Protein AF-A0A944SA20-F1 (afdb_monomer)

Foldseek 3Di:
DPPVVVVVVVVVVVVVVVVPPDDDDDDDDDDPDDDDDDDPVVVVVVVVVVVVVVVVVVVVVVVVVVVVVVVVVVVVVVVVVVVVVVVVVVVVVVVVQVVQLVVLCVVCVVVVAAADELVPQAADLVQQVVDDLVVCVVQQKGWRDDDPAETEMEGQDCPDPVNVVVCVVSVVVRHHYRYHYYGPVSSVVRSVSNPDDDPVVLLVLLLPAADQVLLVVLLPPLVCQQVVQPVQVPDDLSSNVSNLVSSQVSLVFFKWKWAFDPPQKIWIWTCRQNDTDGRYIDGNVSVLSNVQSVCSQQVHDSPDQAAKDKGKHWHDHVPDDIWIKIWIWDHDPRGIMIMIGIADADPVPLAPVQQQDDFPSVVLVLVLLPDQFFEEEEEADPPLCLVSNLVNSVLVVQDPPFAAEEEAQADRYDDPNHHYDYADVVVVRHLLNVLVVVLVVPGSEYEYAADDALSNLVSQLVRRVVRHYYYHYDYDLWQLVVLVVNVVRVDALLSNLVRHFKGKYKGKFFFFDPVAKDKDFDDPVVVVLLVLLLVLQAVLRRDDRDPDQGIWIDFQADSVNPGPRTHHIHMQMWMAGRDPVLSVCSNVVHDSVVSVSVRSNNRTHTSLNSVSVCRSVRRHPPVRSCVINNSPVVSNVVSVVVCCVPVWLEDEDEVVLLVVLVVCLPPLVVQQVVLAVDQLLCSVNNLVSSQVSQQFFKWKWADDDFWIWIWTQHPNDIGTRYTGGPVSVLVNVVSVCVSQVHDPPDDDAKDKGKTKYAYPDQDPVLRDRIWIKIWIWHQDPRGIMIMIGIQRQPPPLDALVRLVEPPLQSVLVVVLLPAQFFEEEEEADPPQCQVSNLSNSCVVVDDLVFAAEEEDCADRYDDPRHHYDYADVVVVRHLLNVLVVCVVVVGREYEYEEDDALSNVVSVLVVRVVRHYYYYYYYDQAQLRVVVVNVVRVDALLSVLPRHFKYKYKGKFFWFDPVAKDKDFQDPVSQCQLQVLLVLQAPLAPDDRDNGQGIFIDFQADVVRPGPRTDDIHMQMWMQGSDPVNSVVSVVVDDSVVSVSVSRNVGIRDSSSSVSVCRSVRTHHPVRSCVTDPDPSGDPPPPVVVVVVVVVVVVVPDD

Structure (mmCIF, N/CA/C/O backbone):
data_AF-A0A944SA20-F1
#
_entry.id   AF-A0A944SA20-F1
#
loop_
_atom_site.group_PDB
_atom_site.id
_atom_site.type_symbol
_atom_site.label_atom_id
_atom_site.label_alt_id
_atom_site.label_comp_id
_atom_site.label_asym_id
_atom_site.label_entity_id
_atom_site.label_seq_id
_atom_site.pdbx_PDB_ins_code
_atom_site.Cartn_x
_atom_site.Cartn_y
_atom_site.Cartn_z
_atom_site.occupancy
_atom_site.B_iso_or_equiv
_atom_site.auth_seq_id
_atom_site.auth_comp_id
_atom_site.auth_asym_id
_atom_site.auth_atom_id
_atom_site.pdbx_PDB_model_num
ATOM 1 N N . MET A 1 1 ? 19.949 46.997 40.948 1.00 42.16 1 MET A N 1
ATOM 2 C CA . MET A 1 1 ? 19.694 45.744 40.204 1.00 42.16 1 MET A CA 1
ATOM 3 C C . MET A 1 1 ? 18.385 45.875 39.434 1.00 42.16 1 MET A C 1
ATOM 5 O O . MET A 1 1 ? 17.414 45.213 39.749 1.00 42.16 1 MET A O 1
ATOM 9 N N . SER A 1 2 ? 18.332 46.804 38.479 1.00 45.81 2 SER A N 1
ATOM 10 C CA . SER A 1 2 ? 17.094 47.189 37.779 1.00 45.81 2 SER A CA 1
ATOM 11 C C . SER A 1 2 ? 17.305 47.336 36.268 1.00 45.81 2 SER A C 1
ATOM 13 O O . SER A 1 2 ? 16.605 48.105 35.614 1.00 45.81 2 SER A O 1
ATOM 15 N N . GLU A 1 3 ? 18.281 46.608 35.719 1.00 35.31 3 GLU A N 1
ATOM 16 C CA . GLU A 1 3 ? 18.554 46.549 34.275 1.00 35.31 3 GLU A CA 1
ATOM 17 C C . GLU A 1 3 ? 18.566 45.111 33.723 1.00 35.31 3 GLU A C 1
ATOM 19 O O . GLU A 1 3 ? 18.215 44.927 32.564 1.00 35.31 3 GLU A O 1
ATOM 24 N N . GLU A 1 4 ? 18.787 44.074 34.545 1.00 38.78 4 GLU A N 1
ATOM 25 C CA . GLU A 1 4 ? 18.723 42.669 34.087 1.00 38.78 4 GLU A CA 1
ATOM 26 C C . GLU A 1 4 ? 17.294 42.102 33.971 1.00 38.78 4 GLU A C 1
ATOM 28 O O . GLU A 1 4 ? 17.048 41.215 33.157 1.00 38.78 4 GLU A O 1
ATOM 33 N N . GLU A 1 5 ? 16.304 42.650 34.687 1.00 39.53 5 GLU A N 1
ATOM 34 C CA . GLU A 1 5 ? 14.896 42.232 34.526 1.00 39.53 5 GLU A CA 1
ATOM 35 C C . GLU A 1 5 ? 14.223 42.851 33.288 1.00 39.53 5 GLU A C 1
ATOM 37 O O . GLU A 1 5 ? 13.222 42.331 32.802 1.00 39.53 5 GLU A O 1
ATOM 42 N N . LYS A 1 6 ? 14.799 43.917 32.713 1.00 40.00 6 LYS A N 1
ATOM 43 C CA . LYS A 1 6 ? 14.306 44.522 31.462 1.00 40.00 6 LYS A CA 1
ATOM 44 C C . LYS A 1 6 ? 14.837 43.840 30.199 1.00 40.00 6 LYS A C 1
ATOM 46 O O . LYS A 1 6 ? 14.252 44.034 29.138 1.00 40.00 6 LYS A O 1
ATOM 51 N N . GLN A 1 7 ? 15.900 43.040 30.295 1.00 38.59 7 GLN A N 1
ATOM 52 C CA . GLN A 1 7 ? 16.427 42.289 29.150 1.00 38.59 7 GLN A CA 1
ATOM 53 C C . GLN A 1 7 ? 15.703 40.955 28.930 1.00 38.59 7 GLN A C 1
ATOM 55 O O . GLN A 1 7 ? 15.437 40.615 27.783 1.00 38.59 7 GLN A O 1
ATOM 60 N N . LYS A 1 8 ? 15.241 40.270 29.987 1.00 38.75 8 LYS A N 1
ATOM 61 C CA . LYS A 1 8 ? 14.471 39.018 29.830 1.00 38.75 8 LYS A CA 1
ATOM 62 C C . LYS A 1 8 ? 13.051 39.207 29.280 1.00 38.75 8 LYS A C 1
ATOM 64 O O . LYS A 1 8 ? 12.529 38.315 28.631 1.00 38.75 8 LYS A O 1
ATOM 69 N N . GLN A 1 9 ? 12.447 40.384 29.454 1.00 36.03 9 GLN A N 1
ATOM 70 C CA . GLN A 1 9 ? 11.110 40.685 28.916 1.00 36.03 9 GLN A CA 1
ATOM 71 C C . GLN A 1 9 ? 11.101 41.137 27.443 1.00 36.03 9 GLN A C 1
ATOM 73 O O . GLN A 1 9 ? 10.030 41.240 26.841 1.00 36.03 9 GLN A O 1
ATOM 78 N N . ASN A 1 10 ? 12.276 41.396 26.859 1.00 35.84 10 ASN A N 1
ATOM 79 C CA . ASN A 1 10 ? 12.418 41.758 25.446 1.00 35.84 10 ASN A CA 1
ATOM 80 C C . ASN A 1 10 ? 12.793 40.570 24.543 1.00 35.84 10 ASN A C 1
ATOM 82 O O . ASN A 1 10 ? 12.628 40.696 23.335 1.00 35.84 10 ASN A O 1
ATOM 86 N N . GLU A 1 11 ? 13.219 39.429 25.097 1.00 35.31 11 GLU A N 1
ATOM 87 C CA . GLU A 1 11 ? 13.440 38.189 24.329 1.00 35.31 11 GLU A CA 1
ATOM 88 C C . GLU A 1 11 ? 12.176 37.311 24.240 1.00 35.31 11 GLU A C 1
ATOM 90 O O . GLU A 1 11 ? 11.986 36.620 23.249 1.00 35.31 11 GLU A O 1
ATOM 95 N N . GLU A 1 12 ? 11.227 37.419 25.178 1.00 32.81 12 GLU A N 1
ATOM 96 C CA . GLU A 1 12 ? 9.930 36.717 25.077 1.00 32.81 12 GLU A CA 1
ATOM 97 C C . GLU A 1 12 ? 8.892 37.443 24.196 1.00 32.81 12 GLU A C 1
ATOM 99 O O . GLU A 1 12 ? 7.876 36.862 23.831 1.00 32.81 12 GLU A O 1
ATOM 104 N N . ASN A 1 13 ? 9.143 38.695 23.794 1.00 35.53 13 ASN A N 1
ATOM 105 C CA . ASN A 1 13 ? 8.253 39.452 22.898 1.00 35.53 13 ASN A CA 1
ATOM 106 C C . ASN A 1 13 ? 8.695 39.441 21.419 1.00 35.53 13 ASN A C 1
ATOM 108 O O . ASN A 1 13 ? 8.041 40.083 20.593 1.00 35.53 13 ASN A O 1
ATOM 112 N N . SER A 1 14 ? 9.769 38.725 21.057 1.00 32.59 14 SER A N 1
ATOM 113 C CA . SER A 1 14 ? 10.174 38.534 19.652 1.00 32.59 14 SER A CA 1
ATOM 114 C C . SER A 1 14 ? 9.660 37.237 19.019 1.00 32.59 14 SER A C 1
ATOM 116 O O . SER A 1 14 ? 9.572 37.179 17.794 1.00 32.59 14 SER A O 1
ATOM 118 N N . ASP A 1 15 ? 9.229 36.252 19.813 1.00 32.56 15 ASP A N 1
ATOM 119 C CA . ASP A 1 15 ? 8.748 34.957 19.298 1.00 32.56 15 ASP A CA 1
ATOM 120 C C . ASP A 1 15 ? 7.233 34.919 19.024 1.00 32.56 15 ASP A C 1
ATOM 122 O O . ASP A 1 15 ? 6.770 34.162 18.168 1.00 32.56 15 ASP A O 1
ATOM 126 N N . ASP A 1 16 ? 6.456 35.824 19.629 1.00 33.56 16 ASP A N 1
ATOM 127 C CA . ASP A 1 16 ? 5.021 35.985 19.337 1.00 33.56 16 ASP A CA 1
ATOM 128 C C . ASP A 1 16 ? 4.738 36.893 18.121 1.00 33.56 16 ASP A C 1
ATOM 130 O O . ASP A 1 16 ? 3.604 36.980 17.645 1.00 33.56 16 ASP A O 1
ATOM 134 N N . ALA A 1 17 ? 5.773 37.520 17.547 1.00 30.84 17 ALA A N 1
ATOM 135 C CA . ALA A 1 17 ? 5.680 38.307 16.314 1.00 30.84 17 ALA A CA 1
ATOM 136 C C . ALA A 1 17 ? 6.030 37.511 15.036 1.00 30.84 17 ALA A C 1
ATOM 138 O O . ALA A 1 17 ? 5.831 38.022 13.935 1.00 30.84 17 ALA A O 1
ATOM 139 N N . GLN A 1 18 ? 6.489 36.256 15.154 1.00 32.91 18 GLN A N 1
ATOM 140 C CA . GLN A 1 18 ? 6.820 35.379 14.015 1.00 32.91 18 GLN A CA 1
ATOM 141 C C . GLN A 1 18 ? 5.805 34.252 13.747 1.00 32.91 18 GLN A C 1
ATOM 143 O O . GLN A 1 18 ? 5.968 33.497 12.791 1.00 32.91 18 GLN A O 1
ATOM 148 N N . LYS A 1 19 ? 4.702 34.168 14.505 1.00 34.31 19 LYS A N 1
ATOM 149 C CA . LYS A 1 19 ? 3.595 33.216 14.247 1.00 34.31 19 LYS A CA 1
ATOM 150 C C . LYS A 1 19 ? 2.306 33.849 13.705 1.00 34.31 19 LYS A C 1
ATOM 152 O O . LYS A 1 19 ? 1.289 33.173 13.593 1.00 34.31 19 LYS A O 1
ATOM 157 N N . ALA A 1 20 ? 2.352 35.119 13.299 1.00 31.23 20 ALA A N 1
ATOM 158 C CA . ALA A 1 20 ? 1.221 35.844 12.705 1.00 31.23 20 ALA A CA 1
ATOM 159 C C . ALA A 1 20 ? 1.500 36.351 11.276 1.00 31.23 20 ALA A C 1
ATOM 161 O O . ALA A 1 20 ? 0.999 37.397 10.868 1.00 31.23 20 ALA A O 1
ATOM 162 N N . SER A 1 21 ? 2.293 35.611 10.502 1.00 31.80 21 SER A N 1
ATOM 163 C CA . SER A 1 21 ? 2.554 35.900 9.088 1.00 31.80 21 SER A CA 1
ATOM 164 C C . SER A 1 21 ? 2.517 34.624 8.251 1.00 31.80 21 SER A C 1
ATOM 166 O O . SER A 1 21 ? 3.506 34.277 7.619 1.00 31.80 21 SER A O 1
ATOM 168 N N . GLN A 1 22 ? 1.402 33.889 8.286 1.00 32.56 22 GLN A N 1
ATOM 169 C CA . GLN A 1 22 ? 1.117 32.811 7.329 1.00 32.56 22 GLN A CA 1
ATOM 170 C C . GLN A 1 22 ? -0.367 32.410 7.382 1.00 32.56 22 GLN A C 1
ATOM 172 O O . GLN A 1 22 ? -0.726 31.330 7.824 1.00 32.56 22 GLN A O 1
ATOM 177 N N . THR A 1 23 ? -1.253 33.302 6.938 1.00 28.92 23 THR A N 1
ATOM 178 C CA . THR A 1 23 ? -2.603 32.929 6.475 1.00 28.92 23 THR A CA 1
ATOM 179 C C . THR A 1 23 ? -3.120 34.003 5.524 1.00 28.92 23 THR A C 1
ATOM 181 O O . THR A 1 23 ? -3.026 35.189 5.836 1.00 28.92 23 THR A O 1
ATOM 184 N N . ASN A 1 24 ? -3.713 33.545 4.421 1.00 29.25 24 ASN A N 1
ATOM 185 C CA . ASN A 1 24 ? -4.337 34.272 3.308 1.00 29.25 24 ASN A CA 1
ATOM 186 C C . ASN A 1 24 ? -3.408 34.696 2.171 1.00 29.25 24 ASN A C 1
ATOM 188 O O . ASN A 1 24 ? -3.208 35.880 1.918 1.00 29.25 24 ASN A O 1
ATOM 192 N N . VAL A 1 25 ? -2.972 33.705 1.399 1.00 25.41 25 VAL A N 1
ATOM 193 C CA . VAL A 1 25 ? -3.085 33.801 -0.057 1.00 25.41 25 VAL A CA 1
ATOM 194 C C . VAL A 1 25 ? -3.682 32.481 -0.523 1.00 25.41 25 VAL A C 1
ATOM 196 O O . VAL A 1 25 ? -3.057 31.444 -0.353 1.00 25.41 25 VAL A O 1
ATOM 199 N N . ASN A 1 26 ? -4.912 32.522 -1.018 1.00 29.52 26 ASN A N 1
ATOM 200 C CA . ASN A 1 26 ? -5.309 31.714 -2.158 1.00 29.52 26 ASN A CA 1
ATOM 201 C C . ASN A 1 26 ? -6.426 32.451 -2.893 1.00 29.52 26 ASN A C 1
ATOM 203 O O . ASN A 1 26 ? -7.319 33.021 -2.265 1.00 29.52 26 ASN A O 1
ATOM 207 N N . ASP A 1 27 ? -6.299 32.370 -4.210 1.00 28.09 27 ASP A N 1
ATOM 208 C CA . ASP A 1 27 ? -7.319 32.547 -5.233 1.00 28.09 27 ASP A CA 1
ATOM 209 C C . ASP A 1 27 ? -7.723 33.984 -5.573 1.00 28.09 27 ASP A C 1
ATOM 211 O O . ASP A 1 27 ? -8.618 34.569 -4.974 1.00 28.09 27 ASP A O 1
ATOM 215 N N . ASP A 1 28 ? -7.079 34.515 -6.616 1.00 28.11 28 ASP A N 1
ATOM 216 C CA . ASP A 1 28 ? -7.808 35.024 -7.778 1.00 28.11 28 ASP A CA 1
ATOM 217 C C . ASP A 1 28 ? -6.910 34.971 -9.030 1.00 28.11 28 ASP A C 1
ATOM 219 O O . ASP A 1 28 ? -5.741 35.351 -8.972 1.00 28.11 28 ASP A O 1
ATOM 223 N N . GLU A 1 29 ? -7.525 34.534 -10.138 1.00 27.44 29 GLU A N 1
ATOM 224 C CA . GLU A 1 29 ? -7.071 34.528 -11.545 1.00 27.44 29 GLU A CA 1
ATOM 225 C C . GLU A 1 29 ? -6.266 33.268 -11.969 1.00 27.44 29 GLU A C 1
ATOM 227 O O . GLU A 1 29 ? -5.270 32.904 -11.364 1.00 27.44 29 GLU A O 1
ATOM 232 N N . GLU A 1 30 ? -6.658 32.483 -12.984 1.00 29.48 30 GLU A N 1
ATOM 233 C CA . GLU A 1 30 ? -7.314 32.888 -14.230 1.00 29.48 30 GLU A CA 1
ATOM 234 C C . GLU A 1 30 ? -8.012 31.706 -14.946 1.00 29.48 30 GLU A C 1
ATOM 236 O O . GLU A 1 30 ? -7.415 30.681 -15.281 1.00 29.48 30 GLU A O 1
ATOM 241 N N . ARG A 1 31 ? -9.310 31.885 -15.221 1.00 26.83 31 ARG A N 1
ATOM 242 C CA . ARG A 1 31 ? -10.056 31.183 -16.272 1.00 26.83 31 ARG A CA 1
ATOM 243 C C . ARG A 1 31 ? -9.722 31.880 -17.592 1.00 26.83 31 ARG A C 1
ATOM 245 O O . ARG A 1 31 ? -10.171 33.002 -17.802 1.00 26.83 31 ARG A O 1
ATOM 252 N N . VAL A 1 32 ? -9.015 31.205 -18.494 1.00 28.28 32 VAL A N 1
ATOM 253 C CA . VAL A 1 32 ? -8.968 31.601 -19.908 1.00 28.28 32 VAL A CA 1
ATOM 254 C C . VAL A 1 32 ? -10.274 31.138 -20.552 1.00 28.28 32 VAL A C 1
ATOM 256 O O . VAL A 1 32 ? -10.441 29.972 -20.907 1.00 28.28 32 VAL A O 1
ATOM 259 N N . VAL A 1 33 ? -11.237 32.052 -20.632 1.00 30.75 33 VAL A N 1
ATOM 260 C CA . VAL A 1 33 ? -12.375 31.956 -21.549 1.00 30.75 33 VAL A CA 1
ATOM 261 C C . VAL A 1 33 ? -11.991 32.773 -22.777 1.00 30.75 33 VAL A C 1
ATOM 263 O O . VAL A 1 33 ? -11.562 33.915 -22.647 1.00 30.75 33 VAL A O 1
ATOM 266 N N . TYR A 1 34 ? -12.097 32.165 -23.956 1.00 33.78 34 TYR A N 1
ATOM 267 C CA . TYR A 1 34 ? -11.970 32.861 -25.231 1.00 33.78 34 TYR A CA 1
ATOM 268 C C . TYR A 1 34 ? -13.043 33.957 -25.309 1.00 33.78 34 TYR A C 1
ATOM 270 O O . TYR A 1 34 ? -14.229 33.635 -25.350 1.00 33.78 34 TYR A O 1
ATOM 278 N N . GLU A 1 35 ? -12.632 35.225 -25.332 1.00 33.22 35 GLU A N 1
ATOM 279 C CA . GLU A 1 35 ? -13.494 36.354 -25.691 1.00 33.22 35 GLU A CA 1
ATOM 280 C C . GLU A 1 35 ? -12.919 37.074 -26.916 1.00 33.22 35 GLU A C 1
ATOM 282 O O . GLU A 1 35 ? -11.712 37.291 -27.045 1.00 33.22 35 GLU A O 1
ATOM 287 N N . GLU A 1 36 ? -13.839 37.350 -27.834 1.00 40.59 36 GLU A N 1
ATOM 288 C CA . GLU A 1 36 ? -13.688 38.009 -29.125 1.00 40.59 36 GLU A CA 1
ATOM 289 C C . GLU A 1 36 ? -13.301 39.497 -28.974 1.00 40.59 36 GLU A C 1
ATOM 291 O O . GLU A 1 36 ? -13.372 40.074 -27.892 1.00 40.59 36 GLU A O 1
ATOM 296 N N . ASP A 1 37 ? -12.865 40.102 -30.082 1.00 45.69 37 ASP A N 1
ATOM 297 C CA . ASP A 1 37 ? -12.343 41.469 -30.230 1.00 45.69 37 ASP A CA 1
ATOM 298 C C . ASP A 1 37 ? -13.083 42.570 -29.423 1.00 45.69 37 ASP A C 1
ATOM 300 O O . ASP A 1 37 ? -14.112 43.088 -29.856 1.00 45.69 37 ASP A O 1
ATOM 304 N N . GLU A 1 38 ? -12.503 43.025 -28.301 1.00 46.22 38 GLU A N 1
ATOM 305 C CA . GLU A 1 38 ? -12.911 44.258 -27.595 1.00 46.22 38 GLU A CA 1
ATOM 306 C C . GLU A 1 38 ? -11.967 45.438 -27.898 1.00 46.22 38 GLU A C 1
ATOM 308 O O . GLU A 1 38 ? -10.735 45.309 -27.903 1.00 46.22 38 GLU A O 1
ATOM 313 N N . SER A 1 39 ? -12.553 46.621 -28.115 1.00 62.25 39 SER A N 1
ATOM 314 C CA . SER A 1 39 ? -11.835 47.837 -28.517 1.00 62.25 39 SER A CA 1
ATOM 315 C C . SER A 1 39 ? -10.984 48.448 -27.379 1.00 62.25 39 SER A C 1
ATOM 317 O O . SER A 1 39 ? -11.319 48.304 -26.198 1.00 62.25 39 SER A O 1
ATOM 319 N N . PRO A 1 40 ? -9.893 49.184 -27.690 1.00 57.66 40 PRO A N 1
ATOM 320 C CA . PRO A 1 40 ? -9.003 49.777 -26.681 1.00 57.66 40 PRO A CA 1
ATOM 321 C C . PRO A 1 40 ? -9.697 50.702 -25.663 1.00 57.66 40 PRO A C 1
ATOM 323 O O . PRO A 1 40 ? -9.263 50.777 -24.514 1.00 57.66 40 PRO A O 1
ATOM 326 N N . GLU A 1 41 ? -10.788 51.368 -26.052 1.00 61.84 41 GLU A N 1
ATOM 327 C CA . GLU A 1 41 ? -11.528 52.302 -25.190 1.00 61.84 41 GLU A CA 1
ATOM 328 C C . GLU A 1 41 ? -12.348 51.587 -24.096 1.00 61.84 41 GLU A C 1
ATOM 330 O O . GLU A 1 41 ? -12.521 52.121 -22.994 1.00 61.84 41 GLU A O 1
ATOM 335 N N . GLU A 1 42 ? -12.807 50.355 -24.344 1.00 53.12 42 GLU A N 1
ATOM 336 C CA . GLU A 1 42 ? -13.551 49.553 -23.359 1.00 53.12 42 GLU A CA 1
ATOM 337 C C . GLU A 1 42 ? -12.633 48.940 -22.299 1.00 53.12 42 GLU A C 1
ATOM 339 O O . GLU A 1 42 ? -12.965 48.963 -21.107 1.00 53.12 42 GLU A O 1
ATOM 344 N N . LYS A 1 43 ? -11.422 48.511 -22.683 1.00 57.28 43 LYS A N 1
ATOM 345 C CA . LYS A 1 43 ? -10.401 48.050 -21.725 1.00 57.28 43 LYS A CA 1
ATOM 346 C C . LYS A 1 43 ? -9.966 49.159 -20.771 1.00 57.28 43 LYS A C 1
ATOM 348 O O . LYS A 1 43 ? -9.795 48.905 -19.576 1.00 57.28 43 LYS A O 1
ATOM 353 N N . GLU A 1 44 ? -9.826 50.390 -21.259 1.00 62.19 44 GLU A N 1
ATOM 354 C CA . GLU A 1 44 ? -9.419 51.523 -20.424 1.00 62.19 44 GLU A CA 1
ATOM 355 C C . GLU A 1 44 ? -10.517 51.923 -19.424 1.00 62.19 44 GLU A C 1
ATOM 357 O O . GLU A 1 44 ? -10.227 52.141 -18.243 1.00 62.19 44 GLU A O 1
ATOM 362 N N . ARG A 1 45 ? -11.793 51.904 -19.840 1.00 64.94 45 ARG A N 1
ATOM 363 C CA . ARG A 1 45 ? -12.935 52.101 -18.929 1.00 64.94 45 ARG A CA 1
ATOM 364 C C . ARG A 1 45 ? -13.012 51.030 -17.849 1.00 64.94 45 ARG A C 1
ATOM 366 O O . ARG A 1 45 ? -13.161 51.363 -16.674 1.00 64.94 45 ARG A O 1
ATOM 373 N N . ARG A 1 46 ? -12.848 49.761 -18.221 1.00 63.19 46 ARG A N 1
ATOM 374 C CA . ARG A 1 46 ? -12.925 48.630 -17.290 1.00 63.19 46 ARG A CA 1
ATOM 375 C C . ARG A 1 46 ? -11.765 48.639 -16.285 1.00 63.19 46 ARG A C 1
ATOM 377 O O . ARG A 1 46 ? -11.972 48.367 -15.103 1.00 63.19 46 ARG A O 1
ATOM 384 N N . HIS A 1 47 ? -10.569 49.058 -16.707 1.00 63.28 47 HIS A N 1
ATOM 385 C CA . HIS A 1 47 ? -9.444 49.303 -15.798 1.00 63.28 47 HIS A CA 1
ATOM 386 C C . HIS A 1 47 ? -9.684 50.487 -14.856 1.00 63.28 47 HIS A C 1
ATOM 388 O O . HIS A 1 47 ? -9.306 50.411 -13.684 1.00 63.28 47 HIS A O 1
ATOM 394 N N . LEU A 1 48 ? -10.316 51.565 -15.330 1.00 65.06 48 LEU A N 1
ATOM 395 C CA . LEU A 1 48 ? -10.659 52.714 -14.493 1.00 65.06 48 LEU A CA 1
ATOM 396 C C . LEU A 1 48 ? -11.697 52.330 -13.427 1.00 65.06 48 LEU A C 1
ATOM 398 O O . LEU A 1 48 ? -11.498 52.618 -12.247 1.00 65.06 48 LEU A O 1
ATOM 402 N N . GLU A 1 49 ? -12.738 51.589 -13.817 1.00 63.72 49 GLU A N 1
ATOM 403 C CA . GLU A 1 49 ? -13.780 51.089 -12.914 1.00 63.72 49 GLU A CA 1
ATOM 404 C C . GLU A 1 49 ? -13.232 50.079 -11.900 1.00 63.72 49 GLU A C 1
ATOM 406 O O . GLU A 1 49 ? -13.528 50.180 -10.708 1.00 63.72 49 GLU A O 1
ATOM 411 N N . ALA A 1 50 ? -12.366 49.152 -12.322 1.00 57.09 50 ALA A N 1
ATOM 412 C CA . ALA A 1 50 ? -11.706 48.212 -11.416 1.00 57.09 50 ALA A CA 1
ATOM 413 C C . ALA A 1 50 ? -10.781 48.930 -10.419 1.00 57.09 50 ALA A C 1
ATOM 415 O O . ALA A 1 50 ? -10.711 48.560 -9.242 1.00 57.09 50 ALA A O 1
ATOM 416 N N . ARG A 1 51 ? -10.095 49.995 -10.856 1.00 63.75 51 ARG A N 1
ATOM 417 C CA . ARG A 1 51 ? -9.220 50.794 -9.990 1.00 63.75 51 ARG A CA 1
ATOM 418 C C . ARG A 1 51 ? -10.018 51.621 -8.989 1.00 63.75 51 ARG A C 1
ATOM 420 O O . ARG A 1 51 ? -9.619 51.691 -7.827 1.00 63.75 51 ARG A O 1
ATOM 427 N N . ASP A 1 52 ? -11.150 52.187 -9.394 1.00 67.19 52 ASP A N 1
ATOM 428 C CA . ASP A 1 52 ? -12.041 52.923 -8.496 1.00 67.19 52 ASP A CA 1
ATOM 429 C C . ASP A 1 52 ? -12.763 51.995 -7.515 1.00 67.19 52 ASP A C 1
ATOM 431 O O . ASP A 1 52 ? -12.875 52.331 -6.333 1.00 67.19 52 ASP A O 1
ATOM 435 N N . LYS A 1 53 ? -13.131 50.782 -7.941 1.00 64.81 53 LYS A N 1
ATOM 436 C CA . LYS A 1 53 ? -13.716 49.754 -7.071 1.00 64.81 53 LYS A CA 1
ATOM 437 C C . LYS A 1 53 ? -12.719 49.265 -6.017 1.00 64.81 53 LYS A C 1
ATOM 439 O O . LYS A 1 53 ? -13.032 49.302 -4.829 1.00 64.81 53 LYS A O 1
ATOM 444 N N . ARG A 1 54 ? -11.471 48.965 -6.407 1.00 65.50 54 ARG A N 1
ATOM 445 C CA . ARG A 1 54 ? -10.384 48.625 -5.463 1.00 65.50 54 ARG A CA 1
ATOM 446 C C . ARG A 1 54 ? -10.064 49.784 -4.511 1.00 65.50 54 ARG A C 1
ATOM 448 O O . ARG A 1 54 ? -9.762 49.567 -3.339 1.00 65.50 54 ARG A O 1
ATOM 455 N N . ARG A 1 55 ? -10.155 51.038 -4.972 1.00 65.88 55 ARG A N 1
ATOM 456 C CA . ARG A 1 55 ? -9.937 52.228 -4.128 1.00 65.88 55 ARG A CA 1
ATOM 457 C C . ARG A 1 55 ? -11.088 52.461 -3.145 1.00 65.88 55 ARG A C 1
ATOM 459 O O . ARG A 1 55 ? -10.833 52.894 -2.020 1.00 65.88 55 ARG A O 1
ATOM 466 N N . ALA A 1 56 ? -12.322 52.154 -3.544 1.00 67.06 56 ALA A N 1
ATOM 467 C CA . ALA A 1 56 ? -13.502 52.192 -2.687 1.00 67.06 56 ALA A CA 1
ATOM 468 C C . ALA A 1 56 ? -13.474 51.076 -1.633 1.00 67.06 56 ALA A C 1
ATOM 470 O O . ALA A 1 56 ? -13.701 51.353 -0.459 1.00 67.06 56 ALA A O 1
ATOM 471 N N . GLU A 1 57 ? -13.101 49.853 -2.014 1.00 65.31 57 GLU A N 1
ATOM 472 C CA . GLU A 1 57 ? -12.949 48.716 -1.098 1.00 65.31 57 GLU A CA 1
ATOM 473 C C . GLU A 1 57 ? -11.828 48.949 -0.083 1.00 65.31 57 GLU A C 1
ATOM 475 O O . GLU A 1 57 ? -12.023 48.724 1.109 1.00 65.31 57 GLU A O 1
ATOM 480 N N . ARG A 1 58 ? -10.688 49.506 -0.511 1.00 67.94 58 ARG A N 1
ATOM 481 C CA . ARG A 1 58 ? -9.582 49.837 0.399 1.00 67.94 58 ARG A CA 1
ATOM 482 C C . ARG A 1 58 ? -9.944 50.963 1.371 1.00 67.94 58 ARG A C 1
ATOM 484 O O . ARG A 1 58 ? -9.610 50.878 2.548 1.00 67.94 58 ARG A O 1
ATOM 491 N N . LYS A 1 59 ? -10.687 51.982 0.916 1.00 69.88 59 LYS A N 1
ATOM 492 C CA . LYS A 1 59 ? -11.251 53.013 1.807 1.00 69.88 59 LYS A CA 1
ATOM 493 C C . LYS A 1 59 ? -12.276 52.434 2.779 1.00 69.88 59 LYS A C 1
ATOM 495 O O . LYS A 1 59 ? -12.243 52.789 3.952 1.00 69.88 59 LYS A O 1
ATOM 500 N N . ALA A 1 60 ? -13.148 51.538 2.322 1.00 68.44 60 ALA A N 1
ATOM 501 C CA . ALA A 1 60 ? -14.132 50.879 3.175 1.00 68.44 60 ALA A CA 1
ATOM 502 C C . ALA A 1 60 ? -13.460 49.980 4.224 1.00 68.44 60 ALA A C 1
ATOM 504 O O . ALA A 1 60 ? -13.898 49.954 5.373 1.00 68.44 60 ALA A O 1
ATOM 505 N N . LEU A 1 61 ? -12.368 49.299 3.863 1.00 66.00 61 LEU A N 1
ATOM 506 C CA . LEU A 1 61 ? -11.572 48.485 4.780 1.00 66.00 61 LEU A CA 1
ATOM 507 C C . LEU A 1 61 ? -10.837 49.354 5.811 1.00 66.00 61 LEU A C 1
ATOM 509 O O . LEU A 1 61 ? -10.911 49.066 7.000 1.00 66.00 61 LEU A O 1
ATOM 513 N N . GLU A 1 62 ? -10.221 50.465 5.393 1.00 66.81 62 GLU A N 1
ATOM 514 C CA . GLU A 1 62 ? -9.590 51.420 6.315 1.00 66.81 62 GLU A CA 1
ATOM 515 C C . GLU A 1 62 ? -10.608 52.108 7.238 1.00 66.81 62 GLU A C 1
ATOM 517 O O . GLU A 1 62 ? -10.315 52.373 8.405 1.00 66.81 62 GLU A O 1
ATOM 522 N N . GLU A 1 63 ? -11.811 52.418 6.749 1.00 69.94 63 GLU A N 1
ATOM 523 C CA . GLU A 1 63 ? -12.893 52.966 7.573 1.00 69.94 63 GLU A CA 1
ATOM 524 C C . GLU A 1 63 ? -13.465 51.926 8.537 1.00 69.94 63 GLU A C 1
ATOM 526 O O . GLU A 1 63 ? -13.802 52.275 9.672 1.00 69.94 63 GLU A O 1
ATOM 531 N N . LYS A 1 64 ? -13.527 50.656 8.122 1.00 65.75 64 LYS A N 1
ATOM 532 C CA . LYS A 1 64 ? -13.927 49.529 8.968 1.00 65.75 64 LYS A CA 1
ATOM 533 C C . LYS A 1 64 ? -12.887 49.261 10.052 1.00 65.75 64 LYS A C 1
ATOM 535 O O . LYS A 1 64 ? -13.254 49.224 11.217 1.00 65.75 64 LYS A O 1
ATOM 540 N N . GLU A 1 65 ? -11.596 49.232 9.727 1.00 63.75 65 GLU A N 1
ATOM 541 C CA . GLU A 1 65 ? -10.525 49.111 10.725 1.00 63.75 65 GLU A CA 1
ATOM 542 C C . GLU A 1 65 ? -10.480 50.313 11.672 1.00 63.75 65 GLU A C 1
ATOM 544 O O . GLU A 1 65 ? -10.355 50.150 12.887 1.00 63.75 65 GLU A O 1
ATOM 549 N N . LYS A 1 66 ? -10.653 51.541 11.164 1.00 66.88 66 LYS A N 1
ATOM 550 C CA . LYS A 1 66 ? -10.750 52.731 12.023 1.00 66.88 66 LYS A CA 1
ATOM 551 C C . LYS A 1 66 ? -11.987 52.675 12.920 1.00 66.88 66 LYS A C 1
ATOM 553 O O . LYS A 1 66 ? -11.889 53.099 14.072 1.00 66.88 66 LYS A O 1
ATOM 558 N N . ARG A 1 67 ? -13.126 52.155 12.446 1.00 64.50 67 ARG A N 1
ATOM 559 C CA . ARG A 1 67 ? -14.325 51.915 13.270 1.00 64.50 67 ARG A CA 1
ATOM 560 C C . ARG A 1 67 ? -14.077 50.838 14.318 1.00 64.50 67 ARG A C 1
ATOM 562 O O . ARG A 1 67 ? -14.339 51.109 15.484 1.00 64.50 67 ARG A O 1
ATOM 569 N N . ASP A 1 68 ? -13.484 49.713 13.950 1.00 63.16 68 ASP A N 1
ATOM 570 C CA . ASP A 1 68 ? -13.244 48.575 14.839 1.00 63.16 68 ASP A CA 1
ATOM 571 C C . ASP A 1 68 ? -12.198 48.904 15.913 1.00 63.16 68 ASP A C 1
ATOM 573 O O . ASP A 1 68 ? -12.361 48.556 17.083 1.00 63.16 68 ASP A O 1
ATOM 577 N N . VAL A 1 69 ? -11.154 49.669 15.577 1.00 64.56 69 VAL A N 1
ATOM 578 C CA . VAL A 1 69 ? -10.173 50.174 16.553 1.00 64.56 69 VAL A CA 1
ATOM 579 C C . VAL A 1 69 ? -10.803 51.217 17.480 1.00 64.56 69 VAL A C 1
ATOM 581 O O . VAL A 1 69 ? -10.507 51.241 18.680 1.00 64.56 69 VAL A O 1
ATOM 584 N N . LYS A 1 70 ? -11.696 52.072 16.968 1.00 65.00 70 LYS A N 1
ATOM 585 C CA . LYS A 1 70 ? -12.399 53.087 17.769 1.00 65.00 70 LYS A CA 1
ATOM 586 C C . LYS A 1 70 ? -13.469 52.453 18.663 1.00 65.00 70 LYS A C 1
ATOM 588 O O . LYS A 1 70 ? -13.588 52.868 19.812 1.00 65.00 70 LYS A O 1
ATOM 593 N N . GLU A 1 71 ? -14.159 51.409 18.206 1.00 61.00 71 GLU A N 1
ATOM 594 C CA . GLU A 1 71 ? -15.077 50.592 19.003 1.00 61.00 71 GLU A CA 1
ATOM 595 C C . GLU A 1 71 ? -14.344 49.750 20.041 1.00 61.00 71 GLU A C 1
ATOM 597 O O . GLU A 1 71 ? -14.780 49.719 21.185 1.00 61.00 71 GLU A O 1
ATOM 602 N N . ARG A 1 72 ? -13.192 49.149 19.717 1.00 60.34 72 ARG A N 1
ATOM 603 C CA . ARG A 1 72 ? -12.359 48.440 20.703 1.00 60.34 72 ARG A CA 1
ATOM 604 C C . ARG A 1 72 ? -11.827 49.388 21.771 1.00 60.34 72 ARG A C 1
ATOM 606 O O . ARG A 1 72 ? -11.889 49.066 22.953 1.00 60.34 72 ARG A O 1
ATOM 613 N N . LYS A 1 73 ? -11.369 50.590 21.398 1.00 56.66 73 LYS A N 1
ATOM 614 C CA . LYS A 1 73 ? -10.964 51.622 22.371 1.00 56.66 73 LYS A CA 1
ATOM 615 C C . LYS A 1 73 ? -12.153 52.154 23.178 1.00 56.66 73 LYS A C 1
ATOM 617 O O . LYS A 1 73 ? -11.976 52.440 24.359 1.00 56.66 73 LYS A O 1
ATOM 622 N N . LYS A 1 74 ? -13.349 52.256 22.589 1.00 56.66 74 LYS A N 1
ATOM 623 C CA . LYS A 1 74 ? -14.582 52.667 23.279 1.00 56.66 74 LYS A CA 1
ATOM 624 C C . LYS A 1 74 ? -15.066 51.592 24.259 1.00 56.66 74 LYS A C 1
ATOM 626 O O . LYS A 1 74 ? -15.218 51.919 25.428 1.00 56.66 74 LYS A O 1
ATOM 631 N N . LYS A 1 75 ? -15.149 50.323 23.844 1.00 53.50 75 LYS A N 1
ATOM 632 C CA . LYS A 1 75 ? -15.465 49.166 24.702 1.00 53.50 75 LYS A CA 1
ATOM 633 C C . LYS A 1 75 ? -14.467 49.006 25.840 1.00 53.50 75 LYS A C 1
ATOM 635 O O . LYS A 1 75 ? -14.889 48.901 26.978 1.00 53.50 75 LYS A O 1
ATOM 640 N N . LYS A 1 76 ? -13.158 49.114 25.586 1.00 51.22 76 LYS A N 1
ATOM 641 C CA . LYS A 1 76 ? -12.139 49.000 26.648 1.00 51.22 76 LYS A CA 1
ATOM 642 C C . LYS A 1 76 ? -12.210 50.162 27.655 1.00 51.22 76 LYS A C 1
ATOM 644 O O . LYS A 1 76 ? -11.953 49.975 28.841 1.00 51.22 76 LYS A O 1
ATOM 649 N N . LYS A 1 77 ? -12.602 51.364 27.205 1.00 50.34 77 LYS A N 1
ATOM 650 C CA . LYS A 1 77 ? -12.825 52.545 28.062 1.00 50.34 77 LYS A CA 1
ATOM 651 C C . LYS A 1 77 ? -14.167 52.476 28.810 1.00 50.34 77 LYS A C 1
ATOM 653 O O . LYS A 1 77 ? -14.243 52.938 29.944 1.00 50.34 77 LYS A O 1
ATOM 658 N N . GLU A 1 78 ? -15.196 51.873 28.216 1.00 54.28 78 GLU A N 1
ATOM 659 C CA . GLU A 1 78 ? -16.497 51.588 28.837 1.00 54.28 78 GLU A CA 1
ATOM 660 C C . GLU A 1 78 ? -16.401 50.449 29.861 1.00 54.28 78 GLU A C 1
ATOM 662 O O . GLU A 1 78 ? -16.914 50.606 30.961 1.00 54.28 78 GLU A O 1
ATOM 667 N N . GLU A 1 79 ? -15.652 49.381 29.583 1.00 50.91 79 GLU A N 1
ATOM 668 C CA . GLU A 1 79 ? -15.352 48.282 30.513 1.00 50.91 79 GLU A CA 1
ATOM 669 C C . GLU A 1 79 ? -14.500 48.757 31.695 1.00 50.91 79 GLU A C 1
ATOM 671 O O . GLU A 1 79 ? -14.823 48.454 32.844 1.00 50.91 79 GLU A O 1
ATOM 676 N N . MET A 1 80 ? -13.472 49.587 31.457 1.00 49.47 80 MET A N 1
ATOM 677 C CA . MET A 1 80 ? -12.717 50.222 32.546 1.00 49.47 80 MET A CA 1
ATOM 678 C C . MET A 1 80 ? -13.590 51.167 33.380 1.00 49.47 80 MET A C 1
ATOM 680 O O . MET A 1 80 ? -13.466 51.171 34.603 1.00 49.47 80 MET A O 1
ATOM 684 N N . ASN A 1 81 ? -14.485 51.946 32.763 1.00 47.16 81 ASN A N 1
ATOM 685 C CA . ASN A 1 81 ? -15.394 52.839 33.489 1.00 47.16 81 ASN A CA 1
ATOM 686 C C . ASN A 1 81 ? -16.507 52.081 34.233 1.00 47.16 81 ASN A C 1
ATOM 688 O O . ASN A 1 81 ? -16.897 52.505 35.320 1.00 47.16 81 ASN A O 1
ATOM 692 N N . PHE A 1 82 ? -16.989 50.956 33.701 1.00 48.09 82 PHE A N 1
ATOM 693 C CA . PHE A 1 82 ? -17.998 50.099 34.326 1.00 48.09 82 PHE A CA 1
ATOM 694 C C . PHE A 1 82 ? -17.409 49.317 35.507 1.00 48.09 82 PHE A C 1
ATOM 696 O O . PHE A 1 82 ? -18.005 49.287 36.582 1.00 48.09 82 PHE A O 1
ATOM 703 N N . ALA A 1 83 ? -16.184 48.799 35.373 1.00 47.06 83 ALA A N 1
ATOM 704 C CA . ALA A 1 83 ? -15.452 48.164 36.469 1.00 47.06 83 ALA A CA 1
ATOM 705 C C . ALA A 1 83 ? -15.093 49.158 37.592 1.00 47.06 83 ALA A C 1
ATOM 707 O O . ALA A 1 83 ? -15.167 48.810 38.774 1.00 47.06 83 ALA A O 1
ATOM 708 N N . ARG A 1 84 ? -14.766 50.418 37.251 1.00 45.41 84 ARG A N 1
ATOM 709 C CA . ARG A 1 84 ? -14.532 51.489 38.240 1.00 45.41 84 ARG A CA 1
ATOM 710 C C . ARG A 1 84 ? -15.826 51.919 38.936 1.00 45.41 84 ARG A C 1
ATOM 712 O O . ARG A 1 84 ? -15.820 52.046 40.155 1.00 45.41 84 ARG A O 1
ATOM 719 N N . LYS A 1 85 ? -16.940 52.070 38.204 1.00 47.94 85 LYS A N 1
ATOM 720 C CA . LYS A 1 85 ? -18.267 52.364 38.782 1.00 47.94 85 LYS A CA 1
ATOM 721 C C . LYS A 1 85 ? -18.774 51.232 39.677 1.00 47.94 85 LYS A C 1
ATOM 723 O O . LYS A 1 85 ? -19.257 51.515 40.762 1.00 47.94 85 LYS A O 1
ATOM 728 N N . GLY A 1 86 ? -18.603 49.968 39.284 1.00 51.38 86 GLY A N 1
ATOM 729 C CA . GLY A 1 86 ? -19.013 48.808 40.083 1.00 51.38 86 GLY A CA 1
ATOM 730 C C . GLY A 1 86 ? -18.212 48.638 41.378 1.00 51.38 86 GLY A C 1
ATOM 731 O O . GLY A 1 86 ? -18.794 48.321 42.413 1.00 51.38 86 GLY A O 1
ATOM 732 N N . LYS A 1 87 ? -16.895 48.904 41.360 1.00 49.06 87 LYS A N 1
ATOM 733 C CA . LYS A 1 87 ? -16.072 48.919 42.584 1.00 49.06 87 LYS A CA 1
ATOM 734 C C . LYS A 1 87 ? -16.425 50.094 43.499 1.00 49.06 87 LYS A C 1
ATOM 736 O O . LYS A 1 87 ? -16.589 49.879 44.690 1.00 49.06 87 LYS A O 1
ATOM 741 N N . VAL A 1 88 ? -16.625 51.296 42.951 1.00 49.53 88 VAL A N 1
ATOM 742 C CA . VAL A 1 88 ? -17.037 52.479 43.731 1.00 49.53 88 VAL A CA 1
ATOM 743 C C . VAL A 1 88 ? -18.432 52.292 44.338 1.00 49.53 88 VAL A C 1
ATOM 745 O O . VAL A 1 88 ? -18.605 52.567 45.519 1.00 49.53 88 VAL A O 1
ATOM 748 N N . GLN A 1 89 ? -19.394 51.742 43.587 1.00 52.62 89 GLN A N 1
ATOM 749 C CA . GLN A 1 89 ? -20.743 51.446 44.079 1.00 52.62 89 GLN A CA 1
ATOM 750 C C . GLN A 1 89 ? -20.715 50.397 45.198 1.00 52.62 89 GLN A C 1
ATOM 752 O O . GLN A 1 89 ? -21.333 50.623 46.231 1.00 52.62 89 GLN A O 1
ATOM 757 N N . LYS A 1 90 ? -19.953 49.300 45.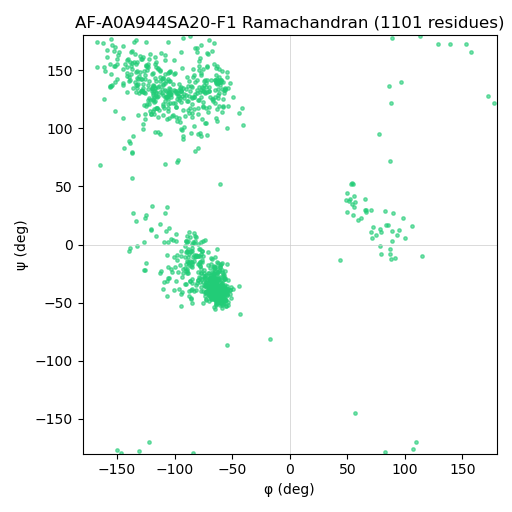032 1.00 53.47 90 LYS A N 1
ATOM 758 C CA . LYS A 1 90 ? -19.797 48.259 46.062 1.00 53.47 90 LYS A CA 1
ATOM 759 C C . LYS A 1 90 ? -19.161 48.805 47.341 1.00 53.47 90 LYS A C 1
ATOM 761 O O . LYS A 1 90 ? -19.664 48.513 48.422 1.00 53.47 90 LYS A O 1
ATOM 766 N N . THR A 1 91 ? -18.117 49.630 47.230 1.00 53.16 91 THR A N 1
ATOM 767 C CA . THR A 1 91 ? -17.480 50.283 48.385 1.00 53.16 91 THR A CA 1
ATOM 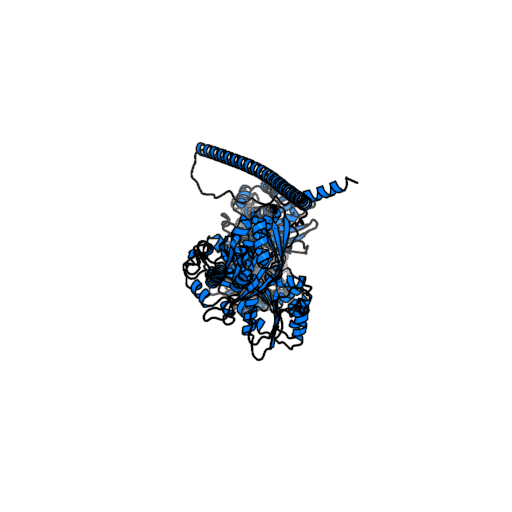768 C C . THR A 1 91 ? -18.416 51.294 49.062 1.00 53.16 91 THR A C 1
ATOM 770 O O . THR A 1 91 ? -18.468 51.327 50.285 1.00 53.16 91 THR A O 1
ATOM 773 N N . LEU A 1 92 ? -19.220 52.050 48.303 1.00 56.06 92 LEU A N 1
ATOM 774 C CA . LEU A 1 92 ? -20.245 52.961 48.840 1.00 56.06 92 LEU A CA 1
ATOM 775 C C . LEU A 1 92 ? -21.370 52.225 49.581 1.00 56.06 92 LEU A C 1
ATOM 777 O O . LEU A 1 92 ? -21.763 52.669 50.655 1.00 56.06 92 LEU A O 1
ATOM 781 N N . THR A 1 93 ? -21.866 51.095 49.062 1.00 59.84 93 THR A N 1
ATOM 782 C CA . THR A 1 93 ? -22.826 50.249 49.798 1.00 59.84 93 THR A CA 1
ATOM 783 C C . THR A 1 93 ? -22.212 49.630 51.047 1.00 59.84 93 THR A C 1
ATOM 785 O O . THR A 1 93 ? -22.893 49.530 52.057 1.00 59.84 93 THR A O 1
ATOM 788 N N . HIS A 1 94 ? -20.934 49.245 51.014 1.00 60.53 94 HIS A N 1
ATOM 789 C CA . HIS A 1 94 ? -20.270 48.660 52.179 1.00 60.53 94 HIS A CA 1
ATOM 790 C C . HIS A 1 94 ? -20.014 49.699 53.285 1.00 60.53 94 HIS A C 1
ATOM 792 O O . HIS A 1 94 ? -20.148 49.374 54.461 1.00 60.53 94 HIS A O 1
ATOM 798 N N . LEU A 1 95 ? -19.703 50.947 52.906 1.00 63.12 95 LEU A N 1
ATOM 799 C CA . LEU A 1 95 ? -19.596 52.091 53.819 1.00 63.12 95 LEU A CA 1
ATOM 800 C C . LEU A 1 95 ? -20.963 52.507 54.385 1.00 63.12 95 LEU A C 1
ATOM 802 O O . LEU A 1 95 ? -21.051 52.801 55.571 1.00 63.12 95 LEU A O 1
ATOM 806 N N . LYS A 1 96 ? -22.031 52.486 53.570 1.00 67.25 96 LYS A N 1
ATOM 807 C CA . LYS A 1 96 ? -23.406 52.738 54.039 1.00 67.25 96 LYS A CA 1
ATOM 808 C C . LYS A 1 96 ? -23.876 51.694 55.051 1.00 67.25 96 LYS A C 1
ATOM 810 O O . LYS A 1 96 ? -24.310 52.078 56.125 1.00 67.25 96 LYS A O 1
ATOM 815 N N . LYS A 1 97 ? -23.713 50.401 54.749 1.00 68.06 97 LYS A N 1
ATOM 816 C CA . LYS A 1 97 ? -24.077 49.318 55.679 1.00 68.06 97 LYS A CA 1
ATOM 817 C C . LYS A 1 97 ? -23.294 49.403 56.992 1.00 68.06 97 LYS A C 1
ATOM 819 O O . LYS A 1 97 ? -23.881 49.280 58.053 1.00 68.06 97 LYS A O 1
ATOM 824 N N . GLY A 1 98 ? -21.990 49.698 56.931 1.00 71.88 98 GLY A N 1
ATOM 825 C CA . GLY A 1 98 ? -21.189 49.930 58.141 1.00 71.88 98 GLY A CA 1
ATOM 826 C C . GLY A 1 98 ? -21.679 51.120 58.979 1.00 71.88 98 GLY A C 1
ATOM 827 O O . GLY A 1 98 ? -21.708 51.029 60.200 1.00 71.88 98 GLY A O 1
ATOM 828 N N . SER A 1 99 ? -22.116 52.207 58.333 1.00 75.75 99 SER A N 1
ATOM 829 C CA . SER A 1 99 ? -22.706 53.370 59.013 1.00 75.75 99 SER A CA 1
ATOM 830 C C . SER A 1 99 ? -24.047 53.044 59.681 1.00 75.75 99 SER A C 1
ATOM 832 O O . SER A 1 99 ? -24.291 53.495 60.795 1.00 75.75 99 SER A O 1
ATOM 834 N N . GLU A 1 100 ? -24.903 52.256 59.027 1.00 80.31 100 GLU A N 1
ATOM 835 C CA . GLU A 1 100 ? -26.211 51.844 59.562 1.00 80.31 100 GLU A CA 1
ATOM 836 C C . GLU A 1 100 ? -26.069 50.924 60.787 1.00 80.31 100 GLU A C 1
ATOM 838 O O . GLU A 1 100 ? -26.804 51.078 61.761 1.00 80.31 100 GLU A O 1
ATOM 843 N N . GLU A 1 101 ? -25.094 50.010 60.778 1.00 82.50 101 GLU A N 1
ATOM 844 C CA . GLU A 1 101 ? -24.792 49.159 61.937 1.00 82.50 101 GLU A CA 1
ATOM 845 C C . GLU A 1 101 ? -24.213 49.967 63.118 1.00 82.50 101 GLU A C 1
ATOM 847 O O . GLU A 1 101 ? -24.576 49.742 64.275 1.00 82.50 101 GLU A O 1
ATOM 852 N N . GLU A 1 102 ? -23.368 50.974 62.855 1.00 80.44 102 GLU A N 1
ATOM 853 C CA . GLU A 1 102 ? -22.896 51.893 63.903 1.00 80.44 102 GLU A CA 1
ATOM 854 C C . GLU A 1 102 ? -24.033 52.728 64.518 1.00 80.44 102 GLU A C 1
ATOM 856 O O . GLU A 1 102 ? -24.026 52.988 65.725 1.00 80.44 102 GLU A O 1
ATOM 861 N N . GLU A 1 103 ? -25.000 53.173 63.713 1.00 82.50 103 GLU A N 1
ATOM 862 C CA . GLU A 1 103 ? -26.173 53.923 64.178 1.00 82.50 103 GLU A CA 1
ATOM 863 C C . GLU A 1 103 ? -27.116 53.050 65.014 1.00 82.50 103 GLU A C 1
ATOM 865 O O . GLU A 1 103 ? -27.508 53.458 66.111 1.00 82.50 103 GLU A O 1
ATOM 870 N N . ALA A 1 104 ? -27.402 51.826 64.564 1.00 82.81 104 ALA A N 1
ATOM 871 C CA . ALA A 1 104 ? -28.201 50.858 65.315 1.00 82.81 104 ALA A CA 1
ATOM 872 C C . ALA A 1 104 ? -27.542 50.490 66.657 1.00 82.81 104 ALA A C 1
ATOM 874 O O . ALA A 1 104 ? -28.211 50.449 67.690 1.00 82.81 104 ALA A O 1
ATOM 875 N N . SER A 1 105 ? -26.215 50.315 66.678 1.00 83.62 105 SER A N 1
ATOM 876 C CA . SER A 1 105 ? -25.456 50.069 67.910 1.00 83.62 105 SER A CA 1
ATOM 877 C C . SER A 1 105 ? -25.497 51.257 68.884 1.00 83.62 105 SER A C 1
ATOM 879 O O . SER A 1 105 ? -25.617 51.074 70.099 1.00 83.62 105 SER A O 1
ATOM 881 N N . LYS A 1 106 ? -25.443 52.500 68.383 1.00 84.44 106 LYS A N 1
ATOM 882 C CA . LYS A 1 106 ? -25.598 53.706 69.218 1.00 84.44 106 LYS A CA 1
ATOM 883 C C . LYS A 1 106 ? -27.003 53.799 69.813 1.00 84.44 106 LYS A C 1
ATOM 885 O O . LYS A 1 106 ? -27.118 54.030 71.015 1.00 84.44 106 LYS A O 1
ATOM 890 N N . LEU A 1 107 ? -28.042 53.568 69.007 1.00 83.94 107 LEU A N 1
ATOM 891 C CA . LEU A 1 107 ? -29.440 53.581 69.449 1.00 83.94 107 LEU A CA 1
ATOM 892 C C . LEU A 1 107 ? -29.703 52.524 70.537 1.00 83.94 107 LEU A C 1
ATOM 894 O O . LEU A 1 107 ? -30.297 52.833 71.569 1.00 83.94 107 LEU A O 1
ATOM 898 N N . ALA A 1 108 ? -29.178 51.312 70.351 1.00 85.56 108 ALA A N 1
ATOM 899 C CA . ALA A 1 108 ? -29.218 50.217 71.321 1.00 85.56 108 ALA A CA 1
ATOM 900 C C . ALA A 1 108 ? -28.618 50.604 72.679 1.00 85.56 108 ALA A C 1
ATOM 902 O O . ALA A 1 108 ? -29.240 50.410 73.726 1.00 85.56 108 ALA A O 1
ATOM 903 N N . ASN A 1 109 ? -27.443 51.242 72.663 1.00 83.88 109 ASN A N 1
ATOM 904 C CA . ASN A 1 109 ? -26.791 51.720 73.880 1.00 83.88 109 ASN A CA 1
ATOM 905 C C . ASN A 1 109 ? -27.594 52.820 74.592 1.00 83.88 109 ASN A C 1
ATOM 907 O O . ASN A 1 109 ? -27.651 52.820 75.821 1.00 83.88 109 ASN A O 1
ATOM 911 N N . THR A 1 110 ? -28.220 53.738 73.845 1.00 85.25 110 THR A N 1
ATOM 912 C CA . THR A 1 110 ? -29.064 54.805 74.410 1.00 85.25 110 THR A CA 1
ATOM 913 C C . THR A 1 110 ? -30.341 54.262 75.050 1.00 85.25 110 THR A C 1
ATOM 915 O O . THR A 1 110 ? -30.738 54.750 76.104 1.00 85.25 110 THR A O 1
ATOM 918 N N . LEU A 1 111 ? -30.964 53.249 74.444 1.00 83.62 111 LEU A N 1
ATOM 919 C CA . LEU A 1 111 ? -32.225 52.663 74.912 1.00 83.62 111 LEU A CA 1
ATOM 920 C C . LEU A 1 111 ? -32.038 51.490 75.890 1.00 83.62 111 LEU A C 1
ATOM 922 O O . LEU A 1 111 ? -33.021 50.939 76.374 1.00 83.62 111 LEU A O 1
ATOM 926 N N . HIS A 1 112 ? -30.791 51.109 76.190 1.00 83.06 112 HIS A N 1
ATOM 927 C CA . HIS A 1 112 ? -30.439 49.943 77.013 1.00 83.06 112 HIS A CA 1
ATOM 928 C C . HIS A 1 112 ? -31.032 48.612 76.508 1.00 83.06 112 HIS A C 1
ATOM 930 O O . HIS A 1 112 ? -31.299 47.704 77.295 1.00 83.06 112 HIS A O 1
ATOM 936 N N . ILE A 1 113 ? -31.193 48.480 75.189 1.00 87.38 113 ILE A N 1
ATOM 937 C CA . ILE A 1 113 ? -31.635 47.253 74.511 1.00 87.38 113 ILE A CA 1
ATOM 938 C C . ILE A 1 113 ? -30.424 46.659 73.775 1.00 87.38 113 ILE A C 1
ATOM 940 O O . ILE A 1 113 ? -29.651 47.421 73.198 1.00 87.38 113 ILE A O 1
ATOM 944 N N . PRO A 1 114 ? -30.202 45.334 73.770 1.00 85.88 114 PRO A N 1
ATOM 945 C CA . PRO A 1 114 ? -29.064 44.740 73.071 1.00 85.88 114 PRO A CA 1
ATOM 946 C C . PRO A 1 114 ? -29.116 44.955 71.548 1.00 85.88 114 PRO A C 1
ATOM 948 O O . PRO A 1 114 ? -30.169 44.839 70.926 1.00 85.88 114 PRO A O 1
ATOM 951 N N . TYR A 1 115 ? -27.963 45.223 70.936 1.00 88.88 115 TYR A N 1
ATOM 952 C CA . TYR A 1 115 ? -27.806 45.293 69.479 1.00 88.88 115 TYR A CA 1
ATOM 953 C C . TYR A 1 115 ? -27.463 43.917 68.892 1.00 88.88 115 TYR A C 1
ATOM 955 O O . TYR A 1 115 ? -26.703 43.159 69.505 1.00 88.88 115 TYR A O 1
ATOM 963 N N . LEU A 1 116 ? -27.978 43.612 67.698 1.00 86.94 116 LEU A N 1
ATOM 964 C CA . LEU A 1 116 ? -27.664 42.389 66.963 1.00 86.94 116 LEU A CA 1
ATOM 965 C C . LEU A 1 116 ? -27.356 42.693 65.487 1.00 86.94 116 LEU A C 1
ATOM 967 O O . LEU A 1 116 ? -28.121 43.367 64.813 1.00 86.94 116 LEU A O 1
ATOM 971 N N . ASP A 1 117 ? -26.253 42.156 64.967 1.00 83.19 117 ASP A N 1
ATOM 972 C CA . ASP A 1 117 ? -25.905 42.277 63.546 1.00 83.19 117 ASP A CA 1
ATOM 973 C C . ASP A 1 117 ? -26.312 40.999 62.803 1.00 83.19 117 ASP A C 1
ATOM 975 O O . ASP A 1 117 ? -25.706 39.932 62.966 1.00 83.19 117 ASP A O 1
ATOM 979 N N . LEU A 1 118 ? -27.342 41.096 61.965 1.00 83.25 118 LEU A N 1
ATOM 980 C CA . LEU A 1 118 ? -27.849 39.963 61.191 1.00 83.25 118 LEU A CA 1
ATOM 981 C C . LEU A 1 118 ? -26.997 39.653 59.961 1.00 83.25 118 LEU A C 1
ATOM 983 O O . LEU A 1 118 ? -27.220 38.652 59.275 1.00 83.25 118 LEU A O 1
ATOM 987 N N . ASN A 1 119 ? -25.966 40.456 59.690 1.00 76.38 119 ASN A N 1
ATOM 988 C CA . ASN A 1 119 ? -24.982 40.097 58.687 1.00 76.38 119 ASN A CA 1
ATOM 989 C C . ASN A 1 119 ? -24.110 38.915 59.127 1.00 76.38 119 ASN A C 1
ATOM 991 O O . ASN A 1 119 ? -23.677 38.138 58.267 1.00 76.38 119 ASN A O 1
ATOM 995 N N . ILE A 1 120 ? -23.897 38.775 60.440 1.00 74.69 120 ILE A N 1
ATOM 996 C CA . ILE A 1 120 ? -23.072 37.736 61.074 1.00 74.69 120 ILE A CA 1
ATOM 997 C C . ILE A 1 120 ? -23.886 36.727 61.894 1.00 74.69 120 ILE A C 1
ATOM 999 O O . ILE A 1 120 ? -23.419 35.607 62.100 1.00 74.69 120 ILE A O 1
ATOM 1003 N N . PHE A 1 121 ? -25.086 37.088 62.354 1.00 74.56 121 PHE A N 1
ATOM 1004 C CA . PHE A 1 121 ? -25.958 36.177 63.091 1.00 74.56 121 PHE A CA 1
ATOM 1005 C C . PHE A 1 121 ? -26.746 35.265 62.127 1.00 74.56 121 PHE A C 1
ATOM 1007 O O . PHE A 1 121 ? -27.350 35.767 61.177 1.00 74.56 121 PHE A O 1
ATOM 1014 N N . PRO A 1 122 ? -26.752 33.932 62.325 1.00 69.38 122 PRO A N 1
ATOM 1015 C CA . PRO A 1 122 ? -27.490 33.018 61.457 1.00 69.38 122 PRO A CA 1
ATOM 1016 C C . PRO A 1 122 ? -29.002 33.174 61.660 1.00 69.38 122 PRO A C 1
ATOM 1018 O O . PRO A 1 122 ? -29.483 33.163 62.790 1.00 69.38 122 PRO A O 1
ATOM 1021 N N . ILE A 1 123 ? -29.747 33.282 60.559 1.00 75.62 123 ILE A N 1
ATOM 1022 C CA . ILE A 1 123 ? -31.212 33.328 60.558 1.00 75.62 123 ILE A CA 1
ATOM 1023 C C . ILE A 1 123 ? -31.712 31.998 60.004 1.00 75.62 123 ILE A C 1
ATOM 1025 O O . ILE A 1 123 ? -31.329 31.606 58.903 1.00 75.62 123 ILE A O 1
ATOM 1029 N N . ASP A 1 124 ? -32.539 31.307 60.782 1.00 74.69 124 ASP A N 1
ATOM 1030 C CA . ASP A 1 124 ? -33.239 30.109 60.322 1.00 74.69 124 ASP A CA 1
ATOM 1031 C C . ASP A 1 124 ? -34.609 30.506 59.777 1.00 74.69 124 ASP A C 1
ATOM 1033 O O . ASP A 1 124 ? -35.340 31.279 60.400 1.00 74.69 124 ASP A O 1
ATOM 1037 N N . GLN A 1 125 ? -34.963 29.951 58.629 1.00 75.06 125 GLN A N 1
ATOM 1038 C CA . GLN A 1 125 ? -36.209 30.226 57.950 1.00 75.06 125 GLN A CA 1
ATOM 1039 C C . GLN A 1 125 ? -37.445 29.827 58.771 1.00 75.06 125 GLN A C 1
ATOM 1041 O O . GLN A 1 125 ? -38.457 30.532 58.734 1.00 75.06 125 GLN A O 1
ATOM 1046 N N . GLU A 1 126 ? -37.378 28.721 59.516 1.00 76.31 126 GLU A N 1
ATOM 1047 C CA . GLU A 1 126 ? -38.501 28.282 60.356 1.00 76.31 126 GLU A CA 1
ATOM 1048 C C . GLU A 1 126 ? -38.815 29.297 61.462 1.00 76.31 126 GLU A C 1
ATOM 1050 O O . GLU A 1 126 ? -39.973 29.461 61.846 1.00 76.31 126 GLU A O 1
ATOM 1055 N N . ASN A 1 127 ? -37.798 30.028 61.932 1.00 81.94 127 ASN A N 1
ATOM 1056 C CA . ASN A 1 127 ? -37.960 31.043 62.967 1.00 81.94 127 ASN A CA 1
ATOM 1057 C C . ASN A 1 127 ? -38.645 32.298 62.428 1.00 81.94 127 ASN A C 1
ATOM 1059 O O . ASN A 1 127 ? -39.526 32.829 63.100 1.00 81.94 127 ASN A O 1
ATOM 1063 N N . VAL A 1 128 ? -38.287 32.749 61.220 1.00 82.19 128 VAL A N 1
ATOM 1064 C CA . VAL A 1 128 ? -38.881 33.968 60.652 1.00 82.19 128 VAL A CA 1
ATOM 1065 C C . VAL A 1 128 ? -40.361 33.744 60.336 1.00 82.19 128 VAL A C 1
ATOM 1067 O O . VAL A 1 128 ? -41.179 34.579 60.691 1.00 82.19 128 VAL A O 1
ATOM 1070 N N . LYS A 1 129 ? -40.738 32.559 59.830 1.00 82.38 129 LYS A N 1
ATOM 1071 C CA . LYS A 1 129 ? -42.138 32.162 59.560 1.00 82.38 129 LYS A CA 1
ATOM 1072 C C . LYS A 1 129 ? -43.051 32.091 60.795 1.00 82.38 129 LYS A C 1
ATOM 1074 O O . LYS A 1 129 ? -44.237 31.816 60.645 1.00 82.38 129 LYS A O 1
ATOM 1079 N N . PHE A 1 130 ? -42.532 32.309 62.007 1.00 83.25 130 PHE A N 1
ATOM 1080 C CA . PHE A 1 130 ? -43.360 32.377 63.212 1.00 83.25 130 PHE A CA 1
ATOM 1081 C C . PHE A 1 130 ? -44.325 33.573 63.208 1.00 83.25 130 PHE A C 1
ATOM 1083 O O . PHE A 1 130 ? -45.389 33.486 63.815 1.00 83.25 130 PHE A O 1
ATOM 1090 N N . ILE A 1 131 ? -43.966 34.664 62.528 1.00 84.56 131 ILE A N 1
ATOM 1091 C CA . ILE A 1 131 ? -44.833 35.826 62.299 1.00 84.56 131 ILE A CA 1
ATOM 1092 C C . ILE A 1 131 ? -45.164 35.852 60.805 1.00 84.56 131 ILE A C 1
ATOM 1094 O O . ILE A 1 131 ? -44.312 35.515 59.994 1.00 84.56 131 ILE A O 1
ATOM 1098 N N . GLU A 1 132 ? -46.380 36.224 60.406 1.00 85.44 132 GLU A N 1
ATOM 1099 C CA . GLU A 1 132 ? -46.693 36.366 58.978 1.00 85.44 132 GLU A CA 1
ATOM 1100 C C . GLU A 1 132 ? -45.882 37.511 58.342 1.00 85.44 132 GLU A C 1
ATOM 1102 O O . GLU A 1 132 ? -45.683 38.559 58.959 1.00 85.44 132 GLU A O 1
ATOM 1107 N N . GLU A 1 133 ? -45.419 37.324 57.100 1.00 85.12 133 GLU A N 1
ATOM 1108 C CA . GLU A 1 133 ? -44.511 38.262 56.415 1.00 85.12 133 GLU A CA 1
ATOM 1109 C C . GLU A 1 133 ? -45.082 39.688 56.336 1.00 85.12 133 GLU A C 1
ATOM 1111 O O . GLU A 1 133 ? -44.355 40.658 56.564 1.00 85.12 133 GLU A O 1
ATOM 1116 N N . ASP A 1 134 ? -46.385 39.814 56.072 1.00 83.88 134 ASP A N 1
ATOM 1117 C CA . ASP A 1 134 ? -47.075 41.103 55.987 1.00 83.88 134 ASP A CA 1
ATOM 1118 C C . ASP A 1 134 ? -47.076 41.835 57.341 1.00 83.88 134 ASP A C 1
ATOM 1120 O O . ASP A 1 134 ? -46.783 43.031 57.398 1.00 83.88 134 ASP A O 1
ATOM 1124 N N . ILE A 1 135 ? -47.306 41.107 58.442 1.00 84.06 135 ILE A N 1
ATOM 1125 C CA . ILE A 1 135 ? -47.296 41.643 59.815 1.00 84.06 135 ILE A CA 1
ATOM 1126 C C . ILE A 1 135 ? -45.869 42.032 60.226 1.00 84.06 135 ILE A C 1
ATOM 1128 O O . ILE A 1 135 ? -45.641 43.110 60.776 1.00 84.06 135 ILE A O 1
ATOM 1132 N N . ALA A 1 136 ? -44.888 41.180 59.920 1.00 86.56 136 ALA A N 1
ATOM 1133 C CA . ALA A 1 136 ? -43.480 41.421 60.220 1.00 86.56 136 ALA A CA 1
ATOM 1134 C C . ALA A 1 136 ? -42.943 42.679 59.513 1.00 86.56 136 ALA A C 1
ATOM 1136 O O . ALA A 1 136 ? -42.221 43.476 60.119 1.00 86.56 136 ALA A O 1
ATOM 1137 N N . LYS A 1 137 ? -43.334 42.890 58.248 1.00 85.69 137 LYS A N 1
ATOM 1138 C CA . LYS A 1 137 ? -42.969 44.079 57.466 1.00 85.69 137 LYS A CA 1
ATOM 1139 C C . LYS A 1 137 ? -43.708 45.337 57.909 1.00 85.69 137 LYS A C 1
ATOM 1141 O O . LYS A 1 137 ? -43.076 46.388 57.976 1.00 85.69 137 LYS A O 1
ATOM 1146 N N . GLU A 1 138 ? -45.004 45.252 58.229 1.00 84.62 138 GLU A N 1
ATOM 1147 C CA . GLU A 1 138 ? -45.774 46.408 58.718 1.00 84.62 138 GLU A CA 1
ATOM 1148 C C . GLU A 1 138 ? -45.219 46.930 60.049 1.00 84.62 138 GLU A C 1
ATOM 1150 O O . GLU A 1 138 ? -45.072 48.138 60.224 1.00 84.62 138 GLU A O 1
ATOM 1155 N N . LEU A 1 139 ? -44.896 46.025 60.976 1.00 84.38 139 LEU A N 1
ATOM 1156 C CA . LEU A 1 139 ? -44.427 46.375 62.318 1.00 84.38 139 LEU A CA 1
ATOM 1157 C C . LEU A 1 139 ? -42.916 46.622 62.402 1.00 84.38 139 LEU A C 1
ATOM 1159 O O . LEU A 1 139 ? -42.425 47.009 63.459 1.00 84.38 139 LEU A O 1
ATOM 1163 N N . GLY A 1 140 ? -42.157 46.389 61.328 1.00 86.69 140 GLY A N 1
ATOM 1164 C CA . GLY A 1 140 ? -40.704 46.555 61.365 1.00 86.69 140 GLY A CA 1
ATOM 1165 C C . GLY A 1 140 ? -40.016 45.557 62.307 1.00 86.69 140 GLY A C 1
ATOM 1166 O O . GLY A 1 140 ? -39.094 45.940 63.033 1.00 86.69 140 GLY A O 1
ATOM 1167 N N . ILE A 1 141 ? -40.477 44.298 62.338 1.00 91.50 141 ILE A N 1
ATOM 1168 C CA . ILE A 1 141 ? -39.974 43.240 63.233 1.00 91.50 141 ILE A CA 1
ATOM 1169 C C . ILE A 1 141 ? -39.611 41.950 62.481 1.00 91.50 141 ILE A C 1
ATOM 1171 O O . ILE A 1 141 ? -40.081 41.696 61.373 1.00 91.50 141 ILE A O 1
ATOM 1175 N N . ALA A 1 142 ? -38.786 41.097 63.092 1.00 90.25 142 ALA A N 1
ATOM 1176 C CA . ALA A 1 142 ? -38.577 39.715 62.649 1.00 90.25 142 ALA A CA 1
ATOM 1177 C C . ALA A 1 142 ? -38.179 38.802 63.821 1.00 90.25 142 ALA A C 1
ATOM 1179 O O . ALA A 1 142 ? -37.581 39.253 64.798 1.00 90.25 142 ALA A O 1
ATOM 1180 N N . VAL A 1 143 ? -38.475 37.504 63.727 1.00 90.31 143 VAL A N 1
ATOM 1181 C CA . VAL A 1 143 ? -38.006 36.508 64.702 1.00 90.31 143 VAL A CA 1
ATOM 1182 C C . VAL A 1 143 ? -36.778 35.808 64.152 1.00 90.31 143 VAL A C 1
ATOM 1184 O O . VAL A 1 143 ? -36.831 35.144 63.121 1.00 90.31 143 VAL A O 1
ATOM 1187 N N . VAL A 1 144 ? -35.656 35.952 64.854 1.00 87.94 144 VAL A N 1
ATOM 1188 C CA . VAL A 1 144 ? -34.367 35.390 64.412 1.00 87.94 144 VAL A CA 1
ATOM 1189 C C . VAL A 1 144 ? -34.029 34.083 65.118 1.00 87.94 144 VAL A C 1
ATOM 1191 O O . VAL A 1 144 ? -33.216 33.303 64.626 1.00 87.94 144 VAL A O 1
ATOM 1194 N N . HIS A 1 145 ? -34.661 33.819 66.264 1.00 85.75 145 HIS A N 1
ATOM 1195 C CA . HIS A 1 145 ? -34.509 32.565 66.989 1.00 85.75 145 HIS A CA 1
ATOM 1196 C C . HIS A 1 145 ? -35.712 32.285 67.893 1.00 85.75 145 HIS A C 1
ATOM 1198 O O . HIS A 1 145 ? -36.149 33.178 68.624 1.00 85.75 145 HIS A O 1
ATOM 1204 N N . LYS A 1 146 ? -36.203 31.042 67.899 1.00 82.69 146 LYS A N 1
ATOM 1205 C CA . LYS A 1 146 ? -37.286 30.581 68.772 1.00 82.69 146 LYS A CA 1
ATOM 1206 C C . LYS A 1 146 ? -36.886 29.290 69.497 1.00 82.69 146 LYS A C 1
ATOM 1208 O O . LYS A 1 146 ? -36.413 28.341 68.884 1.00 82.69 146 LYS A O 1
ATOM 1213 N N . LEU A 1 147 ? -37.116 29.255 70.808 1.00 77.56 147 LEU A N 1
ATOM 1214 C CA . LEU A 1 147 ? -37.076 28.064 71.668 1.00 77.56 147 LEU A CA 1
ATOM 1215 C C . LEU A 1 147 ? -38.454 27.907 72.337 1.00 77.56 147 LEU A C 1
ATOM 1217 O O . LEU A 1 147 ? -39.227 28.862 72.353 1.00 77.56 147 LEU A O 1
ATOM 1221 N N . GLU A 1 148 ? -38.771 26.735 72.905 1.00 76.31 148 GLU A N 1
ATOM 1222 C CA . GLU A 1 148 ? -40.136 26.351 73.338 1.00 76.31 148 GLU A CA 1
ATOM 1223 C C . GLU A 1 148 ? -40.937 27.426 74.101 1.00 76.31 148 GLU A C 1
ATOM 1225 O O . GLU A 1 148 ? -42.148 27.504 73.921 1.00 76.31 148 GLU A O 1
ATOM 1230 N N . ARG A 1 149 ? -40.288 28.256 74.931 1.00 84.00 149 ARG A N 1
ATOM 1231 C CA . ARG A 1 149 ? -40.923 29.373 75.663 1.00 84.00 149 ARG A CA 1
ATOM 1232 C C . ARG A 1 149 ? -40.144 30.691 75.599 1.00 84.00 149 ARG A C 1
ATOM 1234 O O . ARG A 1 149 ? -40.320 31.546 76.464 1.00 84.00 149 ARG A O 1
ATOM 1241 N N . SER A 1 150 ? -39.245 30.866 74.629 1.00 86.00 150 SER A N 1
ATOM 1242 C CA . SER A 1 150 ? -38.496 32.122 74.481 1.00 86.00 150 SER A CA 1
ATOM 1243 C C . SER A 1 150 ? -38.232 32.488 73.029 1.00 86.00 150 SER A C 1
ATOM 1245 O O . SER A 1 150 ? -37.835 31.627 72.242 1.00 86.00 150 SER A O 1
ATOM 1247 N N . ILE A 1 151 ? -38.369 33.768 72.695 1.00 89.69 151 ILE A N 1
ATOM 1248 C CA . ILE A 1 151 ? -38.232 34.281 71.330 1.00 89.69 151 ILE A CA 1
ATOM 1249 C C . ILE A 1 151 ? -37.239 35.437 71.320 1.00 89.69 151 ILE A C 1
ATOM 1251 O O . ILE A 1 151 ? -37.328 36.331 72.156 1.00 89.69 151 ILE A O 1
ATOM 1255 N N . LYS A 1 152 ? -36.318 35.442 70.354 1.00 91.19 152 LYS A N 1
ATOM 1256 C CA . LYS A 1 152 ? -35.472 36.601 70.053 1.00 91.19 152 LYS A CA 1
ATOM 1257 C C . LYS A 1 152 ? -36.101 37.394 68.917 1.00 91.19 152 LYS A C 1
ATOM 1259 O O . LYS A 1 152 ? -36.067 36.953 67.764 1.00 91.19 152 LYS A O 1
ATOM 1264 N N . LEU A 1 153 ? -36.689 38.532 69.267 1.00 90.31 153 LEU A N 1
ATOM 1265 C CA . LEU A 1 153 ? -37.349 39.443 68.340 1.00 90.31 153 LEU A CA 1
ATOM 1266 C C . LEU A 1 153 ? -36.394 40.587 68.003 1.00 90.31 153 LEU A C 1
ATOM 1268 O O . LEU A 1 153 ? -35.798 41.185 68.896 1.00 90.31 153 LEU A O 1
ATOM 1272 N N . VAL A 1 154 ? -36.245 40.895 66.721 1.00 91.69 154 VAL A N 1
ATOM 1273 C CA . VAL A 1 154 ? -35.450 42.032 66.253 1.00 91.69 154 VAL A CA 1
ATOM 1274 C C . VAL A 1 154 ? -36.353 43.133 65.722 1.00 91.69 154 VAL A C 1
ATOM 1276 O O . VAL A 1 154 ? -37.395 42.839 65.140 1.00 91.69 154 VAL A O 1
ATOM 1279 N N . THR A 1 155 ? -35.950 44.390 65.886 1.00 91.94 155 THR A N 1
ATOM 1280 C CA . THR A 1 155 ? -36.656 45.547 65.321 1.00 91.94 155 THR A CA 1
ATOM 1281 C C . THR A 1 155 ? -35.698 46.692 65.007 1.00 91.94 155 THR A C 1
ATOM 1283 O O . THR A 1 155 ? -34.633 46.810 65.617 1.00 91.94 155 THR A O 1
ATOM 1286 N N . THR A 1 156 ? -36.077 47.554 64.067 1.00 87.12 156 THR A N 1
ATOM 1287 C CA . THR A 1 156 ? -35.383 48.824 63.809 1.00 87.12 156 THR A CA 1
ATOM 1288 C C . THR A 1 156 ? -35.900 49.965 64.692 1.00 87.12 156 THR A C 1
ATOM 1290 O O . THR A 1 156 ? -35.200 50.964 64.850 1.00 87.12 156 THR A O 1
ATOM 1293 N N . ASN A 1 157 ? -37.087 49.826 65.305 1.00 85.12 157 ASN A N 1
ATOM 1294 C CA . ASN A 1 157 ? -37.735 50.883 66.087 1.00 85.12 157 ASN A CA 1
ATOM 1295 C C . ASN A 1 157 ? -38.499 50.341 67.322 1.00 85.12 157 ASN A C 1
ATOM 1297 O O . ASN A 1 157 ? -39.717 50.171 67.285 1.00 85.12 157 ASN A O 1
ATOM 1301 N N . PRO A 1 158 ? -37.821 50.094 68.459 1.00 80.31 158 PRO A N 1
ATOM 1302 C CA . PRO A 1 158 ? -38.434 49.471 69.642 1.00 80.31 158 PRO A CA 1
ATOM 1303 C C . PRO A 1 158 ? -39.360 50.394 70.460 1.00 80.31 158 PRO A C 1
ATOM 1305 O O . PRO A 1 158 ? -40.023 49.940 71.395 1.00 80.31 158 PRO A O 1
ATOM 1308 N N . GLU A 1 159 ? -39.388 51.699 70.174 1.00 78.38 159 GLU A N 1
ATOM 1309 C CA . GLU A 1 159 ? -40.260 52.654 70.876 1.00 78.38 159 GLU A CA 1
ATOM 1310 C C . GLU A 1 159 ? -41.642 52.807 70.229 1.00 78.38 159 GLU A C 1
ATOM 1312 O O . GLU A 1 159 ? -42.517 53.470 70.790 1.00 78.38 159 GLU A O 1
ATOM 1317 N N . GLU A 1 160 ? -41.865 52.177 69.077 1.00 81.12 160 GLU A N 1
ATOM 1318 C CA . GLU A 1 160 ? -43.138 52.218 68.373 1.00 81.12 160 GLU A CA 1
ATOM 1319 C C . GLU A 1 160 ? -44.233 51.480 69.156 1.00 81.12 160 GLU A C 1
ATOM 1321 O O . GLU A 1 160 ? -44.086 50.312 69.515 1.00 81.12 160 GLU A O 1
ATOM 1326 N N . GLY A 1 161 ? -45.351 52.166 69.427 1.00 77.88 161 GLY A N 1
ATOM 1327 C CA . GLY A 1 161 ? -46.423 51.642 70.286 1.00 77.88 161 GLY A CA 1
ATOM 1328 C C . GLY A 1 161 ? -46.946 50.276 69.837 1.00 77.88 161 GLY A C 1
ATOM 1329 O O . GLY A 1 161 ? -47.091 49.381 70.661 1.00 77.88 161 GLY A O 1
ATOM 1330 N N . LYS A 1 162 ? -47.091 50.073 68.521 1.00 81.38 162 LYS A N 1
ATOM 1331 C CA . LYS A 1 162 ? -47.542 48.798 67.947 1.00 81.38 162 LYS A CA 1
ATOM 1332 C C . LYS A 1 162 ? -46.575 47.632 68.206 1.00 81.38 162 LYS A C 1
ATOM 1334 O O . LYS A 1 162 ? -47.021 46.504 68.368 1.00 81.38 162 LYS A O 1
ATOM 1339 N N . VAL A 1 163 ? -45.264 47.889 68.258 1.00 82.81 163 VAL A N 1
ATOM 1340 C CA . VAL A 1 163 ? -44.254 46.855 68.553 1.00 82.81 163 VAL A CA 1
ATOM 1341 C C . VAL A 1 163 ? -44.348 46.433 70.018 1.00 82.81 163 VAL A C 1
ATOM 1343 O O . VAL A 1 163 ? -44.243 45.249 70.324 1.00 82.81 163 VAL A O 1
ATOM 1346 N N . ARG A 1 164 ? -44.600 47.382 70.929 1.00 82.12 164 ARG A N 1
ATOM 1347 C CA . ARG A 1 164 ? -44.795 47.088 72.359 1.00 82.12 164 ARG A CA 1
ATOM 1348 C C . ARG A 1 164 ? -46.077 46.302 72.617 1.00 82.12 164 ARG A C 1
ATOM 1350 O O . ARG A 1 164 ? -46.037 45.358 73.399 1.00 82.12 164 ARG A O 1
ATOM 1357 N N . ASP A 1 165 ? -47.165 46.655 71.937 1.00 84.81 165 ASP A N 1
ATOM 1358 C CA . ASP A 1 165 ? -48.439 45.936 72.037 1.00 84.81 165 ASP A CA 1
ATOM 1359 C C . ASP A 1 165 ? -48.293 44.485 71.543 1.00 84.81 165 ASP A C 1
ATOM 1361 O O . ASP A 1 165 ? -48.745 43.557 72.208 1.00 84.81 165 ASP A O 1
ATOM 1365 N N . PHE A 1 166 ? -47.572 44.276 70.436 1.00 85.50 166 PHE A N 1
ATOM 1366 C CA . PHE A 1 166 ? -47.294 42.941 69.899 1.00 85.50 166 PHE A CA 1
ATOM 1367 C C . PHE A 1 166 ? -46.382 42.099 70.811 1.00 85.50 166 PHE A C 1
ATOM 1369 O O . PHE A 1 166 ? -46.567 40.892 70.946 1.00 85.50 166 PHE A O 1
ATOM 1376 N N . ILE A 1 167 ? -45.401 42.722 71.477 1.00 85.06 167 ILE A N 1
ATOM 1377 C CA . ILE A 1 167 ? -44.579 42.032 72.484 1.00 85.06 167 ILE A CA 1
ATOM 1378 C C . ILE A 1 167 ? -45.439 41.606 73.679 1.00 85.06 167 ILE A C 1
ATOM 1380 O O . ILE A 1 167 ? -45.301 40.475 74.134 1.00 85.06 167 ILE A O 1
ATOM 1384 N N . ALA A 1 168 ? -46.340 42.473 74.153 1.00 84.94 168 ALA A N 1
ATOM 1385 C CA . ALA A 1 168 ? -47.235 42.155 75.264 1.00 84.94 168 ALA A CA 1
ATOM 1386 C C . ALA A 1 168 ? -48.194 40.998 74.927 1.00 84.94 168 ALA A C 1
ATOM 1388 O O . ALA A 1 168 ? -48.405 40.131 75.767 1.00 84.94 168 ALA A O 1
ATOM 1389 N N . GLU A 1 169 ? -48.709 40.937 73.693 1.00 86.62 169 GLU A N 1
ATOM 1390 C CA . GLU A 1 169 ? -49.531 39.817 73.207 1.00 86.62 169 GLU A CA 1
ATOM 1391 C C . GLU A 1 169 ? -48.765 38.483 73.252 1.00 86.62 169 GLU A C 1
ATOM 1393 O O . GLU A 1 169 ? -49.263 37.490 73.781 1.00 86.62 169 GLU A O 1
ATOM 1398 N N . LEU A 1 170 ? -47.510 38.469 72.790 1.00 84.62 170 LEU A N 1
ATOM 1399 C CA . LEU A 1 170 ? -46.657 37.277 72.863 1.00 84.62 170 LEU A CA 1
ATOM 1400 C C . LEU A 1 170 ? -46.314 36.876 74.310 1.00 84.62 170 LEU A C 1
ATOM 1402 O O . LEU A 1 170 ? -46.181 35.685 74.606 1.00 84.62 170 LEU A O 1
ATOM 1406 N N . GLU A 1 171 ? -46.150 37.848 75.209 1.00 86.62 171 GLU A N 1
ATOM 1407 C CA . GLU A 1 171 ? -45.895 37.595 76.631 1.00 86.62 171 GLU A CA 1
ATOM 1408 C C . GLU A 1 171 ? -47.134 37.053 77.367 1.00 86.62 171 GLU A C 1
ATOM 1410 O O . GLU A 1 171 ? -46.989 36.134 78.182 1.00 86.62 171 GLU A O 1
ATOM 1415 N N . ASP A 1 172 ? -48.339 37.532 77.039 1.00 86.81 172 ASP A N 1
ATOM 1416 C CA . ASP A 1 172 ? -49.617 37.010 77.556 1.00 86.81 172 ASP A CA 1
ATOM 1417 C C . ASP A 1 172 ? -49.861 35.551 77.120 1.00 86.81 172 ASP A C 1
ATOM 1419 O O . ASP A 1 172 ? -50.365 34.740 77.904 1.00 86.81 172 ASP A O 1
ATOM 1423 N N . ASP A 1 173 ? -49.391 35.176 75.927 1.00 81.31 173 ASP A N 1
ATOM 1424 C CA . ASP A 1 173 ? -49.381 33.794 75.423 1.00 81.31 173 ASP A CA 1
ATOM 1425 C C . ASP A 1 173 ? -48.308 32.897 76.087 1.00 81.31 173 ASP A C 1
ATOM 1427 O O . ASP A 1 173 ? -48.152 31.715 75.757 1.00 81.31 173 ASP A O 1
ATOM 1431 N N . GLY A 1 174 ? -47.574 33.425 77.073 1.00 81.94 174 GLY A N 1
ATOM 1432 C CA . GLY A 1 174 ? -46.610 32.687 77.888 1.00 81.94 174 GLY A CA 1
ATOM 1433 C C . GLY A 1 174 ? -45.208 32.577 77.281 1.00 81.94 174 GLY A C 1
ATOM 1434 O O . GLY A 1 174 ? -44.419 31.735 77.733 1.00 81.94 174 GLY A O 1
ATOM 1435 N N . MET A 1 175 ? -44.878 33.402 76.281 1.00 84.88 175 MET A N 1
ATOM 1436 C CA . MET A 1 175 ? -43.552 33.446 75.659 1.00 84.88 175 MET A CA 1
ATOM 1437 C C . MET A 1 175 ? -42.678 34.524 76.303 1.00 84.88 175 MET A C 1
ATOM 1439 O O . MET A 1 175 ? -43.087 35.661 76.482 1.00 84.88 175 MET A O 1
ATOM 1443 N N . LYS A 1 176 ? -41.417 34.205 76.601 1.00 87.50 176 LYS A N 1
ATOM 1444 C CA . LYS A 1 176 ? -40.436 35.206 77.034 1.00 87.50 176 LYS A CA 1
ATOM 1445 C C . LYS A 1 176 ? -39.803 35.882 75.814 1.00 87.50 176 LYS A C 1
ATOM 1447 O O . LYS A 1 176 ? -39.051 35.224 75.089 1.00 87.50 176 LYS A O 1
ATOM 1452 N N . VAL A 1 177 ? -40.053 37.172 75.601 1.00 88.31 177 VAL A N 1
ATOM 1453 C CA . VAL A 1 177 ? -39.502 37.909 74.451 1.00 88.31 177 VAL A CA 1
ATOM 1454 C C . VAL A 1 177 ? -38.205 38.629 74.833 1.00 88.31 177 VAL A C 1
ATOM 1456 O O . VAL A 1 177 ? -38.157 39.441 75.751 1.00 88.31 177 VAL A O 1
ATOM 1459 N N . GLU A 1 178 ? -37.122 38.331 74.118 1.00 89.94 178 GLU A N 1
ATOM 1460 C CA . GLU A 1 178 ? -35.862 39.073 74.177 1.00 89.94 178 GLU A CA 1
ATOM 1461 C C . GLU A 1 178 ? -35.772 39.976 72.943 1.00 89.94 178 GLU A C 1
ATOM 1463 O O . GLU A 1 178 ? -35.636 39.490 71.819 1.00 89.94 178 GLU A O 1
ATOM 1468 N N . LEU A 1 179 ? -35.880 41.290 73.157 1.00 90.12 179 LEU A N 1
ATOM 1469 C CA . LEU A 1 179 ? -35.877 42.294 72.094 1.00 90.12 179 LEU A CA 1
ATOM 1470 C C . LEU A 1 179 ? -34.450 42.748 71.760 1.00 90.12 179 LEU A C 1
ATOM 1472 O O . LEU A 1 179 ? -33.665 43.040 72.662 1.00 90.12 179 LEU A O 1
ATOM 1476 N N . PHE A 1 180 ? -34.140 42.859 70.470 1.00 91.38 180 PHE A N 1
ATOM 1477 C CA . PHE A 1 180 ? -32.856 43.336 69.958 1.00 91.38 180 PHE A CA 1
ATOM 1478 C C . PHE A 1 180 ? -33.058 44.449 68.925 1.00 91.38 180 PHE A C 1
ATOM 1480 O O . PHE A 1 180 ? -33.970 44.381 68.099 1.00 91.38 180 PHE A O 1
ATOM 1487 N N . ILE A 1 181 ? -32.178 45.452 68.936 1.00 89.44 181 ILE A N 1
ATOM 1488 C CA . ILE A 1 181 ? -32.136 46.484 67.892 1.00 89.44 181 ILE A CA 1
ATOM 1489 C C . ILE A 1 181 ? -31.201 46.034 66.773 1.00 89.44 181 ILE A C 1
ATOM 1491 O O . ILE A 1 181 ? -30.080 45.592 67.031 1.00 89.44 181 ILE A O 1
ATOM 1495 N N . VAL A 1 182 ? -31.655 46.182 65.534 1.00 92.38 182 VAL A N 1
ATOM 1496 C CA . VAL A 1 182 ? -30.891 45.856 64.325 1.00 92.38 182 VAL A CA 1
ATOM 1497 C C . VAL A 1 182 ? -30.891 47.041 63.364 1.00 92.38 182 VAL A C 1
ATOM 1499 O O . VAL A 1 182 ? -31.750 47.919 63.452 1.00 92.38 182 VAL A O 1
ATOM 1502 N N . SER A 1 183 ? -29.939 47.084 62.434 1.00 89.38 183 SER A N 1
ATOM 1503 C CA . SER A 1 183 ? -29.963 48.077 61.358 1.00 89.38 183 SER A CA 1
ATOM 1504 C C . SER A 1 183 ? -31.067 47.796 60.330 1.00 89.38 183 SER A C 1
ATOM 1506 O O . SER A 1 183 ? -31.583 46.678 60.218 1.00 89.38 183 SER A O 1
ATOM 1508 N N . GLN A 1 184 ? -31.384 48.808 59.517 1.00 86.94 184 GLN A N 1
ATOM 1509 C CA . GLN A 1 184 ? -32.327 48.674 58.405 1.00 86.94 184 GLN A CA 1
ATOM 1510 C C . GLN A 1 184 ? -31.881 47.605 57.394 1.00 86.94 184 GLN A C 1
ATOM 1512 O O . GLN A 1 184 ? -32.687 46.798 56.939 1.00 86.94 184 GLN A O 1
ATOM 1517 N N . SER A 1 185 ? -30.586 47.529 57.086 1.00 84.12 185 SER A N 1
ATOM 1518 C CA . SER A 1 185 ? -30.071 46.497 56.183 1.00 84.12 185 SER A CA 1
ATOM 1519 C C . SER A 1 185 ? -30.035 45.099 56.812 1.00 84.12 185 SER A C 1
ATOM 1521 O O . SER A 1 185 ? -30.140 44.108 56.086 1.00 84.12 185 SER A O 1
ATOM 1523 N N . SER A 1 186 ? -29.924 45.001 58.140 1.00 87.62 186 SER A N 1
ATOM 1524 C CA . SER A 1 186 ? -30.029 43.737 58.871 1.00 87.62 186 SER A CA 1
ATOM 1525 C C . SER A 1 186 ? -31.464 43.191 58.869 1.00 87.62 186 SER A C 1
ATOM 1527 O O . SER A 1 186 ? -31.650 42.002 58.605 1.00 87.62 186 SER A O 1
ATOM 1529 N N . ILE A 1 187 ? -32.489 44.023 59.098 1.00 88.31 187 ILE A N 1
ATOM 1530 C CA . ILE A 1 187 ? -33.886 43.547 59.115 1.00 88.31 187 ILE A CA 1
ATOM 1531 C C . ILE A 1 187 ? -34.395 43.145 57.725 1.00 88.31 187 ILE A C 1
ATOM 1533 O O . ILE A 1 187 ? -35.077 42.132 57.591 1.00 88.31 187 ILE A O 1
ATOM 1537 N N . GLU A 1 188 ? -33.989 43.864 56.675 1.00 86.94 188 GLU A N 1
ATOM 1538 C CA . GLU A 1 188 ? -34.309 43.509 55.286 1.00 86.94 188 GLU A CA 1
ATOM 1539 C C . GLU A 1 188 ? -33.775 42.116 54.922 1.00 86.94 188 GLU A C 1
ATOM 1541 O O . GLU A 1 188 ? -34.473 41.327 54.289 1.00 86.94 188 GLU A O 1
ATOM 1546 N N . ARG A 1 189 ? -32.578 41.762 55.411 1.00 83.12 189 ARG A N 1
ATOM 1547 C CA . ARG A 1 189 ? -32.012 40.417 55.245 1.00 83.12 189 ARG A CA 1
ATOM 1548 C C . ARG A 1 189 ? -32.839 39.342 55.954 1.00 83.12 189 ARG A C 1
ATOM 1550 O O . ARG A 1 189 ? -32.922 38.229 55.445 1.00 83.12 189 ARG A O 1
ATOM 1557 N N . ALA A 1 190 ? -33.431 39.646 57.109 1.00 83.56 190 ALA A N 1
ATOM 1558 C CA . ALA A 1 190 ? -34.345 38.717 57.771 1.00 83.56 190 ALA A CA 1
ATOM 1559 C C . ALA A 1 190 ? -35.621 38.513 56.946 1.00 83.56 190 ALA A C 1
ATOM 1561 O O . ALA A 1 190 ? -36.108 37.391 56.835 1.00 83.56 190 ALA A O 1
ATOM 1562 N N . TRP A 1 191 ? -36.134 39.574 56.318 1.00 86.50 191 TRP A N 1
ATOM 1563 C CA . TRP A 1 191 ? -37.323 39.483 55.475 1.00 86.50 191 TRP A CA 1
ATOM 1564 C C . TRP A 1 191 ? -37.098 38.713 54.169 1.00 86.50 191 TRP A C 1
ATOM 1566 O O . TRP A 1 191 ? -38.002 38.011 53.721 1.00 86.50 191 TRP A O 1
ATOM 1576 N N . ASP A 1 192 ? -35.890 38.754 53.605 1.00 82.38 192 ASP A N 1
ATOM 1577 C CA . ASP A 1 192 ? -35.517 37.937 52.440 1.00 82.38 192 ASP A CA 1
ATOM 1578 C C . ASP A 1 192 ? -35.626 36.415 52.702 1.00 82.38 192 ASP A C 1
ATOM 1580 O O . ASP A 1 192 ? -35.712 35.624 51.757 1.00 82.38 192 ASP A O 1
ATOM 1584 N N . GLU A 1 193 ? -35.639 35.973 53.966 1.00 79.25 193 GLU A N 1
ATOM 1585 C CA . GLU A 1 193 ? -35.791 34.557 54.323 1.00 79.25 193 GLU A CA 1
ATOM 1586 C C . GLU A 1 193 ? -37.244 34.048 54.221 1.00 79.25 193 GLU A C 1
ATOM 1588 O O . GLU A 1 193 ? -37.446 32.839 54.087 1.00 79.25 193 GLU A O 1
ATOM 1593 N N . TYR A 1 194 ? -38.267 34.918 54.208 1.00 75.88 194 TYR A N 1
ATOM 1594 C CA . TYR A 1 194 ? -39.669 34.486 54.043 1.00 75.88 194 TYR A CA 1
ATOM 1595 C C . TYR A 1 194 ? -39.938 33.866 52.664 1.00 75.88 194 TYR A C 1
ATOM 1597 O O . TYR A 1 194 ? -40.656 32.872 52.564 1.00 75.88 194 TYR A O 1
ATOM 1605 N N . GLY A 1 195 ? -39.299 34.392 51.614 1.00 60.84 195 GLY A N 1
ATOM 1606 C CA . GLY A 1 195 ? -39.534 34.007 50.217 1.00 60.84 195 GLY A CA 1
ATOM 1607 C C . GLY A 1 195 ? -38.810 32.745 49.728 1.00 60.84 195 GLY A C 1
ATOM 1608 O O . GLY A 1 195 ? -38.835 32.465 48.530 1.00 60.84 195 GLY A O 1
ATOM 1609 N N . LYS A 1 196 ? -38.129 31.987 50.599 1.00 62.34 196 LYS A N 1
ATOM 1610 C CA . LYS A 1 196 ? -37.455 30.733 50.203 1.00 62.34 196 LYS A CA 1
ATOM 1611 C C . LYS A 1 196 ? -38.425 29.541 50.368 1.00 62.34 196 LYS A C 1
ATOM 1613 O O . LYS A 1 196 ? -39.067 29.383 51.397 1.00 62.34 196 LYS A O 1
ATOM 1618 N N . GLU A 1 197 ? -38.615 28.691 49.368 1.00 49.34 197 GLU A N 1
ATOM 1619 C CA . GLU A 1 197 ? -39.508 27.522 49.517 1.00 49.34 197 GLU A CA 1
ATOM 1620 C C . GLU A 1 197 ? -38.829 26.370 50.287 1.00 49.34 197 GLU A C 1
ATOM 1622 O O . GLU A 1 197 ? -37.601 26.242 50.277 1.00 49.34 197 GLU A O 1
ATOM 1627 N N . ASN A 1 198 ? -39.629 25.525 50.958 1.00 46.56 198 ASN A N 1
ATOM 1628 C CA . ASN A 1 198 ? -39.155 24.389 51.758 1.00 46.56 198 ASN A CA 1
ATOM 1629 C C . ASN A 1 198 ? -38.322 23.416 50.903 1.00 46.56 198 ASN A C 1
ATOM 1631 O O . ASN A 1 198 ? -38.827 22.768 49.985 1.00 46.56 198 ASN A O 1
ATOM 1635 N N . LEU A 1 199 ? -37.048 23.237 51.263 1.00 45.19 199 LEU A N 1
ATOM 1636 C CA . LEU A 1 199 ? -36.124 22.318 50.584 1.00 45.19 199 LEU A CA 1
ATOM 1637 C C . LEU A 1 199 ? -36.618 20.858 50.545 1.00 45.19 199 LEU A C 1
ATOM 1639 O O . LEU A 1 199 ? -36.222 20.111 49.652 1.00 45.19 199 LEU A O 1
ATOM 1643 N N . VAL A 1 200 ? -37.459 20.446 51.499 1.00 46.34 200 VAL A N 1
ATOM 1644 C CA . VAL A 1 200 ? -37.934 19.060 51.648 1.00 46.34 200 VAL A CA 1
ATOM 1645 C C . VAL A 1 200 ? -38.959 18.681 50.570 1.00 46.34 200 VAL A C 1
ATOM 1647 O O . VAL A 1 200 ? -38.800 17.641 49.936 1.00 46.34 200 VAL A O 1
ATOM 1650 N N . GLU A 1 201 ? -39.934 19.544 50.265 1.00 47.12 201 GLU A N 1
ATOM 1651 C CA . GLU A 1 201 ? -40.911 19.291 49.186 1.00 47.12 201 GLU A CA 1
ATOM 1652 C C . GLU A 1 201 ? -40.254 19.313 47.797 1.00 47.12 201 GLU A C 1
ATOM 1654 O O . GLU A 1 201 ? -40.596 18.518 46.914 1.00 47.12 201 GLU A O 1
ATOM 1659 N N . ILE A 1 202 ? -39.242 20.169 47.612 1.00 49.88 202 ILE A N 1
ATOM 1660 C CA . ILE A 1 202 ? -38.419 20.194 46.397 1.00 49.88 202 ILE A CA 1
ATOM 1661 C C . ILE A 1 202 ? -37.633 18.882 46.265 1.00 49.88 202 ILE A C 1
ATOM 1663 O O . ILE A 1 202 ? -37.584 18.305 45.181 1.00 49.88 202 ILE A O 1
ATOM 1667 N N . LEU A 1 203 ? -37.042 18.372 47.350 1.00 46.19 203 LEU A N 1
ATOM 1668 C CA . LEU A 1 203 ? -36.284 17.117 47.339 1.00 46.19 203 LEU A CA 1
ATOM 1669 C C . LEU A 1 203 ? -37.155 15.899 47.006 1.00 46.19 203 LEU A C 1
ATOM 1671 O O . LEU A 1 203 ? -36.705 15.057 46.230 1.00 46.19 203 LEU A O 1
ATOM 1675 N N . ASP A 1 204 ? -38.383 15.815 47.518 1.00 52.47 204 ASP A N 1
ATOM 1676 C CA . ASP A 1 204 ? -39.302 14.714 47.190 1.00 52.47 204 ASP A CA 1
ATOM 1677 C C . ASP A 1 204 ? -39.784 14.785 45.734 1.00 52.47 204 ASP A C 1
ATOM 1679 O O . ASP A 1 204 ? -39.780 13.779 45.020 1.00 52.47 204 ASP A O 1
ATOM 1683 N N . THR A 1 205 ? -40.059 15.991 45.233 1.00 55.88 205 THR A N 1
ATOM 1684 C CA . THR A 1 205 ? -40.391 16.233 43.819 1.00 55.88 205 THR A CA 1
ATOM 1685 C C . THR A 1 205 ? -39.216 15.906 42.880 1.00 55.88 205 THR A C 1
ATOM 1687 O O . THR A 1 205 ? -39.411 15.414 41.767 1.00 55.88 205 THR A O 1
ATOM 1690 N N . LEU A 1 206 ? -37.973 16.137 43.319 1.00 48.12 206 LEU A N 1
ATOM 1691 C CA . LEU A 1 206 ? -36.756 15.795 42.572 1.00 48.12 206 LEU A CA 1
ATOM 1692 C C . LEU A 1 206 ? -36.403 14.298 42.632 1.00 48.12 206 LEU A C 1
ATOM 1694 O O . LEU A 1 206 ? -35.717 13.818 41.727 1.00 48.12 206 LEU A O 1
ATOM 1698 N N . ARG A 1 207 ? -36.854 13.575 43.668 1.00 49.53 207 ARG A N 1
ATOM 1699 C CA . ARG A 1 207 ? -36.635 12.130 43.876 1.00 49.53 207 ARG A CA 1
ATOM 1700 C C . ARG A 1 207 ? -37.653 11.234 43.176 1.00 49.53 207 ARG A C 1
ATOM 1702 O O . ARG A 1 207 ? -37.386 10.039 43.055 1.00 49.53 207 ARG A O 1
ATOM 1709 N N . ALA A 1 208 ? -38.784 11.774 42.721 1.00 55.94 208 ALA A N 1
ATOM 1710 C CA . ALA A 1 208 ? -39.753 11.025 41.928 1.00 55.94 208 ALA A CA 1
ATOM 1711 C C . ALA A 1 208 ? -39.061 10.377 40.710 1.00 55.94 208 ALA A C 1
ATOM 1713 O O . ALA A 1 208 ? -38.444 11.066 39.888 1.00 55.94 208 ALA A O 1
ATOM 1714 N N . GLY A 1 209 ? -39.120 9.042 40.644 1.00 52.78 209 GLY A N 1
ATOM 1715 C CA . GLY A 1 209 ? -38.496 8.244 39.590 1.00 52.78 209 GLY A CA 1
ATOM 1716 C C . GLY A 1 209 ? -39.089 8.539 38.211 1.00 52.78 209 GLY A C 1
ATOM 1717 O O . GLY A 1 209 ? -40.234 8.964 38.089 1.00 52.78 209 GLY A O 1
ATOM 1718 N N . LEU A 1 210 ? -38.293 8.321 37.165 1.00 60.06 210 LEU A N 1
ATOM 1719 C CA . LEU A 1 210 ? -38.737 8.432 35.774 1.00 60.06 210 LEU A CA 1
ATOM 1720 C C . LEU A 1 210 ? -39.628 7.225 35.443 1.00 60.06 210 LEU A C 1
ATOM 1722 O O . LEU A 1 210 ? -39.107 6.125 35.280 1.00 60.06 210 LEU A O 1
ATOM 1726 N N . THR A 1 211 ? -40.950 7.411 35.374 1.00 62.00 211 THR A N 1
ATOM 1727 C CA . THR A 1 211 ? -41.886 6.338 35.000 1.00 62.00 211 THR A CA 1
ATOM 1728 C C . THR A 1 211 ? -41.927 6.153 33.480 1.00 62.00 211 THR A C 1
ATOM 1730 O O . THR A 1 211 ? -41.895 7.124 32.717 1.00 62.00 211 THR A O 1
ATOM 1733 N N . GLY A 1 212 ? -42.020 4.897 33.025 1.00 57.41 212 GLY A N 1
ATOM 1734 C CA . GLY A 1 212 ? -42.082 4.566 31.595 1.00 57.41 212 GLY A CA 1
ATOM 1735 C C . GLY A 1 212 ? -43.273 5.204 30.866 1.00 57.41 212 GLY A C 1
ATOM 1736 O O . GLY A 1 212 ? -43.125 5.626 29.721 1.00 57.41 212 GLY A O 1
ATOM 1737 N N . GLU A 1 213 ? -44.415 5.360 31.545 1.00 60.16 213 GLU A N 1
ATOM 1738 C CA . GLU A 1 213 ? -45.638 5.967 30.992 1.00 60.16 213 GLU A CA 1
ATOM 1739 C C . GLU A 1 213 ? -45.455 7.453 30.630 1.00 60.16 213 GLU A C 1
ATOM 1741 O O . GLU A 1 213 ? -45.901 7.902 29.571 1.00 60.16 213 GLU A O 1
ATOM 1746 N N . GLU A 1 214 ? -44.762 8.231 31.474 1.00 59.81 214 GLU A N 1
ATOM 1747 C CA . GLU A 1 214 ? -44.480 9.642 31.188 1.00 59.81 214 GLU A CA 1
ATOM 1748 C C . GLU A 1 214 ? -43.533 9.783 29.994 1.00 59.81 214 GLU A C 1
ATOM 1750 O O . GLU A 1 214 ? -43.744 10.634 29.130 1.00 59.81 214 GLU A O 1
ATOM 1755 N N . LEU A 1 215 ? -42.505 8.932 29.920 1.00 61.41 215 LEU A N 1
ATOM 1756 C CA . LEU A 1 215 ? -41.544 8.924 28.819 1.00 61.41 215 LEU A CA 1
ATOM 1757 C C . LEU A 1 215 ? -42.229 8.553 27.489 1.00 61.41 215 LEU A C 1
ATOM 1759 O O . LEU A 1 215 ? -42.035 9.242 26.485 1.00 61.41 215 LEU A O 1
ATOM 1763 N N . ALA A 1 216 ? -43.095 7.532 27.500 1.00 59.41 216 ALA A N 1
ATOM 1764 C CA . ALA A 1 216 ? -43.857 7.067 26.341 1.00 59.41 216 ALA A CA 1
ATOM 1765 C C . ALA A 1 216 ? -44.847 8.123 25.811 1.00 59.41 216 ALA A C 1
ATOM 1767 O O . ALA A 1 216 ? -45.003 8.286 24.595 1.00 59.41 216 ALA A O 1
ATOM 1768 N N . ALA A 1 217 ? -45.479 8.898 26.701 1.00 62.28 217 ALA A N 1
ATOM 1769 C CA . ALA A 1 217 ? -46.361 10.001 26.314 1.00 62.28 217 ALA A CA 1
ATOM 1770 C C . ALA A 1 217 ? -45.619 11.087 25.508 1.00 62.28 217 ALA A C 1
ATOM 1772 O O . ALA A 1 217 ? -46.156 11.606 24.527 1.00 62.28 217 ALA A O 1
ATOM 1773 N N . PHE A 1 218 ? -44.367 11.393 25.872 1.00 61.00 218 PHE A N 1
ATOM 1774 C CA . PHE A 1 218 ? -43.526 12.342 25.135 1.00 61.00 218 PHE A CA 1
ATOM 1775 C C . PHE A 1 218 ? -42.883 11.734 23.874 1.00 61.00 218 PHE A C 1
ATOM 1777 O O . PHE A 1 218 ? -42.708 12.449 22.887 1.00 61.00 218 PHE A O 1
ATOM 1784 N N . GLU A 1 219 ? -42.579 10.430 23.849 1.00 55.09 219 GLU A N 1
ATOM 1785 C CA . GLU A 1 219 ? -42.040 9.736 22.663 1.00 55.09 219 GLU A CA 1
ATOM 1786 C C . GLU A 1 219 ? -43.038 9.650 21.487 1.00 55.09 219 GLU A C 1
ATOM 1788 O O . GLU A 1 219 ? -42.625 9.562 20.318 1.00 55.09 219 GLU A O 1
ATOM 1793 N N . ASN A 1 220 ? -44.343 9.668 21.783 1.00 54.44 220 ASN A N 1
ATOM 1794 C CA . ASN A 1 220 ? -45.430 9.572 20.803 1.00 54.44 220 ASN A CA 1
ATOM 1795 C C . ASN A 1 220 ? -45.885 10.934 20.230 1.00 54.44 220 ASN A C 1
ATOM 1797 O O . ASN A 1 220 ? -46.514 10.971 19.167 1.00 54.44 220 ASN A O 1
ATOM 1801 N N . ASP A 1 221 ? -45.521 12.063 20.851 1.00 58.16 221 ASP A N 1
ATOM 1802 C CA . ASP A 1 221 ? -45.817 13.411 20.338 1.00 58.16 221 ASP A CA 1
ATOM 1803 C C . ASP A 1 221 ? -44.836 13.826 19.220 1.00 58.16 221 ASP A C 1
ATOM 1805 O O . ASP A 1 221 ? -43.841 14.529 19.415 1.00 58.16 221 ASP A O 1
ATOM 1809 N N . THR A 1 222 ? -45.139 13.385 17.998 1.00 42.75 222 THR A N 1
ATOM 1810 C CA . THR A 1 222 ? -44.328 13.594 16.780 1.00 42.75 222 THR A CA 1
ATOM 1811 C C . THR A 1 222 ? -44.086 15.058 16.382 1.00 42.75 222 THR A C 1
ATOM 1813 O O . THR A 1 222 ? -43.160 15.319 15.613 1.00 42.75 222 THR A O 1
ATOM 1816 N N . LYS A 1 223 ? -44.856 16.026 16.904 1.00 47.41 223 LYS A N 1
ATOM 1817 C CA . LYS A 1 223 ? -44.626 17.465 16.665 1.00 47.41 223 LYS A CA 1
ATOM 1818 C C . LYS A 1 223 ? -43.675 18.107 17.687 1.00 47.41 223 LYS A C 1
ATOM 1820 O O . LYS A 1 223 ? -43.194 19.207 17.441 1.00 47.41 223 LYS A O 1
ATOM 1825 N N . GLY A 1 224 ? -43.379 17.446 18.810 1.00 45.66 224 GLY A N 1
ATOM 1826 C CA . GLY A 1 224 ? -42.665 18.041 19.947 1.00 45.66 224 GLY A CA 1
ATOM 1827 C C . GLY A 1 224 ? -41.149 18.210 19.799 1.00 45.66 224 GLY A C 1
ATOM 1828 O O . GLY A 1 224 ? -40.577 19.045 20.491 1.00 45.66 224 GLY A O 1
ATOM 1829 N N . VAL A 1 225 ? -40.490 17.466 18.902 1.00 45.38 225 VAL A N 1
ATOM 1830 C CA . VAL A 1 225 ? -39.013 17.457 18.806 1.00 45.38 225 VAL A CA 1
ATOM 1831 C C . VAL A 1 225 ? -38.459 18.649 18.010 1.00 45.38 225 VAL A C 1
ATOM 1833 O O . VAL A 1 225 ? -37.417 19.190 18.362 1.00 45.38 225 VAL A O 1
ATOM 1836 N N . LEU A 1 226 ? -39.170 19.101 16.969 1.00 46.47 226 LEU A N 1
ATOM 1837 C CA . LEU A 1 226 ? -38.801 20.280 16.163 1.00 46.47 226 LEU A CA 1
ATOM 1838 C C . LEU A 1 226 ? -39.181 21.616 16.831 1.00 46.47 226 LEU A C 1
ATOM 1840 O O . LEU A 1 226 ? -38.743 22.665 16.370 1.00 46.47 226 LEU A O 1
ATOM 1844 N N . ASP A 1 227 ? -39.962 21.573 17.915 1.00 54.66 227 ASP A N 1
ATOM 1845 C CA . ASP A 1 227 ? -40.505 22.741 18.626 1.00 54.66 227 ASP A CA 1
ATOM 1846 C C . ASP A 1 227 ? -40.138 22.716 20.130 1.00 54.66 227 ASP A C 1
ATOM 1848 O O . ASP A 1 227 ? -40.830 23.264 20.986 1.00 54.66 227 ASP A O 1
ATOM 1852 N N . MET A 1 228 ? -39.032 22.043 20.484 1.00 60.72 228 MET A N 1
ATOM 1853 C CA . MET A 1 228 ? -38.545 21.960 21.871 1.00 60.72 228 MET A CA 1
ATOM 1854 C C . MET A 1 228 ? -38.282 23.346 22.480 1.00 60.72 228 MET A C 1
ATOM 1856 O O . MET A 1 228 ? -38.546 23.558 23.661 1.00 60.72 228 MET A O 1
ATOM 1860 N N . ASP A 1 229 ? -37.801 24.301 21.679 1.00 59.12 229 ASP A N 1
ATOM 1861 C CA . ASP A 1 229 ? -37.416 25.646 22.134 1.00 59.12 229 ASP A CA 1
ATOM 1862 C C . ASP A 1 229 ? -38.621 26.486 22.619 1.00 59.12 229 ASP A C 1
ATOM 1864 O O . ASP A 1 229 ? -38.459 27.366 23.470 1.00 59.12 229 ASP A O 1
ATOM 1868 N N . THR A 1 230 ? -39.838 26.205 22.128 1.00 57.41 230 THR A N 1
ATOM 1869 C CA . THR A 1 230 ? -41.077 26.864 22.581 1.00 57.41 230 THR A CA 1
ATOM 1870 C C . THR A 1 230 ? -41.669 26.168 23.806 1.00 57.41 230 THR A C 1
ATOM 1872 O O . THR A 1 230 ? -41.956 26.835 24.798 1.00 57.41 230 THR A O 1
ATOM 1875 N N . LYS A 1 231 ? -41.760 24.829 23.802 1.00 58.16 231 LYS A N 1
ATOM 1876 C CA . LYS A 1 231 ? -42.356 24.041 24.900 1.00 58.16 231 LYS A CA 1
ATOM 1877 C C . LYS A 1 231 ? -41.557 24.074 26.208 1.00 58.16 231 LYS A C 1
ATOM 1879 O O . LYS A 1 231 ? -42.147 23.996 27.280 1.00 58.16 231 LYS A O 1
ATOM 1884 N N . ILE A 1 232 ? -40.229 24.216 26.151 1.00 62.97 232 ILE A N 1
ATOM 1885 C CA . ILE A 1 232 ? -39.361 24.265 27.344 1.00 62.97 232 ILE A CA 1
ATOM 1886 C C . ILE A 1 232 ? -39.675 25.464 28.261 1.00 62.97 232 ILE A C 1
ATOM 1888 O O . ILE A 1 232 ? -39.379 25.404 29.453 1.00 62.97 232 ILE A O 1
ATOM 1892 N N . ARG A 1 233 ? -40.271 26.546 27.738 1.00 59.41 233 ARG A N 1
ATOM 1893 C CA . ARG A 1 233 ? -40.558 27.765 28.517 1.00 59.41 233 ARG A CA 1
ATOM 1894 C C . ARG A 1 233 ? -41.726 27.617 29.490 1.00 59.41 233 ARG A C 1
ATOM 1896 O O . ARG A 1 233 ? -41.706 28.272 30.525 1.00 59.41 233 ARG A O 1
ATOM 1903 N N . ASP A 1 234 ? -42.682 26.745 29.175 1.00 57.66 234 ASP A N 1
ATOM 1904 C CA . ASP A 1 234 ? -43.963 26.637 29.887 1.00 57.66 234 ASP A CA 1
ATOM 1905 C C . ASP A 1 234 ? -44.079 25.349 30.730 1.00 57.66 234 ASP A C 1
ATOM 1907 O O . ASP A 1 234 ? -45.115 25.085 31.343 1.00 57.66 234 ASP A O 1
ATOM 1911 N N . LEU A 1 235 ? -43.030 24.514 30.763 1.00 61.94 235 LEU A N 1
ATOM 1912 C CA . LEU A 1 235 ? -43.031 23.229 31.468 1.00 61.94 235 LEU A CA 1
ATOM 1913 C C . LEU A 1 235 ? -42.416 23.332 32.879 1.00 61.94 235 LEU A C 1
ATOM 1915 O O . LEU A 1 235 ? -41.345 23.921 33.038 1.00 61.94 235 LEU A O 1
ATOM 1919 N N . PRO A 1 236 ? -43.009 22.675 33.901 1.00 63.78 236 PRO A N 1
ATOM 1920 C CA . PRO A 1 236 ? -42.367 22.479 35.201 1.00 63.78 236 PRO A CA 1
ATOM 1921 C C . PRO A 1 236 ? -40.998 21.808 35.047 1.00 63.78 236 PRO A C 1
ATOM 1923 O O . PRO A 1 236 ? -40.836 20.917 34.209 1.00 63.78 236 PRO A O 1
ATOM 1926 N N . VAL A 1 237 ? -40.014 22.169 35.879 1.00 60.94 237 VAL A N 1
ATOM 1927 C CA . VAL A 1 237 ? -38.627 21.675 35.736 1.00 60.94 237 VAL A CA 1
ATOM 1928 C C . VAL A 1 237 ? -38.527 20.141 35.791 1.00 60.94 237 VAL A C 1
ATOM 1930 O O . VAL A 1 237 ? -37.691 19.537 35.113 1.00 60.94 237 VAL A O 1
ATOM 1933 N N . THR A 1 238 ? -39.428 19.482 36.524 1.00 60.47 238 THR A N 1
ATOM 1934 C CA . THR A 1 238 ? -39.551 18.017 36.555 1.00 60.47 238 THR A CA 1
ATOM 1935 C C . THR A 1 238 ? -40.003 17.393 35.231 1.00 60.47 238 THR A C 1
ATOM 1937 O O . THR A 1 238 ? -39.729 16.228 34.972 1.00 60.47 238 THR A O 1
ATOM 1940 N N . LYS A 1 239 ? -40.635 18.136 34.328 1.00 69.94 239 LYS A N 1
ATOM 1941 C CA . LYS A 1 239 ? -40.983 17.627 32.992 1.00 69.94 239 LYS A CA 1
ATOM 1942 C C . LYS A 1 239 ? -39.915 17.941 31.948 1.00 69.94 239 LYS A C 1
ATOM 1944 O O . LYS A 1 239 ? -39.810 17.223 30.958 1.00 69.94 239 LYS A O 1
ATOM 1949 N N . VAL A 1 240 ? -39.072 18.948 32.196 1.00 74.44 240 VAL A N 1
ATOM 1950 C CA . VAL A 1 240 ? -38.007 19.360 31.268 1.00 74.44 240 VAL A CA 1
ATOM 1951 C C . VAL A 1 240 ? -36.984 18.243 31.055 1.00 74.44 240 VAL A C 1
ATOM 1953 O O . VAL A 1 240 ? -36.696 17.900 29.913 1.00 74.44 240 VAL A O 1
ATOM 1956 N N . LEU A 1 241 ? -36.462 17.628 32.126 1.00 79.81 241 LEU A N 1
ATOM 1957 C CA . LEU A 1 241 ? -35.485 16.537 31.985 1.00 79.81 241 LEU A CA 1
ATOM 1958 C C . LEU A 1 241 ? -36.095 15.307 31.286 1.00 79.81 241 LEU A C 1
ATOM 1960 O O . LEU A 1 241 ? -35.439 14.726 30.427 1.00 79.81 241 LEU A O 1
ATOM 1964 N N . ASN A 1 242 ? -37.351 14.958 31.590 1.00 78.56 242 ASN A N 1
ATOM 1965 C CA . ASN A 1 242 ? -38.060 13.833 30.966 1.00 78.56 242 ASN A CA 1
ATOM 1966 C C . ASN A 1 242 ? -38.241 14.074 29.461 1.00 78.56 242 ASN A C 1
ATOM 1968 O O . ASN A 1 242 ? -37.947 13.196 28.657 1.00 78.56 242 ASN A O 1
ATOM 1972 N N . MET A 1 243 ? -38.654 15.286 29.072 1.00 77.19 243 MET A N 1
ATOM 1973 C CA . MET A 1 243 ? -38.803 15.671 27.667 1.00 77.19 243 MET A CA 1
ATOM 1974 C C . MET A 1 243 ? -37.460 15.641 26.925 1.00 77.19 243 MET A C 1
ATOM 1976 O O . MET A 1 243 ? -37.393 15.169 25.793 1.00 77.19 243 MET A O 1
ATOM 1980 N N . VAL A 1 244 ? -36.382 16.111 27.559 1.00 84.62 244 VAL A N 1
ATOM 1981 C CA . VAL A 1 244 ? -35.032 16.070 26.979 1.00 84.62 244 VAL A CA 1
ATOM 1982 C C . VAL A 1 244 ? -34.557 14.627 26.792 1.00 84.62 244 VAL A C 1
ATOM 1984 O O . VAL A 1 244 ? -34.034 14.304 25.728 1.00 84.62 244 VAL A O 1
ATOM 1987 N N . LEU A 1 245 ? -34.769 13.754 27.782 1.00 85.00 245 LEU A N 1
ATOM 1988 C CA . LEU A 1 245 ? -34.433 12.330 27.694 1.00 85.00 245 LEU A CA 1
ATOM 1989 C C . LEU A 1 245 ? -35.259 11.621 26.613 1.00 85.00 245 LEU A C 1
ATOM 1991 O O . LEU A 1 245 ? -34.680 10.937 25.774 1.00 85.00 245 LEU A O 1
ATOM 1995 N N . ALA A 1 246 ? -36.576 11.839 26.567 1.00 80.00 246 ALA A N 1
ATOM 1996 C CA . ALA A 1 246 ? -37.450 11.287 25.532 1.00 80.00 246 ALA A CA 1
ATOM 1997 C C . ALA A 1 246 ? -37.042 11.771 24.130 1.00 80.00 246 ALA A C 1
ATOM 1999 O O . ALA A 1 246 ? -36.952 10.978 23.196 1.00 80.00 246 ALA A O 1
ATOM 2000 N N . GLY A 1 247 ? -36.714 13.060 23.983 1.00 77.88 247 GLY A N 1
ATOM 2001 C CA . GLY A 1 247 ? -36.192 13.623 22.738 1.00 77.88 247 GLY A CA 1
ATOM 2002 C C . GLY A 1 247 ? -34.859 12.997 22.321 1.00 77.88 247 GLY A C 1
ATOM 2003 O O . GLY A 1 247 ? -34.682 12.663 21.151 1.00 77.88 247 GLY A O 1
ATOM 2004 N N . ALA A 1 248 ? -33.941 12.787 23.267 1.00 85.06 248 ALA A N 1
ATOM 2005 C CA . ALA A 1 248 ? -32.652 12.150 23.012 1.00 85.06 248 ALA A CA 1
ATOM 2006 C C . ALA A 1 248 ? -32.800 10.675 22.611 1.00 85.06 248 ALA A C 1
ATOM 2008 O O . ALA A 1 248 ? -32.144 10.246 21.667 1.00 85.06 248 ALA A O 1
ATOM 2009 N N . ILE A 1 249 ? -33.689 9.926 23.271 1.00 82.38 249 ILE A N 1
ATOM 2010 C CA . ILE A 1 249 ? -34.000 8.528 22.941 1.00 82.38 249 ILE A CA 1
ATOM 2011 C C . ILE A 1 249 ? -34.653 8.439 21.560 1.00 82.38 249 ILE A C 1
ATOM 2013 O O . ILE A 1 249 ? -34.237 7.635 20.729 1.00 82.38 249 ILE A O 1
ATOM 2017 N N . LYS A 1 250 ? -35.637 9.304 21.278 1.00 77.56 250 LYS A N 1
ATOM 2018 C CA . LYS A 1 250 ? -36.343 9.329 19.992 1.00 77.56 250 LYS A CA 1
ATOM 2019 C C . LYS A 1 250 ? -35.421 9.652 18.819 1.00 77.56 250 LYS A C 1
ATOM 2021 O O . LYS A 1 250 ? -35.610 9.115 17.732 1.00 77.56 250 LYS A O 1
ATOM 2026 N N . LEU A 1 251 ? -34.459 10.546 19.043 1.00 75.12 251 LEU A N 1
ATOM 2027 C CA . LEU A 1 251 ? -33.440 10.930 18.068 1.00 75.12 251 LEU A CA 1
ATOM 2028 C C . LEU A 1 251 ? -32.211 10.006 18.078 1.00 75.12 251 LEU A C 1
ATOM 2030 O O . LEU A 1 251 ? -31.243 10.312 17.386 1.00 75.12 251 LEU A O 1
ATOM 2034 N N . GLU A 1 252 ? -32.237 8.910 18.846 1.00 78.38 252 GLU A N 1
ATOM 2035 C CA . GLU A 1 252 ? -31.145 7.930 18.949 1.00 78.38 252 GLU A CA 1
ATOM 2036 C C . GLU A 1 252 ? -29.784 8.593 19.285 1.00 78.38 252 GLU A C 1
ATOM 2038 O O . GLU A 1 252 ? -28.728 8.240 18.757 1.00 78.38 252 GLU A O 1
ATOM 2043 N N . SER A 1 253 ? -29.804 9.601 20.165 1.00 84.19 253 SER A N 1
ATOM 2044 C CA . SER A 1 253 ? -28.620 10.355 20.591 1.00 84.19 253 SER A CA 1
ATOM 2045 C C . SER A 1 253 ? -27.750 9.548 21.557 1.00 84.19 253 SER A C 1
ATOM 2047 O O . SER A 1 253 ? -28.258 8.955 22.506 1.00 84.19 253 SER A O 1
ATOM 2049 N N . SER A 1 254 ? -26.425 9.587 21.385 1.00 81.50 254 SER A N 1
ATOM 2050 C CA . SER A 1 254 ? -25.483 8.932 22.306 1.00 81.50 254 SER A CA 1
ATOM 2051 C C . SER A 1 254 ? -25.204 9.755 23.562 1.00 81.50 254 SER A C 1
ATOM 2053 O O . SER A 1 254 ? -24.977 9.201 24.635 1.00 81.50 254 SER A O 1
ATOM 2055 N N . ASP A 1 255 ? -25.207 11.084 23.439 1.00 89.00 255 ASP A N 1
ATOM 2056 C CA . ASP A 1 255 ? -24.895 11.995 24.538 1.00 89.00 255 ASP A CA 1
ATOM 2057 C C . ASP A 1 255 ? -25.830 13.210 24.512 1.00 89.00 255 ASP A C 1
ATOM 2059 O O . ASP A 1 255 ? -26.183 13.728 23.450 1.00 89.00 255 ASP A O 1
ATOM 2063 N N . ILE A 1 256 ? -26.196 13.698 25.689 1.00 92.44 256 ILE A N 1
ATOM 2064 C CA . ILE A 1 256 ? -26.896 14.959 25.909 1.00 92.44 256 ILE A CA 1
ATOM 2065 C C . ILE A 1 256 ? -25.917 15.914 26.580 1.00 92.44 256 ILE A C 1
ATOM 2067 O O . ILE A 1 256 ? -25.322 15.581 27.600 1.00 92.44 256 ILE A O 1
ATOM 2071 N N . HIS A 1 257 ? -25.774 17.109 26.025 1.00 91.81 257 HIS A N 1
ATOM 2072 C CA . HIS A 1 257 ? -24.871 18.144 26.504 1.00 91.81 257 HIS A CA 1
ATOM 2073 C C . HIS A 1 257 ? -25.664 19.374 26.938 1.00 91.81 257 HIS A C 1
ATOM 2075 O O . HIS A 1 257 ? -26.384 19.968 26.130 1.00 91.81 257 HIS A O 1
ATOM 2081 N N . PHE A 1 258 ? -25.481 19.785 28.188 1.00 90.62 258 PHE A N 1
ATOM 2082 C CA . PHE A 1 258 ? -25.956 21.060 28.705 1.00 90.62 258 PHE A CA 1
ATOM 2083 C C . PHE A 1 258 ? -24.765 21.987 28.940 1.00 90.62 258 PHE A C 1
ATOM 2085 O O . PHE A 1 258 ? -23.889 21.694 29.756 1.00 90.62 258 PHE A O 1
ATOM 2092 N N . GLU A 1 259 ? -24.735 23.104 28.214 1.00 89.75 259 GLU A N 1
ATOM 2093 C CA . GLU A 1 259 ? -23.584 24.009 28.168 1.00 89.75 259 GLU A CA 1
ATOM 2094 C C . GLU A 1 259 ? -24.009 25.453 28.472 1.00 89.75 259 GLU A C 1
ATOM 2096 O O . GLU A 1 259 ? -24.538 26.150 27.593 1.00 89.75 259 GLU A O 1
ATOM 2101 N N . PRO A 1 260 ? -23.810 25.927 29.715 1.00 85.75 260 PRO A N 1
ATOM 2102 C CA . PRO A 1 260 ? -24.072 27.313 30.087 1.00 85.75 260 PRO A CA 1
ATOM 2103 C C . PRO A 1 260 ? -23.177 28.282 29.314 1.00 85.75 260 PRO A C 1
ATOM 2105 O O . PRO A 1 260 ? -21.968 28.075 29.206 1.00 85.75 260 PRO A O 1
ATOM 2108 N N . GLN A 1 261 ? -23.758 29.356 28.776 1.00 81.38 261 GLN A N 1
ATOM 2109 C CA . GLN A 1 261 ? -23.020 30.352 27.995 1.00 81.38 261 GLN A CA 1
ATOM 2110 C C . GLN A 1 261 ? -22.934 31.700 28.718 1.00 81.38 261 GLN A C 1
ATOM 2112 O O . GLN A 1 261 ? -23.678 31.976 29.654 1.00 81.38 261 GLN A O 1
ATOM 2117 N N . GLN A 1 262 ? -22.033 32.568 28.244 1.00 74.25 262 GLN A N 1
ATOM 2118 C CA . GLN A 1 262 ? -21.898 33.941 28.743 1.00 74.25 262 GLN A CA 1
ATOM 2119 C C . GLN A 1 262 ? -23.164 34.775 28.500 1.00 74.25 262 GLN A C 1
ATOM 2121 O O . GLN A 1 262 ? -23.588 35.557 29.348 1.00 74.25 262 GLN A O 1
ATOM 2126 N N . THR A 1 263 ? -23.769 34.618 27.322 1.00 66.31 263 THR A N 1
ATOM 2127 C CA . THR A 1 263 ? -25.128 35.090 27.042 1.00 66.31 263 THR A CA 1
ATOM 2128 C C . THR A 1 263 ? -26.081 34.304 27.925 1.00 66.31 263 THR A C 1
ATOM 2130 O O . THR A 1 263 ? -25.937 33.091 27.933 1.00 66.31 263 THR A O 1
ATOM 2133 N N . SER A 1 264 ? -27.034 34.944 28.613 1.00 71.88 264 SER A N 1
ATOM 2134 C CA . SER A 1 264 ? -27.955 34.362 29.613 1.00 71.88 264 SER A CA 1
ATOM 2135 C C . SER A 1 264 ? -28.891 33.239 29.102 1.00 71.88 264 SER A C 1
ATOM 2137 O O . SER A 1 264 ? -30.105 33.279 29.299 1.00 71.88 264 SER A O 1
ATOM 2139 N N . LYS A 1 265 ? -28.330 32.219 28.452 1.00 81.50 265 LYS A N 1
ATOM 2140 C CA . LYS A 1 265 ? -28.943 31.029 27.872 1.00 81.50 265 LYS A CA 1
ATOM 2141 C C . LYS A 1 265 ? -28.031 29.827 28.120 1.00 81.50 265 LYS A C 1
ATOM 2143 O O . LYS A 1 265 ? -26.806 29.948 28.096 1.00 81.50 265 LYS A O 1
ATOM 2148 N N . VAL A 1 266 ? -28.633 28.659 28.284 1.00 83.06 266 VAL A N 1
ATOM 2149 C CA . VAL A 1 266 ? -27.919 27.378 28.324 1.00 83.06 266 VAL A CA 1
ATOM 2150 C C . VAL A 1 266 ? -28.183 26.645 27.024 1.00 83.06 266 VAL A C 1
ATOM 2152 O O . VAL A 1 266 ? -29.331 26.501 26.613 1.00 83.06 266 VAL A O 1
ATOM 2155 N N . ARG A 1 267 ? -27.128 26.205 26.344 1.00 86.56 267 ARG A N 1
ATOM 2156 C CA . ARG A 1 267 ? -27.244 25.492 25.073 1.00 86.56 267 ARG A CA 1
ATOM 2157 C C . ARG A 1 267 ? -27.471 24.005 25.339 1.00 86.56 267 ARG A C 1
ATOM 2159 O O . ARG A 1 267 ? -26.669 23.392 26.037 1.00 86.56 267 ARG A O 1
ATOM 2166 N N . LEU A 1 268 ? -28.529 23.436 24.759 1.00 88.12 268 LEU A N 1
ATOM 2167 C CA . LEU A 1 268 ? -28.761 21.994 24.731 1.00 88.12 268 LEU A CA 1
ATOM 2168 C C . LEU A 1 268 ? -28.259 21.423 23.411 1.00 88.12 268 LEU A C 1
ATOM 2170 O O . LEU A 1 268 ? -28.707 21.849 22.339 1.00 88.12 268 LEU A O 1
ATOM 2174 N N . ARG A 1 269 ? -27.369 20.435 23.473 1.00 87.25 269 ARG A N 1
ATOM 2175 C CA . ARG A 1 269 ? -26.924 19.703 22.286 1.00 87.25 269 ARG A CA 1
ATOM 2176 C C . ARG A 1 269 ? -27.101 18.207 22.455 1.00 87.25 269 ARG A C 1
ATOM 2178 O O . ARG A 1 269 ? -26.842 17.672 23.526 1.00 87.25 269 ARG A O 1
ATOM 2185 N N . PHE A 1 270 ? -27.485 17.539 21.381 1.00 88.69 270 PHE A N 1
ATOM 2186 C CA . PHE A 1 270 ? -27.488 16.083 21.288 1.00 88.69 270 PHE A CA 1
ATOM 2187 C C . PHE A 1 270 ? -26.331 15.634 20.406 1.00 88.69 270 PHE A C 1
ATOM 2189 O O . PHE A 1 270 ? -26.010 16.292 19.413 1.00 88.69 270 PHE A O 1
ATOM 2196 N N . ARG A 1 271 ? -25.690 14.523 20.766 1.00 83.25 271 ARG A N 1
ATOM 2197 C CA . ARG A 1 271 ? -24.742 13.837 19.893 1.00 83.25 271 ARG A CA 1
ATOM 2198 C C . ARG A 1 271 ? -25.489 12.772 19.104 1.00 83.25 271 ARG A C 1
ATOM 2200 O O . ARG A 1 271 ? -25.627 11.639 19.550 1.00 83.25 271 ARG A O 1
ATOM 2207 N N . ILE A 1 272 ? -25.937 13.143 17.913 1.00 81.62 272 ILE A N 1
ATOM 2208 C CA . ILE A 1 272 ? -26.668 12.250 17.011 1.00 81.62 272 ILE A CA 1
ATOM 2209 C C . ILE A 1 272 ? -25.678 11.732 15.974 1.00 81.62 272 ILE A C 1
ATOM 2211 O O . ILE A 1 272 ? -25.007 12.520 15.302 1.00 81.62 272 ILE A O 1
ATOM 2215 N N . ASP A 1 273 ? -25.533 10.409 15.895 1.00 70.31 273 ASP A N 1
ATOM 2216 C CA . ASP A 1 273 ? -24.580 9.741 15.002 1.00 70.31 273 ASP A CA 1
ATOM 2217 C C . ASP A 1 273 ? -23.149 10.325 15.075 1.00 70.31 273 ASP A C 1
ATOM 2219 O O . ASP A 1 273 ? -22.444 10.462 14.075 1.00 70.31 273 ASP A O 1
ATOM 2223 N N . GLY A 1 274 ? -22.707 10.690 16.284 1.00 67.31 274 GLY A N 1
ATOM 2224 C CA . GLY A 1 274 ? -21.363 11.214 16.558 1.00 67.31 274 GLY A CA 1
ATOM 2225 C C . GLY A 1 274 ? -21.198 12.732 16.406 1.00 67.31 274 GLY A C 1
ATOM 2226 O O . GLY A 1 274 ? -20.211 13.278 16.908 1.00 67.31 274 GLY A O 1
ATOM 2227 N N . VAL A 1 275 ? -22.163 13.436 15.805 1.00 72.19 275 VAL A N 1
ATOM 2228 C CA . VAL A 1 275 ? -22.101 14.888 15.566 1.00 72.19 275 VAL A CA 1
ATOM 2229 C C . VAL A 1 275 ? -22.928 15.646 16.602 1.00 72.19 275 VAL A C 1
ATOM 2231 O O . VAL A 1 275 ? -24.075 15.303 16.873 1.00 72.19 275 VAL A O 1
ATOM 2234 N N . LEU A 1 276 ? -22.347 16.708 17.168 1.00 82.56 276 LEU A N 1
ATOM 2235 C CA . LEU A 1 276 ? -23.051 17.598 18.091 1.00 82.56 276 LEU A CA 1
ATOM 2236 C C . LEU A 1 276 ? -24.006 18.516 17.330 1.00 82.56 276 LEU A C 1
ATOM 2238 O O . LEU A 1 276 ? -23.580 19.348 16.531 1.00 82.56 276 LEU A O 1
ATOM 2242 N N . GLN A 1 277 ? -25.290 18.392 17.632 1.00 77.38 277 GLN A N 1
ATOM 2243 C CA . GLN A 1 277 ? -26.375 19.177 17.060 1.00 77.38 277 GLN A CA 1
ATOM 2244 C C . GLN A 1 277 ? -26.999 20.024 18.166 1.00 77.38 277 GLN A C 1
ATOM 2246 O O . GLN A 1 277 ? -27.357 19.496 19.217 1.00 77.38 277 GLN A O 1
ATOM 2251 N N . THR A 1 278 ? -27.125 21.335 17.952 1.00 81.19 278 THR A N 1
ATOM 2252 C CA . THR A 1 278 ? -27.883 22.187 18.882 1.00 81.19 278 THR A CA 1
ATOM 2253 C C . THR A 1 278 ? -29.365 21.943 18.660 1.00 81.19 278 THR A C 1
ATOM 2255 O O . THR A 1 278 ? -29.854 22.185 17.562 1.00 81.19 278 THR A O 1
ATOM 2258 N N . VAL A 1 279 ? -30.057 21.468 19.694 1.00 80.25 279 VAL A N 1
ATOM 2259 C CA . VAL A 1 279 ? -31.477 21.090 19.608 1.00 80.25 279 VAL A CA 1
ATOM 2260 C C . VAL A 1 279 ? -32.398 22.104 20.282 1.00 80.25 279 VAL A C 1
ATOM 2262 O O . VAL A 1 279 ? -33.531 22.268 19.848 1.00 80.25 279 VAL A O 1
ATOM 2265 N N . ALA A 1 280 ? -31.922 22.812 21.312 1.00 79.69 280 ALA A N 1
ATOM 2266 C CA . ALA A 1 280 ? -32.691 23.849 22.002 1.00 79.69 280 ALA A CA 1
ATOM 2267 C C . ALA A 1 280 ? -31.790 24.786 22.824 1.00 79.69 280 ALA A C 1
ATOM 2269 O O . ALA A 1 280 ? -30.588 24.546 22.998 1.00 79.69 280 ALA A O 1
ATOM 2270 N N . SER A 1 281 ? -32.388 25.841 23.376 1.00 79.62 281 SER A N 1
ATOM 2271 C CA . SER A 1 281 ? -31.779 26.690 24.395 1.00 79.62 281 SER A CA 1
ATOM 2272 C C . SER A 1 281 ? -32.686 26.840 25.618 1.00 79.62 281 SER A C 1
ATOM 2274 O O . SER A 1 281 ? -33.890 27.032 25.495 1.00 79.62 281 SER A O 1
ATOM 2276 N N . PHE A 1 282 ? -32.108 26.783 26.818 1.00 73.19 282 PHE A N 1
ATOM 2277 C CA . PHE A 1 282 ? -32.839 26.996 28.065 1.00 73.19 282 PHE A CA 1
ATOM 2278 C C . PHE A 1 282 ? -32.622 28.412 28.607 1.00 73.19 282 PHE A C 1
ATOM 2280 O O . PHE A 1 282 ? -31.511 28.952 28.505 1.00 73.19 282 PHE A O 1
ATOM 2287 N N . PRO A 1 283 ? -33.635 28.999 29.263 1.00 72.69 283 PRO A N 1
ATOM 2288 C CA . PRO A 1 283 ? -33.441 30.140 30.147 1.00 72.69 283 PRO A CA 1
ATOM 2289 C C . PRO A 1 283 ? -32.485 29.805 31.305 1.00 72.69 283 PRO A C 1
ATOM 2291 O O . PRO A 1 283 ? -32.554 28.728 31.890 1.00 72.69 283 PRO A O 1
ATOM 2294 N N . VAL A 1 284 ? -31.618 30.745 31.694 1.00 71.38 284 VAL A N 1
ATOM 2295 C CA . VAL A 1 284 ? -30.642 30.514 32.784 1.00 71.38 284 VAL A CA 1
ATOM 2296 C C . VAL A 1 284 ? -31.296 30.269 34.145 1.00 71.38 284 VAL A C 1
ATOM 2298 O O . VAL A 1 284 ? -30.714 29.573 34.968 1.00 71.38 284 VAL A O 1
ATOM 2301 N N . HIS A 1 285 ? -32.511 30.771 34.382 1.00 73.31 285 HIS A N 1
ATOM 2302 C CA . HIS A 1 285 ? -33.177 30.627 35.679 1.00 73.31 285 HIS A CA 1
ATOM 2303 C C . HIS A 1 285 ? -33.633 29.189 35.986 1.00 73.31 285 HIS A C 1
ATOM 2305 O O . HIS A 1 285 ? -33.639 28.809 37.151 1.00 73.31 285 HIS A O 1
ATOM 2311 N N . ILE A 1 286 ? -33.956 28.366 34.975 1.00 74.94 286 ILE A N 1
ATOM 2312 C CA . ILE A 1 286 ? -34.367 26.963 35.197 1.00 74.94 286 ILE A CA 1
ATOM 2313 C C . ILE A 1 286 ? -33.183 25.995 35.315 1.00 74.94 286 ILE A C 1
ATOM 2315 O O . ILE A 1 286 ? -33.326 24.886 35.831 1.00 74.94 286 ILE A O 1
ATOM 2319 N N . TYR A 1 287 ? -32.003 26.395 34.836 1.00 82.81 287 TYR A N 1
ATOM 2320 C CA . TYR A 1 287 ? -30.854 25.503 34.728 1.00 82.81 287 TYR A CA 1
ATOM 2321 C C . TYR A 1 287 ? -30.315 24.973 36.070 1.00 82.81 287 TYR A C 1
ATOM 2323 O O . TYR A 1 287 ? -30.057 23.771 36.147 1.00 82.81 287 TYR A O 1
ATOM 2331 N N . PRO A 1 288 ? -30.198 25.776 37.150 1.00 81.19 288 PRO A N 1
ATOM 2332 C CA . PRO A 1 288 ? -29.767 25.269 38.455 1.00 81.19 288 PRO A CA 1
ATOM 2333 C C . PRO A 1 288 ? -30.638 24.122 38.978 1.00 81.19 288 PRO A C 1
ATOM 2335 O O . PRO A 1 288 ? -30.128 23.186 39.590 1.00 81.19 288 PRO A O 1
ATOM 2338 N N . THR A 1 289 ? -31.939 24.157 38.691 1.00 78.50 289 THR A N 1
ATOM 2339 C CA . THR A 1 289 ? -32.885 23.116 39.101 1.00 78.50 289 THR A CA 1
ATOM 2340 C C . THR A 1 289 ? -32.714 21.840 38.268 1.00 78.50 289 THR A C 1
ATOM 2342 O O . THR A 1 289 ? -32.788 20.739 38.813 1.00 78.50 289 THR A O 1
ATOM 2345 N N . VAL A 1 290 ? -32.385 21.957 36.973 1.00 82.44 290 VAL A N 1
ATOM 2346 C CA . VAL A 1 290 ? -31.985 20.806 36.137 1.00 82.44 290 VAL A CA 1
ATOM 2347 C C . VAL A 1 290 ? -30.699 20.169 36.675 1.00 82.44 290 VAL A C 1
ATOM 2349 O O . VAL A 1 290 ? -30.646 18.950 36.832 1.00 82.44 290 VAL A O 1
ATOM 2352 N N . VAL A 1 291 ? -29.693 20.980 37.027 1.00 85.50 291 VAL A N 1
ATOM 2353 C CA . VAL A 1 291 ? -28.431 20.505 37.623 1.00 85.50 291 VAL A CA 1
ATOM 2354 C C . VAL A 1 291 ? -28.687 19.771 38.939 1.00 85.50 291 VAL A C 1
ATOM 2356 O O . VAL A 1 291 ? -28.199 18.657 39.123 1.00 85.50 291 VAL A O 1
ATOM 2359 N N . ALA A 1 292 ? -29.488 20.353 39.837 1.00 81.44 292 ALA A N 1
ATOM 2360 C CA . ALA A 1 292 ? -29.841 19.728 41.108 1.00 81.44 292 ALA A CA 1
ATOM 2361 C C . ALA A 1 292 ? -30.547 18.381 40.901 1.00 81.44 292 ALA A C 1
ATOM 2363 O O . ALA A 1 292 ? -30.198 17.403 41.561 1.00 81.44 292 ALA A O 1
ATOM 2364 N N . ARG A 1 293 ? -31.478 18.293 39.941 1.00 83.00 293 ARG A N 1
ATOM 2365 C CA . ARG A 1 293 ? -32.174 17.038 39.633 1.00 83.00 293 ARG A CA 1
ATOM 2366 C C . ARG A 1 293 ? -31.237 15.956 39.119 1.00 83.00 293 ARG A C 1
ATOM 2368 O O . ARG A 1 293 ? -31.290 14.824 39.587 1.00 83.00 293 ARG A O 1
ATOM 2375 N N . VAL A 1 294 ? -30.368 16.308 38.176 1.00 86.69 294 VAL A N 1
ATOM 2376 C CA . VAL A 1 294 ? -29.375 15.380 37.630 1.00 86.69 294 VAL A CA 1
ATOM 2377 C C . VAL A 1 294 ? -28.434 14.888 38.737 1.00 86.69 294 VAL A C 1
ATOM 2379 O O . VAL A 1 294 ? -28.159 13.691 38.804 1.00 86.69 294 VAL A O 1
ATOM 2382 N N . LYS A 1 295 ? -28.009 15.770 39.654 1.00 86.69 295 LYS A N 1
ATOM 2383 C CA . LYS A 1 295 ? -27.203 15.393 40.825 1.00 86.69 295 LYS A CA 1
ATOM 2384 C C . LYS A 1 295 ? -27.935 14.436 41.762 1.00 86.69 295 LYS A C 1
ATOM 2386 O O . LYS A 1 295 ? -27.338 13.455 42.190 1.00 86.69 295 LYS A O 1
ATOM 2391 N N . VAL A 1 296 ? -29.217 14.676 42.046 1.00 84.69 296 VAL A N 1
ATOM 2392 C CA . VAL A 1 296 ? -30.041 13.775 42.873 1.00 84.69 296 VAL A CA 1
ATOM 2393 C C . VAL A 1 296 ? -30.149 12.391 42.233 1.00 84.69 296 VAL A C 1
ATOM 2395 O O . VAL A 1 296 ? -29.845 11.398 42.893 1.00 84.69 296 VAL A O 1
ATOM 2398 N N . LEU A 1 297 ? -30.513 12.318 40.948 1.00 84.50 297 LEU A N 1
ATOM 2399 C CA . LEU A 1 297 ? -30.641 11.050 40.220 1.00 84.50 297 LEU A CA 1
ATOM 2400 C C . LEU A 1 297 ? -29.305 10.297 40.162 1.00 84.50 297 LEU A C 1
ATOM 2402 O O . LEU A 1 297 ? -29.255 9.103 40.441 1.00 84.50 297 LEU A O 1
ATOM 2406 N N . GLY A 1 298 ? -28.211 11.007 39.877 1.00 85.25 298 GLY A N 1
ATOM 2407 C CA . GLY A 1 298 ? -26.857 10.457 39.825 1.00 85.25 298 GLY A CA 1
ATOM 2408 C C . GLY A 1 298 ? -26.214 10.166 41.187 1.00 85.25 298 GLY A C 1
ATOM 2409 O O . GLY A 1 298 ? -25.055 9.758 41.204 1.00 85.25 298 GLY A O 1
ATOM 2410 N N . LYS A 1 299 ? -26.928 10.373 42.309 1.00 86.81 299 LYS A N 1
ATOM 2411 C CA . LYS A 1 299 ? -26.430 10.219 43.694 1.00 86.81 299 LYS A CA 1
ATOM 2412 C C . LYS A 1 299 ? -25.185 11.070 44.007 1.00 86.81 299 LYS A C 1
ATOM 2414 O O . LYS A 1 299 ? -24.298 10.645 44.744 1.00 86.81 299 LYS A O 1
ATOM 2419 N N . MET A 1 300 ? -25.126 12.275 43.447 1.00 85.88 300 MET A N 1
ATOM 2420 C CA . MET A 1 300 ? -24.050 13.257 43.621 1.00 85.88 300 MET A CA 1
ATOM 2421 C C . MET A 1 300 ? -24.368 14.267 44.737 1.00 85.88 300 MET A C 1
ATOM 2423 O O . MET A 1 300 ? -25.515 14.422 45.160 1.00 85.88 300 MET A O 1
ATOM 2427 N N . MET A 1 301 ? -23.359 15.021 45.185 1.00 80.69 301 MET A N 1
ATOM 2428 C CA . MET A 1 301 ? -23.526 16.064 46.201 1.00 80.69 301 MET A CA 1
ATOM 2429 C C . MET A 1 301 ? -24.017 17.378 45.570 1.00 80.69 301 MET A C 1
ATOM 2431 O O . MET A 1 301 ? -23.320 18.011 44.775 1.00 80.69 301 MET A O 1
ATOM 2435 N N . ILE A 1 302 ? -25.220 17.824 45.951 1.00 79.44 302 ILE A N 1
ATOM 2436 C CA . ILE A 1 302 ? -25.871 19.036 45.405 1.00 79.44 302 ILE A CA 1
ATOM 2437 C C . ILE A 1 302 ? -25.109 20.320 45.779 1.00 79.44 302 ILE A C 1
ATOM 2439 O O . ILE A 1 302 ? -25.019 21.257 44.981 1.00 79.44 302 ILE A O 1
ATOM 2443 N N . ASN A 1 303 ? -24.554 20.363 46.992 1.00 79.75 303 ASN A N 1
ATOM 2444 C CA . ASN A 1 303 ? -23.825 21.504 47.552 1.00 79.75 303 ASN A CA 1
ATOM 2445 C C . ASN A 1 303 ? -22.399 21.661 46.997 1.00 79.75 303 ASN A C 1
ATOM 2447 O O . ASN A 1 303 ? -21.808 22.725 47.157 1.00 79.75 303 ASN A O 1
ATOM 2451 N N . VAL A 1 304 ? -21.859 20.638 46.334 1.00 76.38 304 VAL A N 1
ATOM 2452 C CA . VAL A 1 304 ? -20.522 20.664 45.728 1.00 76.38 304 VAL A CA 1
ATOM 2453 C C . VAL A 1 304 ? -20.643 21.127 44.277 1.00 76.38 304 VAL A C 1
ATOM 2455 O O . VAL A 1 304 ? -21.447 20.568 43.531 1.00 76.38 304 VAL A O 1
ATOM 2458 N N . ARG A 1 305 ? -19.902 22.170 43.877 1.00 79.50 305 ARG A N 1
ATOM 2459 C CA . ARG A 1 305 ? -20.026 22.822 42.547 1.00 79.50 305 ARG A CA 1
ATOM 2460 C C . ARG A 1 305 ? -18.695 23.216 41.901 1.00 79.50 305 ARG A C 1
ATOM 2462 O O . ARG A 1 305 ? -18.681 23.716 40.782 1.00 79.50 305 ARG A O 1
ATOM 2469 N N . ASP A 1 306 ? -17.597 23.050 42.622 1.00 76.81 306 ASP A N 1
ATOM 2470 C CA . ASP A 1 306 ? -16.243 23.504 42.296 1.00 76.81 306 ASP A CA 1
ATOM 2471 C C . ASP A 1 306 ? -15.308 22.364 41.866 1.00 76.81 306 ASP A C 1
ATOM 2473 O O . ASP A 1 306 ? -14.216 22.620 41.362 1.00 76.81 306 ASP A O 1
ATOM 2477 N N . ILE A 1 307 ? -15.752 21.113 42.003 1.00 76.38 307 ILE A N 1
ATOM 2478 C CA . ILE A 1 307 ? -15.048 19.916 41.537 1.00 76.38 307 ILE A CA 1
ATOM 2479 C C . ILE A 1 307 ? -15.926 19.098 40.586 1.00 76.38 307 ILE A C 1
ATOM 2481 O O . ILE A 1 307 ? -17.156 19.177 40.630 1.00 76.38 307 ILE A O 1
ATOM 2485 N N . ALA A 1 308 ? -15.282 18.306 39.725 1.00 82.75 308 ALA A N 1
ATOM 2486 C CA . ALA A 1 308 ? -15.961 17.365 38.842 1.00 82.75 308 ALA A CA 1
ATOM 2487 C C . ALA A 1 308 ? -16.709 16.287 39.647 1.00 82.75 308 ALA A C 1
ATOM 2489 O O . ALA A 1 308 ? -16.219 15.831 40.683 1.00 82.75 308 ALA A O 1
ATOM 2490 N N . GLN A 1 309 ? -17.885 15.880 39.170 1.00 86.62 309 GLN A N 1
ATOM 2491 C CA . GLN A 1 309 ? -18.689 14.823 39.785 1.00 86.62 309 GLN A CA 1
ATOM 2492 C C . GLN A 1 309 ? -19.251 13.879 38.724 1.00 86.62 309 GLN A C 1
ATOM 2494 O O . GLN A 1 309 ? -19.817 14.327 37.728 1.00 86.62 309 GLN A O 1
ATOM 2499 N N . ASP A 1 310 ? -19.161 12.576 38.983 1.00 85.38 310 ASP A N 1
ATOM 2500 C CA . ASP A 1 310 ? -19.691 11.523 38.120 1.00 85.38 310 ASP A CA 1
ATOM 2501 C C . ASP A 1 310 ? -20.753 10.702 38.853 1.00 85.38 310 ASP A C 1
ATOM 2503 O O . ASP A 1 310 ? -20.714 10.529 40.072 1.00 85.38 310 ASP A O 1
ATOM 2507 N N . GLY A 1 311 ? -21.733 10.209 38.103 1.00 85.12 311 GLY A N 1
ATOM 2508 C CA . GLY A 1 311 ? -22.867 9.476 38.649 1.00 85.12 311 GLY A CA 1
ATOM 2509 C C . GLY A 1 311 ? -23.538 8.611 37.598 1.00 85.12 311 GLY A C 1
ATOM 2510 O O . GLY A 1 311 ? -23.263 8.709 36.399 1.00 85.12 311 GLY A O 1
ATOM 2511 N N . ARG A 1 312 ? -24.411 7.717 38.057 1.00 86.56 312 ARG A N 1
ATOM 2512 C CA . ARG A 1 312 ? -25.160 6.795 37.199 1.00 86.56 312 ARG A CA 1
ATOM 2513 C C . ARG A 1 312 ? -26.596 6.694 37.684 1.00 86.56 312 ARG A C 1
ATOM 2515 O O . ARG A 1 312 ? -26.828 6.674 38.892 1.00 86.56 312 ARG A O 1
ATOM 2522 N N . PHE A 1 313 ? -27.532 6.615 36.750 1.00 87.06 313 PHE A N 1
ATOM 2523 C CA . PHE A 1 313 ? -28.936 6.326 37.031 1.00 87.06 313 PHE A CA 1
ATOM 2524 C C . PHE A 1 313 ? -29.567 5.601 35.841 1.00 87.06 313 PHE A C 1
ATOM 2526 O O . PHE A 1 313 ? -29.039 5.673 34.735 1.00 87.06 313 PHE A O 1
ATOM 2533 N N . SER A 1 314 ? -30.679 4.908 36.061 1.00 83.31 314 SER A N 1
ATOM 2534 C CA . SER A 1 314 ? -31.366 4.132 35.022 1.00 83.31 314 SER A CA 1
ATOM 2535 C C . SER A 1 314 ? -32.737 4.740 34.741 1.00 83.31 314 SER A C 1
ATOM 2537 O O . SER A 1 314 ? -33.340 5.356 35.622 1.00 83.31 314 SER A O 1
ATOM 2539 N N . VAL A 1 315 ? -33.219 4.586 33.510 1.00 82.06 315 VAL A N 1
ATOM 2540 C CA . VAL A 1 315 ? -34.541 5.052 33.074 1.00 82.06 315 VAL A CA 1
ATOM 2541 C C . VAL A 1 315 ? -35.335 3.885 32.524 1.00 82.06 315 VAL A C 1
ATOM 2543 O O . VAL A 1 315 ? -34.886 3.201 31.606 1.00 82.06 315 VAL A O 1
ATOM 2546 N N . GLU A 1 316 ? -36.523 3.664 33.076 1.00 78.56 316 GLU A N 1
ATOM 2547 C CA . GLU A 1 316 ? -37.430 2.628 32.593 1.00 78.56 316 GLU A CA 1
ATOM 2548 C C . GLU A 1 316 ? -38.044 3.023 31.248 1.00 78.56 316 GLU A C 1
ATOM 2550 O O . GLU A 1 316 ? -38.378 4.184 31.005 1.00 78.56 316 GLU A O 1
ATOM 2555 N N . ARG A 1 317 ? -38.190 2.034 30.365 1.00 71.19 317 ARG A N 1
ATOM 2556 C CA . ARG A 1 317 ? -38.804 2.189 29.047 1.00 71.19 317 ARG A CA 1
ATOM 2557 C C . ARG A 1 317 ? -39.915 1.161 28.912 1.00 71.19 317 ARG A C 1
ATOM 2559 O O . ARG A 1 317 ? -39.717 -0.013 29.214 1.00 71.19 317 ARG A O 1
ATOM 2566 N N . GLU A 1 318 ? -41.090 1.600 28.477 1.00 68.12 318 GLU A N 1
ATOM 2567 C CA . GLU A 1 318 ? -42.258 0.725 28.388 1.00 68.12 318 GLU A CA 1
ATOM 2568 C C . GLU A 1 318 ? -41.992 -0.439 27.414 1.00 68.12 318 GLU A C 1
ATOM 2570 O O . GLU A 1 318 ? -41.676 -0.233 26.242 1.00 68.12 318 GLU A O 1
ATOM 2575 N N . GLY A 1 319 ? -42.058 -1.677 27.918 1.00 64.81 319 GLY A N 1
ATOM 2576 C CA . GLY A 1 319 ? -41.805 -2.891 27.132 1.00 64.81 319 GLY A CA 1
ATOM 2577 C C . GLY A 1 319 ? -40.343 -3.129 26.718 1.00 64.81 319 GLY A C 1
ATOM 2578 O O . GLY A 1 319 ? -40.097 -4.005 25.891 1.00 64.81 319 GLY A O 1
ATOM 2579 N N . GLN A 1 320 ? -39.376 -2.381 27.262 1.00 69.38 320 GLN A N 1
ATOM 2580 C CA . GLN A 1 320 ? -37.944 -2.533 26.973 1.00 69.38 320 GLN A CA 1
ATOM 2581 C C . GLN A 1 320 ? -37.115 -2.611 28.262 1.00 69.38 320 GLN A C 1
ATOM 2583 O O . GLN A 1 320 ? -37.571 -2.232 29.339 1.00 69.38 320 GLN A O 1
ATOM 2588 N N . ALA A 1 321 ? -35.880 -3.106 28.154 1.00 66.94 321 ALA A N 1
ATOM 2589 C CA . ALA A 1 321 ? -34.949 -3.108 29.278 1.00 66.94 321 ALA A CA 1
ATOM 2590 C C . ALA A 1 321 ? -34.645 -1.665 29.749 1.00 66.94 321 ALA A C 1
ATOM 2592 O O . ALA A 1 321 ? -34.594 -0.747 28.918 1.00 66.94 321 ALA A O 1
ATOM 2593 N N . PRO A 1 322 ? -34.467 -1.442 31.067 1.00 71.56 322 PRO A N 1
ATOM 2594 C CA . PRO A 1 322 ? -34.169 -0.122 31.614 1.00 71.56 322 PRO A CA 1
ATOM 2595 C C . PRO A 1 322 ? -32.849 0.407 31.050 1.00 71.56 322 PRO A C 1
ATOM 2597 O O . PRO A 1 322 ? -31.835 -0.273 31.085 1.00 71.56 322 PRO A O 1
ATOM 2600 N N . MET A 1 323 ? -32.842 1.637 30.547 1.00 78.69 323 MET A N 1
ATOM 2601 C CA . MET A 1 323 ? -31.672 2.244 29.921 1.00 78.69 323 MET A CA 1
ATOM 2602 C C . MET A 1 323 ? -30.765 2.884 30.973 1.00 78.69 323 MET A C 1
ATOM 2604 O O . MET A 1 323 ? -31.180 3.811 31.672 1.00 78.69 323 MET A O 1
ATOM 2608 N N . ASP A 1 324 ? -29.514 2.438 31.053 1.00 83.12 324 ASP A N 1
ATOM 2609 C CA . ASP A 1 324 ? -28.526 3.038 31.946 1.00 83.12 324 ASP A CA 1
ATOM 2610 C C . ASP A 1 324 ? -27.957 4.337 31.371 1.00 83.12 324 ASP A C 1
ATOM 2612 O O . ASP A 1 324 ? -27.581 4.435 30.200 1.00 83.12 324 ASP A O 1
ATOM 2616 N N . LEU A 1 325 ? -27.855 5.348 32.227 1.00 87.38 325 LEU A N 1
ATOM 2617 C CA . LEU A 1 325 ? -27.302 6.653 31.905 1.00 87.38 325 LEU A CA 1
ATOM 2618 C C . LEU A 1 325 ? -26.090 6.929 32.785 1.00 87.38 325 LEU A C 1
ATOM 2620 O O . LEU A 1 325 ? -26.115 6.750 34.006 1.00 87.38 325 LEU A O 1
ATOM 2624 N N . ARG A 1 326 ? -25.022 7.419 32.158 1.00 88.31 326 ARG A N 1
ATOM 2625 C CA . ARG A 1 326 ? -23.850 7.943 32.866 1.00 88.31 326 ARG A CA 1
ATOM 2626 C C . ARG A 1 326 ? -23.862 9.452 32.799 1.00 88.31 326 ARG A C 1
ATOM 2628 O O . ARG A 1 326 ? -24.068 10.021 31.733 1.00 88.31 326 ARG A O 1
ATOM 2635 N N . VAL A 1 327 ? -23.606 10.094 33.924 1.00 91.75 327 VAL A N 1
ATOM 2636 C CA . VAL A 1 327 ? -23.584 11.547 34.026 1.00 91.75 327 VAL A CA 1
ATOM 2637 C C . VAL A 1 327 ? -22.210 11.986 34.477 1.00 91.75 327 VAL A C 1
ATOM 2639 O O . VAL A 1 327 ? -21.696 11.449 35.455 1.00 91.75 327 VAL A O 1
ATOM 2642 N N . SER A 1 328 ? -21.676 13.001 33.810 1.00 89.31 328 SER A N 1
ATOM 2643 C CA . SER A 1 328 ? -20.519 13.754 34.275 1.00 89.31 328 SER A CA 1
ATOM 2644 C C . SER A 1 328 ? -20.874 15.234 34.371 1.00 89.31 328 SER A C 1
ATOM 2646 O O . SER A 1 328 ? -21.505 15.791 33.464 1.00 89.31 328 SER A O 1
ATOM 2648 N N . ILE A 1 329 ? -20.498 15.862 35.482 1.00 90.44 329 ILE A N 1
ATOM 2649 C CA . ILE A 1 329 ? -20.695 17.284 35.753 1.00 90.44 329 ILE A CA 1
ATOM 2650 C C . ILE A 1 329 ? -19.331 17.940 35.950 1.00 90.44 329 ILE A C 1
ATOM 2652 O O . ILE A 1 329 ? -18.556 17.518 36.807 1.00 90.44 329 ILE A O 1
ATOM 2656 N N . LEU A 1 330 ? -19.055 18.992 35.175 1.00 87.12 330 LEU A N 1
ATOM 2657 C CA . LEU A 1 330 ? -17.810 19.760 35.243 1.00 87.12 330 LEU A CA 1
ATOM 2658 C C . LEU A 1 330 ? -18.071 21.217 35.651 1.00 87.12 330 LEU A C 1
ATOM 2660 O O . LEU A 1 330 ? -18.955 21.854 35.066 1.00 87.12 330 LEU A O 1
ATOM 2664 N N . PRO A 1 331 ? -17.290 21.793 36.585 1.00 84.31 331 PRO A N 1
ATOM 2665 C CA . PRO A 1 331 ? -17.382 23.213 36.903 1.00 84.31 331 PRO A CA 1
ATOM 2666 C C . PRO A 1 331 ? -17.020 24.056 35.672 1.00 84.31 331 PRO A C 1
ATOM 2668 O O . PRO A 1 331 ? -16.093 23.739 34.927 1.00 84.31 331 PRO A O 1
ATOM 2671 N N . GLY A 1 332 ? -17.761 25.138 35.438 1.00 80.50 332 GLY A N 1
ATOM 2672 C CA . GLY A 1 332 ? -17.543 26.039 34.308 1.00 80.50 332 GLY A CA 1
ATOM 2673 C C . GLY A 1 332 ? -17.739 27.504 34.684 1.00 80.50 332 GLY A C 1
ATOM 2674 O O . GLY A 1 332 ? -18.417 27.830 35.657 1.00 80.50 332 GLY A O 1
ATOM 2675 N N . ASN A 1 333 ? -17.177 28.404 33.872 1.00 78.69 333 ASN A N 1
ATOM 2676 C CA . ASN A 1 333 ? -17.191 29.856 34.118 1.00 78.69 333 ASN A CA 1
ATOM 2677 C C . ASN A 1 333 ? -18.602 30.463 34.234 1.00 78.69 333 ASN A C 1
ATOM 2679 O O . ASN A 1 333 ? -18.763 31.529 34.825 1.00 78.69 333 ASN A O 1
ATOM 2683 N N . PHE A 1 334 ? -19.611 29.811 33.651 1.00 80.25 334 PHE A N 1
ATOM 2684 C CA . PHE A 1 334 ? -20.992 30.305 33.572 1.00 80.25 334 PHE A CA 1
ATOM 2685 C C . PHE A 1 334 ? -22.006 29.357 34.234 1.00 80.25 334 PHE A C 1
ATOM 2687 O O . PHE A 1 334 ? -23.209 29.495 34.024 1.00 80.25 334 PHE A O 1
ATOM 2694 N N . GLY A 1 335 ? -21.526 28.387 35.016 1.00 82.12 335 GLY A N 1
ATOM 2695 C CA . GLY A 1 335 ? -22.321 27.311 35.602 1.00 82.12 335 GLY A CA 1
ATOM 2696 C C . GLY A 1 335 ? -21.712 25.939 35.323 1.00 82.12 335 GLY A C 1
ATOM 2697 O O . GLY A 1 335 ? -20.747 25.809 34.571 1.00 82.12 335 GLY A O 1
ATOM 2698 N N . GLU A 1 336 ? -22.280 24.909 35.941 1.00 86.00 336 GLU A N 1
ATOM 2699 C CA . GLU A 1 336 ? -21.821 23.528 35.781 1.00 86.00 336 GLU A CA 1
ATOM 2700 C C . GLU A 1 336 ? -22.220 22.996 34.400 1.00 86.00 336 GLU A C 1
ATOM 2702 O O . GLU A 1 336 ? -23.372 23.142 34.005 1.00 86.00 336 GLU A O 1
ATOM 2707 N N . ASN A 1 337 ? -21.298 22.396 33.652 1.00 90.44 337 ASN A N 1
ATOM 2708 C CA . ASN A 1 337 ? -21.597 21.701 32.399 1.00 90.44 337 ASN A CA 1
ATOM 2709 C C . ASN A 1 337 ? -22.030 20.273 32.717 1.00 90.44 337 ASN A C 1
ATOM 2711 O O . ASN A 1 337 ? -21.377 19.614 33.522 1.00 90.44 337 ASN A O 1
ATOM 2715 N N . ILE A 1 338 ? -23.088 19.787 32.068 1.00 92.19 338 ILE A N 1
ATOM 2716 C CA . ILE A 1 338 ? -23.579 18.416 32.253 1.00 92.19 338 ILE A CA 1
ATOM 2717 C C . ILE A 1 338 ? -23.445 17.662 30.938 1.00 92.19 338 ILE A C 1
ATOM 2719 O O . ILE A 1 338 ? -23.913 18.128 29.897 1.00 92.19 338 ILE A O 1
ATOM 2723 N N . VAL A 1 339 ? -22.872 16.466 31.004 1.00 93.38 339 VAL A N 1
ATOM 2724 C CA . VAL A 1 339 ? -22.929 15.483 29.924 1.00 93.38 339 VAL A CA 1
ATOM 2725 C C . VAL A 1 339 ? -23.631 14.237 30.440 1.00 93.38 339 VAL A C 1
ATOM 2727 O O . VAL A 1 339 ? -23.215 13.661 31.442 1.00 93.38 339 VAL A O 1
ATOM 2730 N N . VAL A 1 340 ? -24.693 13.821 29.754 1.00 92.12 340 VAL A N 1
ATOM 2731 C CA . VAL A 1 340 ? -25.411 12.574 30.030 1.00 92.12 340 VAL A CA 1
ATOM 2732 C C . VAL A 1 340 ? -25.217 11.634 28.849 1.00 92.12 340 VAL A C 1
ATOM 2734 O O . VAL A 1 340 ? -25.662 11.938 27.748 1.00 92.12 340 VAL A O 1
ATOM 2737 N N . ARG A 1 341 ? -24.561 10.496 29.058 1.00 88.62 341 ARG A N 1
ATOM 2738 C CA . ARG A 1 341 ? -24.363 9.453 28.050 1.00 88.62 341 ARG A CA 1
ATOM 2739 C C . ARG A 1 341 ? -25.439 8.383 28.179 1.00 88.62 341 ARG A C 1
ATOM 2741 O O . ARG A 1 341 ? -25.601 7.817 29.259 1.00 88.62 341 ARG A O 1
ATOM 2748 N N . LEU A 1 342 ? -26.137 8.110 27.078 1.00 87.06 342 LEU A N 1
ATOM 2749 C CA . LEU A 1 342 ? -27.163 7.076 26.965 1.00 87.06 342 LEU A CA 1
ATOM 2750 C C . LEU A 1 342 ? -26.491 5.760 26.562 1.00 87.06 342 LEU A C 1
ATOM 2752 O O . LEU A 1 342 ? -25.812 5.707 25.535 1.00 87.06 342 LEU A O 1
ATOM 2756 N N . LEU A 1 343 ? -26.674 4.699 27.349 1.00 74.56 343 LEU A N 1
ATOM 2757 C CA . LEU A 1 343 ? -26.171 3.366 27.021 1.00 74.56 343 LEU A CA 1
ATOM 2758 C C . LEU A 1 343 ? -27.319 2.510 26.473 1.00 74.56 343 LEU A C 1
ATOM 2760 O O . LEU A 1 343 ? -28.255 2.167 27.189 1.00 74.56 343 LEU A O 1
ATOM 2764 N N . SER A 1 344 ? -27.258 2.174 25.184 1.00 63.62 344 SER A N 1
ATOM 2765 C CA . SER A 1 344 ? -28.199 1.250 24.537 1.00 63.62 344 SER A CA 1
ATOM 2766 C C . SER A 1 344 ? -27.815 -0.196 24.883 1.00 63.62 344 SER A C 1
ATOM 2768 O O . SER A 1 344 ? -26.684 -0.593 24.616 1.00 63.62 344 SER A O 1
ATOM 2770 N N . GLN A 1 345 ? -28.741 -0.977 25.447 1.00 53.97 345 GLN A N 1
ATOM 2771 C CA . GLN A 1 345 ? -28.453 -2.274 26.082 1.00 53.97 345 GLN A CA 1
ATOM 2772 C C . GLN A 1 345 ? -28.502 -3.527 25.175 1.00 53.97 345 GLN A C 1
ATOM 2774 O O . GLN A 1 345 ? -28.360 -4.630 25.692 1.00 53.97 345 GLN A O 1
ATOM 2779 N N . ASN A 1 346 ? -28.650 -3.428 23.849 1.00 57.94 346 ASN A N 1
ATOM 2780 C CA . ASN A 1 346 ? -28.751 -4.640 23.015 1.00 57.94 346 ASN A CA 1
ATOM 2781 C C . ASN A 1 346 ? -27.400 -5.125 22.463 1.00 57.94 346 ASN A C 1
ATOM 2783 O O . ASN A 1 346 ? -26.904 -4.613 21.460 1.00 57.94 346 ASN A O 1
ATOM 2787 N N . ILE A 1 347 ? -26.848 -6.163 23.101 1.00 60.62 347 ILE A N 1
ATOM 2788 C CA . ILE A 1 347 ? -25.684 -6.937 22.626 1.00 60.62 347 ILE A CA 1
ATOM 2789 C C . ILE A 1 347 ? -26.044 -7.836 21.439 1.00 60.62 347 ILE A C 1
ATOM 2791 O O . ILE A 1 347 ? -25.207 -8.032 20.562 1.00 60.62 347 ILE A O 1
ATOM 2795 N N . ASP A 1 348 ? -27.279 -8.343 21.375 1.00 56.97 348 ASP A N 1
ATOM 2796 C CA . ASP A 1 348 ? -27.710 -9.329 20.367 1.00 56.97 348 ASP A CA 1
ATOM 2797 C C . ASP A 1 348 ? -27.630 -8.810 18.916 1.00 56.97 348 ASP A C 1
ATOM 2799 O O . ASP A 1 348 ? -27.621 -9.591 17.965 1.00 56.97 348 ASP A O 1
ATOM 2803 N N . ASP A 1 349 ? -27.504 -7.493 18.728 1.00 62.38 349 ASP A N 1
ATOM 2804 C CA . ASP A 1 349 ? -27.315 -6.860 17.420 1.00 62.38 349 ASP A CA 1
ATOM 2805 C C . ASP A 1 349 ? -25.835 -6.736 16.984 1.00 62.38 349 ASP A C 1
ATOM 2807 O O . ASP A 1 349 ? -25.555 -6.308 15.857 1.00 62.38 349 ASP A O 1
ATOM 2811 N N . LEU A 1 350 ? -24.870 -7.122 17.830 1.00 71.81 350 LEU A N 1
ATOM 2812 C CA . LEU A 1 350 ? -23.430 -7.024 17.564 1.00 71.81 350 LEU A CA 1
ATOM 2813 C C . LEU A 1 350 ? -22.918 -8.200 16.716 1.00 71.81 350 LEU A C 1
ATOM 2815 O O . LEU A 1 350 ? -22.302 -9.136 17.221 1.00 71.81 350 LEU A O 1
ATOM 2819 N N . SER A 1 351 ? -23.125 -8.130 15.401 1.00 76.56 351 SER A N 1
ATOM 2820 C CA . SER A 1 351 ? -22.482 -9.029 14.427 1.00 76.56 351 SER A CA 1
ATOM 2821 C C . SER A 1 351 ? -21.426 -8.287 13.608 1.00 76.56 351 SER A C 1
ATOM 2823 O O . SER A 1 351 ? -21.739 -7.228 13.054 1.00 76.56 351 SER A O 1
ATOM 2825 N N . LEU A 1 352 ? -20.231 -8.868 13.451 1.00 80.56 352 LEU A N 1
ATOM 2826 C CA . LEU A 1 352 ? -19.142 -8.303 12.635 1.00 80.56 352 LEU A CA 1
ATOM 2827 C C . LEU A 1 352 ? -19.585 -8.005 11.192 1.00 80.56 352 LEU A C 1
ATOM 2829 O O . LEU A 1 352 ? -19.235 -6.958 10.650 1.00 80.56 352 LEU A O 1
ATOM 2833 N N . ASP A 1 353 ? -20.456 -8.844 10.623 1.00 75.75 353 ASP A N 1
ATOM 2834 C CA . ASP A 1 353 ? -20.968 -8.707 9.249 1.00 75.75 353 ASP A CA 1
ATOM 2835 C C . ASP A 1 353 ? -21.751 -7.399 9.031 1.00 75.75 353 ASP A C 1
ATOM 2837 O O . ASP A 1 353 ? -21.760 -6.819 7.948 1.00 75.75 353 ASP A O 1
ATOM 2841 N N . LYS A 1 354 ? -22.403 -6.878 10.078 1.00 79.81 354 LYS A N 1
ATOM 2842 C CA . LYS A 1 354 ? -23.194 -5.634 10.009 1.00 79.81 354 LYS A CA 1
ATOM 2843 C C . LYS A 1 354 ? -22.358 -4.375 10.259 1.00 79.81 354 LYS A C 1
ATOM 2845 O O . LYS A 1 354 ? -22.872 -3.263 10.077 1.00 79.81 354 LYS A O 1
ATOM 2850 N N . MET A 1 355 ? -21.095 -4.526 10.670 1.00 84.75 355 MET A N 1
ATOM 2851 C CA . MET A 1 355 ? -20.212 -3.413 11.042 1.00 84.75 355 MET A CA 1
ATOM 2852 C C . MET A 1 355 ? -19.533 -2.751 9.842 1.00 84.75 355 MET A C 1
ATOM 2854 O O . MET A 1 355 ? -19.064 -1.621 9.973 1.00 84.75 355 MET A O 1
ATOM 2858 N N . GLY A 1 356 ? -19.565 -3.389 8.668 1.00 85.81 356 GLY A N 1
ATOM 2859 C CA . GLY A 1 356 ? -18.966 -2.878 7.433 1.00 85.81 356 GLY A CA 1
ATOM 2860 C C . GLY A 1 356 ? -17.587 -3.459 7.121 1.00 85.81 356 GLY A C 1
ATOM 2861 O O . GLY A 1 356 ? -16.822 -2.805 6.423 1.00 85.81 356 GLY A O 1
ATOM 2862 N N . LEU A 1 357 ? -17.250 -4.634 7.657 1.00 86.81 357 LEU A N 1
ATOM 2863 C CA . LEU A 1 357 ? -16.093 -5.415 7.213 1.00 86.81 357 LEU A CA 1
ATOM 2864 C C . LEU A 1 357 ? -16.463 -6.182 5.938 1.00 86.81 357 LEU A C 1
ATOM 2866 O O . LEU A 1 357 ? -17.498 -6.843 5.908 1.00 86.81 357 LEU A O 1
ATOM 2870 N N . GLU A 1 358 ? -15.625 -6.096 4.909 1.00 80.88 358 GLU A N 1
ATOM 2871 C CA . GLU A 1 358 ? -15.818 -6.748 3.608 1.00 80.88 358 GLU A CA 1
ATOM 2872 C C . GLU A 1 358 ? -14.473 -7.276 3.078 1.00 80.88 358 GLU A C 1
ATOM 2874 O O . GLU A 1 358 ? -13.411 -6.810 3.504 1.00 80.88 358 GLU A O 1
ATOM 2879 N N . GLY A 1 359 ? -14.525 -8.243 2.155 1.00 83.88 359 GLY A N 1
ATOM 2880 C CA . GLY A 1 359 ? -13.354 -8.812 1.479 1.00 83.88 359 GLY A CA 1
ATOM 2881 C C . GLY A 1 359 ? -12.309 -9.389 2.435 1.00 83.88 359 GLY A C 1
ATOM 2882 O O . GLY A 1 359 ? -12.635 -9.905 3.509 1.00 83.88 359 GLY A O 1
ATOM 2883 N N . LEU A 1 360 ? -11.038 -9.242 2.062 1.00 86.06 360 LEU A N 1
ATOM 2884 C CA . LEU A 1 360 ? -9.913 -9.805 2.804 1.00 86.06 360 LEU A CA 1
ATOM 2885 C C . LEU A 1 360 ? -9.791 -9.268 4.241 1.00 86.06 360 LEU A C 1
ATOM 2887 O O . LEU A 1 360 ? -9.374 -10.002 5.130 1.00 86.06 360 LEU A O 1
ATOM 2891 N N . ASN A 1 361 ? -10.228 -8.032 4.514 1.00 88.88 361 ASN A N 1
ATOM 2892 C CA . ASN A 1 361 ? -10.252 -7.487 5.878 1.00 88.88 361 ASN A CA 1
ATOM 2893 C C . ASN A 1 361 ? -11.139 -8.327 6.813 1.00 88.88 361 ASN A C 1
ATOM 2895 O O . ASN A 1 361 ? -10.775 -8.575 7.964 1.00 88.88 361 ASN A O 1
ATOM 2899 N N . TYR A 1 362 ? -12.305 -8.768 6.334 1.00 89.94 362 TYR A N 1
ATOM 2900 C CA . TYR A 1 362 ? -13.172 -9.646 7.116 1.00 89.94 362 TYR A CA 1
ATOM 2901 C C . TYR A 1 362 ? -12.477 -10.985 7.383 1.00 89.94 362 TYR A C 1
ATOM 2903 O O . TYR A 1 362 ? -12.379 -11.407 8.534 1.00 89.94 362 TYR A O 1
ATOM 2911 N N . GLU A 1 363 ? -11.950 -11.620 6.335 1.00 91.00 363 GLU A N 1
ATOM 2912 C CA . GLU A 1 363 ? -11.302 -12.930 6.441 1.00 91.00 363 GLU A CA 1
ATOM 2913 C C . GLU A 1 363 ? -10.083 -12.903 7.361 1.00 91.00 363 GLU A C 1
ATOM 2915 O O . GLU A 1 363 ? -9.952 -13.757 8.236 1.00 91.00 363 GLU A O 1
ATOM 2920 N N . TRP A 1 364 ? -9.221 -11.895 7.218 1.00 92.75 364 TRP A N 1
ATOM 2921 C CA . TRP A 1 364 ? -8.074 -11.685 8.090 1.00 92.75 364 TRP A CA 1
ATOM 2922 C C . TRP A 1 364 ? -8.495 -11.537 9.541 1.00 92.75 364 TRP A C 1
ATOM 2924 O O . TRP A 1 364 ? -7.983 -12.256 10.393 1.00 92.75 364 TRP A O 1
ATOM 2934 N N . LEU A 1 365 ? -9.456 -10.660 9.844 1.00 93.31 365 LEU A N 1
ATOM 2935 C CA . LEU A 1 365 ? -9.858 -10.454 11.230 1.00 93.31 365 LEU A CA 1
ATOM 2936 C C . LEU A 1 365 ? -10.422 -11.734 11.858 1.00 93.31 365 LEU A C 1
ATOM 2938 O O . LEU A 1 365 ? -10.105 -12.033 13.008 1.00 93.31 365 LEU A O 1
ATOM 2942 N N . ILE A 1 366 ? -11.226 -12.497 11.110 1.00 92.88 366 ILE A N 1
ATOM 2943 C CA . ILE A 1 366 ? -11.775 -13.771 11.581 1.00 92.88 366 ILE A CA 1
ATOM 2944 C C . ILE A 1 366 ? -10.657 -14.792 11.804 1.00 92.88 366 ILE A C 1
ATOM 2946 O O . ILE A 1 366 ? -10.509 -15.280 12.925 1.00 92.88 366 ILE A O 1
ATOM 2950 N N . ASN A 1 367 ? -9.835 -15.058 10.789 1.00 94.50 367 ASN A N 1
ATOM 2951 C CA . ASN A 1 367 ? -8.774 -16.065 10.850 1.00 94.50 367 ASN A CA 1
ATOM 2952 C C . ASN A 1 367 ? -7.763 -15.767 11.965 1.00 94.50 367 ASN A C 1
ATOM 2954 O O . ASN A 1 367 ? -7.379 -16.658 12.722 1.00 94.50 367 ASN A O 1
ATOM 2958 N N . GLU A 1 368 ? -7.362 -14.504 12.109 1.00 95.31 368 GLU A N 1
ATOM 2959 C CA . GLU A 1 368 ? -6.412 -14.075 13.134 1.00 95.31 368 GLU A CA 1
ATOM 2960 C C . GLU A 1 368 ? -7.009 -14.132 14.549 1.00 95.31 368 GLU A C 1
ATOM 2962 O O . GLU A 1 368 ? -6.279 -14.372 15.515 1.00 95.31 368 GLU A O 1
ATOM 2967 N N . SER A 1 369 ? -8.331 -13.963 14.680 1.00 94.56 369 SER A N 1
ATOM 2968 C CA . SER A 1 369 ? -9.048 -14.065 15.961 1.00 94.56 369 SER A CA 1
ATOM 2969 C C . SER A 1 369 ? -9.298 -15.501 16.423 1.00 94.56 369 SER A C 1
ATOM 2971 O O . SER A 1 369 ? -9.554 -15.731 17.601 1.00 94.56 369 SER A O 1
ATOM 2973 N N . GLU A 1 370 ? -9.215 -16.479 15.520 1.00 93.50 370 GLU A N 1
ATOM 2974 C CA . GLU A 1 370 ? -9.393 -17.901 15.838 1.00 93.50 370 GLU A CA 1
ATOM 2975 C C . GLU A 1 370 ? -8.073 -18.596 16.226 1.00 93.50 370 GLU A C 1
ATOM 2977 O O . GLU A 1 370 ? -8.081 -19.744 16.685 1.00 93.50 370 GLU A O 1
ATOM 2982 N N . LYS A 1 371 ? -6.932 -17.902 16.103 1.00 94.31 371 LYS A N 1
ATOM 2983 C CA . LYS A 1 371 ? -5.628 -18.398 16.562 1.00 94.31 371 LYS A CA 1
ATOM 2984 C C . LYS A 1 371 ? -5.609 -18.582 18.084 1.00 94.31 371 LYS A C 1
ATOM 2986 O O . LYS A 1 371 ? -6.196 -17.812 18.837 1.00 94.31 371 LYS A O 1
ATOM 2991 N N . LYS A 1 372 ? -4.876 -19.606 18.541 1.00 91.00 372 LYS A N 1
ATOM 2992 C CA . LYS A 1 372 ? -4.755 -19.952 19.972 1.00 91.00 372 LYS A CA 1
ATOM 2993 C C . LYS A 1 372 ? -4.004 -18.906 20.796 1.00 91.00 372 LYS A C 1
ATOM 2995 O O . LYS A 1 372 ? -4.234 -18.804 21.990 1.00 91.00 372 LYS A O 1
ATOM 3000 N N . GLN A 1 373 ? -3.079 -18.187 20.170 1.00 94.75 373 GLN A N 1
ATOM 3001 C CA . GLN A 1 373 ? -2.257 -17.180 20.827 1.00 94.75 373 GLN A CA 1
ATOM 3002 C C . GLN A 1 373 ? -1.972 -16.010 19.887 1.00 94.75 373 GLN A C 1
ATOM 3004 O O . GLN A 1 373 ? -2.234 -16.099 18.682 1.00 94.75 373 GLN A O 1
ATOM 3009 N N . GLY A 1 374 ? -1.397 -14.949 20.443 1.00 96.56 374 GLY A N 1
ATOM 3010 C CA . GLY A 1 374 ? -1.089 -13.710 19.738 1.00 96.56 374 GLY A CA 1
ATOM 3011 C C . GLY A 1 374 ? -2.026 -12.580 20.150 1.00 96.56 374 GLY A C 1
ATOM 3012 O O . GLY A 1 374 ? -2.821 -12.731 21.077 1.00 96.56 374 GLY A O 1
ATOM 3013 N N . ALA A 1 375 ? -1.903 -11.416 19.519 1.00 97.44 375 ALA A N 1
ATOM 3014 C CA . ALA A 1 375 ? -2.697 -10.250 19.895 1.00 97.44 375 ALA A CA 1
ATOM 3015 C C . ALA A 1 375 ? -3.341 -9.541 18.704 1.00 97.44 375 ALA A C 1
ATOM 3017 O O . ALA A 1 375 ? -2.734 -9.405 17.644 1.00 97.44 375 ALA A O 1
ATOM 3018 N N . ILE A 1 376 ? -4.560 -9.044 18.907 1.00 97.75 376 ILE A N 1
ATOM 3019 C CA . ILE A 1 376 ? -5.260 -8.168 17.965 1.00 97.75 376 ILE A CA 1
ATOM 3020 C C . ILE A 1 376 ? -5.445 -6.815 18.634 1.00 97.75 376 ILE A C 1
ATOM 3022 O O . ILE A 1 376 ? -6.131 -6.694 19.654 1.00 97.75 376 ILE A O 1
ATOM 3026 N N . ILE A 1 377 ? -4.834 -5.790 18.046 1.00 97.62 377 ILE A N 1
ATOM 3027 C CA . ILE A 1 377 ? -4.849 -4.438 18.599 1.00 97.62 377 ILE A CA 1
ATOM 3028 C C . ILE A 1 377 ? -5.700 -3.538 17.710 1.00 97.62 377 ILE A C 1
ATOM 3030 O O . ILE A 1 377 ? -5.313 -3.212 16.590 1.00 97.62 377 ILE A O 1
ATOM 3034 N N . ASN A 1 378 ? -6.853 -3.112 18.227 1.00 96.94 378 ASN A N 1
ATOM 3035 C CA . ASN A 1 378 ? -7.749 -2.191 17.535 1.00 96.94 378 ASN A CA 1
ATOM 3036 C C . ASN A 1 378 ? -7.450 -0.733 17.909 1.00 96.94 378 ASN A C 1
ATOM 3038 O O . ASN A 1 378 ? -7.378 -0.356 19.077 1.00 96.94 378 ASN A O 1
ATOM 3042 N N . SER A 1 379 ? -7.305 0.116 16.908 1.00 95.62 379 SER A N 1
ATOM 3043 C CA . SER A 1 379 ? -6.817 1.474 17.017 1.00 95.62 379 SER A CA 1
ATOM 3044 C C . SER A 1 379 ? -7.773 2.482 16.393 1.00 95.62 379 SER A C 1
ATOM 3046 O O . SER A 1 379 ? -8.521 2.207 15.456 1.00 95.62 379 SER A O 1
ATOM 3048 N N . GLY A 1 380 ? -7.774 3.686 16.951 1.00 92.31 380 GLY A N 1
ATOM 3049 C CA . GLY A 1 380 ? -8.590 4.795 16.483 1.00 92.31 380 GLY A CA 1
ATOM 3050 C C . GLY A 1 380 ? -8.917 5.792 17.594 1.00 92.31 380 GLY A C 1
ATOM 3051 O O . GLY A 1 380 ? -8.651 5.556 18.780 1.00 92.31 380 GLY A O 1
ATOM 3052 N N . PRO A 1 381 ? -9.532 6.930 17.255 1.00 87.88 381 PRO A N 1
ATOM 3053 C CA . PRO A 1 381 ? -9.892 7.970 18.209 1.00 87.88 381 PRO A CA 1
ATOM 3054 C C . PRO A 1 381 ? -11.031 7.511 19.128 1.00 87.88 381 PRO A C 1
ATOM 3056 O O . PRO A 1 381 ? -11.632 6.443 18.973 1.00 87.88 381 PRO A O 1
ATOM 3059 N N . THR A 1 382 ? -11.380 8.351 20.093 1.00 82.94 382 THR A N 1
ATOM 3060 C CA . THR A 1 382 ? -12.600 8.168 20.882 1.00 82.94 382 THR A CA 1
ATOM 3061 C C . THR A 1 382 ? -13.831 8.166 19.972 1.00 82.94 382 THR A C 1
ATOM 3063 O O . THR A 1 382 ? -13.967 9.012 19.092 1.00 82.94 382 THR A O 1
ATOM 3066 N N . GLY A 1 383 ? -14.737 7.208 20.183 1.00 81.62 383 GLY A N 1
ATOM 3067 C CA . GLY A 1 383 ? -15.974 7.099 19.404 1.00 81.62 383 GLY A CA 1
ATOM 3068 C C . GLY A 1 383 ? -15.826 6.452 18.022 1.00 81.62 383 GLY A C 1
ATOM 3069 O O . GLY A 1 383 ? -16.788 6.473 17.262 1.00 81.62 383 GLY A O 1
ATOM 3070 N N . SER A 1 384 ? -14.679 5.843 17.692 1.00 87.38 384 SER A N 1
ATOM 3071 C CA . SER A 1 384 ? -14.513 5.079 16.444 1.00 87.38 384 SER A CA 1
ATOM 3072 C C . SER A 1 384 ? -15.101 3.664 16.468 1.00 87.38 384 SER A C 1
ATOM 3074 O O . SER A 1 384 ? -15.019 2.966 15.466 1.00 87.38 384 SER A O 1
ATOM 3076 N N . GLY A 1 385 ? -15.706 3.233 17.580 1.00 88.44 385 GLY A N 1
ATOM 3077 C CA . GLY A 1 385 ? -16.348 1.918 17.694 1.00 88.44 385 GLY A CA 1
ATOM 3078 C C . GLY A 1 385 ? -15.410 0.752 18.032 1.00 88.44 385 GLY A C 1
ATOM 3079 O O . GLY A 1 385 ? -15.817 -0.390 17.863 1.00 88.44 385 GLY A O 1
ATOM 3080 N N . LYS A 1 386 ? -14.187 1.008 18.528 1.00 92.69 386 LYS A N 1
ATOM 3081 C CA . LYS A 1 386 ? -13.206 -0.044 18.875 1.00 92.69 386 LYS A CA 1
ATOM 3082 C C . LYS A 1 386 ? -13.771 -1.098 19.827 1.00 92.69 386 LYS A C 1
ATOM 3084 O O . LYS A 1 386 ? -13.734 -2.287 19.531 1.00 92.69 386 LYS A O 1
ATOM 3089 N N . THR A 1 387 ? -14.342 -0.647 20.945 1.00 89.31 387 THR A N 1
ATOM 3090 C CA . THR A 1 387 ? -14.942 -1.523 21.958 1.00 89.31 387 THR A CA 1
ATOM 3091 C C . THR A 1 387 ? -16.078 -2.350 21.366 1.00 89.31 387 THR A C 1
ATOM 3093 O O . THR A 1 387 ? -16.179 -3.536 21.637 1.00 89.31 387 THR A O 1
ATOM 3096 N N . THR A 1 388 ? -16.896 -1.751 20.497 1.00 89.38 388 THR A N 1
ATOM 3097 C CA . THR A 1 388 ? -17.988 -2.435 19.789 1.00 89.38 388 THR A CA 1
ATOM 3098 C C . THR A 1 388 ? -17.470 -3.587 18.926 1.00 89.38 388 THR A C 1
ATOM 3100 O O . THR A 1 388 ? -18.010 -4.688 18.988 1.00 89.38 388 THR A O 1
ATOM 3103 N N . THR A 1 389 ? -16.387 -3.367 18.179 1.00 92.06 389 THR A N 1
ATOM 3104 C CA . THR A 1 389 ? -15.746 -4.406 17.362 1.00 92.06 389 THR A CA 1
ATOM 3105 C C . THR A 1 389 ? -15.131 -5.512 18.221 1.00 92.06 389 THR A C 1
ATOM 3107 O O . THR A 1 389 ? -15.326 -6.688 17.926 1.00 92.06 389 THR A O 1
ATOM 3110 N N . LEU A 1 390 ? -14.426 -5.165 19.308 1.00 93.31 390 LEU A N 1
ATOM 3111 C CA . LEU A 1 390 ? -13.799 -6.167 20.183 1.00 93.31 390 LEU A CA 1
ATOM 3112 C C . LEU A 1 390 ? -14.823 -7.064 20.874 1.00 93.31 390 LEU A C 1
ATOM 3114 O O . LEU A 1 390 ? -14.625 -8.269 20.970 1.00 93.31 390 LEU A O 1
ATOM 3118 N N . TYR A 1 391 ? -15.944 -6.509 21.312 1.00 91.06 391 TYR A N 1
ATOM 3119 C CA . TYR A 1 391 ? -17.001 -7.325 21.890 1.00 91.06 391 TYR A CA 1
ATOM 3120 C C . TYR A 1 391 ? -17.746 -8.165 20.853 1.00 91.06 391 TYR A C 1
ATOM 3122 O O . TYR A 1 391 ? -18.194 -9.252 21.195 1.00 91.06 391 TYR A O 1
ATOM 3130 N N . ALA A 1 392 ? -17.867 -7.719 19.599 1.00 90.44 392 ALA A N 1
ATOM 3131 C CA . ALA A 1 392 ? -18.400 -8.573 18.538 1.00 90.44 392 ALA A CA 1
ATOM 3132 C C . ALA A 1 392 ? -17.479 -9.773 18.260 1.00 90.44 392 ALA A C 1
ATOM 3134 O O . ALA A 1 392 ? -17.971 -10.882 18.057 1.00 90.44 392 ALA A O 1
ATOM 3135 N N . LEU A 1 393 ? -16.155 -9.579 18.333 1.00 92.19 393 LEU A N 1
ATOM 3136 C CA . LEU A 1 393 ? -15.187 -10.681 18.306 1.00 92.19 393 LEU A CA 1
ATOM 3137 C C . LEU A 1 393 ? -15.359 -11.607 19.511 1.00 92.19 393 LEU A C 1
ATOM 3139 O O . LEU A 1 393 ? -15.470 -12.815 19.334 1.00 92.19 393 LEU A O 1
ATOM 3143 N N . ILE A 1 394 ? -15.452 -11.060 20.726 1.00 92.12 394 ILE A N 1
ATOM 3144 C CA . ILE A 1 394 ? -15.677 -11.864 21.936 1.00 92.12 394 ILE A CA 1
ATOM 3145 C C . ILE A 1 394 ? -16.965 -12.665 21.825 1.00 92.12 394 ILE A C 1
ATOM 3147 O O . ILE A 1 394 ? -16.937 -13.861 22.072 1.00 92.12 394 ILE A O 1
ATOM 3151 N N . ASN A 1 395 ? -18.073 -12.045 21.421 1.00 89.06 395 ASN A N 1
ATOM 3152 C CA . ASN A 1 395 ? -19.361 -12.718 21.296 1.00 89.06 395 ASN A CA 1
ATOM 3153 C C . ASN A 1 395 ? -19.300 -13.881 20.295 1.00 89.06 395 ASN A C 1
ATOM 3155 O O . ASN A 1 395 ? -19.903 -14.923 20.524 1.00 89.06 395 ASN A O 1
ATOM 3159 N N . ARG A 1 396 ? -18.523 -13.731 19.214 1.00 88.75 396 ARG A N 1
ATOM 3160 C CA . ARG A 1 396 ? -18.269 -14.807 18.249 1.00 88.75 396 ARG A CA 1
ATOM 3161 C C . ARG A 1 396 ? -17.403 -15.930 18.830 1.00 88.75 396 ARG A C 1
ATOM 3163 O O . ARG A 1 396 ? -17.661 -17.096 18.556 1.00 88.75 396 ARG A O 1
ATOM 3170 N N . LEU A 1 397 ? -16.360 -15.585 19.584 1.00 91.50 397 LEU A N 1
ATOM 3171 C CA . LEU A 1 397 ? -15.415 -16.546 20.168 1.00 91.50 397 LEU A CA 1
ATOM 3172 C C . LEU A 1 397 ? -15.957 -17.224 21.436 1.00 91.50 397 LEU A C 1
ATOM 3174 O O . LEU A 1 397 ? -15.419 -18.250 21.862 1.00 91.50 397 LEU A O 1
ATOM 3178 N N . ASN A 1 398 ? -17.004 -16.652 22.030 1.00 91.12 398 ASN A N 1
ATOM 3179 C CA . ASN A 1 398 ? -17.637 -17.103 23.256 1.00 91.12 398 ASN A CA 1
ATOM 3180 C C . ASN A 1 398 ? -18.242 -18.494 23.070 1.00 91.12 398 ASN A C 1
ATOM 3182 O O . ASN A 1 398 ? -19.255 -18.690 22.400 1.00 91.12 398 ASN A O 1
ATOM 3186 N N . SER A 1 399 ? -17.575 -19.472 23.660 1.00 90.94 399 SER A N 1
ATOM 3187 C CA . SER A 1 399 ? -17.878 -20.887 23.528 1.00 90.94 399 SER A CA 1
ATOM 3188 C C . SER A 1 399 ? -17.587 -21.567 24.859 1.00 90.94 399 SER A C 1
ATOM 3190 O O . SER A 1 399 ? -16.762 -21.102 25.643 1.00 90.94 399 SER A O 1
ATOM 3192 N N . VAL A 1 400 ? -18.314 -22.644 25.154 1.00 86.94 400 VAL A N 1
ATOM 3193 C CA . VAL A 1 400 ? -18.252 -23.315 26.466 1.00 86.94 400 VAL A CA 1
ATOM 3194 C C . VAL A 1 400 ? -16.880 -23.919 26.782 1.00 86.94 400 VAL A C 1
ATOM 3196 O O . VAL A 1 400 ? -16.591 -24.192 27.943 1.00 86.94 400 VAL A O 1
ATOM 3199 N N . ASP A 1 401 ? -16.052 -24.142 25.764 1.00 91.56 401 ASP A N 1
ATOM 3200 C CA . ASP A 1 401 ? -14.699 -24.687 25.846 1.00 91.56 401 ASP A CA 1
ATOM 3201 C C . ASP A 1 401 ? -13.607 -23.622 26.023 1.00 91.56 401 ASP A C 1
ATOM 3203 O O . ASP A 1 401 ? -12.460 -23.999 26.243 1.00 91.56 401 ASP A O 1
ATOM 3207 N N . LYS A 1 402 ? -13.939 -22.323 25.964 1.00 93.38 402 LYS A N 1
ATOM 3208 C CA . LYS A 1 402 ? -12.971 -21.226 26.104 1.00 93.38 402 LYS A CA 1
ATOM 3209 C C . LYS A 1 402 ? -13.286 -20.340 27.302 1.00 93.38 402 LYS A C 1
ATOM 3211 O O . LYS A 1 402 ? -14.394 -19.826 27.448 1.00 93.38 402 LYS A O 1
ATOM 3216 N N . LYS A 1 403 ? -12.282 -20.072 28.131 1.00 95.44 403 LYS A N 1
ATOM 3217 C CA . LYS A 1 403 ? -12.369 -19.126 29.240 1.00 95.44 403 LYS A CA 1
ATOM 3218 C C . LYS A 1 403 ? -11.952 -17.729 28.790 1.00 95.44 403 LYS A C 1
ATOM 3220 O O . LYS A 1 403 ? -10.774 -17.457 28.564 1.00 95.44 403 LYS A O 1
ATOM 3225 N N . ILE A 1 404 ? -12.924 -16.821 28.721 1.00 96.94 404 ILE A N 1
ATOM 3226 C CA . ILE A 1 404 ? -12.701 -15.416 28.357 1.00 96.94 404 ILE A CA 1
ATOM 3227 C C . ILE A 1 404 ? -12.752 -14.540 29.612 1.00 96.94 404 ILE A C 1
ATOM 3229 O O . ILE A 1 404 ? -13.735 -14.572 30.362 1.00 96.94 404 ILE A O 1
ATOM 3233 N N . ILE A 1 405 ? -11.708 -13.737 29.831 1.00 97.62 405 ILE A N 1
ATOM 3234 C CA . ILE A 1 405 ? -11.634 -12.789 30.951 1.00 97.62 405 ILE A CA 1
ATOM 3235 C C . ILE A 1 405 ? -11.280 -11.393 30.426 1.00 97.62 405 ILE A C 1
ATOM 3237 O O . ILE A 1 405 ? -10.338 -11.248 29.648 1.00 97.62 405 ILE A O 1
ATOM 3241 N N . SER A 1 406 ? -12.012 -10.361 30.854 1.00 96.69 406 SER A N 1
ATOM 3242 C CA . SER A 1 406 ? -11.718 -8.968 30.494 1.00 96.69 406 SER A CA 1
ATOM 3243 C C . SER A 1 406 ? -11.338 -8.108 31.693 1.00 96.69 406 SER A C 1
ATOM 3245 O O . SER A 1 406 ? -11.782 -8.355 32.813 1.00 96.69 406 SER A O 1
ATOM 3247 N N . ILE A 1 407 ? -10.539 -7.074 31.431 1.00 96.31 407 ILE A N 1
ATOM 3248 C CA . ILE A 1 407 ? -10.272 -5.962 32.340 1.00 96.31 407 ILE A CA 1
ATOM 3249 C C . ILE A 1 407 ? -10.552 -4.640 31.635 1.00 96.31 407 ILE A C 1
ATOM 3251 O O . ILE A 1 407 ? -9.950 -4.333 30.607 1.00 96.31 407 ILE A O 1
ATOM 3255 N N . GLU A 1 408 ? -11.480 -3.853 32.173 1.00 94.75 408 GLU A N 1
ATOM 3256 C CA . GLU A 1 408 ? -12.055 -2.704 31.468 1.00 94.75 408 GLU A CA 1
ATOM 3257 C C . GLU A 1 408 ? -12.198 -1.469 32.366 1.00 94.75 408 GLU A C 1
ATOM 3259 O O . GLU A 1 408 ? -12.303 -1.568 33.591 1.00 94.75 408 GLU A O 1
ATOM 3264 N N . ASN A 1 409 ? -12.233 -0.281 31.760 1.00 88.25 409 ASN A N 1
ATOM 3265 C CA . ASN A 1 409 ? -12.387 0.980 32.483 1.00 88.25 409 ASN A CA 1
ATOM 3266 C C . ASN A 1 409 ? -13.316 1.966 31.753 1.00 88.25 409 ASN A C 1
ATOM 3268 O O . ASN A 1 409 ? -12.835 2.811 30.995 1.00 88.25 409 ASN A O 1
ATOM 3272 N N . PRO A 1 410 ? -14.634 1.934 32.006 1.00 84.06 410 PRO A N 1
ATOM 3273 C CA . PRO A 1 410 ? -15.405 0.920 32.734 1.00 84.06 410 PRO A CA 1
ATOM 3274 C C . PRO A 1 410 ? -15.865 -0.238 31.826 1.00 84.06 410 PRO A C 1
ATOM 3276 O O . PRO A 1 410 ? -15.650 -0.202 30.619 1.00 84.06 410 PRO A O 1
ATOM 3279 N N . ILE A 1 411 ? -16.568 -1.225 32.392 1.00 85.31 411 ILE A N 1
ATOM 3280 C CA . ILE A 1 411 ? -17.305 -2.217 31.589 1.00 85.31 411 ILE A CA 1
ATOM 3281 C C . ILE A 1 411 ? -18.446 -1.491 30.866 1.00 85.31 411 ILE A C 1
ATOM 3283 O O . ILE A 1 411 ? -19.249 -0.802 31.508 1.00 85.31 411 ILE A O 1
ATOM 3287 N N . GLU A 1 412 ? -18.515 -1.606 29.540 1.00 78.44 412 GLU A N 1
ATOM 3288 C CA . GLU A 1 412 ? -19.550 -0.929 28.748 1.00 78.44 412 GLU A CA 1
ATOM 3289 C C . GLU A 1 412 ? -20.864 -1.714 28.726 1.00 78.44 412 GLU A C 1
ATOM 3291 O O . GLU A 1 412 ? -21.933 -1.114 28.836 1.00 78.44 412 GLU A O 1
ATOM 3296 N N . TYR A 1 413 ? -20.793 -3.041 28.618 1.00 76.88 413 TYR A N 1
ATOM 3297 C CA . TYR A 1 413 ? -21.951 -3.934 28.626 1.00 76.88 413 TYR A CA 1
ATOM 3298 C C . TYR A 1 413 ? -21.561 -5.315 29.159 1.00 76.88 413 TYR A C 1
ATOM 3300 O O . TYR A 1 413 ? -20.399 -5.709 29.096 1.00 76.88 413 TYR A O 1
ATOM 3308 N N . GLN A 1 414 ? -22.532 -6.031 29.728 1.00 80.06 414 GLN A N 1
ATOM 3309 C CA . GLN A 1 414 ? -22.310 -7.360 30.296 1.00 80.06 414 GLN A CA 1
ATOM 3310 C C . GLN A 1 414 ? -22.495 -8.440 29.234 1.00 80.06 414 GLN A C 1
ATOM 3312 O O . GLN A 1 414 ? -23.607 -8.630 28.752 1.00 80.06 414 GLN A O 1
ATOM 3317 N N . VAL A 1 415 ? -21.432 -9.166 28.901 1.00 84.62 415 VAL A N 1
ATOM 3318 C CA . VAL A 1 415 ? -21.460 -10.286 27.955 1.00 84.62 415 VAL A CA 1
ATOM 3319 C C . VAL A 1 415 ? -21.677 -11.593 28.721 1.00 84.62 415 VAL A C 1
ATOM 3321 O O . VAL A 1 415 ? -20.810 -11.991 29.506 1.00 84.62 415 VAL A O 1
ATOM 3324 N N . PRO A 1 416 ? -22.802 -12.299 28.508 1.00 83.25 416 PRO A N 1
ATOM 3325 C CA . PRO A 1 416 ? -23.032 -13.594 29.140 1.00 83.25 416 PRO A CA 1
ATOM 3326 C C . PRO A 1 416 ? -21.908 -14.587 28.817 1.00 83.25 416 PRO A C 1
ATOM 3328 O O . PRO A 1 416 ? -21.510 -14.713 27.666 1.00 83.25 416 PRO A O 1
ATOM 3331 N N . GLY A 1 417 ? -21.398 -15.308 29.817 1.00 86.31 417 GLY A N 1
ATOM 3332 C CA . GLY A 1 417 ? -20.312 -16.287 29.639 1.00 86.31 417 GLY A CA 1
ATOM 3333 C C . GLY A 1 417 ? -18.891 -15.713 29.727 1.00 86.31 417 GLY A C 1
ATOM 3334 O O . GLY A 1 417 ? -17.941 -16.483 29.833 1.00 86.31 417 GLY A O 1
ATOM 3335 N N . VAL A 1 418 ? -18.728 -14.387 29.780 1.00 93.06 418 VAL A N 1
ATOM 3336 C CA . VAL A 1 418 ? -17.420 -13.725 29.903 1.00 93.06 418 VAL A CA 1
ATOM 3337 C C . VAL A 1 418 ? -17.219 -13.212 31.327 1.00 93.06 418 VAL A C 1
ATOM 3339 O O . VAL A 1 418 ? -18.099 -12.582 31.912 1.00 93.06 418 VAL A O 1
ATOM 3342 N N . SER A 1 419 ? -16.041 -13.454 31.903 1.00 94.75 419 SER A N 1
ATOM 3343 C CA . SER A 1 419 ? -15.693 -12.923 33.227 1.00 94.75 419 SER A CA 1
ATOM 3344 C C . SER A 1 419 ? -15.118 -11.515 33.094 1.00 94.75 419 SER A C 1
ATOM 3346 O O . SER A 1 419 ? -13.929 -11.353 32.838 1.00 94.75 419 SER A O 1
ATOM 3348 N N . GLN A 1 420 ? -15.953 -10.490 33.257 1.00 93.94 420 GLN A N 1
ATOM 3349 C CA . GLN A 1 420 ? -15.530 -9.096 33.092 1.00 93.94 420 GLN A CA 1
ATOM 3350 C C . GLN A 1 420 ? -15.186 -8.446 34.436 1.00 93.94 420 GLN A C 1
ATOM 3352 O O . GLN A 1 420 ? -15.996 -8.460 35.367 1.00 93.94 420 GLN A O 1
ATOM 3357 N N . THR A 1 421 ? -14.000 -7.847 34.542 1.00 94.12 421 THR A N 1
ATOM 3358 C CA . THR A 1 421 ? -13.581 -7.054 35.705 1.00 94.12 421 THR A CA 1
ATOM 3359 C C . THR A 1 421 ? -13.444 -5.581 35.335 1.00 94.12 421 THR A C 1
ATOM 3361 O O . THR A 1 421 ? -13.146 -5.218 34.197 1.00 94.12 421 THR A O 1
ATOM 3364 N N . GLN A 1 422 ? -13.690 -4.705 36.310 1.00 93.00 422 GLN A N 1
ATOM 3365 C CA . GLN A 1 422 ? -13.573 -3.262 36.132 1.00 93.00 422 GLN A CA 1
ATOM 3366 C C . GLN A 1 422 ? -12.417 -2.716 36.967 1.00 93.00 422 GLN A C 1
ATOM 3368 O O . GLN A 1 422 ? -12.234 -3.135 38.111 1.00 93.00 422 GLN A O 1
ATOM 3373 N N . ILE A 1 423 ? -11.677 -1.757 36.413 1.00 92.06 423 ILE A N 1
ATOM 3374 C CA . ILE A 1 423 ? -10.649 -1.005 37.136 1.00 92.06 423 ILE A CA 1
ATOM 3375 C C . ILE A 1 423 ? -11.237 -0.330 38.379 1.00 92.06 423 ILE A C 1
ATOM 3377 O O . ILE A 1 423 ? -12.298 0.294 38.333 1.00 92.06 423 ILE A O 1
ATOM 3381 N N . GLU A 1 424 ? -10.509 -0.453 39.488 1.00 88.62 424 GLU A N 1
ATOM 3382 C CA . GLU A 1 424 ? -10.829 0.130 40.790 1.00 88.62 424 GLU A CA 1
ATOM 3383 C C . GLU A 1 424 ? -9.557 0.728 41.405 1.00 88.62 424 GLU A C 1
ATOM 3385 O O . GLU A 1 424 ? -8.911 0.142 42.281 1.00 88.62 424 GLU A O 1
ATOM 3390 N N . GLU A 1 425 ? -9.191 1.928 40.945 1.00 83.31 425 GLU A N 1
ATOM 3391 C CA . GLU A 1 425 ? -7.949 2.612 41.337 1.00 83.31 425 GLU A CA 1
ATOM 3392 C C . GLU A 1 425 ? -7.833 2.799 42.855 1.00 83.31 425 GLU A C 1
ATOM 3394 O O . GLU A 1 425 ? -6.773 2.566 43.434 1.00 83.31 425 GLU A O 1
ATOM 3399 N N . ARG A 1 426 ? -8.944 3.118 43.538 1.00 83.62 426 ARG A N 1
ATOM 3400 C CA . ARG A 1 426 ? -8.975 3.301 45.005 1.00 83.62 426 ARG A CA 1
ATOM 3401 C C . ARG A 1 426 ? -8.588 2.041 45.783 1.00 83.62 426 ARG A C 1
ATOM 3403 O O . ARG A 1 426 ? -8.196 2.142 46.940 1.00 83.62 426 ARG A O 1
ATOM 3410 N N . LYS A 1 427 ? -8.727 0.863 45.168 1.00 85.50 427 LYS A N 1
ATOM 3411 C CA . LYS A 1 427 ? -8.377 -0.441 45.749 1.00 85.50 427 LYS A CA 1
ATOM 3412 C C . LYS A 1 427 ? -7.057 -0.993 45.195 1.00 85.50 427 LYS A C 1
ATOM 3414 O O . LYS A 1 427 ? -6.703 -2.122 45.517 1.00 85.50 427 LYS A O 1
ATOM 3419 N N . GLY A 1 428 ? -6.344 -0.231 44.360 1.00 87.25 428 GLY A N 1
ATOM 3420 C CA . GLY A 1 428 ? -5.106 -0.668 43.705 1.00 87.25 428 GLY A CA 1
ATOM 3421 C C . GLY A 1 428 ? -5.306 -1.695 42.580 1.00 87.25 428 GLY A C 1
ATOM 3422 O O . GLY A 1 428 ? -4.344 -2.346 42.168 1.00 87.25 428 GLY A O 1
ATOM 3423 N N . TYR A 1 429 ? -6.536 -1.866 42.083 1.00 92.25 429 TYR A N 1
ATOM 3424 C CA . TYR A 1 429 ? -6.837 -2.767 40.968 1.00 92.25 429 TYR A CA 1
ATOM 3425 C C . TYR A 1 429 ? -6.782 -1.986 39.646 1.00 92.25 429 TYR A C 1
ATOM 3427 O O . TYR A 1 429 ? -7.765 -1.367 39.242 1.00 92.25 429 TYR A O 1
ATOM 3435 N N . THR A 1 430 ? -5.599 -1.959 39.025 1.00 93.81 430 THR A N 1
ATOM 3436 C CA . THR A 1 430 ? -5.253 -1.223 37.793 1.00 93.81 430 THR A CA 1
ATOM 3437 C C . THR A 1 430 ? -5.141 -2.178 36.598 1.00 93.81 430 THR A C 1
ATOM 3439 O O . THR A 1 430 ? -5.227 -3.393 36.778 1.00 93.81 430 THR A O 1
ATOM 3442 N N . PHE A 1 431 ? -4.942 -1.659 35.377 1.00 94.19 431 PHE A N 1
ATOM 3443 C CA . PHE A 1 431 ? -4.742 -2.506 34.190 1.00 94.19 431 PHE A CA 1
ATOM 3444 C C . PHE A 1 431 ? -3.561 -3.463 34.378 1.00 94.19 431 PHE A C 1
ATOM 3446 O O . PHE A 1 431 ? -3.717 -4.665 34.198 1.00 94.19 431 PHE A O 1
ATOM 3453 N N . GLU A 1 432 ? -2.421 -2.955 34.846 1.00 93.06 432 GLU A N 1
ATOM 3454 C CA . GLU A 1 432 ? -1.231 -3.754 35.145 1.00 93.06 432 GLU A CA 1
ATOM 3455 C C . GLU A 1 432 ? -1.503 -4.841 36.204 1.00 93.06 432 GLU A C 1
ATOM 3457 O O . GLU A 1 432 ? -1.242 -6.028 35.978 1.00 93.06 432 GLU A O 1
ATOM 3462 N N . SER A 1 433 ? -2.029 -4.464 37.378 1.00 93.88 433 SER A N 1
ATOM 3463 C CA . SER A 1 433 ? -2.206 -5.411 38.488 1.00 93.88 433 SER A CA 1
ATOM 3464 C C . SER A 1 433 ? -3.305 -6.434 38.201 1.00 93.88 433 SER A C 1
ATOM 3466 O O . SER A 1 433 ? -3.158 -7.617 38.529 1.00 93.88 433 SER A O 1
ATOM 3468 N N . GLY A 1 434 ? -4.375 -6.003 37.537 1.00 94.06 434 GLY A N 1
ATOM 3469 C CA . GLY A 1 434 ? -5.473 -6.861 37.142 1.00 94.06 434 GLY A CA 1
ATOM 3470 C C . GLY A 1 434 ? -5.112 -7.797 35.991 1.00 94.06 434 GLY A C 1
ATOM 3471 O O . GLY A 1 434 ? -5.412 -8.982 36.098 1.00 94.06 434 GLY A O 1
ATOM 3472 N N . LEU A 1 435 ? -4.370 -7.348 34.972 1.00 94.44 435 LEU A N 1
ATOM 3473 C CA . LEU A 1 435 ? -3.888 -8.222 33.896 1.00 94.44 435 LEU A CA 1
ATOM 3474 C C . LEU A 1 435 ? -2.964 -9.329 34.434 1.00 94.44 435 LEU A C 1
ATOM 3476 O O . LEU A 1 435 ? -3.147 -10.502 34.102 1.00 94.44 435 LEU A O 1
ATOM 3480 N N . ARG A 1 436 ? -2.055 -9.009 35.371 1.00 93.25 436 ARG A N 1
ATOM 3481 C CA . ARG A 1 436 ? -1.255 -10.038 36.069 1.00 93.25 436 ARG A CA 1
ATOM 3482 C C . ARG A 1 436 ? -2.115 -11.031 36.849 1.00 93.25 436 ARG A C 1
ATOM 3484 O O . ARG A 1 436 ? -1.742 -12.196 36.976 1.00 93.25 436 ARG A O 1
ATOM 3491 N N . ALA A 1 437 ? -3.219 -10.578 37.443 1.00 93.50 437 ALA A N 1
ATOM 3492 C CA . ALA A 1 437 ? -4.139 -11.458 38.157 1.00 93.50 437 ALA A CA 1
ATOM 3493 C C . ALA A 1 437 ? -4.902 -12.375 37.194 1.00 93.50 437 ALA A C 1
ATOM 3495 O O . ALA A 1 437 ? -5.023 -13.566 37.478 1.00 93.50 437 ALA A O 1
ATOM 3496 N N . ILE A 1 438 ? -5.340 -11.840 36.052 1.00 95.56 438 ILE A N 1
ATOM 3497 C CA . ILE A 1 438 ? -6.041 -12.575 34.994 1.00 95.56 438 ILE A CA 1
ATOM 3498 C C . ILE A 1 438 ? -5.174 -13.706 34.445 1.00 95.56 438 ILE A C 1
ATOM 3500 O O . ILE A 1 438 ? -5.656 -14.826 34.344 1.00 95.56 438 ILE A O 1
ATOM 3504 N N . MET A 1 439 ? -3.882 -13.477 34.205 1.00 93.12 439 MET A N 1
ATOM 3505 C CA . MET A 1 439 ? -2.969 -14.536 33.748 1.00 93.12 439 MET A CA 1
ATOM 3506 C C . MET A 1 439 ? -2.857 -15.735 34.709 1.00 93.12 439 MET A C 1
ATOM 3508 O O . MET A 1 439 ? -2.475 -16.824 34.301 1.00 93.12 439 MET A O 1
ATOM 3512 N N . ARG A 1 440 ? -3.190 -15.567 35.996 1.00 94.38 440 ARG A N 1
ATOM 3513 C CA . ARG A 1 440 ? -3.221 -16.671 36.978 1.00 94.38 440 ARG A CA 1
ATOM 3514 C C . ARG A 1 440 ? -4.576 -17.372 37.060 1.00 94.38 440 ARG A C 1
ATOM 3516 O O . ARG A 1 440 ? -4.766 -18.223 37.924 1.00 94.38 440 ARG A O 1
ATOM 3523 N N . GLN A 1 441 ? -5.530 -16.976 36.225 1.00 95.00 441 GLN A N 1
ATOM 3524 C CA . GLN A 1 441 ? -6.863 -17.564 36.161 1.00 95.00 441 GLN A CA 1
ATOM 3525 C C . GLN A 1 441 ? -7.003 -18.586 35.035 1.00 95.00 441 GLN A C 1
ATOM 3527 O O . GLN A 1 441 ? -8.126 -19.021 34.811 1.00 95.00 441 GLN A O 1
ATOM 3532 N N . ASP A 1 442 ? -5.919 -18.974 34.359 1.00 92.75 442 ASP A N 1
ATOM 3533 C CA . ASP A 1 442 ? -5.964 -19.917 33.230 1.00 92.75 442 ASP A CA 1
ATOM 3534 C C . ASP A 1 442 ? -6.946 -19.476 32.113 1.00 92.75 442 ASP A C 1
ATOM 3536 O O . ASP A 1 442 ? -7.884 -20.208 31.799 1.00 92.75 442 ASP A O 1
ATOM 3540 N N . PRO A 1 443 ? -6.859 -18.226 31.602 1.00 95.88 443 PRO A N 1
ATOM 3541 C CA . PRO A 1 443 ? -7.712 -17.774 30.504 1.00 95.88 443 PRO A CA 1
ATOM 3542 C C . PRO A 1 443 ? -7.207 -18.295 29.153 1.00 95.88 443 PRO A C 1
ATOM 3544 O O . PRO A 1 443 ? -6.007 -18.390 28.940 1.00 95.88 443 PRO A O 1
ATOM 3547 N N . ASP A 1 444 ? -8.109 -18.512 28.199 1.00 96.12 444 ASP A N 1
ATOM 3548 C CA . ASP A 1 444 ? -7.740 -18.717 26.790 1.00 96.12 444 ASP A CA 1
ATOM 3549 C C . ASP A 1 444 ? -7.649 -17.372 26.053 1.00 96.12 444 ASP A C 1
ATOM 3551 O O . ASP A 1 444 ? -6.753 -17.130 25.241 1.00 96.12 444 ASP A O 1
ATOM 3555 N N . ILE A 1 445 ? -8.591 -16.470 26.354 1.00 97.62 445 ILE A N 1
ATOM 3556 C CA . ILE A 1 445 ? -8.725 -15.163 25.705 1.00 97.62 445 ILE A CA 1
ATOM 3557 C C . ILE A 1 445 ? -8.765 -14.072 26.774 1.00 97.62 445 ILE A C 1
ATOM 3559 O O . ILE A 1 445 ? -9.545 -14.139 27.730 1.00 97.62 445 ILE A O 1
ATOM 3563 N N . ILE A 1 446 ? -7.948 -13.038 26.584 1.00 97.88 446 ILE A N 1
ATOM 3564 C CA . ILE A 1 446 ? -7.854 -11.887 27.477 1.00 97.88 446 ILE A CA 1
ATOM 3565 C C . ILE A 1 446 ? -8.250 -10.623 26.717 1.00 97.88 446 ILE A C 1
ATOM 3567 O O . ILE A 1 446 ? -7.612 -10.273 25.728 1.00 97.88 446 ILE A O 1
ATOM 3571 N N . LEU A 1 447 ? -9.258 -9.898 27.204 1.00 97.44 447 LEU A N 1
ATOM 3572 C CA . LEU A 1 447 ? -9.560 -8.545 26.727 1.00 97.44 447 LEU A CA 1
ATOM 3573 C C . LEU A 1 447 ? -8.975 -7.515 27.693 1.00 97.44 447 LEU A C 1
ATOM 3575 O O . LEU A 1 447 ? -9.396 -7.421 28.844 1.00 97.44 447 LEU A O 1
ATOM 3579 N N . VAL A 1 448 ? -8.057 -6.691 27.205 1.00 97.12 448 VAL A N 1
ATOM 3580 C CA . VAL A 1 448 ? -7.579 -5.500 27.910 1.00 97.12 448 VAL A CA 1
ATOM 3581 C C . VAL A 1 448 ? -8.277 -4.296 27.294 1.00 97.12 448 VAL A C 1
ATOM 3583 O O . VAL A 1 448 ? -8.173 -4.075 26.094 1.00 97.12 448 VAL A O 1
ATOM 3586 N N . GLY A 1 449 ? -9.007 -3.514 28.090 1.00 93.75 449 GLY A N 1
ATOM 3587 C CA . GLY A 1 449 ? -9.792 -2.386 27.577 1.00 93.75 449 GLY A CA 1
ATOM 3588 C C . GLY A 1 449 ? -8.966 -1.436 26.705 1.00 93.75 449 GLY A C 1
ATOM 3589 O O . GLY A 1 449 ? -9.413 -1.036 25.630 1.00 93.75 449 GLY A O 1
ATOM 3590 N N . GLU A 1 450 ? -7.743 -1.122 27.134 1.00 94.38 450 GLU A N 1
ATOM 3591 C CA . GLU A 1 450 ? -6.776 -0.321 26.383 1.00 94.38 450 GLU A CA 1
ATOM 3592 C C . GLU A 1 450 ? -5.346 -0.512 26.909 1.00 94.38 450 GLU A C 1
ATOM 3594 O O . GLU A 1 450 ? -5.136 -0.779 28.092 1.00 94.38 450 GLU A O 1
ATOM 3599 N N . ILE A 1 451 ? -4.353 -0.318 26.041 1.00 95.38 451 ILE A N 1
ATOM 3600 C CA . ILE A 1 451 ? -2.933 -0.244 26.408 1.00 95.38 451 ILE A CA 1
ATOM 3601 C C . ILE A 1 451 ? -2.492 1.222 26.347 1.00 95.38 451 ILE A C 1
ATOM 3603 O O . ILE A 1 451 ? -2.390 1.815 25.267 1.00 95.38 451 ILE A O 1
ATOM 3607 N N . ARG A 1 452 ? -2.248 1.817 27.521 1.00 92.75 452 ARG A N 1
ATOM 3608 C CA . ARG A 1 452 ? -1.835 3.226 27.667 1.00 92.75 452 ARG A CA 1
ATOM 3609 C C . ARG A 1 452 ? -0.373 3.411 28.040 1.00 92.75 452 ARG A C 1
ATOM 3611 O O . ARG A 1 452 ? 0.204 4.427 27.656 1.00 92.75 452 ARG A O 1
ATOM 3618 N N . ASP A 1 453 ? 0.178 2.466 28.787 1.00 93.75 453 ASP A N 1
ATOM 3619 C CA . ASP A 1 453 ? 1.493 2.531 29.415 1.00 93.75 453 ASP A CA 1
ATOM 3620 C C . ASP A 1 453 ? 2.350 1.306 29.069 1.00 93.75 453 ASP A C 1
ATOM 3622 O O . ASP A 1 453 ? 1.844 0.271 28.626 1.00 93.75 453 ASP A O 1
ATOM 3626 N N . GLU A 1 454 ? 3.659 1.463 29.272 1.00 95.25 454 GLU A N 1
ATOM 3627 C CA . GLU A 1 454 ? 4.690 0.451 29.022 1.00 95.25 454 GLU A CA 1
ATOM 3628 C C . GLU A 1 454 ? 4.425 -0.845 29.794 1.00 95.25 454 GLU A C 1
ATOM 3630 O O . GLU A 1 454 ? 4.456 -1.923 29.209 1.00 95.25 454 GLU A O 1
ATOM 3635 N N . ALA A 1 455 ? 4.080 -0.755 31.083 1.00 94.44 455 ALA A N 1
ATOM 3636 C CA . ALA A 1 455 ? 3.886 -1.930 31.932 1.00 94.44 455 ALA A CA 1
ATOM 3637 C C . ALA A 1 455 ? 2.723 -2.810 31.444 1.00 94.44 455 ALA A C 1
ATOM 3639 O O . ALA A 1 455 ? 2.840 -4.034 31.369 1.00 94.44 455 ALA A O 1
ATOM 3640 N N . THR A 1 456 ? 1.597 -2.196 31.075 1.00 95.62 456 THR A N 1
ATOM 3641 C CA . THR A 1 456 ? 0.442 -2.909 30.516 1.00 95.62 456 THR A CA 1
ATOM 3642 C C . THR A 1 456 ? 0.773 -3.496 29.142 1.00 95.62 456 THR A C 1
ATOM 3644 O O . THR A 1 456 ? 0.385 -4.631 28.860 1.00 95.62 456 THR A O 1
ATOM 3647 N N . ALA A 1 457 ? 1.511 -2.760 28.303 1.00 96.06 457 ALA A N 1
ATOM 3648 C CA . ALA A 1 457 ? 1.956 -3.235 26.993 1.00 96.06 457 ALA A CA 1
ATOM 3649 C C . ALA A 1 457 ? 2.880 -4.458 27.112 1.00 96.06 457 ALA A C 1
ATOM 3651 O O . ALA A 1 457 ? 2.668 -5.457 26.427 1.00 96.06 457 ALA A O 1
ATOM 3652 N N . GLU A 1 458 ? 3.857 -4.408 28.018 1.00 95.88 458 GLU A N 1
ATOM 3653 C CA . GLU A 1 458 ? 4.825 -5.478 28.259 1.00 95.88 458 GLU A CA 1
ATOM 3654 C C . GLU A 1 458 ? 4.114 -6.765 28.699 1.00 95.88 458 GLU A C 1
ATOM 3656 O O . GLU A 1 458 ? 4.328 -7.832 28.120 1.00 95.88 458 GLU A O 1
ATOM 3661 N N . ILE A 1 459 ? 3.193 -6.669 29.664 1.00 95.38 459 ILE A N 1
ATOM 3662 C CA . ILE A 1 459 ? 2.426 -7.832 30.129 1.00 95.38 459 ILE A CA 1
ATOM 3663 C C . ILE A 1 459 ? 1.527 -8.379 29.011 1.00 95.38 459 ILE A C 1
ATOM 3665 O O . ILE A 1 459 ? 1.440 -9.595 28.854 1.00 95.38 459 ILE A O 1
ATOM 3669 N N . ALA A 1 460 ? 0.875 -7.517 28.224 1.00 96.31 460 ALA A N 1
ATOM 3670 C CA . ALA A 1 460 ? 0.014 -7.944 27.121 1.00 96.31 460 ALA A CA 1
ATOM 3671 C C . ALA A 1 460 ? 0.797 -8.705 26.036 1.00 96.31 460 ALA A C 1
ATOM 3673 O O . ALA A 1 460 ? 0.350 -9.759 25.585 1.00 96.31 460 ALA A O 1
ATOM 3674 N N . ILE A 1 461 ? 1.983 -8.215 25.669 1.00 96.12 461 ILE A N 1
ATOM 3675 C CA . ILE A 1 461 ? 2.891 -8.871 24.717 1.00 96.12 461 ILE A CA 1
ATOM 3676 C C . ILE A 1 461 ? 3.397 -10.210 25.270 1.00 96.12 461 ILE A C 1
ATOM 3678 O O . ILE A 1 461 ? 3.420 -11.215 24.565 1.00 96.12 461 ILE A O 1
ATOM 3682 N N . HIS A 1 462 ? 3.758 -10.281 26.552 1.00 95.06 462 HIS A N 1
ATOM 3683 C CA . HIS A 1 462 ? 4.156 -11.555 27.152 1.00 95.06 462 HIS A CA 1
ATOM 3684 C C . HIS A 1 462 ? 3.001 -12.552 27.248 1.00 95.06 462 HIS A C 1
ATOM 3686 O O . HIS A 1 462 ? 3.206 -13.740 27.001 1.00 95.06 462 HIS A O 1
ATOM 3692 N N . ALA A 1 463 ? 1.789 -12.098 27.572 1.00 95.75 463 ALA A N 1
ATOM 3693 C CA . ALA A 1 463 ? 0.601 -12.943 27.565 1.00 95.75 463 ALA A CA 1
ATOM 3694 C C . ALA A 1 463 ? 0.360 -13.533 26.166 1.00 95.75 463 ALA A C 1
ATOM 3696 O O . ALA A 1 463 ? 0.154 -14.742 26.043 1.00 95.75 463 ALA A O 1
ATOM 3697 N N . SER A 1 464 ? 0.491 -12.719 25.114 1.00 96.81 464 SER A N 1
ATOM 3698 C CA . SER A 1 464 ? 0.274 -13.179 23.742 1.00 96.81 464 SER A CA 1
ATOM 3699 C C . SER A 1 464 ? 1.328 -14.177 23.251 1.00 96.81 464 SER A C 1
ATOM 3701 O O . SER A 1 464 ? 1.007 -15.098 22.501 1.00 96.81 464 SER A O 1
ATOM 3703 N N . LEU A 1 465 ? 2.567 -14.065 23.739 1.00 95.50 465 LEU A N 1
ATOM 3704 C CA . LEU A 1 465 ? 3.650 -15.021 23.477 1.00 95.50 465 LEU A CA 1
ATOM 3705 C C . LEU A 1 465 ? 3.552 -16.316 24.303 1.00 95.50 465 LEU A C 1
ATOM 3707 O O . LEU A 1 465 ? 4.240 -17.289 23.995 1.00 95.50 465 LEU A O 1
ATOM 3711 N N . THR A 1 466 ? 2.732 -16.344 25.358 1.00 93.44 466 THR A N 1
ATOM 3712 C CA . THR A 1 466 ? 2.645 -17.462 26.320 1.00 93.44 466 THR A CA 1
ATOM 3713 C C . THR A 1 466 ? 1.359 -18.275 26.195 1.00 93.44 466 THR A C 1
ATOM 3715 O O . THR A 1 466 ? 0.934 -18.903 27.161 1.00 93.44 466 THR A O 1
ATOM 3718 N N . GLY A 1 467 ? 0.755 -18.305 25.005 1.00 92.25 467 GLY A N 1
ATOM 3719 C CA . GLY A 1 467 ? -0.392 -19.172 24.726 1.00 92.25 467 GLY A CA 1
ATOM 3720 C C . GLY A 1 467 ? -1.767 -18.527 24.897 1.00 92.25 467 GLY A C 1
ATOM 3721 O O . GLY A 1 467 ? -2.748 -19.258 24.886 1.00 92.25 467 GLY A O 1
ATOM 3722 N N . HIS A 1 468 ? -1.850 -17.200 25.038 1.00 96.44 468 HIS A N 1
ATOM 3723 C CA . HIS A 1 468 ? -3.119 -16.482 25.194 1.00 96.44 468 HIS A CA 1
ATOM 3724 C C . HIS A 1 468 ? -3.437 -15.660 23.947 1.00 96.44 468 HIS A C 1
ATOM 3726 O O . HIS A 1 468 ? -2.540 -15.049 23.361 1.00 96.44 468 HIS A O 1
ATOM 3732 N N . LEU A 1 469 ? -4.714 -15.575 23.573 1.00 97.75 469 LEU A N 1
ATOM 3733 C CA . LEU A 1 469 ? -5.171 -14.576 22.610 1.00 97.75 469 LEU A CA 1
ATOM 3734 C C . LEU A 1 469 ? -5.505 -13.274 23.348 1.00 97.75 469 LEU A C 1
ATOM 3736 O O . LEU A 1 469 ? -6.413 -13.238 24.180 1.00 97.75 469 LEU A O 1
ATOM 3740 N N . VAL A 1 470 ? -4.794 -12.192 23.037 1.00 98.00 470 VAL A N 1
ATOM 3741 C CA . VAL A 1 470 ? -4.984 -10.885 23.676 1.00 98.00 470 VAL A CA 1
ATOM 3742 C C . VAL A 1 470 ? -5.704 -9.926 22.732 1.00 98.00 470 VAL A C 1
ATOM 3744 O O . VAL A 1 470 ? -5.216 -9.594 21.656 1.00 98.00 470 VAL A O 1
ATOM 3747 N N . LEU A 1 471 ? -6.861 -9.430 23.150 1.00 98.06 471 LEU A N 1
ATOM 3748 C CA . LEU A 1 471 ? -7.605 -8.383 22.458 1.00 98.06 471 LEU A CA 1
ATOM 3749 C C . LEU A 1 471 ? -7.399 -7.072 23.209 1.00 98.06 471 LEU A C 1
ATOM 3751 O O . LEU A 1 471 ? -7.579 -7.027 24.425 1.00 98.06 471 LEU A O 1
ATOM 3755 N N . SER A 1 472 ? -7.024 -6.000 22.516 1.00 97.38 472 SER A N 1
ATOM 3756 C CA . SER A 1 472 ? -6.874 -4.701 23.174 1.00 97.38 472 SER A CA 1
ATOM 3757 C C . SER A 1 472 ? -7.117 -3.522 22.249 1.00 97.38 472 SER A C 1
ATOM 3759 O O . SER A 1 472 ? -7.243 -3.676 21.031 1.00 97.38 472 SER A O 1
ATOM 3761 N N . THR A 1 473 ? -7.201 -2.328 22.838 1.00 96.69 473 THR A N 1
ATOM 3762 C CA . THR A 1 473 ? -7.275 -1.077 22.091 1.00 96.69 473 THR A CA 1
ATOM 3763 C C . THR A 1 473 ? -6.093 -0.148 22.329 1.00 96.69 473 THR A C 1
ATOM 3765 O O . THR A 1 473 ? -5.431 -0.181 23.365 1.00 96.69 473 THR A O 1
ATOM 3768 N N . THR A 1 474 ? -5.837 0.719 21.353 1.00 94.62 474 THR A N 1
ATOM 3769 C CA . THR A 1 474 ? -4.895 1.831 21.487 1.00 94.62 474 THR A CA 1
ATOM 3770 C C . THR A 1 474 ? -5.359 3.048 20.680 1.00 94.62 474 THR A C 1
ATOM 3772 O O . THR A 1 474 ? -6.422 3.045 20.047 1.00 94.62 474 THR A O 1
ATOM 3775 N N . HIS A 1 475 ? -4.572 4.118 20.725 1.00 90.38 475 HIS A N 1
ATOM 3776 C CA . HIS A 1 475 ? -4.816 5.353 19.996 1.00 90.38 475 HIS A CA 1
ATOM 3777 C C . HIS A 1 475 ? -3.688 5.614 18.998 1.00 90.38 475 HIS A C 1
ATOM 3779 O O . HIS A 1 475 ? -2.662 6.192 19.340 1.00 90.38 475 HIS A O 1
ATOM 3785 N N . ALA A 1 476 ? -3.918 5.223 17.751 1.00 89.00 476 ALA A N 1
ATOM 3786 C CA . ALA A 1 476 ? -3.152 5.635 16.583 1.00 89.00 476 ALA A CA 1
ATOM 3787 C C . ALA A 1 476 ? -4.113 5.962 15.426 1.00 89.00 476 ALA A C 1
ATOM 3789 O O . ALA A 1 476 ? -5.319 5.697 15.493 1.00 89.00 476 ALA A O 1
ATOM 3790 N N . ASN A 1 477 ? -3.587 6.607 14.386 1.00 87.50 477 ASN A N 1
ATOM 3791 C CA . ASN A 1 477 ? -4.395 7.070 13.257 1.00 87.50 477 ASN A CA 1
ATOM 3792 C C . ASN A 1 477 ? -4.544 6.033 12.133 1.00 87.50 477 ASN A C 1
ATOM 3794 O O . ASN A 1 477 ? -5.534 6.113 11.411 1.00 87.50 477 ASN A O 1
ATOM 3798 N N . SER A 1 478 ? -3.618 5.078 12.051 1.00 91.75 478 SER A N 1
ATOM 3799 C CA . SER A 1 478 ? -3.462 4.024 11.037 1.00 91.75 478 SER A CA 1
ATOM 3800 C C . SER A 1 478 ? -3.108 2.696 11.724 1.00 91.75 478 SER A C 1
ATOM 3802 O O . SER A 1 478 ? -2.747 2.688 12.908 1.00 91.75 478 SER A O 1
ATOM 3804 N N . ALA A 1 479 ? -3.208 1.574 11.007 1.00 94.31 479 ALA A N 1
ATOM 3805 C CA . ALA A 1 479 ? -2.822 0.257 11.512 1.00 94.31 479 ALA A CA 1
ATOM 3806 C C . ALA A 1 479 ? -1.294 0.153 11.630 1.00 94.31 479 ALA A C 1
ATOM 3808 O O . ALA A 1 479 ? -0.776 -0.283 12.657 1.00 94.31 479 ALA A O 1
ATOM 3809 N N . THR A 1 480 ? -0.568 0.666 10.632 1.00 93.25 480 THR A N 1
ATOM 3810 C CA . THR A 1 480 ? 0.902 0.766 10.640 1.00 93.25 480 THR A CA 1
ATOM 3811 C C . THR A 1 480 ? 1.422 1.647 11.777 1.00 93.25 480 THR A C 1
ATOM 3813 O O . THR A 1 480 ? 2.416 1.315 12.417 1.00 93.25 480 THR A O 1
ATOM 3816 N N . GLY A 1 481 ? 0.713 2.731 12.106 1.00 92.00 481 GLY A N 1
ATOM 3817 C CA . GLY A 1 481 ? 1.095 3.656 13.175 1.00 92.00 481 GLY A CA 1
ATOM 3818 C C . GLY A 1 481 ? 0.990 3.049 14.576 1.00 92.00 481 GLY A C 1
ATOM 3819 O O . GLY A 1 481 ? 1.589 3.565 15.521 1.00 92.00 481 GLY A O 1
ATOM 3820 N N . VAL A 1 482 ? 0.275 1.928 14.734 1.00 94.38 482 VAL A N 1
ATOM 3821 C CA . VAL A 1 482 ? 0.253 1.189 16.004 1.00 94.38 482 VAL A CA 1
ATOM 3822 C C . VAL A 1 482 ? 1.632 0.616 16.332 1.00 94.38 482 VAL A C 1
ATOM 3824 O O . VAL A 1 482 ? 2.012 0.602 17.501 1.00 94.38 482 VAL A O 1
ATOM 3827 N N . ILE A 1 483 ? 2.411 0.210 15.325 1.00 94.44 483 ILE A N 1
ATOM 3828 C CA . ILE A 1 483 ? 3.772 -0.308 15.521 1.00 94.44 483 ILE A CA 1
ATOM 3829 C C . ILE A 1 483 ? 4.636 0.767 16.187 1.00 94.44 483 ILE A C 1
ATOM 3831 O O . ILE A 1 483 ? 5.222 0.519 17.240 1.00 94.44 483 ILE A O 1
ATOM 3835 N N . GLY A 1 484 ? 4.632 1.986 15.634 1.00 91.31 484 GLY A N 1
ATOM 3836 C CA . GLY A 1 484 ? 5.325 3.137 16.220 1.00 91.31 484 GLY A CA 1
ATOM 3837 C C . GLY A 1 484 ? 4.860 3.425 17.649 1.00 91.31 484 GLY A C 1
ATOM 3838 O O . GLY A 1 484 ? 5.683 3.607 18.539 1.00 91.31 484 GLY A O 1
ATOM 3839 N N . ARG A 1 485 ? 3.548 3.339 17.914 1.00 92.75 485 ARG A N 1
ATOM 3840 C CA . ARG A 1 485 ? 2.998 3.513 19.267 1.00 92.75 485 ARG A CA 1
ATOM 3841 C C . ARG A 1 485 ? 3.528 2.483 20.269 1.00 92.75 485 ARG A C 1
ATOM 3843 O O . ARG A 1 485 ? 3.748 2.837 21.421 1.00 92.75 485 ARG A O 1
ATOM 3850 N N . PHE A 1 486 ? 3.708 1.225 19.872 1.00 94.19 486 PHE A N 1
ATOM 3851 C CA . PHE A 1 486 ? 4.280 0.195 20.748 1.00 94.19 486 PHE A CA 1
ATOM 3852 C C . PHE A 1 486 ? 5.772 0.427 21.002 1.00 94.19 486 PHE A C 1
ATOM 3854 O O . PHE A 1 486 ? 6.225 0.248 22.131 1.00 94.19 486 PHE A O 1
ATOM 3861 N N . VAL A 1 487 ? 6.509 0.887 19.988 1.00 92.50 487 VAL A N 1
ATOM 3862 C CA . VAL A 1 487 ? 7.914 1.292 20.136 1.00 92.50 487 VAL A CA 1
ATOM 3863 C C . VAL A 1 487 ? 8.042 2.482 21.094 1.00 92.50 487 VAL A C 1
ATOM 3865 O O . VAL A 1 487 ? 8.873 2.443 21.999 1.00 92.50 487 VAL A O 1
ATOM 3868 N N . ASP A 1 488 ? 7.173 3.490 20.976 1.00 92.25 488 ASP A N 1
ATOM 3869 C CA . ASP A 1 488 ? 7.122 4.644 21.888 1.00 92.25 488 ASP A CA 1
ATOM 3870 C C . ASP A 1 488 ? 6.795 4.245 23.337 1.00 92.25 488 ASP A C 1
ATOM 3872 O O . ASP A 1 488 ? 7.208 4.915 24.282 1.00 92.25 488 ASP A O 1
ATOM 3876 N N . LEU A 1 489 ? 6.044 3.154 23.517 1.00 94.44 489 LEU A N 1
ATOM 3877 C CA . LEU A 1 489 ? 5.738 2.559 24.819 1.00 94.44 489 LEU A CA 1
ATOM 3878 C C . LEU A 1 489 ? 6.864 1.656 25.349 1.00 94.44 489 LEU A C 1
ATOM 3880 O O . LEU A 1 489 ? 6.658 1.004 26.363 1.00 94.44 489 LEU A O 1
ATOM 3884 N N . GLY A 1 490 ? 8.024 1.589 24.690 1.00 92.50 490 GLY A N 1
ATOM 3885 C CA . GLY A 1 490 ? 9.186 0.825 25.159 1.00 92.50 490 GLY A CA 1
ATOM 3886 C C . GLY A 1 490 ? 9.226 -0.639 24.708 1.00 92.50 490 GLY A C 1
ATOM 3887 O O . GLY A 1 490 ? 10.159 -1.366 25.058 1.00 92.50 490 GLY A O 1
ATOM 3888 N N . ILE A 1 491 ? 8.268 -1.095 23.892 1.00 95.38 491 ILE A N 1
ATOM 3889 C CA . ILE A 1 491 ? 8.262 -2.474 23.392 1.00 95.38 491 ILE A CA 1
ATOM 3890 C C . ILE A 1 491 ? 9.284 -2.628 22.268 1.00 95.38 491 ILE A C 1
ATOM 3892 O O . ILE A 1 491 ? 9.281 -1.899 21.275 1.00 95.38 491 ILE A O 1
ATOM 3896 N N . LYS A 1 492 ? 10.166 -3.621 22.409 1.00 92.44 492 LYS A N 1
ATOM 3897 C CA . LYS A 1 492 ? 11.214 -3.892 21.421 1.00 92.44 492 LYS A CA 1
ATOM 3898 C C . LYS A 1 492 ? 10.609 -4.448 20.123 1.00 92.44 492 LYS A C 1
ATOM 3900 O O . LYS A 1 492 ? 9.800 -5.373 20.206 1.00 92.44 492 LYS A O 1
ATOM 3905 N N . PRO A 1 493 ? 11.040 -3.982 18.934 1.00 90.44 493 PRO A N 1
ATOM 3906 C CA . PRO A 1 493 ? 10.478 -4.426 17.654 1.00 90.44 493 PRO A CA 1
ATOM 3907 C C . PRO A 1 493 ? 10.482 -5.947 17.447 1.00 90.44 493 PRO A C 1
ATOM 3909 O O . PRO A 1 493 ? 9.491 -6.514 16.993 1.00 90.44 493 PRO A O 1
ATOM 3912 N N . ASN A 1 494 ? 11.546 -6.626 17.886 1.00 90.31 494 ASN A N 1
ATOM 3913 C CA . ASN A 1 494 ? 11.678 -8.084 17.803 1.00 90.31 494 ASN A CA 1
ATOM 3914 C C . ASN A 1 494 ? 10.693 -8.865 18.697 1.00 90.31 494 ASN A C 1
ATOM 3916 O O . ASN A 1 494 ? 10.578 -10.078 18.554 1.00 90.31 494 ASN A O 1
ATOM 3920 N N . LEU A 1 495 ? 10.007 -8.200 19.634 1.00 93.38 495 LEU A N 1
ATOM 3921 C CA . LEU A 1 495 ? 8.903 -8.778 20.401 1.00 93.38 495 LEU A CA 1
ATOM 3922 C C . LEU A 1 495 ? 7.548 -8.489 19.758 1.00 93.38 495 LEU A C 1
ATOM 3924 O O . LEU A 1 495 ? 6.641 -9.292 19.921 1.00 93.38 495 LEU A O 1
ATOM 3928 N N . ILE A 1 496 ? 7.403 -7.383 19.021 1.00 92.94 496 ILE A N 1
ATOM 3929 C CA . ILE A 1 496 ? 6.135 -6.989 18.392 1.00 92.94 496 ILE A CA 1
ATOM 3930 C C . ILE A 1 496 ? 5.749 -7.998 17.307 1.00 92.94 496 ILE A C 1
ATOM 3932 O O . ILE A 1 496 ? 4.658 -8.561 17.356 1.00 92.94 496 ILE A O 1
ATOM 3936 N N . ALA A 1 497 ? 6.657 -8.262 16.365 1.00 88.62 497 ALA A N 1
ATOM 3937 C CA . ALA A 1 497 ? 6.405 -9.154 15.235 1.00 88.62 497 ALA A CA 1
ATOM 3938 C C . ALA A 1 497 ? 5.899 -10.561 15.632 1.00 88.62 497 ALA A C 1
ATOM 3940 O O . ALA A 1 497 ? 4.881 -10.985 15.093 1.00 88.62 497 ALA A O 1
ATOM 3941 N N . PRO A 1 498 ? 6.528 -11.295 16.574 1.00 91.69 498 PRO A N 1
ATOM 3942 C CA . PRO A 1 498 ? 6.038 -12.618 16.971 1.00 91.69 498 PRO A CA 1
ATOM 3943 C C . PRO A 1 498 ? 4.824 -12.592 17.919 1.00 91.69 498 PRO A C 1
ATOM 3945 O O . PRO A 1 498 ? 4.203 -13.634 18.126 1.00 91.69 498 PRO A O 1
ATOM 3948 N N . ALA A 1 499 ? 4.506 -11.450 18.536 1.00 94.75 499 ALA A N 1
ATOM 3949 C CA . ALA A 1 499 ? 3.460 -11.336 19.555 1.00 94.75 499 ALA A CA 1
ATOM 3950 C C . ALA A 1 499 ? 2.111 -10.844 19.017 1.00 94.75 499 ALA A C 1
ATOM 3952 O O . ALA A 1 499 ? 1.083 -11.072 19.663 1.00 94.75 499 ALA A O 1
ATOM 3953 N N . ILE A 1 500 ? 2.108 -10.132 17.888 1.00 95.75 500 ILE A N 1
ATOM 3954 C CA . ILE A 1 500 ? 0.919 -9.515 17.300 1.00 95.75 500 ILE A CA 1
ATOM 3955 C C . ILE A 1 500 ? 0.469 -10.313 16.074 1.00 95.75 500 ILE A C 1
ATOM 3957 O O . ILE A 1 500 ? 1.248 -10.574 15.168 1.00 95.75 500 ILE A O 1
ATOM 3961 N N . ASN A 1 501 ? -0.819 -10.643 16.032 1.00 95.00 501 ASN A N 1
ATOM 3962 C CA . ASN A 1 501 ? -1.472 -11.287 14.895 1.00 95.00 501 ASN A CA 1
ATOM 3963 C C . ASN A 1 501 ? -1.904 -10.240 13.861 1.00 95.00 501 ASN A C 1
ATOM 3965 O O . ASN A 1 501 ? -1.594 -10.346 12.674 1.00 95.00 501 ASN A O 1
ATOM 3969 N N . ALA A 1 502 ? -2.599 -9.199 14.333 1.00 96.75 502 ALA A N 1
ATOM 3970 C CA . ALA A 1 502 ? -3.092 -8.127 13.482 1.00 96.75 502 ALA A CA 1
ATOM 3971 C C . ALA A 1 502 ? -3.184 -6.781 14.212 1.00 96.75 502 ALA A C 1
ATOM 3973 O O . ALA A 1 502 ? -3.613 -6.694 15.369 1.00 96.75 502 ALA A O 1
ATOM 3974 N N . PHE A 1 503 ? -2.862 -5.713 13.488 1.00 97.25 503 PHE A N 1
ATOM 3975 C CA . PHE A 1 503 ? -3.217 -4.346 13.847 1.00 97.25 503 PHE A CA 1
ATOM 3976 C C . PHE A 1 503 ? -4.447 -3.920 13.055 1.00 97.25 503 PHE A C 1
ATOM 3978 O O . PHE A 1 503 ? -4.508 -4.090 11.842 1.00 97.25 503 PHE A O 1
ATOM 3985 N N . VAL A 1 504 ? -5.429 -3.342 13.736 1.00 97.00 504 VAL A N 1
ATOM 3986 C CA . VAL A 1 504 ? -6.658 -2.839 13.121 1.00 97.00 504 VAL A CA 1
ATOM 3987 C C . VAL A 1 504 ? -6.727 -1.346 13.380 1.00 97.00 504 VAL A C 1
ATOM 3989 O O . VAL A 1 504 ? -6.631 -0.924 14.526 1.00 97.00 504 VAL A O 1
ATOM 3992 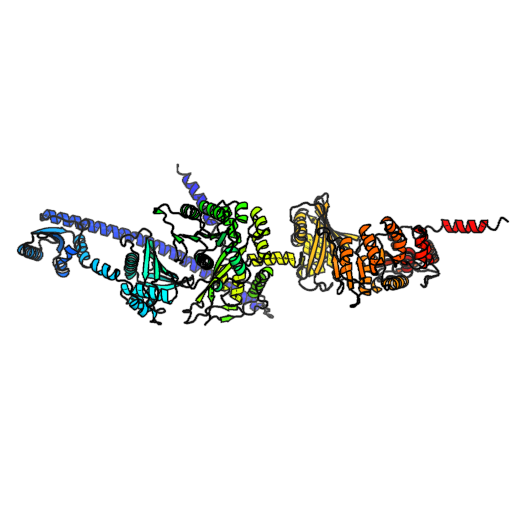N N . ALA A 1 505 ? -6.934 -0.536 12.352 1.00 96.00 505 ALA A N 1
ATOM 3993 C CA . ALA A 1 505 ? -7.379 0.840 12.503 1.00 96.00 505 ALA A CA 1
ATOM 3994 C C . ALA A 1 505 ? -8.835 0.967 12.071 1.00 96.00 505 ALA A C 1
ATOM 3996 O O . ALA A 1 505 ? -9.277 0.347 11.104 1.00 96.00 505 ALA A O 1
ATOM 3997 N N . GLN A 1 506 ? -9.593 1.765 12.821 1.00 95.56 506 GLN A N 1
ATOM 3998 C CA . GLN A 1 506 ? -11.035 1.872 12.658 1.00 95.56 506 GLN A CA 1
ATOM 3999 C C . GLN A 1 506 ? -11.520 3.317 12.800 1.00 95.56 506 GLN A C 1
ATOM 4001 O O . GLN A 1 506 ? -11.111 4.062 13.701 1.00 95.56 506 GLN A O 1
ATOM 4006 N N . ARG A 1 507 ? -12.482 3.697 11.953 1.00 94.88 507 ARG A N 1
ATOM 4007 C CA . ARG A 1 507 ? -13.295 4.921 12.087 1.00 94.88 507 ARG A CA 1
ATOM 4008 C C . ARG A 1 507 ? -14.772 4.602 11.837 1.00 94.88 507 ARG A C 1
ATOM 4010 O O . ARG A 1 507 ? -15.100 3.564 11.275 1.00 94.88 507 ARG A O 1
ATOM 4017 N N . LEU A 1 508 ? -15.667 5.510 12.237 1.00 92.94 508 LEU A N 1
ATOM 4018 C CA . LEU A 1 508 ? -17.095 5.432 11.910 1.00 92.94 508 LEU A CA 1
ATOM 4019 C C . LEU A 1 508 ? -17.488 6.566 10.968 1.00 92.94 508 LEU A C 1
ATOM 4021 O O . LEU A 1 508 ? -17.224 7.734 11.260 1.00 92.94 508 LEU A O 1
ATOM 4025 N N . LEU A 1 509 ? -18.183 6.212 9.892 1.00 93.81 509 LEU A N 1
ATOM 4026 C CA . LEU A 1 509 ? -18.836 7.137 8.973 1.00 93.81 509 LEU A CA 1
ATOM 4027 C C . LEU A 1 509 ? -20.347 7.098 9.193 1.00 93.81 509 LEU A C 1
ATOM 4029 O O . LEU A 1 509 ? -20.913 6.057 9.535 1.00 93.81 509 LEU A O 1
ATOM 4033 N N . ARG A 1 510 ? -21.026 8.225 8.989 1.00 92.56 510 ARG A N 1
ATOM 4034 C CA . ARG A 1 510 ? -22.491 8.271 9.018 1.00 92.56 510 ARG A CA 1
ATOM 4035 C C . ARG A 1 510 ? -23.074 7.658 7.746 1.00 92.56 510 ARG A C 1
ATOM 4037 O O . ARG A 1 510 ? -22.649 7.983 6.643 1.00 92.56 510 ARG A O 1
ATOM 4044 N N . ARG A 1 511 ? -24.090 6.807 7.886 1.00 93.81 511 ARG A N 1
ATOM 4045 C CA . ARG A 1 511 ? -24.798 6.222 6.740 1.00 93.81 511 ARG A CA 1
ATOM 4046 C C . ARG A 1 511 ? -25.746 7.249 6.140 1.00 93.81 511 ARG A C 1
ATOM 4048 O O . ARG A 1 511 ? -26.504 7.898 6.863 1.00 93.81 511 ARG A O 1
ATOM 4055 N N . LEU A 1 512 ? -25.730 7.388 4.820 1.00 95.38 512 LEU A N 1
ATOM 4056 C CA . LEU A 1 512 ? -26.705 8.208 4.110 1.00 95.38 512 LEU A CA 1
ATOM 4057 C C . LEU A 1 512 ? -28.115 7.670 4.353 1.00 95.38 512 LEU A C 1
ATOM 4059 O O . LEU A 1 512 ? -28.349 6.462 4.368 1.00 95.38 512 LEU A O 1
ATOM 4063 N N . CYS A 1 513 ? -29.079 8.572 4.534 1.00 93.25 513 CYS A N 1
ATOM 4064 C CA . CYS A 1 513 ? -30.456 8.159 4.755 1.00 93.25 513 CYS A CA 1
ATOM 4065 C C . CYS A 1 513 ? -31.003 7.456 3.496 1.00 93.25 513 CYS A C 1
ATOM 4067 O O . CYS A 1 513 ? -31.094 8.092 2.441 1.00 93.25 513 CYS A O 1
ATOM 4069 N N . PRO A 1 514 ? -31.457 6.191 3.594 1.00 91.94 514 PRO A N 1
ATOM 4070 C CA . PRO A 1 514 ? -31.915 5.433 2.428 1.00 91.94 514 PRO A CA 1
ATOM 4071 C C . PRO A 1 514 ? -33.179 6.023 1.788 1.00 91.94 514 PRO A C 1
ATOM 4073 O O . PRO A 1 514 ? -33.464 5.747 0.630 1.00 91.94 514 PRO A O 1
ATOM 4076 N N . HIS A 1 515 ? -33.927 6.859 2.517 1.00 92.94 515 HIS A N 1
ATOM 4077 C CA . HIS A 1 515 ? -35.164 7.481 2.037 1.00 92.94 515 HIS A CA 1
ATOM 4078 C C . HIS A 1 515 ? -34.965 8.828 1.335 1.00 92.94 515 HIS A C 1
ATOM 4080 O O . HIS A 1 515 ? -35.901 9.308 0.699 1.00 92.94 515 HIS A O 1
ATOM 4086 N N . CYS A 1 516 ? -33.810 9.484 1.493 1.00 93.25 516 CYS A N 1
ATOM 4087 C CA . CYS A 1 516 ? -33.605 10.818 0.923 1.00 93.25 516 CYS A CA 1
ATOM 4088 C C . CYS A 1 516 ? -32.244 11.067 0.286 1.00 93.25 516 CYS A C 1
ATOM 4090 O O . CYS A 1 516 ? -32.061 12.157 -0.248 1.00 93.25 516 CYS A O 1
ATOM 4092 N N . LYS A 1 517 ? -31.308 10.112 0.320 1.00 95.31 517 LYS A N 1
ATOM 4093 C CA . LYS A 1 517 ? -30.041 10.253 -0.403 1.00 95.31 517 LYS A CA 1
ATOM 4094 C C . LYS A 1 517 ? -30.291 10.608 -1.869 1.00 95.31 517 LYS A C 1
ATOM 4096 O O . LYS A 1 517 ? -31.217 10.090 -2.491 1.00 95.31 517 LYS A O 1
ATOM 4101 N N . GLU A 1 518 ? -29.485 11.519 -2.392 1.00 94.50 518 GLU A N 1
ATOM 4102 C CA . GLU A 1 518 ? -29.637 12.049 -3.744 1.00 94.50 518 GLU A CA 1
ATOM 4103 C C . GLU A 1 518 ? -28.401 11.704 -4.573 1.00 94.50 518 GLU A C 1
ATOM 4105 O O . GLU A 1 518 ? -27.274 11.911 -4.119 1.00 94.50 518 GLU A O 1
ATOM 4110 N N . GLU A 1 519 ? -28.619 11.186 -5.780 1.00 94.56 519 GLU A N 1
ATOM 4111 C CA . GLU A 1 519 ? -27.556 10.977 -6.762 1.00 94.56 519 GLU A CA 1
ATOM 4112 C C . GLU A 1 519 ? -27.166 12.309 -7.408 1.00 94.56 519 GLU A C 1
ATOM 4114 O O . GLU A 1 519 ? -28.027 13.087 -7.821 1.00 94.56 519 GLU A O 1
ATOM 4119 N N . TYR A 1 520 ? -25.868 12.556 -7.555 1.00 94.50 520 TYR A N 1
ATOM 4120 C CA . TYR A 1 520 ? -25.351 13.693 -8.310 1.00 94.50 520 TYR A CA 1
ATOM 4121 C C . TYR A 1 520 ? -24.147 13.279 -9.157 1.00 94.50 520 TYR A C 1
ATOM 4123 O O . TYR A 1 520 ? -23.469 12.289 -8.869 1.00 94.50 520 TYR A O 1
ATOM 4131 N N . LYS A 1 521 ? -23.883 14.047 -10.218 1.00 93.56 521 LYS A N 1
ATOM 4132 C CA . LYS A 1 521 ? -22.690 13.879 -11.049 1.00 93.56 521 LYS A CA 1
ATOM 4133 C C . LYS A 1 521 ? -21.543 14.699 -10.437 1.00 93.56 521 LYS A C 1
ATOM 4135 O O . LYS A 1 521 ? -21.662 15.926 -10.408 1.00 93.56 521 LYS A O 1
ATOM 4140 N N . PRO A 1 522 ? -20.477 14.067 -9.916 1.00 91.69 522 PRO A N 1
ATOM 4141 C CA . PRO A 1 522 ? -19.332 14.788 -9.367 1.00 91.69 522 PRO A CA 1
ATOM 4142 C C . PRO A 1 522 ? -18.485 15.447 -10.467 1.00 91.69 522 PRO A C 1
ATOM 4144 O O . PRO A 1 522 ? -18.610 15.115 -11.648 1.00 91.69 522 PRO A O 1
ATOM 4147 N N . ALA A 1 523 ? -17.616 16.384 -10.075 1.00 90.56 523 ALA A N 1
ATOM 4148 C CA . ALA A 1 523 ? -16.635 16.988 -10.975 1.00 90.56 523 ALA A CA 1
ATOM 4149 C C . ALA A 1 523 ? -15.620 15.941 -11.473 1.00 90.56 523 ALA A C 1
ATOM 4151 O O . ALA A 1 523 ? -15.332 14.971 -10.766 1.00 90.56 523 ALA A O 1
ATOM 4152 N N . SER A 1 524 ? -15.054 16.148 -12.669 1.00 86.25 524 SER A N 1
ATOM 4153 C CA . SER A 1 524 ? -14.059 15.242 -13.269 1.00 86.25 524 SER A CA 1
ATOM 4154 C C . SER A 1 524 ? -12.858 15.011 -12.352 1.00 86.25 524 SER A C 1
ATOM 4156 O O . SER A 1 524 ? -12.473 13.869 -12.135 1.00 86.25 524 SER A O 1
ATOM 4158 N N . GLU A 1 525 ? -12.359 16.068 -11.711 1.00 85.38 525 GLU A N 1
ATOM 4159 C CA . GLU A 1 525 ? -11.248 16.014 -10.749 1.00 85.38 525 GLU A CA 1
ATOM 4160 C C . GLU A 1 525 ? -11.525 15.058 -9.579 1.00 85.38 525 GLU A C 1
ATOM 4162 O O . GLU A 1 525 ? -10.651 14.301 -9.159 1.00 85.38 525 GLU A O 1
ATOM 4167 N N . THR A 1 526 ? -12.761 15.044 -9.063 1.00 87.12 526 THR A N 1
ATOM 4168 C CA . THR A 1 526 ? -13.160 14.136 -7.977 1.00 87.12 526 THR A CA 1
ATOM 4169 C C . THR A 1 526 ? -13.175 12.684 -8.449 1.00 87.12 526 THR A C 1
ATOM 4171 O O . THR A 1 526 ? -12.746 11.797 -7.714 1.00 87.12 526 THR A O 1
ATOM 4174 N N . ILE A 1 527 ? -13.652 12.434 -9.672 1.00 88.69 527 ILE A N 1
ATOM 4175 C CA . ILE A 1 527 ? -13.657 11.091 -10.268 1.00 88.69 527 ILE A CA 1
ATOM 4176 C C . ILE A 1 527 ? -12.221 10.604 -10.472 1.00 88.69 527 ILE A C 1
ATOM 4178 O O . ILE A 1 527 ? -11.915 9.463 -10.131 1.00 88.69 527 ILE A O 1
ATOM 4182 N N . ASP A 1 528 ? -11.345 11.458 -10.997 1.00 85.75 528 ASP A N 1
ATOM 4183 C CA . ASP A 1 528 ? -9.949 11.109 -11.253 1.00 85.75 528 ASP A CA 1
ATOM 4184 C C . ASP A 1 528 ? -9.197 10.830 -9.950 1.00 85.75 528 ASP A C 1
ATOM 4186 O O . ASP A 1 528 ? -8.515 9.812 -9.852 1.00 85.75 528 ASP A O 1
ATOM 4190 N N . MET A 1 529 ? -9.395 11.648 -8.911 1.00 87.38 529 MET A N 1
ATOM 4191 C CA . MET A 1 529 ? -8.849 11.398 -7.572 1.00 87.38 529 MET A CA 1
ATOM 4192 C C . MET A 1 529 ? -9.281 10.029 -7.027 1.00 87.38 529 MET A C 1
ATOM 4194 O O . MET A 1 529 ? -8.443 9.247 -6.580 1.00 87.38 529 MET A O 1
ATOM 4198 N N . ILE A 1 530 ? -10.578 9.712 -7.104 1.00 90.19 530 ILE A N 1
ATOM 4199 C CA . ILE A 1 530 ? -11.112 8.422 -6.651 1.00 90.19 530 ILE A CA 1
ATOM 4200 C C . ILE A 1 530 ? -10.484 7.265 -7.440 1.00 90.19 530 ILE A C 1
ATOM 4202 O O . ILE A 1 530 ? -10.058 6.278 -6.844 1.00 90.19 530 ILE A O 1
ATOM 4206 N N . LYS A 1 531 ? -10.384 7.384 -8.770 1.00 88.50 531 LYS A N 1
ATOM 4207 C CA . LYS A 1 531 ? -9.758 6.359 -9.617 1.00 88.50 531 LYS A CA 1
ATOM 4208 C C . LYS A 1 531 ? -8.294 6.128 -9.248 1.00 88.50 531 LYS A C 1
ATOM 4210 O O . LYS A 1 531 ? -7.903 4.972 -9.122 1.00 88.50 531 LYS A O 1
ATOM 4215 N N . LYS A 1 532 ? -7.509 7.195 -9.042 1.00 87.56 532 LYS A N 1
ATOM 4216 C CA . LYS A 1 532 ? -6.100 7.101 -8.617 1.00 87.56 532 LYS A CA 1
ATOM 4217 C C . LYS A 1 532 ? -5.970 6.320 -7.303 1.00 87.56 532 LYS A C 1
ATOM 4219 O O . LYS A 1 532 ? -5.185 5.383 -7.217 1.00 87.56 532 LYS A O 1
ATOM 4224 N N . MET A 1 533 ? -6.781 6.655 -6.299 1.00 88.50 533 MET A N 1
ATOM 4225 C CA . MET A 1 533 ? -6.729 6.000 -4.984 1.00 88.50 533 MET A CA 1
ATOM 4226 C C . MET A 1 533 ? -7.156 4.528 -5.025 1.00 88.50 533 MET A C 1
ATOM 4228 O O . MET A 1 533 ? -6.561 3.695 -4.342 1.00 88.50 533 MET A O 1
ATOM 4232 N N . LEU A 1 534 ? -8.175 4.196 -5.824 1.00 90.25 534 LEU A N 1
ATOM 4233 C CA . LEU A 1 534 ? -8.642 2.816 -5.986 1.00 90.25 534 LEU A CA 1
ATOM 4234 C C . LEU A 1 534 ? -7.691 1.964 -6.838 1.00 90.25 534 LEU A C 1
ATOM 4236 O O . LEU A 1 534 ? -7.631 0.757 -6.638 1.00 90.25 534 LEU A O 1
ATOM 4240 N N . ALA A 1 535 ? -6.927 2.567 -7.753 1.00 86.50 535 ALA A N 1
ATOM 4241 C CA . ALA A 1 535 ? -5.938 1.858 -8.568 1.00 86.50 535 ALA A CA 1
ATOM 4242 C C . ALA A 1 535 ? -4.762 1.294 -7.749 1.00 86.50 535 ALA A C 1
ATOM 4244 O O . ALA A 1 535 ? -4.080 0.388 -8.215 1.00 86.50 535 ALA A O 1
ATOM 4245 N N . LEU A 1 536 ? -4.544 1.808 -6.534 1.00 86.62 536 LEU A N 1
ATOM 4246 C CA . LEU A 1 536 ? -3.553 1.292 -5.588 1.00 86.62 536 LEU A CA 1
ATOM 4247 C C . LEU A 1 536 ? -4.012 0.042 -4.826 1.00 86.62 536 LEU A C 1
ATOM 4249 O O . LEU A 1 536 ? -3.211 -0.555 -4.112 1.00 86.62 536 LEU A O 1
ATOM 4253 N N . ILE A 1 537 ? -5.288 -0.342 -4.921 1.00 87.94 537 ILE A N 1
ATOM 4254 C CA . ILE A 1 537 ? -5.780 -1.550 -4.257 1.00 87.94 537 ILE A CA 1
ATOM 4255 C C . ILE A 1 537 ? -5.190 -2.766 -4.975 1.00 87.94 537 ILE A C 1
ATOM 4257 O O . ILE A 1 537 ? -5.447 -2.993 -6.159 1.00 87.94 537 ILE A O 1
ATOM 4261 N N . SER A 1 538 ? -4.407 -3.559 -4.245 1.00 87.31 538 SER A N 1
ATOM 4262 C CA . SER A 1 538 ? -3.818 -4.790 -4.768 1.00 87.31 538 SER A CA 1
ATOM 4263 C C . SER A 1 538 ? -4.912 -5.795 -5.155 1.00 87.31 538 SER A C 1
ATOM 4265 O O . SER A 1 538 ? -5.872 -5.973 -4.401 1.00 87.31 538 SER A O 1
ATOM 4267 N N . PRO A 1 539 ? -4.764 -6.532 -6.273 1.00 83.50 539 PRO A N 1
ATOM 4268 C CA . PRO A 1 539 ? -5.674 -7.622 -6.628 1.00 83.50 539 PRO A CA 1
ATOM 4269 C C . PRO A 1 539 ? -5.803 -8.694 -5.539 1.00 83.50 539 PRO A C 1
ATOM 4271 O O . PRO A 1 539 ? -6.814 -9.390 -5.493 1.00 83.50 539 PRO A O 1
ATOM 4274 N N . LYS A 1 540 ? -4.803 -8.818 -4.650 1.00 85.50 540 LYS A N 1
ATOM 4275 C CA . LYS A 1 540 ? -4.846 -9.735 -3.503 1.00 85.50 540 LYS A CA 1
ATOM 4276 C C . LYS A 1 540 ? -5.954 -9.394 -2.505 1.00 85.50 540 LYS A C 1
ATOM 4278 O O . LYS A 1 540 ? -6.378 -10.293 -1.798 1.00 85.50 540 LYS A O 1
ATOM 4283 N N . ALA A 1 541 ? -6.425 -8.143 -2.457 1.00 83.19 541 ALA A N 1
ATOM 4284 C CA . ALA A 1 541 ? -7.432 -7.678 -1.499 1.00 83.19 541 ALA A CA 1
ATOM 4285 C C . ALA A 1 541 ? -8.817 -8.346 -1.658 1.00 83.19 541 ALA A C 1
ATOM 4287 O O . ALA A 1 541 ? -9.674 -8.158 -0.799 1.00 83.19 541 ALA A O 1
ATOM 4288 N N . ASP A 1 542 ? -9.040 -9.087 -2.752 1.00 82.62 542 ASP A N 1
ATOM 4289 C CA . ASP A 1 542 ? -10.283 -9.803 -3.083 1.00 82.62 542 ASP A CA 1
ATOM 4290 C C . ASP A 1 542 ? -11.556 -8.942 -2.966 1.00 82.62 542 ASP A C 1
ATOM 4292 O O . ASP A 1 542 ? -12.579 -9.324 -2.398 1.00 82.62 542 ASP A O 1
ATOM 4296 N N . ILE A 1 543 ? -11.483 -7.714 -3.488 1.00 81.69 543 ILE A N 1
ATOM 4297 C CA . ILE A 1 543 ? -12.594 -6.758 -3.486 1.00 81.69 543 ILE A CA 1
ATOM 4298 C C . ILE A 1 543 ? -12.899 -6.322 -4.915 1.00 81.69 543 ILE A C 1
ATOM 4300 O O . ILE A 1 543 ? -12.012 -6.017 -5.715 1.00 81.69 543 ILE A O 1
ATOM 4304 N N . SER A 1 544 ? -14.189 -6.241 -5.245 1.00 81.06 544 SER A N 1
ATOM 4305 C CA . SER A 1 544 ? -14.640 -5.740 -6.539 1.00 81.06 544 SER A CA 1
ATOM 4306 C C . SER A 1 544 ? -14.450 -4.223 -6.638 1.00 81.06 544 SER A C 1
ATOM 4308 O O . SER A 1 544 ? -15.234 -3.453 -6.079 1.00 81.06 544 SER A O 1
ATOM 4310 N N . ILE A 1 545 ? -13.438 -3.784 -7.386 1.00 84.38 545 ILE A N 1
ATOM 4311 C CA . ILE A 1 545 ? -13.177 -2.359 -7.621 1.00 84.38 545 ILE A CA 1
ATOM 4312 C C . ILE A 1 545 ? -14.132 -1.824 -8.710 1.00 84.38 545 ILE A C 1
ATOM 4314 O O . ILE A 1 545 ? -14.149 -2.354 -9.829 1.00 84.38 545 ILE A O 1
ATOM 4318 N N . PRO A 1 546 ? -14.920 -0.762 -8.444 1.00 82.81 546 PRO A N 1
ATOM 4319 C CA . PRO A 1 546 ? -15.805 -0.160 -9.440 1.00 82.81 546 PRO A CA 1
ATOM 4320 C C . PRO A 1 546 ? -15.026 0.431 -10.628 1.00 82.81 546 PRO A C 1
ATOM 4322 O O . PRO A 1 546 ? -14.279 1.394 -10.475 1.00 82.81 546 PRO A O 1
ATOM 4325 N N . LYS A 1 547 ? -15.227 -0.110 -11.839 1.00 75.62 547 LYS A N 1
ATOM 4326 C CA . LYS A 1 547 ? -14.532 0.350 -13.063 1.00 75.62 547 LYS A CA 1
ATOM 4327 C C . LYS A 1 547 ? -15.100 1.648 -13.649 1.00 75.62 547 LYS A C 1
ATOM 4329 O O . LYS A 1 547 ? -14.375 2.415 -14.280 1.00 75.62 547 LYS A O 1
ATOM 4334 N N . HIS A 1 548 ? -16.392 1.900 -13.441 1.00 79.75 548 HIS A N 1
ATOM 4335 C CA . HIS A 1 548 ? -17.093 3.075 -13.958 1.00 79.75 548 HIS A CA 1
ATOM 4336 C C . HIS A 1 548 ? -17.779 3.818 -12.813 1.00 79.75 548 HIS A C 1
ATOM 4338 O O . HIS A 1 548 ? -18.721 3.313 -12.208 1.00 79.75 548 HIS A O 1
ATOM 4344 N N . ILE A 1 549 ? -17.289 5.024 -12.522 1.00 86.56 549 ILE A N 1
ATOM 4345 C CA . ILE A 1 549 ? -17.816 5.904 -11.476 1.00 86.56 549 ILE A CA 1
ATOM 4346 C C . ILE A 1 549 ? -18.385 7.138 -12.171 1.00 86.56 549 ILE A C 1
ATOM 4348 O O . ILE A 1 549 ? -17.646 8.046 -12.544 1.00 86.56 549 ILE A O 1
ATOM 4352 N N . GLU A 1 550 ? -19.698 7.142 -12.397 1.00 85.62 550 GLU A N 1
ATOM 4353 C CA . GLU A 1 550 ? -20.400 8.261 -13.047 1.00 85.62 550 GLU A CA 1
ATOM 4354 C C . GLU A 1 550 ? -21.162 9.146 -12.059 1.00 85.62 550 GLU A C 1
ATOM 4356 O O . GLU A 1 550 ? -21.448 10.310 -12.348 1.00 85.62 550 GLU A O 1
ATOM 4361 N N . LYS A 1 551 ? -21.521 8.585 -10.903 1.00 91.75 551 LYS A N 1
ATOM 4362 C CA . LYS A 1 551 ? -22.402 9.207 -9.918 1.00 91.75 551 LYS A CA 1
ATOM 4363 C C . LYS A 1 551 ? -21.878 8.972 -8.510 1.00 91.75 551 LYS A C 1
ATOM 4365 O O . LYS A 1 551 ? -21.324 7.915 -8.221 1.00 91.75 551 LYS A O 1
ATOM 4370 N N . LEU A 1 552 ? -22.107 9.953 -7.646 1.00 94.06 552 LEU A N 1
ATOM 4371 C CA . LEU A 1 552 ? -21.924 9.855 -6.201 1.00 94.06 552 LEU A CA 1
ATOM 4372 C C . LEU A 1 552 ? -23.221 10.248 -5.493 1.00 94.06 552 LEU A C 1
ATOM 4374 O O . LEU A 1 552 ? -24.193 10.681 -6.118 1.00 94.06 552 LEU A O 1
ATOM 4378 N N . TRP A 1 553 ? -23.233 10.083 -4.174 1.00 95.56 553 TRP A N 1
ATOM 4379 C CA . TRP A 1 553 ? -24.409 10.289 -3.341 1.00 95.56 553 TRP A CA 1
ATOM 4380 C C . TRP A 1 553 ? -24.168 11.397 -2.324 1.00 95.56 553 TRP A C 1
ATOM 4382 O O . TRP A 1 553 ? -23.122 11.428 -1.677 1.00 95.56 553 TRP A O 1
ATOM 4392 N N . ARG A 1 554 ? -25.156 12.277 -2.149 1.00 93.94 554 ARG A N 1
ATOM 4393 C CA . ARG A 1 554 ? -25.113 13.386 -1.186 1.00 93.94 554 ARG A CA 1
ATOM 4394 C C . ARG A 1 554 ? -26.309 13.365 -0.225 1.00 93.94 554 ARG A C 1
ATOM 4396 O O . ARG A 1 554 ? -27.374 12.837 -0.572 1.00 93.94 554 ARG A O 1
ATOM 4403 N N . PRO A 1 555 ? -26.173 13.936 0.986 1.00 94.94 555 PRO A N 1
ATOM 4404 C CA . PRO A 1 555 ? -27.283 14.050 1.927 1.00 94.94 555 PRO A CA 1
ATOM 4405 C C . PRO A 1 555 ? -28.297 15.117 1.477 1.00 94.94 555 PRO A C 1
ATOM 4407 O O . PRO A 1 555 ? -27.915 16.225 1.116 1.00 94.94 555 PRO A O 1
ATOM 4410 N N . LYS A 1 556 ? -29.600 14.807 1.564 1.00 92.69 556 LYS A N 1
ATOM 4411 C CA . LYS A 1 556 ? -30.698 15.760 1.277 1.00 92.69 556 LYS A CA 1
ATOM 4412 C C . LYS A 1 556 ? -31.483 16.201 2.514 1.00 92.69 556 LYS A C 1
ATOM 4414 O O . LYS A 1 556 ? -31.907 17.345 2.608 1.00 92.69 556 LYS A O 1
ATOM 4419 N N . GLY A 1 557 ? -31.709 15.277 3.449 1.00 87.50 557 GLY A N 1
ATOM 4420 C CA . GLY A 1 557 ? -32.593 15.487 4.600 1.00 87.50 557 GLY A CA 1
ATOM 4421 C C . GLY A 1 557 ? -34.065 15.179 4.295 1.00 87.50 557 GLY A C 1
ATOM 4422 O O . GLY A 1 557 ? -34.594 15.498 3.236 1.00 87.50 557 GLY A O 1
ATOM 4423 N N . CYS A 1 558 ? -34.734 14.481 5.212 1.00 85.50 558 CYS A N 1
ATOM 4424 C CA . CYS A 1 558 ? -36.175 14.222 5.176 1.00 85.50 558 CYS A CA 1
ATOM 4425 C C . CYS A 1 558 ? -36.708 13.961 6.590 1.00 85.50 558 CYS A C 1
ATOM 4427 O O . CYS A 1 558 ? -35.936 13.872 7.544 1.00 85.50 558 CYS A O 1
ATOM 4429 N N . HIS A 1 559 ? -38.021 13.774 6.729 1.00 78.50 559 HIS A N 1
ATOM 4430 C CA . HIS A 1 559 ? -38.653 13.490 8.020 1.00 78.50 559 HIS A CA 1
ATOM 4431 C C . HIS A 1 559 ? -38.121 12.211 8.704 1.00 78.50 559 HIS A C 1
ATOM 4433 O O . HIS A 1 559 ? -38.018 12.185 9.925 1.00 78.50 559 HIS A O 1
ATOM 4439 N N . LYS A 1 560 ? -37.727 11.171 7.947 1.00 77.50 560 LYS A N 1
ATOM 4440 C CA . LYS A 1 560 ? -37.197 9.904 8.503 1.00 77.50 560 LYS A CA 1
ATOM 4441 C C . LYS A 1 560 ? -35.808 10.029 9.130 1.00 77.50 560 LYS A C 1
ATOM 4443 O O . LYS A 1 560 ? -35.454 9.200 9.962 1.00 77.50 560 LYS A O 1
ATOM 4448 N N . CYS A 1 561 ? -35.026 11.019 8.708 1.00 78.38 561 CYS A N 1
ATOM 4449 C CA . CYS A 1 561 ? -33.712 11.336 9.271 1.00 78.38 561 CYS A CA 1
ATOM 4450 C C . CYS A 1 561 ? -33.707 12.685 9.995 1.00 78.38 561 CYS A C 1
ATOM 4452 O O . CYS A 1 561 ? -32.648 13.273 10.182 1.00 78.38 561 CYS A O 1
ATOM 4454 N N . HIS A 1 562 ? -34.886 13.210 10.347 1.00 75.69 562 HIS A N 1
ATOM 4455 C CA . HIS A 1 562 ? -35.036 14.477 11.068 1.00 75.69 562 HIS A CA 1
ATOM 4456 C C . HIS A 1 562 ? -34.318 15.661 10.392 1.00 75.69 562 HIS A C 1
ATOM 4458 O O . HIS A 1 562 ? -33.775 16.537 11.051 1.00 75.69 562 HIS A O 1
ATOM 4464 N N . GLY A 1 563 ? -34.289 15.671 9.056 1.00 78.12 563 GLY A N 1
ATOM 4465 C CA . GLY A 1 563 ? -33.625 16.708 8.262 1.00 78.12 563 GLY A CA 1
ATOM 4466 C C . GLY A 1 563 ? -32.099 16.584 8.168 1.00 78.12 563 GLY A C 1
ATOM 4467 O O . GLY A 1 563 ? -31.492 17.361 7.443 1.00 78.12 563 GLY A O 1
ATOM 4468 N N . LEU A 1 564 ? -31.472 15.595 8.815 1.00 81.38 564 LEU A N 1
ATOM 4469 C CA . LEU A 1 564 ? -30.007 15.474 8.883 1.00 81.38 564 LEU A CA 1
ATOM 4470 C C . LEU A 1 564 ? -29.368 14.921 7.602 1.00 81.38 564 LEU A C 1
ATOM 4472 O O . LEU A 1 564 ? -28.184 15.130 7.358 1.00 81.38 564 LEU A O 1
ATOM 4476 N N . GLY A 1 565 ? -30.125 14.163 6.805 1.00 88.25 565 GLY A N 1
ATOM 4477 C CA . GLY A 1 565 ? -29.633 13.500 5.589 1.00 88.25 565 GLY A CA 1
ATOM 4478 C C . GLY A 1 565 ? -28.848 12.205 5.833 1.00 88.25 565 GLY A C 1
ATOM 4479 O O . GLY A 1 565 ? -28.631 11.450 4.888 1.00 88.25 565 GLY A O 1
ATOM 4480 N N . TYR A 1 566 ? -28.535 11.896 7.091 1.00 89.69 566 TYR A N 1
ATOM 4481 C CA . TYR A 1 566 ? -27.876 10.670 7.538 1.00 89.69 566 TYR A CA 1
ATOM 4482 C C . TYR A 1 566 ? -28.735 9.940 8.572 1.00 89.69 566 TYR A C 1
ATOM 4484 O O . TYR A 1 566 ? -29.538 10.577 9.254 1.00 89.69 566 TYR A O 1
ATOM 4492 N N . LYS A 1 567 ? -28.593 8.617 8.668 1.00 85.06 567 LYS A N 1
ATOM 4493 C CA . LYS A 1 567 ? -29.200 7.816 9.734 1.00 85.06 567 LYS A CA 1
ATOM 4494 C C . LYS A 1 567 ? -28.362 6.568 10.013 1.00 85.06 567 LYS A C 1
ATOM 4496 O O . LYS A 1 567 ? -28.297 5.676 9.168 1.00 85.06 567 LYS A O 1
ATOM 4501 N N . GLY A 1 568 ? -27.787 6.489 11.209 1.00 86.69 568 GLY A N 1
ATOM 4502 C CA . GLY A 1 568 ? -26.933 5.386 11.635 1.00 86.69 568 GLY A CA 1
ATOM 4503 C C . GLY A 1 568 ? -25.487 5.539 11.163 1.00 86.69 568 GLY A C 1
ATOM 4504 O O . GLY A 1 568 ? -25.108 6.519 10.516 1.00 86.69 568 GLY A O 1
ATOM 4505 N N . ARG A 1 569 ? -24.647 4.553 11.493 1.00 89.88 569 ARG A N 1
ATOM 4506 C CA . ARG A 1 569 ? -23.194 4.586 11.256 1.00 89.88 569 ARG A CA 1
ATOM 4507 C C . ARG A 1 569 ? -22.685 3.280 10.648 1.00 89.88 569 ARG A C 1
ATOM 4509 O O . ARG A 1 569 ? -23.310 2.233 10.787 1.00 89.88 569 ARG A O 1
ATOM 4516 N N . VAL A 1 570 ? -21.564 3.346 9.943 1.00 91.81 570 VAL A N 1
ATOM 4517 C CA . VAL A 1 570 ? -20.834 2.202 9.381 1.00 91.81 570 VAL A CA 1
ATOM 4518 C C . VAL A 1 570 ? -19.356 2.335 9.726 1.00 91.81 570 VAL A C 1
ATOM 4520 O O . VAL A 1 570 ? -18.835 3.450 9.756 1.00 91.81 570 VAL A O 1
ATOM 4523 N N . GLY A 1 571 ? -18.697 1.219 10.022 1.00 93.38 571 GLY A N 1
ATOM 4524 C CA . GLY A 1 571 ? -17.258 1.186 10.226 1.00 93.38 571 GLY A CA 1
ATOM 4525 C C . GLY A 1 571 ? -16.503 1.235 8.908 1.00 93.38 571 GLY A C 1
ATOM 4526 O O . GLY A 1 571 ? -16.962 0.702 7.897 1.00 93.38 571 GLY A O 1
ATOM 4527 N N . ILE A 1 572 ? -15.347 1.882 8.936 1.00 94.81 572 ILE A N 1
ATOM 4528 C CA . ILE A 1 572 ? -14.287 1.681 7.953 1.00 94.81 572 ILE A CA 1
ATOM 4529 C C . ILE A 1 572 ? -13.065 1.115 8.660 1.00 94.81 572 ILE A C 1
ATOM 4531 O O . ILE A 1 572 ? -12.790 1.503 9.803 1.00 94.81 572 ILE A O 1
ATOM 4535 N N . PHE A 1 573 ? -12.391 0.183 7.998 1.00 95.00 573 PHE A N 1
ATOM 4536 C CA . PHE A 1 573 ? -11.369 -0.664 8.592 1.00 95.00 573 PHE A CA 1
ATOM 4537 C C . PHE A 1 573 ? -10.130 -0.732 7.704 1.00 95.00 573 PHE A C 1
ATOM 4539 O O . PHE A 1 573 ? -10.223 -0.897 6.493 1.00 95.00 573 PHE A O 1
ATOM 4546 N N . GLU A 1 574 ? -8.975 -0.652 8.346 1.00 95.12 574 GLU A N 1
ATOM 4547 C CA . GLU A 1 574 ? -7.659 -0.922 7.776 1.00 95.12 574 GLU A CA 1
ATOM 4548 C C . GLU A 1 574 ? -7.018 -1.992 8.652 1.00 95.12 574 GLU A C 1
ATOM 4550 O O . GLU A 1 574 ? -6.911 -1.804 9.867 1.00 95.12 574 GLU A O 1
ATOM 4555 N N . ILE A 1 575 ? -6.664 -3.135 8.069 1.00 95.62 575 ILE A N 1
ATOM 4556 C CA . ILE A 1 575 ? -6.193 -4.299 8.822 1.00 95.62 575 ILE A CA 1
ATOM 4557 C C . ILE A 1 575 ? -4.836 -4.719 8.284 1.00 95.62 575 ILE A C 1
ATOM 4559 O O . ILE A 1 575 ? -4.701 -5.083 7.122 1.00 95.62 575 ILE A O 1
ATOM 4563 N N . LEU A 1 576 ? -3.839 -4.680 9.160 1.00 96.44 576 LEU A N 1
ATOM 4564 C CA . LEU A 1 576 ? -2.476 -5.104 8.897 1.00 96.44 576 LEU A CA 1
ATOM 4565 C C . LEU A 1 576 ? -2.229 -6.433 9.609 1.00 96.44 576 LEU A C 1
ATOM 4567 O O . LEU A 1 576 ? -2.107 -6.464 10.834 1.00 96.44 576 LEU A O 1
ATOM 4571 N N . VAL A 1 577 ? -2.141 -7.518 8.844 1.00 95.12 577 VAL A N 1
ATOM 4572 C CA . VAL A 1 577 ? -1.703 -8.831 9.340 1.00 95.12 577 VAL A CA 1
ATOM 4573 C C . VAL A 1 577 ? -0.181 -8.919 9.252 1.00 95.12 577 VAL A C 1
ATOM 4575 O O . VAL A 1 577 ? 0.418 -8.446 8.286 1.00 95.12 577 VAL A O 1
ATOM 4578 N N . ILE A 1 578 ? 0.457 -9.524 10.254 1.00 93.19 578 ILE A N 1
ATOM 4579 C CA . ILE A 1 578 ? 1.918 -9.654 10.290 1.00 93.19 578 ILE A CA 1
ATOM 4580 C C . ILE A 1 578 ? 2.368 -10.824 9.392 1.00 93.19 578 ILE A C 1
ATOM 4582 O O . ILE A 1 578 ? 2.354 -11.977 9.821 1.00 93.19 578 ILE A O 1
ATOM 4586 N N . SER A 1 579 ? 2.747 -10.545 8.134 1.00 90.75 579 SER A N 1
ATOM 4587 C CA . SER A 1 579 ? 3.460 -11.506 7.265 1.00 90.75 579 SER A CA 1
ATOM 4588 C C . SER A 1 579 ? 4.969 -11.513 7.546 1.00 90.75 579 SER A C 1
ATOM 4590 O O . SER A 1 579 ? 5.474 -10.629 8.237 1.00 90.75 579 SER A O 1
ATOM 4592 N N . GLU A 1 580 ? 5.711 -12.483 6.992 1.00 89.81 580 GLU A N 1
ATOM 4593 C CA . GLU A 1 580 ? 7.181 -12.509 7.127 1.00 89.81 580 GLU A CA 1
ATOM 4594 C C . GLU A 1 580 ? 7.840 -11.244 6.543 1.00 89.81 580 GLU A C 1
ATOM 4596 O O . GLU A 1 580 ? 8.756 -10.712 7.161 1.00 89.81 580 GLU A O 1
ATOM 4601 N N . GLU A 1 581 ? 7.337 -10.688 5.431 1.00 92.00 581 GLU A N 1
ATOM 4602 C CA . GLU A 1 581 ? 7.872 -9.425 4.891 1.00 92.00 581 GLU A CA 1
ATOM 4603 C C . GLU A 1 581 ? 7.623 -8.251 5.848 1.00 92.00 581 GLU A C 1
ATOM 4605 O O . GLU A 1 581 ? 8.514 -7.446 6.098 1.00 92.00 581 GLU A O 1
ATOM 4610 N N . ILE A 1 582 ? 6.423 -8.165 6.434 1.00 94.12 582 ILE A N 1
ATOM 4611 C CA . ILE A 1 582 ? 6.097 -7.116 7.410 1.00 94.12 582 ILE A CA 1
ATOM 4612 C C . ILE A 1 582 ? 6.942 -7.268 8.675 1.00 94.12 582 ILE A C 1
ATOM 4614 O O . ILE A 1 582 ? 7.381 -6.274 9.250 1.00 94.12 582 ILE A O 1
ATOM 4618 N N . LYS A 1 583 ? 7.198 -8.503 9.104 1.00 92.38 583 LYS A N 1
ATOM 4619 C CA . LYS A 1 583 ? 8.079 -8.799 10.232 1.00 92.38 583 LYS A CA 1
ATOM 4620 C C . LYS A 1 583 ? 9.506 -8.315 9.981 1.00 92.38 583 LYS A C 1
ATOM 4622 O O . LYS A 1 583 ? 10.045 -7.638 10.854 1.00 92.38 583 LYS A O 1
ATOM 4627 N N . ASP A 1 584 ? 10.078 -8.584 8.808 1.00 90.75 584 ASP A N 1
ATOM 4628 C CA . ASP A 1 584 ? 11.414 -8.096 8.445 1.00 90.75 584 ASP A CA 1
ATOM 4629 C C . ASP A 1 584 ? 11.490 -6.562 8.501 1.00 90.75 584 ASP A C 1
ATOM 4631 O O . ASP A 1 584 ? 12.449 -5.999 9.036 1.00 90.75 584 ASP A O 1
ATOM 4635 N N . GLU A 1 585 ? 10.462 -5.871 8.002 1.00 93.38 585 GLU A N 1
ATOM 4636 C CA . GLU A 1 585 ? 10.402 -4.406 8.029 1.00 93.38 585 GLU A CA 1
ATOM 4637 C C . GLU A 1 585 ? 10.236 -3.845 9.456 1.00 93.38 585 GLU A C 1
ATOM 4639 O O . GLU A 1 585 ? 10.866 -2.845 9.813 1.00 93.38 585 GLU A O 1
ATOM 4644 N N . ILE A 1 586 ? 9.457 -4.513 10.317 1.00 92.19 586 ILE A N 1
ATOM 4645 C CA . ILE A 1 586 ? 9.343 -4.158 11.742 1.00 92.19 586 ILE A CA 1
ATOM 4646 C C . ILE A 1 586 ? 10.689 -4.345 12.452 1.00 92.19 586 ILE A C 1
ATOM 4648 O O . ILE A 1 586 ? 11.121 -3.464 13.197 1.00 92.19 586 ILE A O 1
ATOM 4652 N N . GLU A 1 587 ? 11.373 -5.468 12.224 1.00 89.44 587 GLU A N 1
ATOM 4653 C CA . GLU A 1 587 ? 12.668 -5.768 12.846 1.00 89.44 587 GLU A CA 1
ATOM 4654 C C . GLU A 1 587 ? 13.768 -4.786 12.413 1.00 89.44 587 GLU A C 1
ATOM 4656 O O . GLU A 1 587 ? 14.626 -4.426 13.224 1.00 89.44 587 GLU A O 1
ATOM 4661 N N . ARG A 1 588 ? 13.717 -4.297 11.167 1.00 89.56 588 ARG A N 1
ATOM 4662 C CA . ARG A 1 588 ? 14.617 -3.256 10.638 1.00 89.56 588 ARG A CA 1
ATOM 4663 C C . ARG A 1 588 ? 14.285 -1.841 11.107 1.00 89.56 588 ARG A C 1
ATOM 4665 O O . ARG A 1 588 ? 15.083 -0.936 10.865 1.00 89.56 588 ARG A O 1
ATOM 4672 N N . MET A 1 589 ? 13.155 -1.650 11.789 1.00 87.00 589 MET A N 1
ATOM 4673 C CA . MET A 1 589 ? 12.621 -0.336 12.163 1.00 87.00 589 MET A CA 1
ATOM 4674 C C . MET A 1 589 ? 12.426 0.578 10.946 1.00 87.00 589 MET A C 1
ATOM 4676 O O . MET A 1 589 ? 12.759 1.767 10.990 1.00 87.00 589 MET A O 1
ATOM 4680 N N . SER A 1 590 ? 11.908 0.017 9.853 1.00 89.44 590 SER A N 1
ATOM 4681 C CA . SER A 1 590 ? 11.640 0.775 8.635 1.00 89.44 590 SER A CA 1
ATOM 4682 C C . SER A 1 590 ? 10.606 1.889 8.880 1.00 89.44 590 SER A C 1
ATOM 4684 O O . SER A 1 590 ? 9.744 1.761 9.758 1.00 89.44 590 SER A O 1
ATOM 4686 N N . PRO A 1 591 ? 10.663 3.004 8.125 1.00 88.50 591 PRO A N 1
ATOM 4687 C CA . PRO A 1 591 ? 9.661 4.063 8.197 1.00 88.50 591 PRO A CA 1
ATOM 4688 C C . PRO A 1 591 ? 8.234 3.543 7.975 1.00 88.50 591 PRO A C 1
ATOM 4690 O O . PRO A 1 591 ? 8.010 2.629 7.182 1.00 88.50 591 PRO A O 1
ATOM 4693 N N . GLU A 1 592 ? 7.246 4.179 8.615 1.00 87.75 592 GLU A N 1
ATOM 4694 C CA . GLU A 1 592 ? 5.837 3.754 8.545 1.00 87.75 592 GLU A CA 1
ATOM 4695 C C . GLU A 1 592 ? 5.321 3.631 7.099 1.00 87.75 592 GLU A C 1
ATOM 4697 O O . GLU A 1 592 ? 4.590 2.694 6.781 1.00 87.75 592 GLU A O 1
ATOM 4702 N N . ASP A 1 593 ? 5.729 4.543 6.213 1.00 84.50 593 ASP A N 1
ATOM 4703 C CA . ASP A 1 593 ? 5.308 4.543 4.808 1.00 84.50 593 ASP A CA 1
ATOM 4704 C C . ASP A 1 593 ? 5.876 3.359 4.006 1.00 84.50 593 ASP A C 1
ATOM 4706 O O . ASP A 1 593 ? 5.226 2.898 3.065 1.00 84.50 593 ASP A O 1
ATOM 4710 N N . GLU A 1 594 ? 7.052 2.842 4.376 1.00 86.44 594 GLU A N 1
ATOM 4711 C CA . GLU A 1 594 ? 7.648 1.653 3.748 1.00 86.44 594 GLU A CA 1
ATOM 4712 C C . GLU A 1 594 ? 6.883 0.396 4.177 1.00 86.44 594 GLU A C 1
ATOM 4714 O O . GLU A 1 594 ? 6.417 -0.355 3.320 1.00 86.44 594 GLU A O 1
ATOM 4719 N N . ILE A 1 595 ? 6.621 0.244 5.484 1.00 91.12 595 ILE A N 1
ATOM 4720 C CA . ILE A 1 595 ? 5.787 -0.845 6.025 1.00 91.12 595 ILE A CA 1
ATOM 4721 C C . ILE A 1 595 ? 4.397 -0.819 5.377 1.00 91.12 595 ILE A C 1
ATOM 4723 O O . ILE A 1 595 ? 3.872 -1.856 4.969 1.00 91.12 595 ILE A O 1
ATOM 4727 N N . ARG A 1 596 ? 3.799 0.373 5.242 1.00 89.81 596 ARG A N 1
ATOM 4728 C CA . ARG A 1 596 ? 2.488 0.535 4.605 1.00 89.81 596 ARG A CA 1
ATOM 4729 C C . ARG A 1 596 ? 2.514 0.130 3.136 1.00 89.81 596 ARG A C 1
ATOM 4731 O O . ARG A 1 596 ? 1.576 -0.520 2.691 1.00 89.81 596 ARG A O 1
ATOM 4738 N N . SER A 1 597 ? 3.564 0.480 2.395 1.00 86.75 597 SER A N 1
ATOM 4739 C CA . SER A 1 597 ? 3.692 0.124 0.975 1.00 86.75 597 SER A CA 1
ATOM 4740 C C . SER A 1 597 ? 3.730 -1.396 0.784 1.00 86.75 597 SER A C 1
ATOM 4742 O O . SER A 1 597 ? 2.949 -1.926 -0.003 1.00 86.75 597 SER A O 1
ATOM 4744 N N . VAL A 1 598 ? 4.534 -2.105 1.586 1.00 90.81 598 VAL A N 1
ATOM 4745 C CA . VAL A 1 598 ? 4.576 -3.581 1.593 1.00 90.81 598 VAL A CA 1
ATOM 4746 C C . VAL A 1 598 ? 3.216 -4.170 1.987 1.00 90.81 598 VAL A C 1
ATOM 4748 O O . VAL A 1 598 ? 2.736 -5.126 1.381 1.00 90.81 598 VAL A O 1
ATOM 4751 N N . ALA A 1 599 ? 2.537 -3.573 2.969 1.00 92.38 599 ALA A N 1
ATOM 4752 C CA . ALA A 1 599 ? 1.214 -4.022 3.387 1.00 92.38 599 ALA A CA 1
ATOM 4753 C C . ALA A 1 599 ? 0.156 -3.871 2.278 1.00 92.38 599 ALA A C 1
ATOM 4755 O O . ALA A 1 599 ? -0.650 -4.782 2.074 1.00 92.38 599 ALA A O 1
ATOM 4756 N N . LEU A 1 600 ? 0.171 -2.757 1.536 1.00 91.00 600 LEU A N 1
ATOM 4757 C CA . LEU A 1 600 ? -0.709 -2.534 0.383 1.00 91.00 600 LEU A CA 1
ATOM 4758 C C . LEU A 1 600 ? -0.466 -3.580 -0.715 1.00 91.00 600 LEU A C 1
ATOM 4760 O O . LEU A 1 600 ? -1.419 -4.163 -1.234 1.00 91.00 600 LEU A O 1
ATOM 4764 N N . GLU A 1 601 ? 0.797 -3.890 -1.024 1.00 87.44 601 GLU A N 1
ATOM 4765 C CA . GLU A 1 601 ? 1.159 -4.962 -1.966 1.00 87.44 601 GLU A CA 1
ATOM 4766 C C . GLU A 1 601 ? 0.639 -6.336 -1.513 1.00 87.44 601 GLU A C 1
ATOM 4768 O O . GLU A 1 601 ? 0.212 -7.159 -2.335 1.00 87.44 601 GLU A O 1
ATOM 4773 N N . ASN A 1 602 ? 0.599 -6.560 -0.198 1.00 88.94 602 ASN A N 1
ATOM 4774 C CA . ASN A 1 602 ? 0.056 -7.757 0.439 1.00 88.94 602 ASN A CA 1
ATOM 4775 C C . ASN A 1 602 ? -1.474 -7.821 0.510 1.00 88.94 602 ASN A C 1
ATOM 4777 O O . ASN A 1 602 ? -2.011 -8.825 0.972 1.00 88.94 602 ASN A O 1
ATOM 4781 N N . GLY A 1 603 ? -2.181 -6.829 -0.035 1.00 89.50 603 GLY A N 1
ATOM 4782 C CA . GLY A 1 603 ? -3.642 -6.833 -0.112 1.00 89.50 603 GLY A CA 1
ATOM 4783 C C . GLY A 1 603 ? -4.329 -6.005 0.967 1.00 89.50 603 GLY A C 1
ATOM 4784 O O . GLY A 1 603 ? -5.556 -6.013 1.023 1.00 89.50 603 GLY A O 1
ATOM 4785 N N . MET A 1 604 ? -3.579 -5.278 1.803 1.00 93.50 604 MET A N 1
ATOM 4786 C CA . MET A 1 604 ? -4.179 -4.335 2.743 1.00 93.50 604 MET A CA 1
ATOM 4787 C C . MET A 1 604 ? -4.880 -3.216 1.971 1.00 93.50 604 MET A C 1
ATOM 4789 O O . MET A 1 604 ? -4.355 -2.705 0.983 1.00 93.50 604 MET A O 1
ATOM 4793 N N . ILE A 1 605 ? -6.048 -2.806 2.459 1.00 93.06 605 ILE A N 1
ATOM 4794 C CA . ILE A 1 605 ? -6.718 -1.577 2.029 1.00 93.06 605 ILE A CA 1
ATOM 4795 C C . ILE A 1 605 ? -6.672 -0.551 3.157 1.00 93.06 605 ILE A C 1
ATOM 4797 O O . ILE A 1 605 ? -6.797 -0.911 4.331 1.00 93.06 605 ILE A O 1
ATOM 4801 N N . THR A 1 606 ? -6.502 0.723 2.813 1.00 93.62 606 THR A N 1
ATOM 4802 C CA . THR A 1 606 ? -6.494 1.798 3.815 1.00 93.62 606 THR A CA 1
ATOM 4803 C C . THR A 1 606 ? -7.903 2.208 4.239 1.00 93.62 606 THR A C 1
ATOM 4805 O O . THR A 1 606 ? -8.893 1.929 3.551 1.00 93.62 606 THR A O 1
ATOM 4808 N N . LEU A 1 607 ? -7.994 2.952 5.346 1.00 93.69 607 LEU A N 1
ATOM 4809 C CA . LEU A 1 607 ? -9.245 3.567 5.806 1.00 93.69 607 LEU A CA 1
ATOM 4810 C C . LEU A 1 607 ? -9.908 4.432 4.720 1.00 93.69 607 LEU A C 1
ATOM 4812 O O . LEU A 1 607 ? -11.132 4.421 4.567 1.00 93.69 607 LEU A O 1
ATOM 4816 N N . GLU A 1 608 ? -9.109 5.188 3.964 1.00 93.38 608 GLU A N 1
ATOM 4817 C CA . GLU A 1 608 ? -9.568 6.015 2.848 1.00 93.38 608 GLU A CA 1
ATOM 4818 C C . GLU A 1 608 ? -10.146 5.157 1.724 1.00 93.38 608 GLU A C 1
ATOM 4820 O O . GLU A 1 608 ? -11.241 5.448 1.248 1.00 93.38 608 GLU A O 1
ATOM 4825 N N . GLN A 1 609 ? -9.440 4.102 1.309 1.00 93.38 609 GLN A N 1
ATOM 4826 C CA . GLN A 1 609 ? -9.871 3.226 0.217 1.00 93.38 609 GLN A CA 1
ATOM 4827 C C . GLN A 1 609 ? -11.191 2.521 0.548 1.00 93.38 609 GLN A C 1
ATOM 4829 O O . GLN A 1 609 ? -12.129 2.571 -0.251 1.00 93.38 609 GLN A O 1
ATOM 4834 N N . ASP A 1 610 ? -11.307 1.951 1.750 1.00 94.12 610 ASP A N 1
ATOM 4835 C CA . ASP A 1 610 ? -12.546 1.336 2.242 1.00 94.12 610 ASP A CA 1
ATOM 4836 C C . ASP A 1 610 ? -13.703 2.359 2.298 1.00 94.12 610 ASP A C 1
ATOM 4838 O O . ASP A 1 610 ? -14.828 2.122 1.841 1.00 94.12 610 ASP A O 1
ATOM 4842 N N . GLY A 1 611 ? -13.418 3.574 2.772 1.00 93.88 611 GLY A N 1
ATOM 4843 C CA . GLY A 1 611 ? -14.377 4.676 2.773 1.00 93.88 611 GLY A CA 1
ATOM 4844 C C . GLY A 1 611 ? -14.832 5.122 1.380 1.00 93.88 611 GLY A C 1
ATOM 4845 O O . GLY A 1 611 ? -16.017 5.424 1.186 1.00 93.88 611 GLY A O 1
ATOM 4846 N N . ILE A 1 612 ? -13.927 5.161 0.399 1.00 93.69 612 ILE A N 1
ATOM 4847 C CA . ILE A 1 612 ? -14.236 5.502 -0.996 1.00 93.69 612 ILE A CA 1
ATOM 4848 C C . ILE A 1 612 ? -15.155 4.447 -1.602 1.00 93.69 612 ILE A C 1
ATOM 4850 O O . ILE A 1 612 ? -16.173 4.813 -2.190 1.00 93.69 612 ILE A O 1
ATOM 4854 N N . LEU A 1 613 ? -14.860 3.158 -1.412 1.00 92.75 613 LEU A N 1
ATOM 4855 C CA . LEU A 1 613 ? -15.706 2.061 -1.895 1.00 92.75 613 LEU A CA 1
ATOM 4856 C C . LEU A 1 613 ? -17.147 2.204 -1.376 1.00 92.75 613 LEU A C 1
ATOM 4858 O O . LEU A 1 613 ? -18.104 2.214 -2.156 1.00 92.75 613 LEU A O 1
ATOM 4862 N N . LYS A 1 614 ? -17.307 2.458 -0.072 1.00 93.69 614 LYS A N 1
ATOM 4863 C CA . LYS A 1 614 ? -18.617 2.709 0.560 1.00 93.69 614 LYS A CA 1
ATOM 4864 C C . LYS A 1 614 ? -19.296 3.992 0.076 1.00 93.69 614 LYS A C 1
ATOM 4866 O O . LYS A 1 614 ? -20.529 4.064 0.061 1.00 93.69 614 LYS A O 1
ATOM 4871 N N . SER A 1 615 ? -18.522 5.002 -0.318 1.00 94.00 615 SER A N 1
ATOM 4872 C CA . SER A 1 615 ? -19.044 6.254 -0.879 1.00 94.00 615 SER A CA 1
ATOM 4873 C C . SER A 1 615 ? -19.581 6.055 -2.299 1.00 94.00 615 SER A C 1
ATOM 4875 O O . SER A 1 615 ? -20.660 6.547 -2.628 1.00 94.00 615 SER A O 1
ATOM 4877 N N . VAL A 1 616 ? -18.875 5.274 -3.122 1.00 92.62 616 VAL A N 1
ATOM 4878 C CA . VAL A 1 616 ? -19.275 4.947 -4.501 1.00 92.62 616 VAL A CA 1
ATOM 4879 C C . VAL A 1 616 ? -20.560 4.111 -4.521 1.00 92.62 616 VAL A C 1
ATOM 4881 O O . VAL A 1 616 ? -21.471 4.400 -5.295 1.00 92.62 616 VAL A O 1
ATOM 4884 N N . ILE A 1 617 ? -20.692 3.134 -3.616 1.00 90.81 617 ILE A N 1
ATOM 4885 C CA . ILE A 1 617 ? -21.906 2.302 -3.479 1.00 90.81 617 ILE A CA 1
ATOM 4886 C C . ILE A 1 617 ? -23.090 3.105 -2.892 1.00 90.81 617 ILE A C 1
ATOM 4888 O O . ILE A 1 617 ? -24.258 2.731 -3.030 1.00 90.81 617 ILE A O 1
ATOM 4892 N N . GLY A 1 618 ? -22.821 4.257 -2.270 1.00 92.19 618 GLY A N 1
ATOM 4893 C CA . GLY A 1 618 ? -23.845 5.132 -1.699 1.00 92.19 618 GLY A CA 1
ATOM 4894 C C . GLY A 1 618 ? -24.312 4.726 -0.308 1.00 92.19 618 GLY A C 1
ATOM 4895 O O . GLY A 1 618 ? -25.471 4.981 0.048 1.00 92.19 618 GLY A O 1
ATOM 4896 N N . THR A 1 619 ? -23.428 4.087 0.459 1.00 93.94 619 THR A N 1
ATOM 4897 C CA . THR A 1 619 ? -23.601 3.827 1.895 1.00 93.94 619 THR A CA 1
ATOM 4898 C C . THR A 1 619 ? -23.333 5.096 2.703 1.00 93.94 619 THR A C 1
ATOM 4900 O O . THR A 1 619 ? -24.062 5.395 3.647 1.00 93.94 619 THR A O 1
ATOM 4903 N N . THR A 1 620 ? -22.321 5.870 2.314 1.00 95.94 620 THR A N 1
ATOM 4904 C CA . THR A 1 620 ? -21.938 7.168 2.898 1.00 95.94 620 THR A CA 1
ATOM 4905 C C . THR A 1 620 ? -21.686 8.184 1.779 1.00 95.94 620 THR A C 1
ATOM 4907 O O . THR A 1 620 ? -21.772 7.834 0.603 1.00 95.94 620 THR A O 1
ATOM 4910 N N . SER A 1 621 ? -21.411 9.440 2.127 1.00 95.31 621 SER A N 1
ATOM 4911 C CA . SER A 1 621 ? -20.984 10.465 1.171 1.00 95.31 621 SER A CA 1
ATOM 4912 C C . SER A 1 621 ? -19.468 10.678 1.215 1.00 95.31 621 SER A C 1
ATOM 4914 O O . SER A 1 621 ? -18.818 10.384 2.226 1.00 95.31 621 SER A O 1
ATOM 4916 N N . ILE A 1 622 ? -18.913 11.234 0.133 1.00 93.75 622 ILE A N 1
ATOM 4917 C CA . ILE A 1 622 ? -17.483 11.558 0.051 1.00 93.75 622 ILE A CA 1
ATOM 4918 C C . ILE A 1 622 ? -17.101 12.681 1.028 1.00 93.75 622 ILE A C 1
ATOM 4920 O O . ILE A 1 622 ? -16.016 12.665 1.602 1.00 93.75 622 ILE A O 1
ATOM 4924 N N . GLU A 1 623 ? -18.013 13.621 1.286 1.00 92.12 623 GLU A N 1
ATOM 4925 C CA . GLU A 1 623 ? -17.809 14.703 2.253 1.00 92.12 623 GLU A CA 1
ATOM 4926 C C . GLU A 1 623 ? -17.701 14.157 3.681 1.00 92.12 623 GLU A C 1
ATOM 4928 O O . GLU A 1 623 ? -16.898 14.641 4.479 1.00 92.12 623 GLU A O 1
ATOM 4933 N N . GLU A 1 624 ? -18.488 13.128 4.012 1.00 93.94 624 GLU A N 1
ATOM 4934 C CA . GLU A 1 624 ? -18.412 12.476 5.317 1.00 93.94 624 GLU A CA 1
ATOM 4935 C C . GLU A 1 624 ? -17.100 11.706 5.495 1.00 93.94 624 GLU A C 1
ATOM 4937 O O . GLU A 1 624 ? -16.515 11.752 6.579 1.00 93.94 624 GLU A O 1
ATOM 4942 N N . LEU A 1 625 ? -16.607 11.054 4.437 1.00 94.06 625 LEU A N 1
ATOM 4943 C CA . LEU A 1 625 ? -15.288 10.424 4.446 1.00 94.06 625 LEU A CA 1
ATOM 4944 C C . LEU A 1 625 ? -14.183 11.456 4.698 1.00 94.06 625 LEU A C 1
ATOM 4946 O O . LEU A 1 625 ? -13.390 11.302 5.630 1.00 94.06 625 LEU A O 1
ATOM 4950 N N . GLN A 1 626 ? -14.174 12.541 3.921 1.00 91.75 626 GLN A N 1
ATOM 4951 C CA . GLN A 1 626 ? -13.173 13.602 4.036 1.00 91.75 626 GLN A CA 1
ATOM 4952 C C . GLN A 1 626 ? -13.183 14.279 5.410 1.00 91.75 626 GLN A C 1
ATOM 4954 O O . GLN A 1 626 ? -12.133 14.673 5.913 1.00 91.75 626 GLN A O 1
ATOM 4959 N N . ARG A 1 627 ? -14.352 14.374 6.055 1.00 90.00 627 ARG A N 1
ATOM 4960 C CA . ARG A 1 627 ? -14.483 14.894 7.422 1.00 90.00 627 ARG A CA 1
ATOM 4961 C C . ARG A 1 627 ? -13.798 14.007 8.467 1.00 90.00 627 ARG A C 1
ATOM 4963 O O . ARG A 1 627 ? -13.334 14.523 9.481 1.00 90.00 627 ARG A O 1
ATOM 4970 N N . VAL A 1 628 ? -13.817 12.686 8.282 1.00 90.06 628 VAL A N 1
ATOM 4971 C CA . VAL A 1 628 ? -13.375 11.715 9.299 1.00 90.06 628 VAL A CA 1
ATOM 4972 C C . VAL A 1 628 ? -11.929 11.274 9.100 1.00 90.06 628 VAL A C 1
ATOM 4974 O O . VAL A 1 628 ? -11.223 11.089 10.093 1.00 90.06 628 VAL A O 1
ATOM 4977 N N . VAL A 1 629 ? -11.511 11.097 7.847 1.00 87.19 629 VAL A N 1
ATOM 4978 C CA . VAL A 1 629 ? -10.194 10.553 7.486 1.00 87.19 629 VAL A CA 1
ATOM 4979 C C . VAL A 1 629 ? -9.282 11.625 6.878 1.00 87.19 629 VAL A C 1
ATOM 4981 O O . VAL A 1 629 ? -8.085 11.630 7.137 1.00 87.19 629 VAL A O 1
ATOM 4984 N N . GLY A 1 630 ? -9.846 12.597 6.154 1.00 85.25 630 GLY A N 1
ATOM 4985 C CA . GLY A 1 630 ? -9.099 13.632 5.431 1.00 85.25 630 GLY A CA 1
ATOM 4986 C C . GLY A 1 630 ? -9.166 13.447 3.912 1.00 85.25 630 GLY A C 1
ATOM 4987 O O . GLY A 1 630 ? -9.959 12.657 3.405 1.00 85.25 630 GLY A O 1
ATOM 4988 N N . LYS A 1 631 ? -8.352 14.202 3.162 1.00 78.31 631 LYS A N 1
ATOM 4989 C CA . LYS A 1 631 ? -8.353 14.180 1.685 1.00 78.31 631 LYS A CA 1
ATOM 4990 C C . LYS A 1 631 ? -7.498 13.073 1.059 1.00 78.31 631 LYS A C 1
ATOM 4992 O O . LYS A 1 631 ? -7.495 12.970 -0.159 1.00 78.31 631 LYS A O 1
ATOM 4997 N N . GLY A 1 632 ? -6.792 12.265 1.854 1.00 75.38 632 GLY A N 1
ATOM 4998 C CA . GLY A 1 632 ? -5.993 11.142 1.349 1.00 75.38 632 GLY A CA 1
ATOM 4999 C C . GLY A 1 632 ? -4.804 11.543 0.465 1.00 75.38 632 GLY A C 1
ATOM 5000 O O . GLY A 1 632 ? -4.439 10.778 -0.421 1.00 75.38 632 GLY A O 1
ATOM 5001 N N . GLU A 1 633 ? -4.205 12.721 0.683 1.00 77.50 633 GLU A N 1
ATOM 5002 C CA . GLU A 1 633 ? -3.114 13.273 -0.150 1.00 77.50 633 GLU A CA 1
ATOM 5003 C C . GLU A 1 633 ? -1.951 12.282 -0.337 1.00 77.50 633 GLU A C 1
ATOM 5005 O O . GLU A 1 633 ? -1.478 12.094 -1.451 1.00 77.50 633 GLU A O 1
ATOM 5010 N N . TYR A 1 634 ? -1.598 11.528 0.708 1.00 81.06 634 TYR A N 1
ATOM 5011 C CA . TYR A 1 634 ? -0.574 10.481 0.641 1.00 81.06 634 TYR A CA 1
ATOM 5012 C C . TYR A 1 634 ? -0.842 9.404 -0.423 1.00 81.06 634 TYR A C 1
ATOM 5014 O O . TYR A 1 634 ? 0.088 8.983 -1.101 1.00 81.06 634 TYR A O 1
ATOM 5022 N N . LEU A 1 635 ? -2.085 8.932 -0.587 1.00 83.38 635 LEU A N 1
ATOM 5023 C CA . LEU A 1 635 ? -2.388 7.914 -1.603 1.00 83.38 635 LEU A CA 1
ATOM 5024 C C . LEU A 1 635 ? -2.234 8.484 -3.011 1.00 83.38 635 LEU A C 1
ATOM 5026 O O . LEU A 1 635 ? -1.881 7.758 -3.933 1.00 83.38 635 LEU A O 1
ATOM 5030 N N . ILE A 1 636 ? -2.482 9.782 -3.181 1.00 81.69 636 ILE A N 1
ATOM 5031 C CA . ILE A 1 636 ? -2.234 10.467 -4.449 1.00 81.69 636 ILE A CA 1
ATOM 5032 C C . ILE A 1 636 ? -0.728 10.542 -4.688 1.00 81.69 636 ILE A C 1
ATOM 5034 O O . ILE A 1 636 ? -0.285 10.141 -5.758 1.00 81.69 636 ILE A O 1
ATOM 5038 N N . ASP A 1 637 ? 0.055 10.948 -3.688 1.00 77.75 637 ASP A N 1
ATOM 5039 C CA . ASP A 1 637 ? 1.518 10.996 -3.781 1.00 77.75 637 ASP A CA 1
ATOM 5040 C C . ASP A 1 637 ? 2.119 9.611 -4.047 1.00 77.75 637 ASP A C 1
ATOM 5042 O O . ASP A 1 637 ? 3.061 9.475 -4.825 1.00 77.75 637 ASP A O 1
ATOM 5046 N N . LEU A 1 638 ? 1.587 8.565 -3.407 1.00 76.38 638 LEU A N 1
ATOM 5047 C CA . LEU A 1 638 ? 2.013 7.186 -3.611 1.00 76.38 638 LEU A CA 1
ATOM 5048 C C . LEU A 1 638 ? 1.632 6.701 -5.006 1.00 76.38 638 LEU A C 1
ATOM 5050 O O . LEU A 1 638 ? 2.469 6.112 -5.680 1.00 76.38 638 LEU A O 1
ATOM 5054 N N . TYR A 1 639 ? 0.409 6.983 -5.463 1.00 78.25 639 TYR A N 1
ATOM 5055 C CA . TYR A 1 639 ? -0.001 6.702 -6.835 1.00 78.25 639 TYR A CA 1
ATOM 5056 C C . TYR A 1 639 ? 0.908 7.425 -7.814 1.00 78.25 639 TYR A C 1
ATOM 5058 O O . TYR A 1 639 ? 1.376 6.807 -8.752 1.00 78.25 639 TYR A O 1
ATOM 5066 N N . GLU A 1 640 ? 1.231 8.694 -7.592 1.00 73.00 640 GLU A N 1
ATOM 5067 C CA . GLU A 1 640 ? 2.126 9.447 -8.464 1.00 73.00 640 GLU A CA 1
ATOM 5068 C C . GLU A 1 640 ? 3.550 8.898 -8.424 1.00 73.00 640 GLU A C 1
ATOM 5070 O O . GLU A 1 640 ? 4.136 8.719 -9.482 1.00 73.00 640 GLU A O 1
ATOM 5075 N N . LYS A 1 641 ? 4.086 8.511 -7.263 1.00 66.56 641 LYS A N 1
ATOM 5076 C CA . LYS A 1 641 ? 5.383 7.820 -7.163 1.00 66.56 641 LYS A CA 1
ATOM 5077 C C . LYS A 1 641 ? 5.379 6.475 -7.884 1.00 66.56 641 LYS A C 1
ATOM 5079 O O . LYS A 1 641 ? 6.289 6.220 -8.664 1.00 66.56 641 LYS A O 1
ATOM 5084 N N . ILE A 1 642 ? 4.370 5.636 -7.652 1.00 63.19 642 ILE A N 1
ATOM 5085 C CA . ILE A 1 642 ? 4.246 4.308 -8.264 1.00 63.19 642 ILE A CA 1
ATOM 5086 C C . ILE A 1 642 ? 4.008 4.450 -9.757 1.00 63.19 642 ILE A C 1
ATOM 5088 O O . ILE A 1 642 ? 4.617 3.728 -10.525 1.00 63.19 642 ILE A O 1
ATOM 5092 N N . VAL A 1 643 ? 3.182 5.390 -10.204 1.00 54.41 643 VAL A N 1
ATOM 5093 C CA . VAL A 1 643 ? 2.930 5.669 -11.620 1.00 54.41 643 VAL A CA 1
ATOM 5094 C C . VAL A 1 643 ? 4.153 6.272 -12.296 1.00 54.41 643 VAL A C 1
ATOM 5096 O O . VAL A 1 643 ? 4.486 5.861 -13.398 1.00 54.41 643 VAL A O 1
ATOM 5099 N N . VAL A 1 644 ? 4.894 7.160 -11.638 1.00 50.28 644 VAL A N 1
ATOM 5100 C CA . VAL A 1 644 ? 6.198 7.634 -12.130 1.00 50.28 644 VAL A CA 1
ATOM 5101 C C . VAL A 1 644 ? 7.205 6.477 -12.199 1.00 50.28 644 VAL A C 1
ATOM 5103 O O . VAL A 1 644 ? 7.997 6.406 -13.135 1.00 50.28 644 VAL A O 1
ATOM 5106 N N . GLN A 1 645 ? 7.156 5.526 -11.263 1.00 48.22 645 GLN A N 1
ATOM 5107 C CA . GLN A 1 645 ? 7.998 4.327 -11.284 1.00 48.22 645 GLN A CA 1
ATOM 5108 C C . GLN A 1 645 ? 7.532 3.261 -12.295 1.00 48.22 645 GLN A C 1
ATOM 5110 O O . GLN A 1 645 ? 8.377 2.537 -12.819 1.00 48.22 645 GLN A O 1
ATOM 5115 N N . SER A 1 646 ? 6.229 3.166 -12.586 1.00 41.38 646 SER A N 1
ATOM 5116 C CA . SER A 1 646 ? 5.605 2.083 -13.367 1.00 41.38 646 SER A CA 1
ATOM 5117 C C . SER A 1 646 ? 5.222 2.466 -14.797 1.00 41.38 646 SER A C 1
ATOM 5119 O O . SER A 1 646 ? 5.255 1.593 -15.660 1.00 41.38 646 SER A O 1
ATOM 5121 N N . LEU A 1 647 ? 4.902 3.733 -15.095 1.00 43.84 647 LEU A N 1
ATOM 5122 C CA . LEU A 1 647 ? 4.538 4.166 -16.453 1.00 43.84 647 LEU A CA 1
ATOM 5123 C C . LEU A 1 647 ? 5.728 4.553 -17.324 1.00 43.84 647 LEU A C 1
ATOM 5125 O O . LEU A 1 647 ? 5.658 4.351 -18.529 1.00 43.84 647 LEU A O 1
ATOM 5129 N N . ALA A 1 648 ? 6.810 5.074 -16.761 1.00 43.97 648 ALA A N 1
ATOM 5130 C CA . ALA A 1 648 ? 8.096 5.235 -17.429 1.00 43.97 648 ALA A CA 1
ATOM 5131 C C . ALA A 1 648 ? 8.983 6.036 -16.489 1.00 43.97 648 ALA A C 1
ATOM 5133 O O . ALA A 1 648 ? 8.646 7.162 -16.129 1.00 43.97 648 ALA A O 1
ATOM 5134 N N . ARG A 1 649 ? 10.184 5.539 -16.204 1.00 61.34 649 ARG A N 1
ATOM 5135 C CA . ARG A 1 649 ? 11.310 6.444 -15.972 1.00 61.34 649 ARG A CA 1
ATOM 5136 C C . ARG A 1 649 ? 11.386 7.330 -17.205 1.00 61.34 649 ARG A C 1
ATOM 5138 O O . ARG A 1 649 ? 11.800 6.836 -18.242 1.00 61.34 649 ARG A O 1
ATOM 5145 N N . GLY A 1 650 ? 10.885 8.559 -17.170 1.00 63.78 650 GLY A N 1
ATOM 5146 C CA . GLY A 1 650 ? 10.827 9.367 -18.376 1.00 63.78 650 GLY A CA 1
ATOM 5147 C C . GLY A 1 650 ? 10.520 10.838 -18.148 1.00 63.78 650 GLY A C 1
ATOM 5148 O O . GLY A 1 650 ? 9.908 11.225 -17.159 1.00 63.78 650 GLY A O 1
ATOM 5149 N N . ILE A 1 651 ? 11.004 11.663 -19.068 1.00 78.81 651 ILE A N 1
ATOM 5150 C CA . ILE A 1 651 ? 10.957 13.115 -19.034 1.00 78.81 651 ILE A CA 1
ATOM 5151 C C . ILE A 1 651 ? 9.874 13.617 -19.989 1.00 78.81 651 ILE A C 1
ATOM 5153 O O . ILE A 1 651 ? 9.904 13.333 -21.185 1.00 78.81 651 ILE A O 1
ATOM 5157 N N . PHE A 1 652 ? 8.903 14.361 -19.458 1.00 78.06 652 PHE A N 1
ATOM 5158 C CA . PHE A 1 652 ? 7.862 14.991 -20.268 1.00 78.06 652 PHE A CA 1
ATOM 5159 C C . PHE A 1 652 ? 8.361 16.313 -20.848 1.00 78.06 652 PHE A C 1
ATOM 5161 O O . PHE A 1 652 ? 8.800 17.203 -20.111 1.00 78.06 652 PHE A O 1
ATOM 5168 N N . VAL A 1 653 ? 8.249 16.455 -22.166 1.00 79.38 653 VAL A N 1
ATOM 5169 C CA . VAL A 1 653 ? 8.603 17.673 -22.894 1.00 79.38 653 VAL A CA 1
ATOM 5170 C C . VAL A 1 653 ? 7.330 18.381 -23.359 1.00 79.38 653 VAL A C 1
ATOM 5172 O O . VAL A 1 653 ? 6.447 17.787 -23.983 1.00 79.38 653 VAL A O 1
ATOM 5175 N N . LYS A 1 654 ? 7.231 19.671 -23.019 1.00 80.75 654 LYS A N 1
ATOM 5176 C CA . LYS A 1 654 ? 6.146 20.563 -23.452 1.00 80.75 654 LYS A CA 1
ATOM 5177 C C . LYS A 1 654 ? 6.438 21.145 -24.835 1.00 80.75 654 LYS A C 1
ATOM 5179 O O . LYS A 1 654 ? 7.597 21.417 -25.147 1.00 80.75 654 LYS A O 1
ATOM 5184 N N . ASP A 1 655 ? 5.388 21.455 -25.592 1.00 76.88 655 ASP A N 1
ATOM 5185 C CA . ASP A 1 655 ? 5.482 22.087 -26.919 1.00 76.88 655 ASP A CA 1
ATOM 5186 C C . ASP A 1 655 ? 6.304 23.392 -26.930 1.00 76.88 655 ASP A C 1
ATOM 5188 O O . ASP A 1 655 ? 6.982 23.694 -27.909 1.00 76.88 655 ASP A O 1
ATOM 5192 N N . GLU A 1 656 ? 6.315 24.148 -25.830 1.00 80.38 656 GLU A N 1
ATOM 5193 C CA . GLU A 1 656 ? 7.128 25.367 -25.683 1.00 80.38 656 GLU A CA 1
ATOM 5194 C C . GLU A 1 656 ? 8.637 25.096 -25.809 1.00 80.38 656 GLU A C 1
ATOM 5196 O O . GLU A 1 656 ? 9.363 25.879 -26.422 1.00 80.38 656 GLU A O 1
ATOM 5201 N N . VAL A 1 657 ? 9.113 23.972 -25.258 1.00 82.31 657 VAL A N 1
ATOM 5202 C CA . VAL A 1 657 ? 10.525 23.564 -25.333 1.00 82.31 657 VAL A CA 1
ATOM 5203 C C . VAL A 1 657 ? 10.868 23.154 -26.762 1.00 82.31 657 VAL A C 1
ATOM 5205 O O . VAL A 1 657 ? 11.906 23.561 -27.281 1.00 82.31 657 VAL A O 1
ATOM 5208 N N . LEU A 1 658 ? 9.968 22.414 -27.418 1.00 79.00 658 LEU A N 1
ATOM 5209 C CA . LEU A 1 658 ? 10.117 22.013 -28.819 1.00 79.00 658 LEU A CA 1
ATOM 5210 C C . LEU A 1 658 ? 10.248 23.239 -29.733 1.00 79.00 658 LEU A C 1
ATOM 5212 O O . LEU A 1 658 ? 11.179 23.303 -30.528 1.00 79.00 658 LEU A O 1
ATOM 5216 N N . GLN A 1 659 ? 9.378 24.241 -29.570 1.00 82.00 659 GLN A N 1
ATOM 5217 C CA . GLN A 1 659 ? 9.402 25.472 -30.370 1.00 82.00 659 GLN A CA 1
ATOM 5218 C C . GLN A 1 659 ? 10.618 26.362 -30.089 1.00 82.00 659 GLN A C 1
ATOM 5220 O O . GLN A 1 659 ? 11.091 27.063 -30.984 1.00 82.00 659 GLN A O 1
ATOM 5225 N N . ALA A 1 660 ? 11.095 26.399 -28.843 1.00 82.25 660 ALA A N 1
ATOM 5226 C CA . ALA A 1 660 ? 12.262 27.196 -28.478 1.00 82.25 660 ALA A CA 1
ATOM 5227 C C . ALA A 1 660 ? 13.542 26.659 -29.131 1.00 82.25 660 ALA A C 1
ATOM 5229 O O . ALA A 1 660 ? 14.376 27.451 -29.563 1.00 82.25 660 ALA A O 1
ATOM 5230 N N . VAL A 1 661 ? 13.675 25.333 -29.215 1.00 82.94 661 VAL A N 1
ATOM 5231 C CA . VAL A 1 661 ? 14.849 24.674 -29.797 1.00 82.94 661 VAL A CA 1
ATOM 5232 C C . VAL A 1 661 ? 14.785 24.616 -31.325 1.00 82.94 661 VAL A C 1
ATOM 5234 O O . VAL A 1 661 ? 15.796 24.866 -31.972 1.00 82.94 661 VAL A O 1
ATOM 5237 N N . ASP A 1 662 ? 13.611 24.372 -31.915 1.00 79.75 662 ASP A N 1
ATOM 5238 C CA . ASP A 1 662 ? 13.438 24.320 -33.379 1.00 79.75 662 ASP A CA 1
ATOM 5239 C C . ASP A 1 662 ? 13.911 25.616 -34.071 1.00 79.75 662 ASP A C 1
ATOM 5241 O O . ASP A 1 662 ? 14.582 25.584 -35.099 1.00 79.75 662 ASP A O 1
ATOM 5245 N N . LYS A 1 663 ? 13.685 26.778 -33.440 1.00 80.38 663 LYS A N 1
ATOM 5246 C CA . LYS A 1 663 ? 14.131 28.090 -33.952 1.00 80.38 663 LYS A CA 1
ATOM 5247 C C . LYS A 1 663 ? 15.646 28.244 -34.098 1.00 80.38 663 LYS A C 1
ATOM 5249 O O . LYS A 1 663 ? 16.077 29.142 -34.817 1.00 80.38 663 LYS A O 1
ATOM 5254 N N . ILE A 1 664 ? 16.432 27.444 -33.383 1.00 82.19 664 ILE A N 1
ATOM 5255 C CA . ILE A 1 664 ? 17.896 27.559 -33.314 1.00 82.19 664 ILE A CA 1
ATOM 5256 C C . ILE A 1 664 ? 18.608 26.286 -33.789 1.00 82.19 664 ILE A C 1
ATOM 5258 O O . ILE A 1 664 ? 19.808 26.143 -33.582 1.00 82.19 664 ILE A O 1
ATOM 5262 N N . ARG A 1 665 ? 17.882 25.357 -34.424 1.00 73.62 665 ARG A N 1
ATOM 5263 C CA . ARG A 1 665 ? 18.370 24.007 -34.753 1.00 73.62 665 ARG A CA 1
ATOM 5264 C C . ARG A 1 665 ? 19.634 23.964 -35.621 1.00 73.62 665 ARG A C 1
ATOM 5266 O O . ARG A 1 665 ? 20.393 23.007 -35.519 1.00 73.62 665 ARG A O 1
ATOM 5273 N N . ASP A 1 666 ? 19.874 25.008 -36.413 1.00 74.44 666 ASP A N 1
ATOM 5274 C CA . ASP A 1 666 ? 21.000 25.108 -37.351 1.00 74.44 666 ASP A CA 1
ATOM 5275 C C . ASP A 1 666 ? 22.171 25.978 -36.826 1.00 74.44 666 ASP A C 1
ATOM 5277 O O . ASP A 1 666 ? 23.143 26.195 -37.551 1.00 74.44 666 ASP A O 1
ATOM 5281 N N . ASP A 1 667 ? 22.111 26.480 -35.580 1.00 80.06 667 ASP A N 1
ATOM 5282 C CA . ASP A 1 667 ? 23.104 27.405 -35.001 1.00 80.06 667 A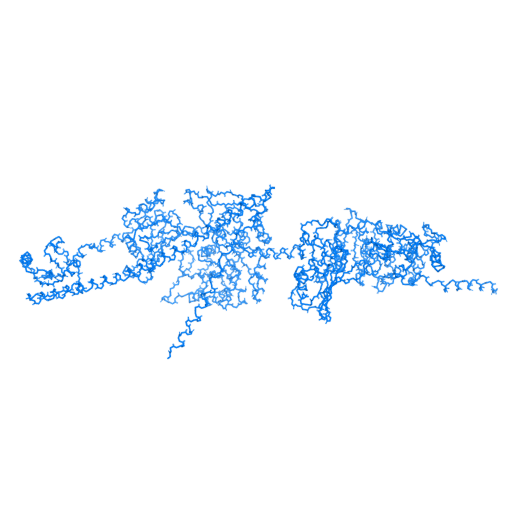SP A CA 1
ATOM 5283 C C . ASP A 1 667 ? 23.645 26.918 -33.639 1.00 80.06 667 ASP A C 1
ATOM 5285 O O . ASP A 1 667 ? 23.004 27.039 -32.591 1.00 80.06 667 ASP A O 1
ATOM 5289 N N . TYR A 1 668 ? 24.874 26.391 -33.641 1.00 75.69 668 TYR A N 1
ATOM 5290 C CA . TYR A 1 668 ? 25.535 25.878 -32.435 1.00 75.69 668 TYR A CA 1
ATOM 5291 C C . TYR A 1 668 ? 25.906 26.960 -31.411 1.00 75.69 668 TYR A C 1
ATOM 5293 O O . TYR A 1 668 ? 25.888 26.680 -30.212 1.00 75.69 668 TYR A O 1
ATOM 5301 N N . GLU A 1 669 ? 26.201 28.192 -31.837 1.00 78.12 669 GLU A N 1
ATOM 5302 C CA . GLU A 1 669 ? 26.489 29.281 -30.892 1.00 78.12 669 GLU A CA 1
ATOM 5303 C C . GLU A 1 669 ? 25.211 29.686 -30.140 1.00 78.12 669 GLU A C 1
ATOM 5305 O O . GLU A 1 669 ? 25.243 29.936 -28.929 1.00 78.12 669 GLU A O 1
ATOM 5310 N N . ALA A 1 670 ? 24.063 29.647 -30.824 1.00 81.88 670 ALA A N 1
ATOM 5311 C CA . ALA A 1 670 ? 22.758 29.892 -30.216 1.00 81.88 670 ALA A CA 1
ATOM 5312 C C . ALA A 1 670 ? 22.357 28.809 -29.193 1.00 81.88 670 ALA A C 1
ATOM 5314 O O . ALA A 1 670 ? 21.749 29.134 -28.165 1.00 81.88 670 ALA A O 1
ATOM 5315 N N . PHE A 1 671 ? 22.732 27.541 -29.415 1.00 83.25 671 PHE A N 1
ATOM 5316 C CA . PHE A 1 671 ? 22.550 26.468 -28.426 1.00 83.25 671 PHE A CA 1
ATOM 5317 C C . PHE A 1 671 ? 23.312 26.752 -27.127 1.00 83.25 671 PHE A C 1
ATOM 5319 O O . PHE A 1 671 ? 22.737 26.658 -26.038 1.00 83.25 671 PHE A O 1
ATOM 5326 N N . GLU A 1 672 ? 24.586 27.139 -27.222 1.00 85.50 672 GLU A N 1
ATOM 5327 C CA . GLU A 1 672 ? 25.401 27.453 -26.048 1.00 85.50 672 GLU A CA 1
ATOM 5328 C C . GLU A 1 672 ? 24.844 28.656 -25.266 1.00 85.50 672 GLU A C 1
ATOM 5330 O O . GLU A 1 672 ? 24.775 28.618 -24.031 1.00 85.50 672 GLU A O 1
ATOM 5335 N N . GLU A 1 673 ? 24.398 29.708 -25.959 1.00 85.69 673 GLU A N 1
ATOM 5336 C CA . GLU A 1 673 ? 23.800 30.880 -25.314 1.00 85.69 673 GLU A CA 1
ATOM 5337 C C . GLU A 1 673 ? 22.482 30.540 -24.599 1.00 85.69 673 GLU A C 1
ATOM 5339 O O . GLU A 1 673 ? 22.249 31.004 -23.475 1.00 85.69 673 GLU A O 1
ATOM 5344 N N . LEU A 1 674 ? 21.636 29.702 -25.209 1.00 85.81 674 LEU A N 1
ATOM 5345 C CA . LEU A 1 674 ? 20.398 29.225 -24.596 1.00 85.81 674 LEU A CA 1
ATOM 5346 C C . LEU A 1 674 ? 20.692 28.391 -23.343 1.00 85.81 674 LEU A C 1
ATOM 5348 O O . LEU A 1 674 ? 20.131 28.658 -22.279 1.00 85.81 674 LEU A O 1
ATOM 5352 N N . TYR A 1 675 ? 21.605 27.424 -23.439 1.00 89.38 675 TYR A N 1
ATOM 5353 C CA . TYR A 1 675 ? 21.945 26.523 -22.335 1.00 89.38 675 TYR A CA 1
ATOM 5354 C C . TYR A 1 675 ? 22.509 27.269 -21.122 1.00 89.38 675 TYR A C 1
ATOM 5356 O O . TYR A 1 675 ? 22.180 26.921 -19.990 1.00 89.38 675 TYR A O 1
ATOM 5364 N N . ARG A 1 676 ? 23.282 28.344 -21.328 1.00 86.44 676 ARG A N 1
ATOM 5365 C CA . ARG A 1 676 ? 23.804 29.183 -20.231 1.00 86.44 676 ARG A CA 1
ATOM 5366 C C . ARG A 1 676 ? 22.735 29.990 -19.492 1.00 86.44 676 ARG A C 1
ATOM 5368 O O . ARG A 1 676 ? 22.958 30.363 -18.343 1.00 86.44 676 ARG A O 1
ATOM 5375 N N . LYS A 1 677 ? 21.611 30.313 -20.139 1.00 86.75 677 LYS A N 1
ATOM 5376 C CA . LYS A 1 677 ? 20.524 31.110 -19.540 1.00 86.75 677 LYS A CA 1
ATOM 5377 C C . LYS A 1 677 ? 19.513 30.255 -18.771 1.00 86.75 677 LYS A C 1
ATOM 5379 O O . LYS A 1 677 ? 18.726 30.802 -17.999 1.00 86.75 677 LYS A O 1
ATOM 5384 N N . LEU A 1 678 ? 19.510 28.941 -18.991 1.00 86.69 678 LEU A N 1
ATOM 5385 C CA . LEU A 1 678 ? 18.523 28.031 -18.420 1.00 86.69 678 LEU A CA 1
ATOM 5386 C C . LEU A 1 678 ? 18.876 27.602 -16.986 1.00 86.69 678 LEU A C 1
ATOM 5388 O O . LEU A 1 678 ? 20.046 27.388 -16.668 1.00 86.69 678 LEU A O 1
ATOM 5392 N N . PRO A 1 679 ? 17.870 27.396 -16.116 1.00 86.12 679 PRO A N 1
ATOM 5393 C CA . PRO A 1 679 ? 18.085 26.757 -14.824 1.00 86.12 679 PRO A CA 1
ATOM 5394 C C . PRO A 1 679 ? 18.642 25.329 -14.998 1.00 86.12 679 PRO A C 1
ATOM 5396 O O . PRO A 1 679 ? 18.127 24.585 -15.839 1.00 86.12 679 PRO A O 1
ATOM 5399 N N . PRO A 1 680 ? 19.592 24.869 -14.158 1.00 81.69 680 PRO A N 1
ATOM 5400 C CA . PRO A 1 680 ? 20.220 23.548 -14.309 1.00 81.69 680 PRO A CA 1
ATOM 5401 C C . PRO A 1 680 ? 19.248 22.358 -14.309 1.00 81.69 680 PRO A C 1
ATOM 5403 O O . PRO A 1 680 ? 19.521 21.345 -14.945 1.00 81.69 680 PRO A O 1
ATOM 5406 N N . LYS A 1 681 ? 18.100 22.479 -13.623 1.00 78.12 681 LYS A N 1
ATOM 5407 C CA . LYS A 1 681 ? 17.043 21.450 -13.600 1.00 78.12 681 LYS A CA 1
ATOM 5408 C C . LYS A 1 681 ? 16.292 21.313 -14.929 1.00 78.12 681 LYS A C 1
ATOM 5410 O O . LYS A 1 681 ? 15.826 20.232 -15.259 1.00 78.12 681 LYS A O 1
ATOM 5415 N N . GLU A 1 682 ? 16.168 22.398 -15.690 1.00 82.44 682 GLU A N 1
ATOM 5416 C CA . GLU A 1 682 ? 15.473 22.397 -16.985 1.00 82.44 682 GLU A CA 1
ATOM 5417 C C . GLU A 1 682 ? 16.428 22.079 -18.142 1.00 82.44 682 GLU A C 1
ATOM 5419 O O . GLU A 1 682 ? 16.002 21.575 -19.179 1.00 82.44 682 GLU A O 1
ATOM 5424 N N . LEU A 1 683 ? 17.729 22.309 -17.945 1.00 88.69 683 LEU A N 1
ATOM 5425 C CA . LEU A 1 683 ? 18.774 22.160 -18.954 1.00 88.69 683 LEU A CA 1
ATOM 5426 C C . LEU A 1 683 ? 18.756 20.793 -19.663 1.00 88.69 683 LEU A C 1
ATOM 5428 O O . LEU A 1 683 ? 18.922 20.734 -20.880 1.00 88.69 683 LEU A O 1
ATOM 5432 N N . ILE A 1 684 ? 18.493 19.699 -18.937 1.00 90.00 684 ILE A N 1
ATOM 5433 C CA . ILE A 1 684 ? 18.471 18.349 -19.520 1.00 90.00 684 ILE A CA 1
ATOM 5434 C C . ILE A 1 684 ? 17.397 18.191 -20.607 1.00 90.00 684 ILE A C 1
ATOM 5436 O O . ILE A 1 684 ? 17.659 17.553 -21.623 1.00 90.00 684 ILE A O 1
ATOM 5440 N N . LYS A 1 685 ? 16.225 18.829 -20.461 1.00 89.38 685 LYS A N 1
ATOM 5441 C CA . LYS A 1 685 ? 15.150 18.773 -21.469 1.00 89.38 685 LYS A CA 1
ATOM 5442 C C . LYS A 1 685 ? 15.610 19.397 -22.781 1.00 89.38 685 LYS A C 1
ATOM 5444 O O . LYS A 1 685 ? 15.432 18.806 -23.840 1.00 89.38 685 LYS A O 1
ATOM 5449 N N . TYR A 1 686 ? 16.245 20.563 -22.699 1.00 90.12 686 TYR A N 1
ATOM 5450 C CA . TYR A 1 686 ? 16.728 21.295 -23.867 1.00 90.12 686 TYR A CA 1
ATOM 5451 C C . TYR A 1 686 ? 17.898 20.579 -24.548 1.00 90.12 686 TYR A C 1
ATOM 5453 O O . TYR A 1 686 ? 17.914 20.503 -25.771 1.00 90.12 686 TYR A O 1
ATOM 5461 N N . ILE A 1 687 ? 18.813 19.969 -23.780 1.00 90.38 687 ILE A N 1
ATOM 5462 C CA . ILE A 1 687 ? 19.895 19.138 -24.333 1.00 90.38 687 ILE A CA 1
ATOM 5463 C C . ILE A 1 687 ? 19.334 17.948 -25.120 1.00 90.38 687 ILE A C 1
ATOM 5465 O O . ILE A 1 687 ? 19.836 17.641 -26.200 1.00 90.38 687 ILE A O 1
ATOM 5469 N N . LEU A 1 688 ? 18.316 17.265 -24.590 1.00 89.44 688 LEU A N 1
ATOM 5470 C CA . LEU A 1 688 ? 17.720 16.102 -25.251 1.00 89.44 688 LEU A CA 1
ATOM 5471 C C . LEU A 1 688 ? 16.977 16.503 -26.531 1.00 89.44 688 LEU A C 1
ATOM 5473 O O . LEU A 1 688 ? 17.172 15.871 -27.565 1.00 89.44 688 LEU A O 1
ATOM 5477 N N . ILE A 1 689 ? 16.196 17.586 -26.495 1.00 88.00 689 ILE A N 1
ATOM 5478 C CA . ILE A 1 689 ? 15.492 18.092 -27.681 1.00 88.00 689 ILE A CA 1
ATOM 5479 C C . ILE A 1 689 ? 16.461 18.631 -28.742 1.00 88.00 689 ILE A C 1
ATOM 5481 O O . ILE A 1 689 ? 16.281 18.350 -29.924 1.00 88.00 689 ILE A O 1
ATOM 5485 N N . GLY A 1 690 ? 17.527 19.333 -28.345 1.00 85.06 690 GLY A N 1
ATOM 5486 C CA . GLY A 1 690 ? 18.572 19.778 -29.274 1.00 85.06 690 GLY A CA 1
ATOM 5487 C C . GLY A 1 690 ? 19.264 18.615 -29.980 1.00 85.06 690 GLY A C 1
ATOM 5488 O O . GLY A 1 690 ? 19.538 18.686 -31.176 1.00 85.06 690 GLY A O 1
ATOM 5489 N N . ALA A 1 691 ? 19.486 17.508 -29.270 1.00 86.19 691 ALA A N 1
ATOM 5490 C CA . ALA A 1 691 ? 20.046 16.295 -29.854 1.00 86.19 691 ALA A CA 1
ATOM 5491 C C . ALA A 1 691 ? 19.087 15.632 -30.862 1.00 86.19 691 ALA A C 1
ATOM 5493 O O . ALA A 1 691 ? 19.536 15.164 -31.906 1.00 86.19 691 ALA A O 1
ATOM 5494 N N . ILE A 1 692 ? 17.777 15.637 -30.588 1.00 83.12 692 ILE A N 1
ATOM 5495 C CA . ILE A 1 692 ? 16.758 15.088 -31.497 1.00 83.12 692 ILE A CA 1
ATOM 5496 C C . ILE A 1 692 ? 16.712 15.881 -32.810 1.00 83.12 692 ILE A C 1
ATOM 5498 O O . ILE A 1 692 ? 16.860 15.286 -33.875 1.00 83.12 692 ILE A O 1
ATOM 5502 N N . TYR A 1 693 ? 16.595 17.213 -32.749 1.00 80.56 693 TYR A N 1
ATOM 5503 C CA . TYR A 1 693 ? 16.508 18.050 -33.957 1.00 80.56 693 TYR A CA 1
ATOM 5504 C C . TYR A 1 693 ? 17.782 18.047 -34.811 1.00 80.56 693 TYR A C 1
ATOM 5506 O O . TYR A 1 693 ? 17.716 18.254 -36.017 1.00 80.56 693 TYR A O 1
ATOM 5514 N N . THR A 1 694 ? 18.943 17.783 -34.209 1.00 75.69 694 THR A N 1
ATOM 5515 C CA . THR A 1 694 ? 20.229 17.697 -34.925 1.00 75.69 694 THR A CA 1
ATOM 5516 C C . THR A 1 694 ? 20.543 16.292 -35.454 1.00 75.69 694 THR A C 1
ATOM 5518 O O . THR A 1 694 ? 21.625 16.073 -35.995 1.00 75.69 694 THR A O 1
ATOM 5521 N N . GLY A 1 695 ? 19.641 15.313 -35.290 1.00 72.56 695 GLY A N 1
ATOM 5522 C CA . GLY A 1 695 ? 19.871 13.930 -35.731 1.00 72.56 695 GLY A CA 1
ATOM 5523 C C . GLY A 1 695 ? 20.996 13.218 -34.966 1.00 72.56 695 GLY A C 1
ATOM 5524 O O . GLY A 1 695 ? 21.691 12.357 -35.510 1.00 72.56 695 GLY A O 1
ATOM 5525 N N . THR A 1 696 ? 21.213 13.592 -33.704 1.00 77.56 696 THR A N 1
ATOM 5526 C CA . THR A 1 696 ? 22.303 13.076 -32.869 1.00 77.56 696 THR A CA 1
ATOM 5527 C C . THR A 1 696 ? 22.036 11.641 -32.409 1.00 77.56 696 THR A C 1
ATOM 5529 O O . THR A 1 696 ? 20.995 11.350 -31.826 1.00 77.56 696 THR A O 1
ATOM 5532 N N . GLY A 1 697 ? 23.011 10.743 -32.585 1.00 66.94 697 GLY A N 1
ATOM 5533 C CA . GLY A 1 697 ? 22.922 9.356 -32.103 1.00 66.94 697 GLY A CA 1
ATOM 5534 C C . GLY A 1 697 ? 23.370 9.165 -30.648 1.00 66.94 697 GLY A C 1
ATOM 5535 O O . GLY A 1 697 ? 22.752 8.410 -29.899 1.00 66.94 697 GLY A O 1
ATOM 5536 N N . ASP A 1 698 ? 24.431 9.866 -30.237 1.00 82.44 698 ASP A N 1
ATOM 5537 C CA . ASP A 1 698 ? 24.979 9.816 -28.875 1.00 82.44 698 ASP A CA 1
ATOM 5538 C C . ASP A 1 698 ? 25.238 11.238 -28.344 1.00 82.44 698 ASP A C 1
ATOM 5540 O O . ASP A 1 698 ? 25.850 12.064 -29.021 1.00 82.44 698 ASP A O 1
ATOM 5544 N N . ILE A 1 699 ? 24.839 11.510 -27.106 1.00 91.62 699 ILE A N 1
ATOM 5545 C CA . ILE A 1 699 ? 25.121 12.736 -26.356 1.00 91.62 699 ILE A CA 1
ATOM 5546 C C . ILE A 1 699 ? 26.197 12.421 -25.320 1.00 91.62 699 ILE A C 1
ATOM 5548 O O . ILE A 1 699 ? 26.065 11.477 -24.543 1.00 91.62 699 ILE A O 1
ATOM 5552 N N . HIS A 1 700 ? 27.244 13.232 -25.273 1.00 90.56 700 HIS A N 1
ATOM 5553 C CA . HIS A 1 700 ? 28.350 13.106 -24.332 1.00 90.56 700 HIS A CA 1
ATOM 5554 C C . HIS A 1 700 ? 28.381 14.325 -23.404 1.00 90.56 700 HIS A C 1
ATOM 5556 O O . HIS A 1 700 ? 28.416 15.462 -23.875 1.00 90.56 700 HIS A O 1
ATOM 5562 N N . ILE A 1 701 ? 28.392 14.094 -22.089 1.00 93.12 701 ILE A N 1
ATOM 5563 C CA . ILE A 1 701 ? 28.578 15.135 -21.073 1.00 93.12 701 ILE A CA 1
ATOM 5564 C C . ILE A 1 701 ? 29.855 14.821 -20.294 1.00 93.12 701 ILE A C 1
ATOM 5566 O O . ILE A 1 701 ? 29.939 13.830 -19.566 1.00 93.12 701 ILE A O 1
ATOM 5570 N N . GLU A 1 702 ? 30.863 15.671 -20.471 1.00 91.31 702 GLU A N 1
ATOM 5571 C CA . GLU A 1 702 ? 32.228 15.438 -19.997 1.00 91.31 702 GLU A CA 1
ATOM 5572 C C . GLU A 1 702 ? 32.653 16.557 -19.026 1.00 91.31 702 GLU A C 1
ATOM 5574 O O . GLU A 1 702 ? 32.813 17.707 -19.456 1.00 91.31 702 GLU A O 1
ATOM 5579 N N . PRO A 1 703 ? 32.849 16.279 -17.722 1.00 91.12 703 PRO A N 1
ATOM 5580 C CA . PRO A 1 703 ? 33.347 17.277 -16.781 1.00 91.12 703 PRO A CA 1
ATOM 5581 C C . PRO A 1 703 ? 34.844 17.551 -16.975 1.00 91.12 703 PRO A C 1
ATOM 5583 O O . PRO A 1 703 ? 35.642 16.642 -17.205 1.00 91.12 703 PRO A O 1
ATOM 5586 N N . GLY A 1 704 ? 35.238 18.817 -16.836 1.00 87.50 704 GLY A N 1
ATOM 5587 C CA . GLY A 1 704 ? 36.629 19.274 -16.829 1.00 87.50 704 GLY A CA 1
ATOM 5588 C C . GLY A 1 704 ? 36.993 20.018 -15.539 1.00 87.50 704 GLY A C 1
ATOM 5589 O O . GLY A 1 704 ? 36.233 20.048 -14.577 1.00 87.50 704 GLY A O 1
ATOM 5590 N N . MET A 1 705 ? 38.167 20.663 -15.504 1.00 84.12 705 MET A N 1
ATOM 5591 C CA . MET A 1 705 ? 38.660 21.346 -14.290 1.00 84.12 705 MET A CA 1
ATOM 5592 C C . MET A 1 705 ? 37.814 22.546 -13.836 1.00 84.12 705 MET A C 1
ATOM 5594 O O . MET A 1 705 ? 37.722 22.814 -12.643 1.00 84.12 705 MET A O 1
ATOM 5598 N N . LYS A 1 706 ? 37.272 23.326 -14.778 1.00 86.31 706 LYS A N 1
ATOM 5599 C CA . LYS A 1 706 ? 36.526 24.572 -14.494 1.00 86.31 706 LYS A CA 1
ATOM 5600 C C . LYS A 1 706 ? 35.144 24.607 -15.138 1.00 86.31 706 LYS A C 1
ATOM 5602 O O . LYS A 1 706 ? 34.284 25.371 -14.709 1.00 86.31 706 LYS A O 1
ATOM 5607 N N . GLN A 1 707 ? 34.955 23.810 -16.184 1.00 92.69 707 GLN A N 1
ATOM 5608 C CA . GLN A 1 707 ? 33.773 23.781 -17.038 1.00 92.69 707 GLN A CA 1
ATOM 5609 C C . GLN A 1 707 ? 33.497 22.329 -17.437 1.00 92.69 707 GLN A C 1
ATOM 5611 O O . GLN A 1 707 ? 34.438 21.531 -17.461 1.00 92.69 707 GLN A O 1
ATOM 5616 N N . PHE A 1 708 ? 32.252 22.001 -17.770 1.00 93.06 708 PHE A N 1
ATOM 5617 C CA . PHE A 1 708 ? 31.897 20.731 -18.405 1.00 93.06 708 PHE A CA 1
ATOM 5618 C C . PHE A 1 708 ? 31.418 20.974 -19.836 1.00 93.06 708 PHE A C 1
ATOM 5620 O O . PHE A 1 708 ? 30.891 22.042 -20.156 1.00 93.06 708 PHE A O 1
ATOM 5627 N N . LYS A 1 709 ? 31.648 19.987 -20.700 1.00 93.06 709 LYS A N 1
ATOM 5628 C CA . LYS A 1 709 ? 31.305 20.032 -22.120 1.00 93.06 709 LYS A CA 1
ATOM 5629 C C . LYS A 1 709 ? 30.072 19.193 -22.399 1.00 93.06 709 LYS A C 1
ATOM 5631 O O . LYS A 1 709 ? 29.965 18.084 -21.880 1.00 93.06 709 LYS A O 1
ATOM 5636 N N . ILE A 1 710 ? 29.206 19.689 -23.274 1.00 93.06 710 ILE A N 1
ATOM 5637 C CA . ILE A 1 710 ? 28.148 18.908 -23.919 1.00 93.06 710 ILE A CA 1
ATOM 5638 C C . ILE A 1 710 ? 28.550 18.723 -25.377 1.00 93.06 710 ILE A C 1
ATOM 5640 O O . ILE A 1 710 ? 28.877 19.696 -26.059 1.00 93.06 710 ILE A O 1
ATOM 5644 N N . ARG A 1 711 ? 28.564 17.477 -25.847 1.00 88.31 711 ARG A N 1
ATOM 5645 C CA . ARG A 1 711 ? 28.997 17.119 -27.199 1.00 88.31 711 ARG A CA 1
ATOM 5646 C C . ARG A 1 711 ? 27.977 16.187 -27.838 1.00 88.31 711 ARG A C 1
ATOM 5648 O O . ARG A 1 711 ? 27.491 15.272 -27.175 1.00 88.31 711 ARG A O 1
ATOM 5655 N N . TYR A 1 712 ? 27.671 16.392 -29.110 1.00 89.38 712 TYR A N 1
ATOM 5656 C CA . TYR A 1 712 ? 26.742 15.554 -29.869 1.00 89.38 712 TYR A CA 1
ATOM 5657 C C . TYR A 1 712 ? 27.485 14.744 -30.922 1.00 89.38 712 TYR A C 1
ATOM 5659 O O . TYR A 1 712 ? 28.376 15.252 -31.604 1.00 89.38 712 TYR A O 1
ATOM 5667 N N . ARG A 1 713 ? 27.121 13.470 -31.061 1.00 77.94 713 ARG A N 1
ATOM 5668 C CA . ARG A 1 713 ? 27.572 12.612 -32.151 1.00 77.94 713 ARG A CA 1
ATOM 5669 C C . ARG A 1 713 ? 26.565 12.650 -33.299 1.00 77.94 713 ARG A C 1
ATOM 5671 O O . ARG A 1 713 ? 25.580 11.913 -33.272 1.00 77.94 713 ARG A O 1
ATOM 5678 N N . ILE A 1 714 ? 26.852 13.460 -34.308 1.00 77.25 714 ILE A N 1
ATOM 5679 C CA . ILE A 1 714 ? 26.022 13.655 -35.502 1.00 77.25 714 ILE A CA 1
ATOM 5680 C C . ILE A 1 714 ? 26.724 12.946 -36.668 1.00 77.25 714 ILE A C 1
ATOM 5682 O O . ILE A 1 714 ? 27.929 13.109 -36.860 1.00 77.25 714 ILE A O 1
ATOM 5686 N N . ASP A 1 715 ? 26.016 12.060 -37.376 1.00 62.03 715 ASP A N 1
ATOM 5687 C CA . ASP A 1 715 ? 26.549 11.259 -38.498 1.00 62.03 715 ASP A CA 1
ATOM 5688 C C . ASP A 1 715 ? 27.877 10.514 -38.220 1.00 62.03 715 ASP A C 1
ATOM 5690 O O . ASP A 1 715 ? 28.672 10.214 -39.112 1.00 62.03 715 ASP A O 1
ATOM 5694 N N . GLY A 1 716 ? 28.118 10.161 -36.953 1.00 51.78 716 GLY A N 1
ATOM 5695 C CA . GLY A 1 716 ? 29.299 9.418 -36.503 1.00 51.78 716 GLY A CA 1
ATOM 5696 C C . GLY A 1 716 ? 30.494 10.279 -36.074 1.00 51.78 716 GLY A C 1
ATOM 5697 O O . GLY A 1 716 ? 31.387 9.743 -35.407 1.00 51.78 716 GLY A O 1
ATOM 5698 N N . ALA A 1 717 ? 30.489 11.585 -36.354 1.00 61.53 717 ALA A N 1
ATOM 5699 C CA . ALA A 1 717 ? 31.478 12.554 -35.873 1.00 61.53 717 ALA A CA 1
ATOM 5700 C C . ALA A 1 717 ? 31.005 13.231 -34.577 1.00 61.53 717 ALA A C 1
ATOM 5702 O O . ALA A 1 717 ? 29.810 13.317 -34.321 1.00 61.53 717 ALA A O 1
ATOM 5703 N N . LEU A 1 718 ? 31.936 13.671 -33.724 1.00 74.00 718 LEU A N 1
ATOM 5704 C CA . LEU A 1 718 ? 31.628 14.206 -32.393 1.00 74.00 718 LEU A CA 1
ATOM 5705 C C . LEU A 1 718 ? 31.894 15.718 -32.348 1.00 74.00 718 LEU A C 1
ATOM 5707 O O . LEU A 1 718 ? 33.027 16.145 -32.564 1.00 74.00 718 LEU A O 1
ATOM 5711 N N . HIS A 1 719 ? 30.855 16.502 -32.066 1.00 80.50 719 HIS A N 1
ATOM 5712 C CA . HIS A 1 719 ? 30.838 17.964 -32.143 1.00 80.50 719 HIS A CA 1
ATOM 5713 C C . HIS A 1 719 ? 30.666 18.586 -30.753 1.00 80.50 719 HIS A C 1
ATOM 5715 O O . HIS A 1 719 ? 29.833 18.123 -29.977 1.00 80.50 719 HIS A O 1
ATOM 5721 N N . ASP A 1 720 ? 31.440 19.626 -30.431 1.00 86.19 720 ASP A N 1
ATOM 5722 C CA . ASP A 1 720 ? 31.305 20.384 -29.178 1.00 86.19 720 ASP A CA 1
ATOM 5723 C C . ASP A 1 720 ? 30.129 21.366 -29.327 1.00 86.19 720 ASP A C 1
ATOM 5725 O O . ASP A 1 720 ? 30.170 22.230 -30.196 1.00 86.19 720 ASP A O 1
ATOM 5729 N N . ILE A 1 721 ? 29.087 21.215 -28.502 1.00 88.50 721 ILE A N 1
ATOM 5730 C CA . ILE A 1 721 ? 27.834 21.987 -28.607 1.00 88.50 721 ILE A CA 1
ATOM 5731 C C . ILE A 1 721 ? 27.787 23.129 -27.595 1.00 88.50 721 ILE A C 1
ATOM 5733 O O . ILE A 1 721 ? 27.301 24.206 -27.909 1.00 88.50 721 ILE A O 1
ATOM 5737 N N . ALA A 1 722 ? 28.270 22.903 -26.370 1.00 89.62 722 ALA A N 1
ATOM 5738 C CA . ALA A 1 722 ? 28.293 23.940 -25.341 1.00 89.62 722 ALA A CA 1
ATOM 5739 C C . ALA A 1 722 ? 29.378 23.699 -24.284 1.00 89.62 722 ALA A C 1
ATOM 5741 O O . ALA A 1 722 ? 29.640 22.552 -23.897 1.00 89.62 722 ALA A O 1
ATOM 5742 N N . LEU A 1 723 ? 29.952 24.791 -23.759 1.00 91.19 723 LEU A N 1
ATOM 5743 C CA . LEU A 1 723 ? 30.749 24.803 -22.531 1.00 91.19 723 LEU A CA 1
ATOM 5744 C C . LEU A 1 723 ? 30.005 25.524 -21.400 1.00 91.19 723 LEU A C 1
ATOM 5746 O O . LEU A 1 723 ? 29.690 26.713 -21.485 1.00 91.19 723 LEU A O 1
ATOM 5750 N N . LEU A 1 724 ? 29.775 24.804 -20.300 1.00 91.00 724 LEU A N 1
ATOM 5751 C CA . LEU A 1 724 ? 28.995 25.273 -19.152 1.00 91.00 724 LEU A CA 1
ATOM 5752 C C . LEU A 1 724 ? 29.805 25.240 -17.848 1.00 91.00 724 LEU A C 1
ATOM 5754 O O . LEU A 1 724 ? 30.825 24.556 -17.732 1.00 91.00 724 LEU A O 1
ATOM 5758 N N . ALA A 1 725 ? 29.371 26.010 -16.848 1.00 89.44 725 ALA A N 1
ATOM 5759 C CA . ALA A 1 725 ? 30.077 26.153 -15.575 1.00 89.44 725 ALA A CA 1
ATOM 5760 C C . ALA A 1 725 ? 29.952 24.894 -14.698 1.00 89.44 725 ALA A C 1
ATOM 5762 O O . ALA A 1 725 ? 28.871 24.335 -14.547 1.00 89.44 725 ALA A O 1
ATOM 5763 N N . MET A 1 726 ? 31.035 24.476 -14.029 1.00 89.00 726 MET A N 1
ATOM 5764 C CA . MET A 1 726 ? 31.022 23.259 -13.189 1.00 89.00 726 MET A CA 1
ATOM 5765 C C . MET A 1 726 ? 30.032 23.286 -12.015 1.00 89.00 726 MET A C 1
ATOM 5767 O O . MET A 1 726 ? 29.679 22.223 -11.511 1.00 89.00 726 MET A O 1
ATOM 5771 N N . ASN A 1 727 ? 29.557 24.460 -11.591 1.00 87.00 727 ASN A N 1
ATOM 5772 C CA . ASN A 1 727 ? 28.564 24.577 -10.517 1.00 87.00 727 ASN A CA 1
ATOM 5773 C C . ASN A 1 727 ? 27.233 23.894 -10.871 1.00 87.00 727 ASN A C 1
ATOM 5775 O O . ASN A 1 727 ? 26.563 23.363 -9.987 1.00 87.00 727 ASN A O 1
ATOM 5779 N N . ASP A 1 728 ? 26.882 23.855 -12.158 1.00 87.31 728 ASP A N 1
ATOM 5780 C CA . ASP A 1 728 ? 25.617 23.287 -12.628 1.00 87.31 728 ASP A CA 1
ATOM 5781 C C . ASP A 1 728 ? 25.713 21.768 -12.844 1.00 87.31 728 ASP A C 1
ATOM 5783 O O . ASP A 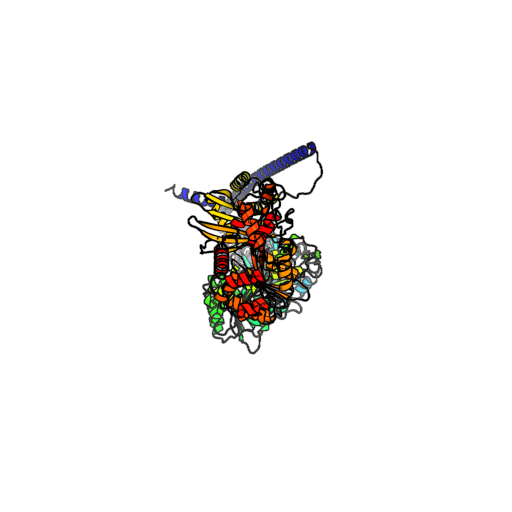1 728 ? 24.701 21.064 -12.840 1.00 87.31 728 ASP A O 1
ATOM 5787 N N . TYR A 1 729 ? 26.940 21.244 -12.953 1.00 89.44 729 TYR A N 1
ATOM 5788 C CA . TYR A 1 729 ? 27.228 19.857 -13.316 1.00 89.44 729 TYR A CA 1
ATOM 5789 C C . TYR A 1 729 ? 26.599 18.835 -12.357 1.00 89.44 729 TYR A C 1
ATOM 5791 O O . TYR A 1 729 ? 25.979 17.870 -12.797 1.00 89.44 729 TYR A O 1
ATOM 5799 N N . LEU A 1 730 ? 26.709 19.054 -11.040 1.00 85.38 730 LEU A N 1
ATOM 5800 C CA . LEU A 1 730 ? 26.150 18.132 -10.041 1.00 85.38 730 LEU A CA 1
ATOM 5801 C C . LEU A 1 730 ? 24.622 18.054 -10.105 1.00 85.38 730 LEU A C 1
ATOM 5803 O O . LEU A 1 730 ? 24.056 16.986 -9.883 1.00 85.38 730 LEU A O 1
ATOM 5807 N N . THR A 1 731 ? 23.959 19.168 -10.417 1.00 86.31 731 THR A N 1
ATOM 5808 C CA . THR A 1 731 ? 22.499 19.204 -10.556 1.00 86.31 731 THR A CA 1
ATOM 5809 C C . THR A 1 731 ? 22.066 18.411 -11.784 1.00 86.31 731 THR A C 1
ATOM 5811 O O . THR A 1 731 ? 21.182 17.569 -11.671 1.00 86.31 731 THR A O 1
ATOM 5814 N N . VAL A 1 732 ? 22.747 18.602 -12.919 1.00 87.50 732 VAL A N 1
ATOM 5815 C CA . VAL A 1 732 ? 22.498 17.843 -14.157 1.00 87.50 732 VAL A CA 1
ATOM 5816 C C . VAL A 1 732 ? 22.754 16.346 -13.949 1.00 87.50 732 VAL A C 1
ATOM 5818 O O . VAL A 1 732 ? 21.927 15.520 -14.326 1.00 87.50 732 VAL A O 1
ATOM 5821 N N . LEU A 1 733 ? 23.861 15.985 -13.294 1.00 87.50 733 LEU A N 1
ATOM 5822 C CA . LEU A 1 733 ? 24.206 14.595 -12.983 1.00 87.50 733 LEU A CA 1
ATOM 5823 C C . LEU A 1 733 ? 23.153 13.926 -12.088 1.00 87.50 733 LEU A C 1
ATOM 5825 O O . LEU A 1 733 ? 22.763 12.788 -12.344 1.00 87.50 733 LEU A O 1
ATOM 5829 N N . ASN A 1 734 ? 22.695 14.613 -11.038 1.00 84.06 734 ASN A N 1
ATOM 5830 C CA . ASN A 1 734 ? 21.671 14.078 -10.141 1.00 84.06 734 ASN A CA 1
ATOM 5831 C C . ASN A 1 734 ? 20.317 13.944 -10.838 1.00 84.06 734 ASN A C 1
ATOM 5833 O O . ASN A 1 734 ? 19.628 12.957 -10.606 1.00 84.06 734 ASN A O 1
ATOM 5837 N N . GLU A 1 735 ? 19.962 14.880 -11.718 1.00 86.00 735 GLU A N 1
ATOM 5838 C CA . GLU A 1 735 ? 18.732 14.790 -12.505 1.00 86.00 735 GLU A CA 1
ATOM 5839 C C . GLU A 1 735 ? 18.757 13.567 -13.430 1.00 86.00 735 GLU A C 1
ATOM 5841 O O . GLU A 1 735 ? 17.804 12.795 -13.469 1.00 86.00 735 GLU A O 1
ATOM 5846 N N . ILE A 1 736 ? 19.888 13.309 -14.091 1.00 87.31 736 ILE A N 1
ATOM 5847 C CA . ILE A 1 736 ? 20.067 12.117 -14.931 1.00 87.31 736 ILE A CA 1
ATOM 5848 C C . ILE A 1 736 ? 20.020 10.832 -14.087 1.00 87.31 736 ILE A C 1
ATOM 5850 O O . ILE A 1 736 ? 19.331 9.883 -14.461 1.00 87.31 736 ILE A O 1
ATOM 5854 N N . LYS A 1 737 ? 20.675 10.794 -12.916 1.00 84.06 737 LYS A N 1
ATOM 5855 C CA . LYS A 1 737 ? 20.599 9.643 -11.992 1.00 84.06 737 LYS A CA 1
ATOM 5856 C C . LYS A 1 737 ? 19.173 9.397 -11.486 1.00 84.06 737 LYS A C 1
ATOM 5858 O O . LYS A 1 737 ? 18.755 8.242 -11.414 1.00 84.06 737 LYS A O 1
ATOM 5863 N N . ASN A 1 738 ? 18.414 10.459 -11.210 1.00 78.56 738 ASN A N 1
ATOM 5864 C CA . ASN A 1 738 ? 17.001 10.380 -10.838 1.00 78.56 738 ASN A CA 1
ATOM 5865 C C . ASN A 1 738 ? 16.151 9.808 -11.975 1.00 78.56 738 ASN A C 1
ATOM 5867 O O . ASN A 1 738 ? 15.377 8.882 -11.740 1.00 78.56 738 ASN A O 1
ATOM 5871 N N . LEU A 1 739 ? 16.338 10.295 -13.206 1.00 81.38 739 LEU A N 1
ATOM 5872 C CA . LEU A 1 739 ? 15.660 9.761 -14.392 1.00 81.38 739 LEU A CA 1
ATOM 5873 C C . LEU A 1 739 ? 15.981 8.277 -14.596 1.00 81.38 739 LEU A C 1
ATOM 5875 O O . LEU A 1 739 ? 15.097 7.500 -14.928 1.00 81.38 739 LEU A O 1
ATOM 5879 N N . MET A 1 740 ? 17.216 7.852 -14.322 1.00 76.38 740 MET A N 1
ATOM 5880 C CA . MET A 1 740 ? 17.619 6.444 -14.370 1.00 76.38 740 MET A CA 1
ATOM 5881 C C . MET A 1 740 ? 17.138 5.620 -13.168 1.00 76.38 740 MET A C 1
ATOM 5883 O O . MET A 1 740 ? 17.349 4.411 -13.176 1.00 76.38 740 MET A O 1
ATOM 5887 N N . GLY A 1 741 ? 16.513 6.216 -12.147 1.00 66.31 741 GLY A N 1
ATOM 5888 C CA . GLY A 1 741 ? 16.078 5.537 -10.921 1.00 66.31 741 GLY A CA 1
ATOM 5889 C C . GLY A 1 741 ? 17.222 5.017 -10.044 1.00 66.31 741 GLY A C 1
ATOM 5890 O O . GLY A 1 741 ? 17.054 4.026 -9.336 1.00 66.31 741 GLY A O 1
ATOM 5891 N N . VAL A 1 742 ? 18.389 5.661 -10.108 1.00 69.44 742 VAL A N 1
ATOM 5892 C CA . VAL A 1 742 ? 19.577 5.323 -9.314 1.00 69.44 742 VAL A CA 1
ATOM 5893 C C . VAL A 1 742 ? 19.617 6.214 -8.070 1.00 69.44 742 VAL A C 1
ATOM 5895 O O . VAL A 1 742 ? 19.453 7.429 -8.168 1.00 69.44 742 VAL A O 1
ATOM 5898 N N . LYS A 1 743 ? 19.863 5.630 -6.886 1.00 64.62 743 LYS A N 1
ATOM 5899 C CA . LYS A 1 743 ? 19.940 6.384 -5.621 1.00 64.62 743 LYS A CA 1
ATOM 5900 C C . LYS A 1 743 ? 21.023 7.472 -5.697 1.00 64.62 743 LYS A C 1
ATOM 5902 O O . LYS A 1 743 ? 22.211 7.180 -5.853 1.00 64.62 743 LYS A O 1
ATOM 5907 N N . THR A 1 744 ? 20.625 8.732 -5.537 1.00 59.28 744 THR A N 1
ATOM 5908 C CA . THR A 1 744 ? 21.538 9.883 -5.510 1.00 59.28 744 THR A CA 1
ATOM 5909 C C . THR A 1 744 ? 22.463 9.809 -4.293 1.00 59.28 744 THR A C 1
ATOM 5911 O O . THR A 1 744 ? 21.988 9.677 -3.168 1.00 59.28 744 THR A O 1
ATOM 5914 N N . GLY A 1 745 ? 23.781 9.907 -4.501 1.00 56.59 745 GLY A N 1
ATOM 5915 C CA . GLY A 1 745 ? 24.781 9.978 -3.420 1.00 56.59 745 GLY A CA 1
ATOM 5916 C C . GLY A 1 745 ? 25.749 8.793 -3.321 1.00 56.59 745 GLY A C 1
ATOM 5917 O O . GLY A 1 745 ? 26.753 8.897 -2.621 1.00 56.59 745 GLY A O 1
ATOM 5918 N N . LYS A 1 746 ? 25.518 7.701 -4.060 1.00 50.50 746 LYS A N 1
ATOM 5919 C CA . LYS A 1 746 ? 26.469 6.583 -4.180 1.00 50.50 746 LYS A CA 1
ATOM 5920 C C . LYS A 1 746 ? 27.362 6.765 -5.416 1.00 50.50 746 LYS A C 1
ATOM 5922 O O . LYS A 1 746 ? 26.868 6.997 -6.519 1.00 50.50 746 LYS A O 1
ATOM 5927 N N . ARG A 1 747 ? 28.685 6.685 -5.230 1.00 57.16 747 ARG A N 1
ATOM 5928 C CA . ARG A 1 747 ? 29.658 6.525 -6.324 1.00 57.16 747 ARG A CA 1
ATOM 5929 C C . ARG A 1 747 ? 29.951 5.039 -6.468 1.00 57.16 747 ARG A C 1
ATOM 5931 O O . ARG A 1 747 ? 30.708 4.482 -5.679 1.00 57.16 747 ARG A O 1
ATOM 5938 N N . GLU A 1 748 ? 29.311 4.412 -7.439 1.00 54.88 748 GLU A N 1
ATOM 5939 C CA . GLU A 1 748 ? 29.575 3.034 -7.854 1.00 54.88 748 GLU A CA 1
ATOM 5940 C C . GLU A 1 748 ? 30.265 3.068 -9.226 1.00 54.88 748 GLU A C 1
ATOM 5942 O O . GLU A 1 748 ? 30.223 4.096 -9.896 1.00 54.88 748 GLU A O 1
ATOM 5947 N N . GLY A 1 749 ? 30.973 1.996 -9.597 1.00 66.31 749 GLY A N 1
ATOM 5948 C CA . GLY A 1 749 ? 31.897 1.969 -10.740 1.00 66.31 749 GLY A CA 1
ATOM 5949 C C . GLY A 1 749 ? 31.287 2.407 -12.079 1.00 66.31 749 GLY A C 1
ATOM 5950 O O . GLY A 1 749 ? 31.439 3.555 -12.485 1.00 66.31 749 GLY A O 1
ATOM 5951 N N . VAL A 1 750 ? 30.663 1.474 -12.797 1.00 67.38 750 VAL A N 1
ATOM 5952 C CA . VAL A 1 750 ? 29.916 1.745 -14.036 1.00 67.38 750 VAL A CA 1
ATOM 5953 C C . VAL A 1 750 ? 28.432 1.696 -13.690 1.00 67.38 750 VAL A C 1
ATOM 5955 O O . VAL A 1 750 ? 27.998 0.745 -13.045 1.00 67.38 750 VAL A O 1
ATOM 5958 N N . ILE A 1 751 ? 27.671 2.720 -14.077 1.00 73.19 751 ILE A N 1
ATOM 5959 C CA . ILE A 1 751 ? 26.229 2.812 -13.823 1.00 73.19 751 ILE A CA 1
ATOM 5960 C C . ILE A 1 751 ? 25.517 2.920 -15.168 1.00 73.19 751 ILE A C 1
ATOM 5962 O O . ILE A 1 751 ? 25.616 3.943 -15.845 1.00 73.19 751 ILE A O 1
ATOM 5966 N N . ASP A 1 752 ? 24.765 1.887 -15.525 1.00 73.69 752 ASP A N 1
ATOM 5967 C CA . ASP A 1 752 ? 23.904 1.887 -16.703 1.00 73.69 752 ASP A CA 1
ATOM 5968 C C . ASP A 1 752 ? 22.437 2.058 -16.299 1.00 73.69 752 ASP A C 1
ATOM 5970 O O . ASP A 1 752 ? 22.001 1.650 -15.223 1.00 73.69 752 ASP A O 1
ATOM 5974 N N . GLY A 1 753 ? 21.653 2.686 -17.166 1.00 72.38 753 GLY A N 1
ATOM 5975 C CA . GLY A 1 753 ? 20.244 2.945 -16.904 1.00 72.38 753 GLY A CA 1
ATOM 5976 C C . GLY A 1 753 ? 19.497 3.390 -18.147 1.00 72.38 753 GLY A C 1
ATOM 5977 O O . GLY A 1 753 ? 20.068 3.559 -19.227 1.00 72.38 753 GLY A O 1
ATOM 5978 N N . ARG A 1 754 ? 18.182 3.533 -18.002 1.00 75.06 754 ARG A N 1
ATOM 5979 C CA . ARG A 1 754 ? 17.278 3.892 -19.093 1.00 75.06 754 ARG A CA 1
ATOM 5980 C C . ARG A 1 754 ? 16.197 4.836 -18.604 1.00 75.06 754 ARG A C 1
ATOM 5982 O O . ARG A 1 754 ? 15.729 4.689 -17.474 1.00 75.06 754 ARG A O 1
ATOM 5989 N N . PHE A 1 755 ? 15.799 5.755 -19.472 1.00 80.12 755 PHE A N 1
ATOM 5990 C CA . PHE A 1 755 ? 14.601 6.564 -19.300 1.00 80.12 755 PHE A CA 1
ATOM 5991 C C . PHE A 1 755 ? 13.997 6.925 -20.668 1.00 80.12 755 PHE A C 1
ATOM 5993 O O . PHE A 1 755 ? 14.673 6.810 -21.681 1.00 80.12 755 PHE A O 1
ATOM 6000 N N . LYS A 1 756 ? 12.738 7.356 -20.718 1.00 80.44 756 LYS A N 1
ATOM 6001 C CA . LYS A 1 756 ? 12.013 7.755 -21.931 1.00 80.44 756 LYS A CA 1
ATOM 6002 C C . LYS A 1 756 ? 11.886 9.266 -22.042 1.00 80.44 756 LYS A C 1
ATOM 6004 O O . LYS A 1 756 ? 11.749 9.947 -21.039 1.00 80.44 756 LYS A O 1
ATOM 6009 N N . ILE A 1 757 ? 11.856 9.807 -23.244 1.00 82.69 757 ILE A N 1
ATOM 6010 C CA . ILE A 1 757 ? 11.392 11.165 -23.533 1.00 82.69 757 ILE A CA 1
ATOM 6011 C C . ILE A 1 757 ? 9.951 11.025 -24.006 1.00 82.69 757 ILE A C 1
ATOM 6013 O O . ILE A 1 757 ? 9.699 10.253 -24.922 1.00 82.69 757 ILE A O 1
ATOM 6017 N N . MET A 1 758 ? 9.013 11.724 -23.375 1.00 74.56 758 MET A N 1
ATOM 6018 C CA . MET A 1 758 ? 7.587 11.670 -23.707 1.00 74.56 758 MET A CA 1
ATOM 6019 C C . MET A 1 758 ? 7.103 13.041 -24.169 1.00 74.56 758 MET A C 1
ATOM 6021 O O . MET A 1 758 ? 7.419 14.058 -23.543 1.00 74.56 758 MET A O 1
ATOM 6025 N N . TYR A 1 759 ? 6.309 13.065 -25.237 1.00 72.88 759 TYR A N 1
ATOM 6026 C CA . TYR A 1 759 ? 5.777 14.300 -25.808 1.00 72.88 759 TYR A CA 1
ATOM 6027 C C . TYR A 1 759 ? 4.340 14.554 -25.356 1.00 72.88 759 TYR A C 1
ATOM 6029 O O . TYR A 1 759 ? 3.563 13.628 -25.134 1.00 72.88 759 TYR A O 1
ATOM 6037 N N . THR A 1 760 ? 3.981 15.830 -25.214 1.00 59.34 760 THR A N 1
ATOM 6038 C CA . THR A 1 760 ? 2.608 16.242 -24.871 1.00 59.34 760 THR A CA 1
ATOM 6039 C C . THR A 1 760 ? 1.668 16.208 -26.079 1.00 59.34 760 THR A C 1
ATOM 6041 O O . THR A 1 760 ? 0.482 15.938 -25.913 1.00 59.34 760 THR A O 1
ATOM 6044 N N . ASN A 1 761 ? 2.204 16.397 -27.286 1.00 55.81 761 ASN A N 1
ATOM 6045 C CA . ASN A 1 761 ? 1.555 16.171 -28.576 1.00 55.81 761 ASN A CA 1
ATOM 6046 C C . ASN A 1 761 ? 2.529 15.401 -29.480 1.00 55.81 761 ASN A C 1
ATOM 6048 O O . ASN A 1 761 ? 3.736 15.585 -29.338 1.00 55.81 761 ASN A O 1
ATOM 6052 N N . LYS A 1 762 ? 2.036 14.549 -30.398 1.00 50.12 762 LYS A N 1
ATOM 6053 C CA . LYS A 1 762 ? 2.902 13.840 -31.364 1.00 50.12 762 LYS A CA 1
ATOM 6054 C C . LYS A 1 762 ? 3.846 14.836 -32.026 1.00 50.12 762 LYS A C 1
ATOM 6056 O O . LYS A 1 762 ? 3.376 15.843 -32.563 1.00 50.12 762 LYS A O 1
ATOM 6061 N N . ASP A 1 763 ? 5.141 14.546 -31.985 1.00 51.41 763 ASP A N 1
ATOM 6062 C CA . ASP A 1 763 ? 6.117 15.355 -32.696 1.00 51.41 763 ASP A CA 1
ATOM 6063 C C . ASP A 1 763 ? 5.743 15.394 -34.188 1.00 51.41 763 ASP A C 1
ATOM 6065 O O . ASP A 1 763 ? 5.428 14.369 -34.799 1.00 51.41 763 ASP A O 1
ATOM 6069 N N . LYS A 1 764 ? 5.698 16.602 -34.755 1.00 42.91 764 LYS A N 1
ATOM 6070 C CA . LYS A 1 764 ? 5.221 16.832 -36.122 1.00 42.91 764 LYS A CA 1
ATOM 6071 C C . LYS A 1 764 ? 6.229 16.369 -37.176 1.00 42.91 764 LYS A C 1
ATOM 6073 O O . LYS A 1 764 ? 5.802 16.117 -38.300 1.00 42.91 764 LYS A O 1
ATOM 6078 N N . GLU A 1 765 ? 7.516 16.253 -36.832 1.00 45.59 765 GLU A N 1
ATOM 6079 C CA . GLU A 1 765 ? 8.568 15.789 -37.750 1.00 45.59 765 GLU A CA 1
ATOM 6080 C C . GLU A 1 765 ? 8.846 14.278 -37.629 1.00 45.59 765 GLU A C 1
ATOM 6082 O O . GLU A 1 765 ? 8.952 13.616 -38.662 1.00 45.59 765 GLU A O 1
ATOM 6087 N N . SER A 1 766 ? 8.903 13.702 -36.418 1.00 47.34 766 SER A N 1
ATOM 6088 C CA . SER A 1 766 ? 9.159 12.255 -36.236 1.00 47.34 766 SER A CA 1
ATOM 6089 C C . SER A 1 766 ? 7.903 11.374 -36.152 1.00 47.34 766 SER A C 1
ATOM 6091 O O . SER A 1 766 ? 7.961 10.184 -36.456 1.00 47.34 766 SER A O 1
ATOM 6093 N N . GLY A 1 767 ? 6.751 11.924 -35.751 1.00 49.78 767 GLY A N 1
ATOM 6094 C CA . GLY A 1 767 ? 5.518 11.159 -35.528 1.00 49.78 767 GLY A CA 1
ATOM 6095 C C . GLY A 1 767 ? 5.526 10.252 -34.284 1.00 49.78 767 GLY A C 1
ATOM 6096 O O . GLY A 1 767 ? 4.566 9.501 -34.090 1.00 49.78 767 GLY A O 1
ATOM 6097 N N . GLU A 1 768 ? 6.569 10.309 -33.445 1.00 54.06 768 GLU A N 1
ATOM 6098 C CA . GLU A 1 768 ? 6.742 9.456 -32.259 1.00 54.06 768 GLU A CA 1
ATOM 6099 C C . GLU A 1 768 ? 5.996 9.991 -31.019 1.00 54.06 768 GLU A C 1
ATOM 6101 O O . GLU A 1 768 ? 5.908 11.196 -30.785 1.00 54.06 768 GLU A O 1
ATOM 6106 N N . GLU A 1 769 ? 5.464 9.080 -30.192 1.00 58.03 769 GLU A N 1
ATOM 6107 C CA . GLU A 1 769 ? 4.857 9.405 -28.884 1.00 58.03 769 GLU A CA 1
ATOM 6108 C C . GLU A 1 769 ? 5.900 9.403 -27.749 1.00 58.03 769 GLU A C 1
ATOM 6110 O O . GLU A 1 769 ? 5.732 10.100 -26.743 1.00 58.03 769 GLU A O 1
ATOM 6115 N N . SER A 1 770 ? 7.009 8.671 -27.922 1.00 68.19 770 SER A N 1
ATOM 6116 C CA . SER A 1 770 ? 8.133 8.653 -26.983 1.00 68.19 770 SER A CA 1
ATOM 6117 C C . SER A 1 770 ? 9.436 8.144 -27.610 1.00 68.19 770 SER A C 1
ATOM 6119 O O . SER A 1 770 ? 9.383 7.242 -28.439 1.00 68.19 770 SER A O 1
ATOM 6121 N N . ILE A 1 771 ? 10.587 8.636 -27.138 1.00 74.88 771 ILE A N 1
ATOM 6122 C CA . ILE A 1 771 ? 11.940 8.156 -27.495 1.00 74.88 771 ILE A CA 1
ATOM 6123 C C . ILE A 1 771 ? 12.572 7.463 -26.285 1.00 74.88 771 ILE A C 1
ATOM 6125 O O . ILE A 1 771 ? 12.555 8.017 -25.188 1.00 74.88 771 ILE A O 1
ATOM 6129 N N . ASP A 1 772 ? 13.174 6.286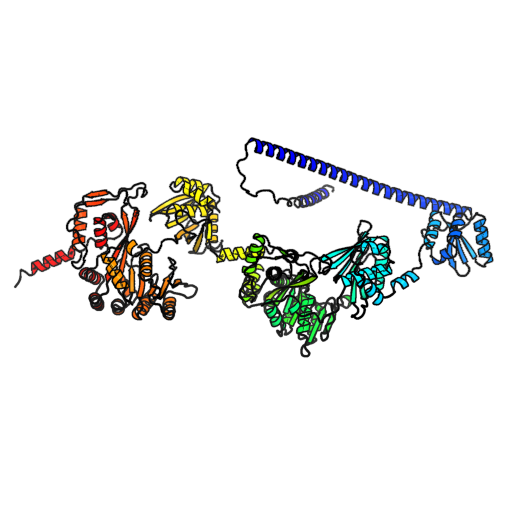 -26.455 1.00 74.12 772 ASP A N 1
ATOM 6130 C CA . ASP A 1 772 ? 13.939 5.638 -25.382 1.00 74.12 772 ASP A CA 1
ATOM 6131 C C . ASP A 1 772 ? 15.364 6.208 -25.307 1.00 74.12 772 ASP A C 1
ATOM 6133 O O . ASP A 1 772 ? 16.025 6.437 -26.316 1.00 74.12 772 ASP A O 1
ATOM 6137 N N . VAL A 1 773 ? 15.876 6.415 -24.097 1.00 82.25 773 VAL A N 1
ATOM 6138 C CA . VAL A 1 773 ? 17.231 6.913 -23.844 1.00 82.25 773 VAL A CA 1
ATOM 6139 C C . VAL A 1 773 ? 17.978 5.905 -22.991 1.00 82.25 773 VAL A C 1
ATOM 6141 O O . VAL A 1 773 ? 17.582 5.596 -21.865 1.00 82.25 773 VAL A O 1
ATOM 6144 N N . ARG A 1 774 ? 19.100 5.403 -23.508 1.00 78.06 774 ARG A N 1
ATOM 6145 C CA . ARG A 1 774 ? 20.048 4.603 -22.726 1.00 78.06 774 ARG A CA 1
ATOM 6146 C C . ARG A 1 774 ? 21.129 5.514 -22.178 1.00 78.06 774 ARG A C 1
ATOM 6148 O O . ARG A 1 774 ? 21.722 6.271 -22.934 1.00 78.06 774 ARG A O 1
ATOM 6155 N N . VAL A 1 775 ? 21.431 5.393 -20.896 1.00 85.38 775 VAL A N 1
ATOM 6156 C CA . VAL A 1 775 ? 22.469 6.175 -20.230 1.00 85.38 775 VAL A CA 1
ATOM 6157 C C . VAL A 1 775 ? 23.537 5.240 -19.690 1.00 85.38 775 VAL A C 1
ATOM 6159 O O . VAL A 1 775 ? 23.215 4.206 -19.108 1.00 85.38 775 VAL A O 1
ATOM 6162 N N . SER A 1 776 ? 24.793 5.629 -19.866 1.00 82.69 776 SER A N 1
ATOM 6163 C CA . SER A 1 776 ? 25.950 5.017 -19.227 1.00 82.69 776 SER A CA 1
ATOM 6164 C C . SER A 1 776 ? 26.749 6.099 -18.514 1.00 82.69 776 SER A C 1
ATOM 6166 O O . SER A 1 776 ? 27.028 7.156 -19.089 1.00 82.69 776 SER A O 1
ATOM 6168 N N . ILE A 1 777 ? 27.090 5.853 -17.253 1.00 84.62 777 ILE A N 1
ATOM 6169 C CA . ILE A 1 777 ? 27.883 6.746 -16.417 1.00 84.62 777 ILE A CA 1
ATOM 6170 C C . ILE A 1 777 ? 29.121 5.988 -15.948 1.00 84.62 777 ILE A C 1
ATOM 6172 O O . ILE A 1 777 ? 29.015 4.919 -15.347 1.00 84.62 777 ILE A O 1
ATOM 6176 N N . ILE A 1 778 ? 30.297 6.561 -16.196 1.00 81.50 778 ILE A N 1
ATOM 6177 C CA . ILE A 1 778 ? 31.584 5.995 -15.776 1.00 81.50 778 ILE A CA 1
ATOM 6178 C C . ILE A 1 778 ? 32.373 6.997 -14.936 1.00 81.50 778 ILE A C 1
ATOM 6180 O O . ILE A 1 778 ? 32.229 8.207 -15.092 1.00 81.50 778 ILE A O 1
ATOM 6184 N N . LEU A 1 779 ? 33.253 6.511 -14.065 1.00 78.12 779 LEU A N 1
ATOM 6185 C CA . LEU A 1 779 ? 34.120 7.372 -13.259 1.00 78.12 779 LEU A CA 1
ATOM 6186 C C . LEU A 1 779 ? 35.229 8.003 -14.120 1.00 78.12 779 LEU A C 1
ATOM 6188 O O . LEU A 1 779 ? 36.087 7.301 -14.654 1.00 78.12 779 LEU A O 1
ATOM 6192 N N . GLY A 1 780 ? 35.236 9.334 -14.224 1.00 74.62 780 GLY A N 1
ATOM 6193 C CA . GLY A 1 780 ? 36.281 10.114 -14.889 1.00 74.62 780 GLY A CA 1
ATOM 6194 C C . GLY A 1 780 ? 37.171 10.890 -13.911 1.00 74.62 780 GLY A C 1
ATOM 6195 O O . GLY A 1 780 ? 36.825 11.117 -12.752 1.00 74.62 780 GLY A O 1
ATOM 6196 N N . GLY A 1 781 ? 38.336 11.345 -14.388 1.00 72.88 781 GLY A N 1
ATOM 6197 C CA . GLY A 1 781 ? 39.341 12.037 -13.562 1.00 72.88 781 GLY A CA 1
ATOM 6198 C C . GLY A 1 781 ? 38.908 13.397 -12.990 1.00 72.88 781 GLY A C 1
ATOM 6199 O O . GLY A 1 781 ? 39.481 13.845 -12.000 1.00 72.88 781 GLY A O 1
ATOM 6200 N N . PHE A 1 782 ? 37.890 14.039 -13.574 1.00 80.19 782 PHE A N 1
ATOM 6201 C CA . PHE A 1 782 ? 37.330 15.325 -13.122 1.00 80.19 782 PHE A CA 1
ATOM 6202 C C . PHE A 1 782 ? 35.865 15.223 -12.657 1.00 80.19 782 PHE A C 1
ATOM 6204 O O . PHE A 1 782 ? 35.234 16.237 -12.368 1.00 80.19 782 PHE A O 1
ATOM 6211 N N . GLY A 1 783 ? 35.324 14.005 -12.565 1.00 81.38 783 GLY A N 1
ATOM 6212 C CA . GLY A 1 783 ? 33.920 13.723 -12.268 1.00 81.38 783 GLY A CA 1
ATOM 6213 C C . GLY A 1 783 ? 33.388 12.575 -13.123 1.00 81.38 783 GLY A C 1
ATOM 6214 O O . GLY A 1 783 ? 34.077 12.097 -14.024 1.00 81.38 783 GLY A O 1
ATOM 6215 N N . ASP A 1 784 ? 32.167 12.134 -12.837 1.00 85.88 784 ASP A N 1
ATOM 6216 C CA . ASP A 1 784 ? 31.473 11.105 -13.616 1.00 85.88 784 ASP A CA 1
ATOM 6217 C C . ASP A 1 784 ? 31.349 11.563 -15.087 1.00 85.88 784 ASP A C 1
ATOM 6219 O O . ASP A 1 784 ? 31.108 12.736 -15.338 1.00 85.88 784 ASP A O 1
ATOM 6223 N N . VAL A 1 785 ? 31.536 10.693 -16.074 1.00 85.44 785 VAL A N 1
ATOM 6224 C CA . VAL A 1 785 ? 31.321 10.993 -17.501 1.00 85.44 785 VAL A CA 1
ATOM 6225 C C . VAL A 1 785 ? 30.020 10.332 -17.922 1.00 85.44 785 VAL A C 1
ATOM 6227 O O . VAL A 1 785 ? 29.830 9.151 -17.638 1.00 85.44 785 VAL A O 1
ATOM 6230 N N . ILE A 1 786 ? 29.142 11.078 -18.593 1.00 91.31 786 ILE A N 1
ATOM 6231 C CA . ILE A 1 786 ? 27.815 10.602 -18.992 1.00 91.31 786 ILE A CA 1
ATOM 6232 C C . ILE A 1 786 ? 27.768 10.451 -20.509 1.00 91.31 786 ILE A C 1
ATOM 6234 O O . ILE A 1 786 ? 28.093 11.385 -21.244 1.00 91.31 786 ILE A O 1
ATOM 6238 N N . VAL A 1 787 ? 27.305 9.295 -20.973 1.00 87.31 787 VAL A N 1
ATOM 6239 C CA . VAL A 1 787 ? 26.972 9.051 -22.376 1.00 87.31 787 VAL A CA 1
ATOM 6240 C C . VAL A 1 787 ? 25.509 8.637 -22.458 1.00 87.31 787 VAL A C 1
ATOM 6242 O O . VAL A 1 787 ? 25.098 7.685 -21.798 1.00 87.31 787 VAL A O 1
ATOM 6245 N N . MET A 1 788 ? 24.721 9.348 -23.261 1.00 90.00 788 MET A N 1
ATOM 6246 C CA . MET A 1 788 ? 23.315 9.036 -23.513 1.00 90.00 788 MET A CA 1
ATOM 6247 C C . MET A 1 788 ? 23.114 8.691 -24.984 1.00 90.00 788 MET A C 1
ATOM 6249 O O . MET A 1 788 ? 23.491 9.468 -25.852 1.00 90.00 788 MET A O 1
ATOM 6253 N N . ARG A 1 789 ? 22.499 7.549 -25.270 1.00 82.19 789 ARG A N 1
ATOM 6254 C CA . ARG A 1 789 ? 22.130 7.121 -26.619 1.00 82.19 789 ARG A CA 1
ATOM 6255 C C . ARG A 1 789 ? 20.632 7.277 -26.810 1.00 82.19 789 ARG A C 1
ATOM 6257 O O . ARG A 1 789 ? 19.866 6.713 -26.027 1.00 82.19 789 ARG A O 1
ATOM 6264 N N . LEU A 1 790 ? 20.242 8.007 -27.850 1.00 79.38 790 LEU A N 1
ATOM 6265 C CA . LEU A 1 790 ? 18.846 8.154 -28.251 1.00 79.38 790 LEU A CA 1
ATOM 6266 C C . LEU A 1 790 ? 18.445 6.954 -29.118 1.00 79.38 790 LEU A C 1
ATOM 6268 O O . LEU A 1 790 ? 19.126 6.618 -30.085 1.00 79.38 790 LEU A O 1
ATOM 6272 N N . LEU A 1 791 ? 17.360 6.286 -28.740 1.00 68.94 791 LEU A N 1
ATOM 6273 C CA . LEU A 1 791 ? 16.783 5.138 -29.431 1.00 68.94 791 LEU A CA 1
ATOM 6274 C C . LEU A 1 791 ? 15.425 5.581 -29.987 1.00 68.94 791 LEU A C 1
ATOM 6276 O O . LEU A 1 791 ? 14.427 5.597 -29.265 1.00 68.94 791 LEU A O 1
ATOM 6280 N N . SER A 1 792 ? 15.397 5.999 -31.253 1.00 58.91 792 SER A N 1
ATOM 6281 C CA . SER A 1 792 ? 14.147 6.337 -31.940 1.00 58.91 792 SER A CA 1
ATOM 6282 C C . SER A 1 792 ? 13.324 5.069 -32.172 1.00 58.91 792 SER A C 1
ATOM 6284 O O . SER A 1 792 ? 13.823 4.073 -32.705 1.00 58.91 792 SER A O 1
ATOM 6286 N N . GLN A 1 793 ? 12.059 5.083 -31.745 1.00 48.47 793 GLN A N 1
ATOM 6287 C CA . GLN A 1 793 ? 11.173 3.919 -31.859 1.00 48.47 793 GLN A CA 1
ATOM 6288 C C . GLN A 1 793 ? 10.544 3.784 -33.258 1.00 48.47 793 GLN A C 1
ATOM 6290 O O . GLN A 1 793 ? 9.946 2.754 -33.562 1.00 48.47 793 GLN A O 1
ATOM 6295 N N . SER A 1 794 ? 10.703 4.777 -34.139 1.00 41.00 794 SER A N 1
ATOM 6296 C CA . SER A 1 794 ? 10.129 4.791 -35.492 1.00 41.00 794 SER A CA 1
ATOM 6297 C C . SER A 1 794 ? 11.127 4.554 -36.625 1.00 41.00 794 SER A C 1
ATOM 6299 O O . SER A 1 794 ? 10.901 4.977 -37.760 1.00 41.00 794 SER A O 1
ATOM 6301 N N . VAL A 1 795 ? 12.179 3.762 -36.413 1.00 44.72 795 VAL A N 1
ATOM 6302 C CA . VAL A 1 795 ? 12.690 3.017 -37.569 1.00 44.72 795 VAL A CA 1
ATOM 6303 C C . VAL A 1 795 ? 11.720 1.861 -37.781 1.00 44.72 795 VAL A C 1
ATOM 6305 O O . VAL A 1 795 ? 11.858 0.813 -37.156 1.00 44.72 795 VAL A O 1
ATOM 6308 N N . GLN A 1 796 ? 10.711 2.052 -38.649 1.00 48.28 796 GLN A N 1
ATOM 6309 C CA . GLN A 1 796 ? 10.054 0.914 -39.301 1.00 48.28 796 GLN A CA 1
ATOM 6310 C C . GLN A 1 796 ? 11.170 -0.046 -39.693 1.00 48.28 796 GLN A C 1
ATOM 6312 O O . GLN A 1 796 ? 12.047 0.364 -40.459 1.00 48.28 796 GLN A O 1
ATOM 6317 N N . VAL A 1 797 ? 11.163 -1.265 -39.137 1.00 57.38 797 VAL A N 1
ATOM 6318 C CA . VAL A 1 797 ? 12.127 -2.304 -39.501 1.00 57.38 797 VAL A CA 1
ATOM 6319 C C . VAL A 1 797 ? 12.231 -2.286 -41.016 1.00 57.38 797 VAL A C 1
ATOM 6321 O O . VAL A 1 797 ? 11.227 -2.496 -41.706 1.00 57.38 797 VAL A O 1
ATOM 6324 N N . ALA A 1 798 ? 13.405 -1.891 -41.515 1.00 60.19 798 ALA A N 1
ATOM 6325 C CA . ALA A 1 798 ? 13.583 -1.622 -42.928 1.00 60.19 798 ALA A CA 1
ATOM 6326 C C . ALA A 1 798 ? 13.118 -2.861 -43.698 1.00 60.19 798 ALA A C 1
ATOM 6328 O O . ALA A 1 798 ? 13.416 -3.993 -43.313 1.00 60.19 798 ALA A O 1
ATOM 6329 N N . SER A 1 799 ? 12.334 -2.672 -44.763 1.00 72.00 799 SER A N 1
ATOM 6330 C CA . SER A 1 799 ? 12.080 -3.802 -45.652 1.00 72.00 799 SER A CA 1
ATOM 6331 C C . SER A 1 799 ? 13.428 -4.289 -46.177 1.00 72.00 799 SER A C 1
ATOM 6333 O O . SER A 1 799 ? 14.368 -3.501 -46.315 1.00 72.00 799 SER A O 1
ATOM 6335 N N . LEU A 1 800 ? 13.543 -5.583 -46.450 1.00 76.94 800 LEU A N 1
ATOM 6336 C CA . LEU A 1 800 ? 14.814 -6.191 -46.834 1.00 76.94 800 LEU A CA 1
ATOM 6337 C C . LEU A 1 800 ? 15.432 -5.503 -48.073 1.00 76.94 800 LEU A C 1
ATOM 6339 O O . LEU A 1 800 ? 16.647 -5.389 -48.195 1.00 76.94 800 LEU A O 1
ATOM 6343 N N . GLU A 1 801 ? 14.583 -4.945 -48.937 1.00 72.06 801 GLU A N 1
ATOM 6344 C CA . GLU A 1 801 ? 14.931 -4.152 -50.119 1.00 72.06 801 GLU A CA 1
ATOM 6345 C C . GLU A 1 801 ? 15.536 -2.775 -49.779 1.00 72.06 801 GLU A C 1
ATOM 6347 O O . GLU A 1 801 ? 16.349 -2.254 -50.537 1.00 72.06 801 GLU A O 1
ATOM 6352 N N . LYS A 1 802 ? 15.181 -2.182 -48.631 1.00 75.44 802 LYS A N 1
ATOM 6353 C CA . LYS A 1 802 ? 15.693 -0.880 -48.164 1.00 75.44 802 LYS A CA 1
ATOM 6354 C C . LYS A 1 802 ? 17.067 -0.970 -47.496 1.00 75.44 802 LYS A C 1
ATOM 6356 O O . LYS A 1 802 ? 17.683 0.067 -47.262 1.00 75.44 802 LYS A O 1
ATOM 6361 N N . LEU A 1 803 ? 17.575 -2.176 -47.220 1.00 75.75 803 LEU A N 1
ATOM 6362 C CA . LEU A 1 803 ? 18.948 -2.366 -46.732 1.00 75.75 803 LEU A CA 1
ATOM 6363 C C . LEU A 1 803 ? 20.005 -2.030 -47.790 1.00 75.75 803 LEU A C 1
ATOM 6365 O O . LEU A 1 803 ? 21.190 -1.944 -47.465 1.00 75.75 803 LEU A O 1
ATOM 6369 N N . ASN A 1 804 ? 19.586 -1.847 -49.049 1.00 77.44 804 ASN A N 1
ATOM 6370 C CA . ASN A 1 804 ? 20.459 -1.559 -50.180 1.00 77.44 804 ASN A CA 1
ATOM 6371 C C . ASN A 1 804 ? 21.575 -2.603 -50.355 1.00 77.44 804 ASN A C 1
ATOM 6373 O O . ASN A 1 804 ? 22.609 -2.279 -50.931 1.00 77.44 804 ASN A O 1
ATOM 6377 N N . ILE A 1 805 ? 21.385 -3.845 -49.887 1.00 86.38 805 ILE A N 1
ATOM 6378 C CA . ILE A 1 805 ? 22.264 -4.985 -50.188 1.00 86.38 805 ILE A CA 1
ATOM 6379 C C . ILE A 1 805 ? 22.194 -5.251 -51.694 1.00 86.38 805 ILE A C 1
ATOM 6381 O O . ILE A 1 805 ? 21.118 -5.184 -52.289 1.00 86.38 805 ILE A O 1
ATOM 6385 N N . ASN A 1 806 ? 23.334 -5.540 -52.325 1.00 84.88 806 ASN A N 1
ATOM 6386 C CA . ASN A 1 806 ? 23.367 -5.868 -53.749 1.00 84.88 806 ASN A CA 1
ATOM 6387 C C . ASN A 1 806 ? 22.429 -7.052 -54.053 1.00 84.88 806 ASN A C 1
ATOM 6389 O O . ASN A 1 806 ? 22.495 -8.072 -53.369 1.00 84.88 806 ASN A O 1
ATOM 6393 N N . GLU A 1 807 ? 21.605 -6.933 -55.098 1.00 86.38 807 GLU A N 1
ATOM 6394 C CA . GLU A 1 807 ? 20.606 -7.935 -55.501 1.00 86.38 807 GLU A CA 1
ATOM 6395 C C . GLU A 1 807 ? 21.176 -9.362 -55.590 1.00 86.38 807 GLU A C 1
ATOM 6397 O O . GLU A 1 807 ? 20.551 -10.305 -55.114 1.00 86.38 807 GLU A O 1
ATOM 6402 N N . TYR A 1 808 ? 22.409 -9.526 -56.080 1.00 89.12 808 TYR A N 1
ATOM 6403 C CA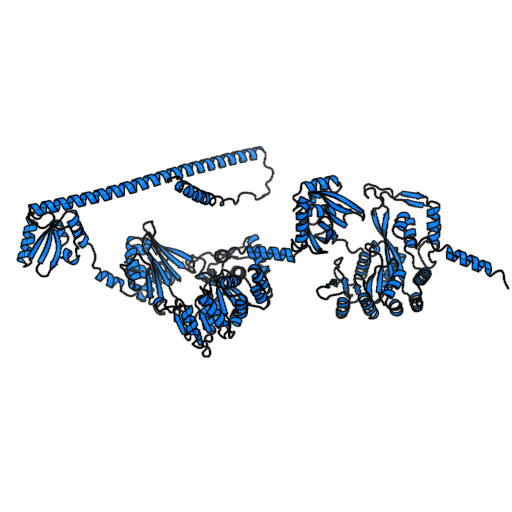 . TYR A 1 808 ? 23.080 -10.827 -56.137 1.00 89.12 808 TYR A CA 1
ATOM 6404 C C . TYR A 1 808 ? 23.282 -11.462 -54.752 1.00 89.12 808 TYR A C 1
ATOM 6406 O O . TYR A 1 808 ? 22.976 -12.638 -54.550 1.00 89.12 808 TYR A O 1
ATOM 6414 N N . ASN A 1 809 ? 23.769 -10.686 -53.780 1.00 91.31 809 ASN A N 1
ATOM 6415 C CA . ASN A 1 809 ? 23.951 -11.153 -52.403 1.00 91.31 809 ASN A CA 1
ATOM 6416 C C . ASN A 1 809 ? 22.601 -11.296 -51.686 1.00 91.31 809 ASN A C 1
ATOM 6418 O O . ASN A 1 809 ? 22.410 -12.232 -50.909 1.00 91.31 809 ASN A O 1
ATOM 6422 N N . LEU A 1 810 ? 21.640 -10.421 -51.987 1.00 90.44 810 LEU A N 1
ATOM 6423 C CA . LEU A 1 810 ? 20.299 -10.469 -51.417 1.00 90.44 810 LEU A CA 1
ATOM 6424 C C . LEU A 1 810 ? 19.557 -11.755 -51.801 1.00 90.44 810 LEU A C 1
ATOM 6426 O O . LEU A 1 810 ? 18.963 -12.394 -50.934 1.00 90.44 810 LEU A O 1
ATOM 6430 N N . GLU A 1 811 ? 19.640 -12.185 -53.061 1.00 90.38 811 GLU A N 1
ATOM 6431 C CA . GLU A 1 811 ? 19.031 -13.437 -53.527 1.00 90.38 811 GLU A CA 1
ATOM 6432 C C . GLU A 1 811 ? 19.652 -14.676 -52.865 1.00 90.38 811 GLU A C 1
ATOM 6434 O O . GLU A 1 811 ? 18.945 -15.627 -52.517 1.00 90.38 811 GLU A O 1
ATOM 6439 N N . LYS A 1 812 ? 20.968 -14.660 -52.613 1.00 92.12 812 LYS A N 1
ATOM 6440 C CA . LYS A 1 812 ? 21.639 -15.712 -51.831 1.00 92.12 812 LYS A CA 1
ATOM 6441 C C . LYS A 1 812 ? 21.112 -15.772 -50.402 1.00 92.12 812 LYS A C 1
ATOM 6443 O O . LYS A 1 812 ? 20.800 -16.856 -49.906 1.00 92.12 812 LYS A O 1
ATOM 6448 N N . ILE A 1 813 ? 20.964 -14.620 -49.749 1.00 93.62 813 ILE A N 1
ATOM 6449 C CA . ILE A 1 813 ? 20.421 -14.543 -48.389 1.00 93.62 813 ILE A CA 1
ATOM 6450 C C . ILE A 1 813 ? 18.972 -15.048 -48.371 1.00 93.62 813 ILE A C 1
ATOM 6452 O O . ILE A 1 813 ? 18.662 -15.949 -47.593 1.00 93.62 813 ILE A O 1
ATOM 6456 N N . LYS A 1 814 ? 18.105 -14.558 -49.272 1.00 92.62 814 LYS A N 1
ATOM 6457 C CA . LYS A 1 814 ? 16.696 -14.985 -49.387 1.00 92.62 814 LYS A CA 1
ATOM 6458 C C . LYS A 1 814 ? 16.570 -16.500 -49.560 1.00 92.62 814 LYS A C 1
ATOM 6460 O O . LYS A 1 814 ? 15.763 -17.134 -48.882 1.00 92.62 814 LYS A O 1
ATOM 6465 N N . ARG A 1 815 ? 17.408 -17.102 -50.410 1.00 92.06 815 ARG A N 1
ATOM 6466 C CA . ARG A 1 815 ? 17.435 -18.556 -50.635 1.00 92.06 815 ARG A CA 1
ATOM 6467 C C . ARG A 1 815 ? 17.822 -19.349 -49.387 1.00 92.06 815 ARG A C 1
ATOM 6469 O O . ARG A 1 815 ? 17.226 -20.389 -49.122 1.00 92.06 815 ARG A O 1
ATOM 6476 N N . ASN A 1 816 ? 18.818 -18.884 -48.636 1.00 94.31 816 ASN A N 1
ATOM 6477 C CA . ASN A 1 816 ? 19.296 -19.579 -47.438 1.00 94.31 816 ASN A CA 1
ATOM 6478 C C . ASN A 1 816 ? 18.352 -19.413 -46.245 1.00 94.31 816 ASN A C 1
ATOM 6480 O O . ASN A 1 816 ? 18.202 -20.338 -45.451 1.00 94.31 816 ASN A O 1
ATOM 6484 N N . VAL A 1 817 ? 17.686 -18.265 -46.155 1.00 92.44 817 VAL A N 1
ATOM 6485 C CA . VAL A 1 817 ? 16.688 -17.952 -45.127 1.00 92.44 817 VAL A CA 1
ATOM 6486 C C . VAL A 1 817 ? 15.372 -18.706 -45.359 1.00 92.44 817 VAL A C 1
ATOM 6488 O O . VAL A 1 817 ? 14.685 -19.038 -44.404 1.00 92.44 817 VAL A O 1
ATOM 6491 N N . ALA A 1 818 ? 15.047 -19.067 -46.605 1.00 88.38 818 ALA A N 1
ATOM 6492 C CA . ALA A 1 818 ? 13.890 -19.908 -46.927 1.00 88.38 818 ALA A CA 1
ATOM 6493 C C . ALA A 1 818 ? 14.047 -21.388 -46.513 1.00 88.38 818 ALA A C 1
ATOM 6495 O O . ALA A 1 818 ? 13.110 -22.177 -46.661 1.00 88.38 818 ALA A O 1
ATOM 6496 N N . ARG A 1 819 ? 15.229 -21.805 -46.037 1.00 90.69 819 ARG A N 1
ATOM 6497 C CA . ARG A 1 819 ? 15.449 -23.169 -45.539 1.00 90.69 819 ARG A CA 1
ATOM 6498 C C . ARG A 1 819 ? 14.785 -23.321 -44.162 1.00 90.69 819 ARG A C 1
ATOM 6500 O O . ARG A 1 819 ? 14.891 -22.409 -43.349 1.00 90.69 819 ARG A O 1
ATOM 6507 N N . PRO A 1 820 ? 14.158 -24.474 -43.865 1.00 81.00 820 PRO A N 1
ATOM 6508 C CA . PRO A 1 820 ? 13.397 -24.657 -42.626 1.00 81.00 820 PRO A CA 1
ATOM 6509 C C . PRO A 1 820 ? 14.274 -24.658 -41.368 1.00 81.00 820 PRO A C 1
ATOM 6511 O O . PRO A 1 820 ? 13.788 -24.380 -40.280 1.00 81.00 820 PRO A O 1
ATOM 6514 N N . ASN A 1 821 ? 15.563 -24.978 -41.503 1.00 91.50 821 ASN A N 1
ATOM 6515 C CA . ASN A 1 821 ? 16.482 -25.079 -40.383 1.00 91.50 821 ASN A CA 1
ATOM 6516 C C . ASN A 1 821 ? 17.917 -24.697 -40.759 1.00 91.50 821 ASN A C 1
ATOM 6518 O O . ASN A 1 821 ? 18.266 -24.630 -41.942 1.00 91.50 821 ASN A O 1
ATOM 6522 N N . GLY A 1 822 ? 18.742 -24.478 -39.736 1.00 93.88 822 GLY A N 1
ATOM 6523 C CA . GLY A 1 822 ? 20.144 -24.076 -39.857 1.00 93.88 822 GLY A CA 1
ATOM 6524 C C . GLY A 1 822 ? 20.389 -22.663 -39.329 1.00 93.88 822 GLY A C 1
ATOM 6525 O O . GLY A 1 822 ? 19.471 -22.002 -38.855 1.00 93.88 822 GLY A O 1
ATOM 6526 N N . ILE A 1 823 ? 21.633 -22.195 -39.387 1.00 97.19 823 ILE A N 1
ATOM 6527 C CA . ILE A 1 823 ? 22.027 -20.876 -38.877 1.00 97.19 823 ILE A CA 1
ATOM 6528 C C . ILE A 1 823 ? 22.312 -19.918 -40.035 1.00 97.19 823 ILE A C 1
ATOM 6530 O O . ILE A 1 823 ? 23.066 -20.240 -40.956 1.00 97.19 823 ILE A O 1
ATOM 6534 N N . ILE A 1 824 ? 21.745 -18.717 -39.955 1.00 96.94 824 ILE A N 1
ATOM 6535 C CA . ILE A 1 824 ? 22.140 -17.543 -40.734 1.00 96.94 824 ILE A CA 1
ATOM 6536 C C . ILE A 1 824 ? 22.884 -16.618 -39.781 1.00 96.94 824 ILE A C 1
ATOM 6538 O O . ILE A 1 824 ? 22.321 -16.157 -38.785 1.00 96.94 824 ILE A O 1
ATOM 6542 N N . MET A 1 825 ? 24.160 -16.375 -40.065 1.00 96.50 825 MET A N 1
ATOM 6543 C CA . MET A 1 825 ? 25.022 -15.626 -39.158 1.00 96.50 825 MET A CA 1
ATOM 6544 C C . MET A 1 825 ? 25.528 -14.353 -39.809 1.00 96.50 825 MET A C 1
ATOM 6546 O O . MET A 1 825 ? 26.279 -14.421 -40.778 1.00 96.50 825 MET A O 1
ATOM 6550 N N . ASP A 1 826 ? 25.148 -13.206 -39.257 1.00 95.25 826 ASP A N 1
ATOM 6551 C CA . ASP A 1 826 ? 25.643 -11.908 -39.703 1.00 95.25 826 ASP A CA 1
ATOM 6552 C C . ASP A 1 826 ? 26.843 -11.462 -38.868 1.00 95.25 826 ASP A C 1
ATOM 6554 O O . ASP A 1 826 ? 26.846 -11.516 -37.636 1.00 95.25 826 ASP A O 1
ATOM 6558 N N . THR A 1 827 ? 27.897 -11.022 -39.536 1.00 93.38 827 THR A N 1
ATOM 6559 C CA . THR A 1 827 ? 29.180 -10.723 -38.928 1.00 93.38 827 THR A CA 1
ATOM 6560 C C . THR A 1 827 ? 29.715 -9.358 -39.314 1.00 93.38 827 THR A C 1
ATOM 6562 O O . THR A 1 827 ? 29.453 -8.810 -40.380 1.00 93.38 827 THR A O 1
ATOM 6565 N N . GLY A 1 828 ? 30.454 -8.756 -38.388 1.00 89.06 828 GLY A N 1
ATOM 6566 C CA . GLY A 1 828 ? 30.981 -7.409 -38.555 1.00 89.06 828 GLY A CA 1
ATOM 6567 C C . GLY A 1 828 ? 31.302 -6.737 -37.220 1.00 89.06 828 GLY A C 1
ATOM 6568 O O . GLY A 1 828 ? 30.864 -7.198 -36.154 1.00 89.06 828 GLY A O 1
ATOM 6569 N N . PRO A 1 829 ? 32.062 -5.631 -37.233 1.00 82.81 829 PRO A N 1
ATOM 6570 C CA . PRO A 1 829 ? 32.336 -4.843 -36.034 1.00 82.81 829 PRO A CA 1
ATOM 6571 C C . PRO A 1 829 ? 31.064 -4.175 -35.478 1.00 82.81 829 PRO A C 1
ATOM 6573 O O . PRO A 1 829 ? 29.979 -4.248 -36.058 1.00 82.81 829 PRO A O 1
ATOM 6576 N N . THR A 1 830 ? 31.161 -3.542 -34.313 1.00 78.62 830 THR A N 1
ATOM 6577 C CA . THR A 1 830 ? 30.047 -2.767 -33.741 1.00 78.62 830 THR A CA 1
ATOM 6578 C C . THR A 1 830 ? 29.665 -1.621 -34.680 1.00 78.62 830 THR A C 1
ATOM 6580 O O . THR A 1 830 ? 30.538 -0.963 -35.239 1.00 78.62 830 THR A O 1
ATOM 6583 N N . GLY A 1 831 ? 28.363 -1.393 -34.876 1.00 77.12 831 GLY A N 1
ATOM 6584 C CA . GLY A 1 831 ? 27.864 -0.337 -35.765 1.00 77.12 831 GLY A CA 1
ATOM 6585 C C . GLY A 1 831 ? 27.915 -0.662 -37.263 1.00 77.12 831 GLY A C 1
ATOM 6586 O O . GLY A 1 831 ? 27.736 0.242 -38.072 1.00 77.12 831 GLY A O 1
ATOM 6587 N N . SER A 1 832 ? 28.134 -1.924 -37.650 1.00 83.69 832 SER A N 1
ATOM 6588 C CA . SER A 1 832 ? 28.150 -2.351 -39.059 1.00 83.69 832 SER A CA 1
ATOM 6589 C C . SER A 1 832 ? 26.772 -2.651 -39.667 1.00 83.69 832 SER A C 1
ATOM 6591 O O . SER A 1 832 ? 26.715 -3.063 -40.819 1.00 83.69 832 SER A O 1
ATOM 6593 N N . GLY A 1 833 ? 25.680 -2.460 -38.916 1.00 84.69 833 GLY A N 1
ATOM 6594 C CA . GLY A 1 833 ? 24.307 -2.697 -39.387 1.00 84.69 833 GLY A CA 1
ATOM 6595 C C . GLY A 1 833 ? 23.729 -4.092 -39.103 1.00 84.69 833 GLY A C 1
ATOM 6596 O O . GLY A 1 833 ? 22.639 -4.383 -39.584 1.00 84.69 833 GLY A O 1
ATOM 6597 N N . LYS A 1 834 ? 24.412 -4.947 -38.319 1.00 89.50 834 LYS A N 1
ATOM 6598 C CA . LYS A 1 834 ? 24.000 -6.354 -38.083 1.00 89.50 834 LYS A CA 1
ATOM 6599 C C . LYS A 1 834 ? 22.587 -6.499 -37.564 1.00 89.50 834 LYS A C 1
ATOM 6601 O O . LYS A 1 834 ? 21.784 -7.217 -38.153 1.00 89.50 834 LYS A O 1
ATOM 6606 N N . THR A 1 835 ? 22.270 -5.789 -36.487 1.00 86.31 835 THR A N 1
ATOM 6607 C CA . THR A 1 835 ? 20.943 -5.899 -35.897 1.00 86.31 835 THR A CA 1
ATOM 6608 C C . THR A 1 835 ? 19.869 -5.446 -36.884 1.00 86.31 835 THR A C 1
ATOM 6610 O O . THR A 1 835 ? 18.883 -6.148 -37.075 1.00 86.31 835 THR A O 1
ATOM 6613 N N . THR A 1 836 ? 20.106 -4.360 -37.626 1.00 86.75 836 THR A N 1
ATOM 6614 C CA . THR A 1 836 ? 19.196 -3.899 -38.684 1.00 86.75 836 THR A CA 1
ATOM 6615 C C . THR A 1 836 ? 18.958 -4.973 -39.753 1.00 86.75 836 THR A C 1
ATOM 6617 O O . THR A 1 836 ? 17.811 -5.197 -40.144 1.00 86.75 836 THR A O 1
ATOM 6620 N N . THR A 1 837 ? 20.001 -5.690 -40.186 1.00 89.75 837 THR A N 1
ATOM 6621 C CA . THR A 1 837 ? 19.877 -6.808 -41.137 1.00 89.75 837 THR A CA 1
ATOM 6622 C C . THR A 1 837 ? 19.055 -7.961 -40.557 1.00 89.75 837 THR A C 1
ATOM 6624 O O . THR A 1 837 ? 18.130 -8.435 -41.215 1.00 89.75 837 THR A O 1
ATOM 6627 N N . LEU A 1 838 ? 19.317 -8.381 -39.314 1.00 91.38 838 LEU A N 1
ATOM 6628 C CA . LEU A 1 838 ? 18.570 -9.464 -38.655 1.00 91.38 838 LEU A CA 1
ATOM 6629 C C . LEU A 1 838 ? 17.087 -9.138 -38.489 1.00 91.38 838 LEU A C 1
ATOM 6631 O O . LEU A 1 838 ? 16.238 -9.969 -38.801 1.00 91.38 838 LEU A O 1
ATOM 6635 N N . TYR A 1 839 ? 16.770 -7.929 -38.033 1.00 89.56 839 TYR A N 1
ATOM 6636 C CA . TYR A 1 839 ? 15.389 -7.483 -37.875 1.00 89.56 839 TYR A CA 1
ATOM 6637 C C . TYR A 1 839 ? 14.657 -7.429 -39.220 1.00 89.56 839 TYR A C 1
ATOM 6639 O O . TYR A 1 839 ? 13.516 -7.877 -39.327 1.00 89.56 839 TYR A O 1
ATOM 6647 N N . SER A 1 840 ? 15.329 -6.968 -40.277 1.00 88.81 840 SER A N 1
ATOM 6648 C CA . SER A 1 840 ? 14.765 -6.964 -41.634 1.00 88.81 840 SER A CA 1
ATOM 6649 C C . SER A 1 840 ? 14.497 -8.383 -42.149 1.00 88.81 840 SER A C 1
ATOM 6651 O O . SER A 1 840 ? 13.477 -8.622 -42.794 1.00 88.81 840 SER A O 1
ATOM 6653 N N . LEU A 1 841 ? 15.374 -9.342 -41.826 1.00 90.81 841 LEU A N 1
ATOM 6654 C CA . LEU A 1 841 ? 15.170 -10.761 -42.131 1.00 90.81 841 LEU A CA 1
ATOM 6655 C C . LEU A 1 841 ? 14.012 -11.369 -41.334 1.00 90.81 841 LEU A C 1
ATOM 6657 O O . LEU A 1 841 ? 13.195 -12.078 -41.916 1.00 90.81 841 LEU A O 1
ATOM 6661 N N . LEU A 1 842 ? 13.892 -11.058 -40.040 1.00 90.50 842 LEU A N 1
ATOM 6662 C CA . LEU A 1 842 ? 12.743 -11.464 -39.224 1.00 90.50 842 LEU A CA 1
ATOM 6663 C C . LEU A 1 842 ? 11.434 -10.924 -39.800 1.00 90.50 842 LEU A C 1
ATOM 6665 O O . LEU A 1 842 ? 10.454 -11.656 -39.893 1.00 90.50 842 LEU A O 1
ATOM 6669 N N . ASN A 1 843 ? 11.424 -9.662 -40.228 1.00 88.19 843 ASN A N 1
ATOM 6670 C CA . ASN A 1 843 ? 10.245 -9.042 -40.821 1.00 88.19 843 ASN A CA 1
ATOM 6671 C C . ASN A 1 843 ? 9.888 -9.670 -42.177 1.00 88.19 843 ASN A C 1
ATOM 6673 O O . ASN A 1 843 ? 8.713 -9.854 -42.472 1.00 88.19 843 ASN A O 1
ATOM 6677 N N . TYR A 1 844 ? 10.889 -10.049 -42.979 1.00 88.88 844 TYR A N 1
ATOM 6678 C CA . TYR A 1 844 ? 10.693 -10.786 -44.232 1.00 88.88 844 TYR A CA 1
ATOM 6679 C C . TYR A 1 844 ? 10.126 -12.200 -44.009 1.00 88.88 844 TYR A C 1
ATOM 6681 O O . TYR A 1 844 ? 9.305 -12.664 -44.795 1.00 88.88 844 TYR A O 1
ATOM 6689 N N . LEU A 1 845 ? 10.545 -12.877 -42.936 1.00 88.44 845 LEU A N 1
ATOM 6690 C CA . LEU A 1 845 ? 10.090 -14.222 -42.558 1.00 88.44 845 LEU A CA 1
ATOM 6691 C C . LEU A 1 845 ? 8.749 -14.249 -41.816 1.00 88.44 845 LEU A C 1
ATOM 6693 O O . LEU A 1 845 ? 8.205 -15.326 -41.572 1.00 88.44 845 LEU A O 1
ATOM 6697 N N . LYS A 1 846 ? 8.241 -13.088 -41.406 1.00 83.31 846 LYS A N 1
ATOM 6698 C CA . LYS A 1 846 ? 7.042 -12.969 -40.583 1.00 83.31 846 LYS A CA 1
ATOM 6699 C C . LYS A 1 846 ? 5.818 -13.496 -41.341 1.00 83.31 846 LYS A C 1
ATOM 6701 O O . LYS A 1 846 ? 5.298 -12.846 -42.243 1.00 83.31 846 LYS A O 1
ATOM 6706 N N . ASP A 1 847 ? 5.318 -14.646 -40.906 1.00 78.81 847 ASP A N 1
ATOM 6707 C CA . ASP A 1 847 ? 4.064 -15.254 -41.353 1.00 78.81 847 ASP A CA 1
ATOM 6708 C C . ASP A 1 847 ? 3.241 -15.609 -40.103 1.00 78.81 847 ASP A C 1
ATOM 6710 O O . ASP A 1 847 ? 3.793 -16.213 -39.184 1.00 78.81 847 ASP A O 1
ATOM 6714 N N . PRO A 1 848 ? 1.937 -15.275 -40.028 1.00 72.31 848 PRO A N 1
ATOM 6715 C CA . PRO A 1 848 ? 1.074 -15.644 -38.899 1.00 72.31 848 PRO A CA 1
ATOM 6716 C C . PRO A 1 848 ? 1.026 -17.144 -38.562 1.00 72.31 848 PRO A C 1
ATOM 6718 O O . PRO A 1 848 ? 0.544 -17.508 -37.491 1.00 72.31 848 PRO A O 1
ATOM 6721 N N . LYS A 1 849 ? 1.459 -18.020 -39.476 1.00 74.25 849 LYS A N 1
ATOM 6722 C CA . LYS A 1 849 ? 1.552 -19.473 -39.268 1.00 74.25 849 LYS A CA 1
ATOM 6723 C C . LYS A 1 849 ? 2.847 -19.916 -38.596 1.00 74.25 849 LYS A C 1
ATOM 6725 O O . LYS A 1 849 ? 2.911 -21.066 -38.180 1.00 74.25 849 LYS A O 1
ATOM 6730 N N . LEU A 1 850 ? 3.854 -19.047 -38.541 1.00 78.44 850 LEU A N 1
ATOM 6731 C CA . LEU A 1 850 ? 5.158 -19.328 -37.956 1.00 78.44 850 LEU A CA 1
ATOM 6732 C C . LEU A 1 850 ? 5.269 -18.640 -36.596 1.00 78.44 850 LEU A C 1
ATOM 6734 O O . LEU A 1 850 ? 4.848 -17.496 -36.417 1.00 78.44 850 LEU A O 1
ATOM 6738 N N . LYS A 1 851 ? 5.877 -19.320 -35.631 1.00 77.44 851 LYS A N 1
ATOM 6739 C CA . LYS A 1 851 ? 6.170 -18.790 -34.305 1.00 77.44 851 LYS A CA 1
ATOM 6740 C C . LYS A 1 851 ? 7.614 -18.305 -34.249 1.00 77.44 851 LYS A C 1
ATOM 6742 O O . LYS A 1 851 ? 8.554 -19.097 -34.187 1.00 77.44 851 LYS A O 1
ATOM 6747 N N . LEU A 1 852 ? 7.785 -16.984 -34.255 1.00 87.31 852 LEU A N 1
ATOM 6748 C CA . LEU A 1 852 ? 9.088 -16.328 -34.175 1.00 87.31 852 LEU A CA 1
ATOM 6749 C C . LEU A 1 852 ? 9.375 -15.909 -32.731 1.00 87.31 852 LEU A C 1
ATOM 6751 O O . LEU A 1 852 ? 8.539 -15.259 -32.095 1.00 87.31 852 LEU A O 1
ATOM 6755 N N . ILE A 1 853 ? 10.559 -16.259 -32.224 1.00 87.00 853 ILE A N 1
ATOM 6756 C CA . ILE A 1 853 ? 11.005 -15.899 -30.873 1.00 87.00 853 ILE A CA 1
ATOM 6757 C C . ILE A 1 853 ? 12.391 -15.247 -30.937 1.00 87.00 853 ILE A C 1
ATOM 6759 O O . ILE A 1 853 ? 13.284 -15.783 -31.589 1.00 87.00 853 ILE A O 1
ATOM 6763 N N . THR A 1 854 ? 12.603 -14.120 -30.252 1.00 92.56 854 THR A N 1
ATOM 6764 C CA . THR A 1 854 ? 13.933 -13.485 -30.146 1.00 92.56 854 THR A CA 1
ATOM 6765 C C . THR A 1 854 ? 14.467 -13.543 -28.720 1.00 92.56 854 THR A C 1
ATOM 6767 O O . THR A 1 854 ? 13.701 -13.446 -27.765 1.00 92.56 854 THR A O 1
ATOM 6770 N N . ILE A 1 855 ? 15.780 -13.716 -28.576 1.00 92.06 855 ILE A N 1
ATOM 6771 C CA . ILE A 1 855 ? 16.525 -13.667 -27.317 1.00 92.06 855 ILE A CA 1
ATOM 6772 C C . ILE A 1 855 ? 17.571 -12.574 -27.471 1.00 92.06 855 ILE A C 1
ATOM 6774 O O . ILE A 1 855 ? 18.470 -12.698 -28.304 1.00 92.06 855 ILE A O 1
ATOM 6778 N N . GLU A 1 856 ? 17.456 -11.504 -26.693 1.00 89.38 856 GLU A N 1
ATOM 6779 C CA . GLU A 1 856 ? 18.247 -10.288 -26.892 1.00 89.38 856 GLU A CA 1
ATOM 6780 C C . GLU A 1 856 ? 18.806 -9.740 -25.577 1.00 89.38 856 GLU A C 1
ATOM 6782 O O . GLU A 1 856 ? 18.274 -9.989 -24.499 1.00 89.38 856 GLU A O 1
ATOM 6787 N N . ASP A 1 857 ? 19.885 -8.967 -25.663 1.00 83.44 857 ASP A N 1
ATOM 6788 C CA . ASP A 1 857 ? 20.518 -8.308 -24.519 1.00 83.44 857 ASP A CA 1
ATOM 6789 C C . ASP A 1 857 ? 20.926 -6.879 -24.902 1.00 83.44 857 ASP A C 1
ATOM 6791 O O . ASP A 1 857 ? 22.064 -6.643 -25.329 1.00 83.44 857 ASP A O 1
ATOM 6795 N N . PRO A 1 858 ? 20.025 -5.893 -24.763 1.00 70.69 858 PRO A N 1
ATOM 6796 C CA . PRO A 1 858 ? 18.565 -5.963 -24.590 1.00 70.69 858 PRO A CA 1
ATOM 6797 C C . PRO A 1 858 ? 17.804 -5.888 -25.930 1.00 70.69 858 PRO A C 1
ATOM 6799 O O . PRO A 1 858 ? 18.429 -5.689 -26.966 1.00 70.69 858 PRO A O 1
ATOM 6802 N N . ILE A 1 859 ? 16.466 -5.994 -25.917 1.00 78.88 859 ILE A N 1
ATOM 6803 C CA . ILE A 1 859 ? 15.643 -5.874 -27.142 1.00 78.88 859 ILE A CA 1
ATOM 6804 C C . ILE A 1 859 ? 15.890 -4.513 -27.820 1.00 78.88 859 ILE A C 1
ATOM 6806 O O . ILE A 1 859 ? 15.758 -3.472 -27.167 1.00 78.88 859 ILE A O 1
ATOM 6810 N N . GLU A 1 860 ? 16.261 -4.526 -29.107 1.00 71.75 860 GLU A N 1
ATOM 6811 C CA . GLU A 1 860 ? 16.605 -3.313 -29.872 1.00 71.75 860 GLU A CA 1
ATOM 6812 C C . GLU A 1 860 ? 15.396 -2.635 -30.539 1.00 71.75 860 GLU A C 1
ATOM 6814 O O . GLU A 1 860 ? 15.260 -1.416 -30.438 1.00 71.75 860 GLU A O 1
ATOM 6819 N N . TYR A 1 861 ? 14.502 -3.398 -31.177 1.00 75.69 861 TYR A N 1
ATOM 6820 C CA . TYR A 1 861 ? 13.259 -2.885 -31.769 1.00 75.69 861 TYR A CA 1
ATOM 6821 C C . TYR A 1 861 ? 12.074 -3.744 -31.334 1.00 75.69 861 TYR A C 1
ATOM 6823 O O . TYR A 1 861 ? 12.197 -4.960 -31.224 1.00 75.69 861 TYR A O 1
ATOM 6831 N N . GLN A 1 862 ? 10.901 -3.144 -31.130 1.00 71.31 862 GLN A N 1
ATOM 6832 C CA . GLN A 1 862 ? 9.686 -3.923 -30.887 1.00 71.31 862 GLN A CA 1
ATOM 6833 C C . GLN A 1 862 ? 9.039 -4.343 -32.208 1.00 71.31 862 GLN A C 1
ATOM 6835 O O . GLN A 1 862 ? 8.759 -3.513 -33.073 1.00 71.31 862 GLN A O 1
ATOM 6840 N N . MET A 1 863 ? 8.782 -5.640 -32.355 1.00 72.56 863 MET A N 1
ATOM 6841 C CA . MET A 1 863 ? 8.167 -6.235 -33.534 1.00 72.56 863 MET A CA 1
ATOM 6842 C C . MET A 1 863 ? 6.820 -6.856 -33.183 1.00 72.56 863 MET A C 1
ATOM 6844 O O . MET A 1 863 ? 6.727 -7.833 -32.443 1.00 72.56 863 MET A O 1
ATOM 6848 N N . GLU A 1 864 ? 5.754 -6.331 -33.780 1.00 71.88 864 GLU A N 1
ATOM 6849 C CA . GLU A 1 864 ? 4.434 -6.951 -33.680 1.00 71.88 864 GLU A CA 1
ATOM 6850 C C . GLU A 1 864 ? 4.472 -8.381 -34.247 1.00 71.88 864 GLU A C 1
ATOM 6852 O O . GLU A 1 864 ? 5.090 -8.621 -35.285 1.00 71.88 864 GLU A O 1
ATOM 6857 N N . GLY A 1 865 ? 3.798 -9.338 -33.605 1.00 66.81 865 GLY A N 1
ATOM 6858 C CA . GLY A 1 865 ? 3.733 -10.731 -34.069 1.00 66.81 865 GLY A CA 1
ATOM 6859 C C . GLY A 1 865 ? 5.003 -11.561 -33.838 1.00 66.81 865 GLY A C 1
ATOM 6860 O O . GLY A 1 865 ? 5.065 -12.690 -34.315 1.00 66.81 865 GLY A O 1
ATOM 6861 N N . VAL A 1 866 ? 5.991 -11.034 -33.109 1.00 80.44 866 VAL A N 1
ATOM 6862 C CA . VAL A 1 866 ? 7.202 -11.755 -32.693 1.00 80.44 866 VAL A CA 1
ATOM 6863 C C . VAL A 1 866 ? 7.256 -11.778 -31.166 1.00 80.44 866 VAL A C 1
ATOM 6865 O O . VAL A 1 866 ? 7.068 -10.750 -30.518 1.00 80.44 866 VAL A O 1
ATOM 6868 N N . LEU A 1 867 ? 7.499 -12.945 -30.566 1.00 75.56 867 LEU A N 1
ATOM 6869 C CA . LEU A 1 867 ? 7.665 -13.054 -29.117 1.00 75.56 867 LEU A CA 1
ATOM 6870 C C . LEU A 1 867 ? 9.113 -12.713 -28.749 1.00 75.56 867 LEU A C 1
ATOM 6872 O O . LEU A 1 867 ? 10.009 -13.537 -28.911 1.00 75.56 867 LEU A O 1
ATOM 6876 N N . GLN A 1 868 ? 9.350 -11.504 -28.252 1.00 84.50 868 GLN A N 1
ATOM 6877 C CA . GLN A 1 868 ? 10.697 -11.043 -27.914 1.00 84.50 868 GLN A CA 1
ATOM 6878 C C . GLN A 1 868 ? 10.961 -11.182 -26.414 1.00 84.50 868 GLN A C 1
ATOM 6880 O O . GLN A 1 868 ? 10.147 -10.755 -25.594 1.00 84.50 868 GLN A O 1
ATOM 6885 N N . THR A 1 869 ? 12.095 -11.781 -26.051 1.00 80.94 869 THR A N 1
ATOM 6886 C CA . THR A 1 869 ? 12.546 -11.905 -24.662 1.00 80.94 869 THR A CA 1
ATOM 6887 C C . THR A 1 869 ? 13.936 -11.310 -24.479 1.00 80.94 869 THR A C 1
ATOM 6889 O O . THR A 1 869 ? 14.764 -11.299 -25.392 1.00 80.94 869 THR A O 1
ATOM 6892 N N . GLN A 1 870 ? 14.189 -10.810 -23.273 1.00 86.44 870 GLN A N 1
ATOM 6893 C CA . GLN A 1 870 ? 15.438 -10.169 -22.903 1.00 86.44 870 GLN A CA 1
ATOM 6894 C C . GLN A 1 870 ? 16.179 -10.998 -21.854 1.00 86.44 870 GLN A C 1
ATOM 6896 O O . GLN A 1 870 ? 15.581 -11.463 -20.884 1.00 86.44 870 GLN A O 1
ATOM 6901 N N . VAL A 1 871 ? 17.488 -11.143 -22.036 1.00 83.81 871 VAL A N 1
ATOM 6902 C CA . VAL A 1 871 ? 18.398 -11.765 -21.074 1.00 83.81 871 VAL A CA 1
ATOM 6903 C C . VAL A 1 871 ? 18.435 -10.957 -19.777 1.00 83.81 871 VAL A C 1
ATOM 6905 O O . VAL A 1 871 ? 18.480 -9.726 -19.786 1.00 83.81 871 VAL A O 1
ATOM 6908 N N . LYS A 1 872 ? 18.424 -11.665 -18.649 1.00 79.25 872 LYS A N 1
ATOM 6909 C CA . LYS A 1 872 ? 18.552 -11.092 -17.308 1.00 79.25 872 LYS A CA 1
ATOM 6910 C C . LYS A 1 872 ? 19.509 -11.945 -16.485 1.00 79.25 872 LYS A C 1
ATOM 6912 O O . LYS A 1 872 ? 19.102 -12.931 -15.872 1.00 79.25 872 LYS A O 1
ATOM 6917 N N . GLU A 1 873 ? 20.784 -11.571 -16.477 1.00 74.31 873 GLU A N 1
ATOM 6918 C CA . GLU A 1 873 ? 21.822 -12.333 -15.768 1.00 74.31 873 GLU A CA 1
ATOM 6919 C C . GLU A 1 873 ? 21.584 -12.382 -14.249 1.00 74.31 873 GLU A C 1
ATOM 6921 O O . GLU A 1 873 ? 21.804 -13.419 -13.631 1.00 74.31 873 GLU A O 1
ATOM 6926 N N . GLU A 1 874 ? 21.048 -11.308 -13.657 1.00 68.50 874 GLU A N 1
ATOM 6927 C CA . GLU A 1 874 ? 20.726 -11.229 -12.221 1.00 68.50 874 GLU A CA 1
ATOM 6928 C C . GLU A 1 874 ? 19.618 -12.209 -11.785 1.00 68.50 874 GLU A C 1
ATOM 6930 O O . GLU A 1 874 ? 19.551 -12.589 -10.618 1.00 68.50 874 GLU A O 1
ATOM 6935 N N . GLU A 1 875 ? 18.770 -12.642 -12.723 1.00 67.88 875 GLU A N 1
ATOM 6936 C CA . GLU A 1 875 ? 17.666 -13.590 -12.507 1.00 67.88 875 GLU A CA 1
ATOM 6937 C C . GLU A 1 875 ? 17.994 -15.003 -13.054 1.00 67.88 875 GLU A C 1
ATOM 6939 O O . GLU A 1 875 ? 17.092 -15.822 -13.218 1.00 67.88 875 GLU A O 1
ATOM 6944 N N . ASP A 1 876 ? 19.266 -15.296 -13.374 1.00 76.00 876 ASP A N 1
ATOM 6945 C CA . ASP A 1 876 ? 19.737 -16.558 -13.995 1.00 76.00 876 ASP A CA 1
ATOM 6946 C C . ASP A 1 876 ? 19.091 -16.878 -15.370 1.00 76.00 876 ASP A C 1
ATOM 6948 O O . ASP A 1 876 ? 19.087 -18.011 -15.865 1.00 76.00 876 ASP A O 1
ATOM 6952 N N . TYR A 1 877 ? 18.558 -15.857 -16.051 1.00 80.12 877 TYR A N 1
ATOM 6953 C CA . TYR A 1 877 ? 17.960 -15.974 -17.383 1.00 80.12 877 TYR A CA 1
ATOM 6954 C C . TYR A 1 877 ? 18.957 -15.557 -18.475 1.00 80.12 877 TYR A C 1
ATOM 6956 O O . TYR A 1 877 ? 18.824 -14.504 -19.097 1.00 80.12 877 TYR A O 1
ATOM 6964 N N . THR A 1 878 ? 19.984 -16.385 -18.691 1.00 85.12 878 THR A N 1
ATOM 6965 C CA . THR A 1 878 ? 21.052 -16.193 -19.699 1.00 85.12 878 THR A CA 1
ATOM 6966 C C . THR A 1 878 ? 20.625 -16.617 -21.113 1.00 85.12 878 THR A C 1
ATOM 6968 O O . THR A 1 878 ? 19.620 -17.311 -21.274 1.00 85.12 878 THR A O 1
ATOM 6971 N N . PHE A 1 879 ? 21.410 -16.283 -22.152 1.00 83.88 879 PHE A N 1
ATOM 6972 C CA . PHE A 1 879 ? 21.183 -16.774 -23.526 1.00 83.88 879 PHE A CA 1
ATOM 6973 C C . PHE A 1 879 ? 21.034 -18.303 -23.582 1.00 83.88 879 PHE A C 1
ATOM 6975 O O . PHE A 1 879 ? 20.086 -18.819 -24.178 1.00 83.88 879 PHE A O 1
ATOM 6982 N N . THR A 1 880 ? 21.920 -19.036 -22.903 1.00 81.88 880 THR A N 1
ATOM 6983 C CA . THR A 1 880 ? 21.882 -20.503 -22.848 1.00 81.88 880 THR A CA 1
ATOM 6984 C C . THR A 1 880 ? 20.604 -21.021 -22.186 1.00 81.88 880 THR A C 1
ATOM 6986 O O . THR A 1 880 ? 19.960 -21.939 -22.709 1.00 81.88 880 THR A O 1
ATOM 6989 N N . THR A 1 881 ? 20.218 -20.448 -21.041 1.00 83.00 881 THR A N 1
ATOM 6990 C CA . THR A 1 881 ? 19.003 -20.847 -20.318 1.00 83.00 881 THR A CA 1
ATOM 6991 C C . THR A 1 881 ? 17.756 -20.531 -21.142 1.00 83.00 881 THR A C 1
ATOM 6993 O O . THR A 1 881 ? 16.906 -21.407 -21.325 1.00 83.00 881 THR A O 1
ATOM 6996 N N . ALA A 1 882 ? 17.682 -19.328 -21.717 1.00 84.69 882 ALA A N 1
ATOM 6997 C CA . ALA A 1 882 ? 16.593 -18.896 -22.584 1.00 84.69 882 ALA A CA 1
ATOM 6998 C C . ALA A 1 882 ? 16.418 -19.847 -23.775 1.00 84.69 882 ALA A C 1
ATOM 7000 O O . ALA A 1 882 ? 15.316 -20.348 -23.996 1.00 84.69 882 ALA A O 1
ATOM 7001 N N . MET A 1 883 ? 17.504 -20.200 -24.468 1.00 81.31 883 MET A N 1
ATOM 7002 C CA . MET A 1 883 ? 17.469 -21.142 -25.589 1.00 81.31 883 MET A CA 1
ATOM 7003 C C . MET A 1 883 ? 16.936 -22.528 -25.199 1.00 81.31 883 MET A C 1
ATOM 7005 O O . MET A 1 883 ? 16.127 -23.102 -25.927 1.00 81.31 883 MET A O 1
ATOM 7009 N N . ARG A 1 884 ? 17.331 -23.073 -24.037 1.00 77.06 884 ARG A N 1
ATOM 7010 C CA . ARG A 1 884 ? 16.817 -24.375 -23.558 1.00 77.06 884 ARG A CA 1
ATOM 7011 C C . ARG A 1 884 ? 15.325 -24.327 -23.233 1.00 77.06 884 ARG A C 1
ATOM 7013 O O . ARG A 1 884 ? 14.618 -25.311 -23.448 1.00 77.06 884 ARG A O 1
ATOM 7020 N N . VAL A 1 885 ? 14.852 -23.215 -22.673 1.00 75.12 885 VAL A N 1
ATOM 7021 C CA . VAL A 1 885 ? 13.445 -23.034 -22.290 1.00 75.12 885 VAL A CA 1
ATOM 7022 C C . VAL A 1 885 ? 12.569 -22.793 -23.517 1.00 75.12 885 VAL A C 1
ATOM 7024 O O . VAL A 1 885 ? 11.473 -23.346 -23.595 1.00 75.12 885 VAL A O 1
ATOM 7027 N N . ILE A 1 886 ? 13.060 -22.018 -24.483 1.00 76.75 886 ILE A N 1
ATOM 7028 C CA . ILE A 1 886 ? 12.328 -21.635 -25.691 1.00 76.75 886 ILE A CA 1
ATOM 7029 C C . ILE A 1 886 ? 11.995 -22.835 -26.570 1.00 76.75 886 ILE A C 1
ATOM 7031 O O . ILE A 1 886 ? 10.924 -22.851 -27.156 1.00 76.75 886 ILE A O 1
ATOM 7035 N N . LEU A 1 887 ? 12.796 -23.901 -26.569 1.00 71.44 887 LEU A N 1
ATOM 7036 C CA . LEU A 1 887 ? 12.431 -25.144 -27.260 1.00 71.44 887 LEU A CA 1
ATOM 7037 C C . LEU A 1 887 ? 11.103 -25.757 -26.775 1.00 71.44 887 LEU A C 1
ATOM 7039 O O . LEU A 1 887 ? 10.424 -26.431 -27.540 1.00 71.44 887 LEU A O 1
ATOM 7043 N N . ARG A 1 888 ? 10.689 -25.514 -25.521 1.00 75.38 888 ARG A N 1
ATOM 7044 C CA . ARG A 1 888 ? 9.368 -25.947 -25.019 1.00 75.38 888 ARG A CA 1
ATOM 7045 C C . ARG A 1 888 ? 8.220 -25.054 -25.485 1.00 75.38 888 ARG A C 1
ATOM 7047 O O . ARG A 1 888 ? 7.064 -25.390 -25.256 1.00 75.38 888 ARG A O 1
ATOM 7054 N N . GLN A 1 889 ? 8.537 -23.912 -26.086 1.00 68.38 889 GLN A N 1
ATOM 7055 C CA . GLN A 1 889 ? 7.566 -22.996 -26.668 1.00 68.38 889 GLN A CA 1
ATOM 7056 C C . GLN A 1 889 ? 7.257 -23.325 -28.127 1.00 68.38 889 GLN A C 1
ATOM 7058 O O . GLN A 1 889 ? 6.465 -22.594 -28.705 1.00 68.38 889 GLN A O 1
ATOM 7063 N N . ASP A 1 890 ? 7.822 -24.388 -28.704 1.00 72.81 890 ASP A N 1
ATOM 7064 C CA . ASP A 1 890 ? 7.561 -24.792 -30.095 1.00 72.81 890 ASP A CA 1
ATOM 7065 C C . ASP A 1 890 ? 7.800 -23.649 -31.116 1.00 72.81 890 ASP A C 1
ATOM 7067 O O . ASP A 1 890 ? 6.876 -23.250 -31.824 1.00 72.81 890 ASP A O 1
ATOM 7071 N N . PRO A 1 891 ? 8.985 -22.999 -31.117 1.00 81.19 891 PRO A N 1
ATOM 7072 C CA . PRO A 1 891 ? 9.313 -21.971 -32.104 1.00 81.19 891 PRO A CA 1
ATOM 7073 C C . PRO A 1 891 ? 9.551 -22.591 -33.482 1.00 81.19 891 PRO A C 1
ATOM 7075 O O . PRO A 1 891 ? 10.073 -23.693 -33.572 1.00 81.19 891 PRO A O 1
ATOM 7078 N N . ASP A 1 892 ? 9.307 -21.837 -34.551 1.00 84.38 892 ASP A N 1
ATOM 7079 C CA . ASP A 1 892 ? 9.790 -22.177 -35.898 1.00 84.38 892 ASP A CA 1
ATOM 7080 C C . ASP A 1 892 ? 11.137 -21.493 -36.184 1.00 84.38 892 ASP A C 1
ATOM 7082 O O . ASP A 1 892 ? 12.061 -22.080 -36.753 1.00 84.38 892 ASP A O 1
ATOM 7086 N N . ILE A 1 893 ? 11.260 -20.229 -35.760 1.00 91.00 893 ILE A N 1
ATOM 7087 C CA . ILE A 1 893 ? 12.428 -19.379 -36.005 1.00 91.00 893 ILE A CA 1
ATOM 7088 C C . ILE A 1 893 ? 12.864 -18.746 -34.686 1.00 91.00 893 ILE A C 1
ATOM 7090 O O . ILE A 1 893 ? 12.054 -18.150 -33.971 1.00 91.00 893 ILE A O 1
ATOM 7094 N N . VAL A 1 894 ? 14.160 -18.838 -34.388 1.00 92.75 894 VAL A N 1
ATOM 7095 C CA . VAL A 1 894 ? 14.763 -18.230 -33.199 1.00 92.75 894 VAL A CA 1
ATOM 7096 C C . VAL A 1 894 ? 15.805 -17.201 -33.617 1.00 92.75 894 VAL A C 1
ATOM 7098 O O . VAL A 1 894 ? 16.731 -17.514 -34.358 1.00 92.75 894 VAL A O 1
ATOM 7101 N N . MET A 1 895 ? 15.706 -15.972 -33.124 1.00 94.50 895 MET A N 1
ATOM 7102 C CA . MET A 1 895 ? 16.783 -14.993 -33.261 1.00 94.50 895 MET A CA 1
ATOM 7103 C C . MET A 1 895 ? 17.541 -14.859 -31.946 1.00 94.50 895 MET A C 1
ATOM 7105 O O . MET A 1 895 ? 16.941 -14.715 -30.887 1.00 94.50 895 MET A O 1
ATOM 7109 N N . VAL A 1 896 ? 18.866 -14.927 -32.014 1.00 93.75 896 VAL A N 1
ATOM 7110 C CA . VAL A 1 896 ? 19.765 -14.741 -30.875 1.00 93.75 896 VAL A CA 1
ATOM 7111 C C . VAL A 1 896 ? 20.594 -13.497 -31.147 1.00 93.75 896 VAL A C 1
ATOM 7113 O O . VAL A 1 896 ? 21.355 -13.485 -32.114 1.00 93.75 896 VAL A O 1
ATOM 7116 N N . GLY A 1 897 ? 20.462 -12.475 -30.299 1.00 89.12 897 GLY A N 1
ATOM 7117 C CA . GLY A 1 897 ? 21.091 -11.160 -30.456 1.00 89.12 897 GLY A CA 1
ATOM 7118 C C . GLY A 1 897 ? 22.547 -11.235 -30.906 1.00 89.12 897 GLY A C 1
ATOM 7119 O O . GLY A 1 897 ? 22.896 -10.757 -31.986 1.00 89.12 897 GLY A O 1
ATOM 7120 N N . GLU A 1 898 ? 23.388 -11.893 -30.111 1.00 90.62 898 GLU A N 1
ATOM 7121 C CA . GLU A 1 898 ? 24.807 -12.057 -30.408 1.00 90.62 898 GLU A CA 1
ATOM 7122 C C . GLU A 1 898 ? 25.394 -13.290 -29.712 1.00 90.62 898 GLU A C 1
ATOM 7124 O O . GLU A 1 898 ? 25.175 -13.505 -28.521 1.00 90.62 898 GLU A O 1
ATOM 7129 N N . ILE A 1 899 ? 26.209 -14.065 -30.430 1.00 91.50 899 ILE A N 1
ATOM 7130 C CA . ILE A 1 899 ? 27.028 -15.128 -29.836 1.00 91.50 899 ILE A CA 1
ATOM 7131 C C . ILE A 1 899 ? 28.340 -14.523 -29.322 1.00 91.50 899 ILE A C 1
ATOM 7133 O O . ILE A 1 899 ? 29.223 -14.145 -30.100 1.00 91.50 899 ILE A O 1
ATOM 7137 N N . ARG A 1 900 ? 28.491 -14.462 -27.995 1.00 87.81 900 ARG A N 1
ATOM 7138 C CA . ARG A 1 900 ? 29.687 -13.910 -27.332 1.00 87.81 900 ARG A CA 1
ATOM 7139 C C . ARG A 1 900 ? 30.675 -14.977 -26.865 1.00 87.81 900 ARG A C 1
ATOM 7141 O O . ARG A 1 900 ? 31.883 -14.737 -26.883 1.00 87.81 900 ARG A O 1
ATOM 7148 N N . ASP A 1 901 ? 30.174 -16.149 -26.500 1.00 89.19 901 ASP A N 1
ATOM 7149 C CA . ASP A 1 901 ? 30.928 -17.216 -25.843 1.00 89.19 901 ASP A CA 1
ATOM 7150 C C . ASP A 1 901 ? 30.646 -18.605 -26.448 1.00 89.19 901 ASP A C 1
ATOM 7152 O O . ASP A 1 901 ? 29.805 -18.783 -27.335 1.00 89.19 901 ASP A O 1
ATOM 7156 N N . SER A 1 902 ? 31.395 -19.601 -25.970 1.00 91.12 902 SER A N 1
ATOM 7157 C CA . SER A 1 902 ? 31.306 -20.990 -26.425 1.00 91.12 902 SER A CA 1
ATOM 7158 C C . SER A 1 902 ? 30.003 -21.680 -26.024 1.00 91.12 902 SER A C 1
ATOM 7160 O O . SER A 1 902 ? 29.524 -22.540 -26.763 1.00 91.12 902 SER A O 1
ATOM 7162 N N . GLU A 1 903 ? 29.403 -21.330 -24.889 1.00 89.25 903 GLU A N 1
ATOM 7163 C CA . GLU A 1 903 ? 28.188 -21.978 -24.401 1.00 89.25 903 GLU A CA 1
ATOM 7164 C C . GLU A 1 903 ? 26.979 -21.559 -25.245 1.00 89.25 903 GLU A C 1
ATOM 7166 O O . GLU A 1 903 ? 26.255 -22.417 -25.759 1.00 89.25 903 GLU A O 1
ATOM 7171 N N . SER A 1 904 ? 26.848 -20.254 -25.489 1.00 90.00 904 SER A N 1
ATOM 7172 C CA . SER A 1 904 ? 25.861 -19.646 -26.380 1.00 90.00 904 SER A CA 1
ATOM 7173 C C . SER A 1 904 ? 25.997 -20.186 -27.806 1.00 90.00 904 SER A C 1
ATOM 7175 O O . SER A 1 904 ? 25.001 -20.549 -28.432 1.00 90.00 904 SER A O 1
ATOM 7177 N N . ALA A 1 905 ? 27.232 -20.330 -28.306 1.00 92.94 905 ALA A N 1
ATOM 7178 C CA . ALA A 1 905 ? 27.490 -20.940 -29.609 1.00 92.94 905 ALA A CA 1
ATOM 7179 C C . ALA A 1 905 ? 27.028 -22.407 -29.659 1.00 92.94 905 ALA A C 1
ATOM 7181 O O . ALA A 1 905 ? 26.356 -22.818 -30.601 1.00 92.94 905 ALA A O 1
ATOM 7182 N N . ASN A 1 906 ? 27.344 -23.210 -28.641 1.00 92.19 906 ASN A N 1
ATOM 7183 C CA . ASN A 1 906 ? 26.945 -24.618 -28.600 1.00 92.19 906 ASN A CA 1
ATOM 7184 C C . ASN A 1 906 ? 25.422 -24.785 -28.478 1.00 92.19 906 ASN A C 1
ATOM 7186 O O . ASN A 1 906 ? 24.850 -25.684 -29.098 1.00 92.19 906 ASN A O 1
ATOM 7190 N N . ALA A 1 907 ? 24.750 -23.924 -27.709 1.00 89.94 907 ALA A N 1
ATOM 7191 C CA . ALA A 1 907 ? 23.290 -23.883 -27.635 1.00 89.94 907 ALA A CA 1
ATOM 7192 C C . ALA A 1 907 ? 22.680 -23.527 -29.004 1.00 89.94 907 ALA A C 1
ATOM 7194 O O . ALA A 1 907 ? 21.843 -24.287 -29.497 1.00 89.94 907 ALA A O 1
ATOM 7195 N N . ALA A 1 908 ? 23.206 -22.461 -29.627 1.00 92.44 908 ALA A N 1
ATOM 7196 C CA . ALA A 1 908 ? 23.242 -22.161 -31.064 1.00 92.44 908 ALA A CA 1
ATOM 7197 C C . ALA A 1 908 ? 22.974 -23.371 -31.971 1.00 92.44 908 ALA A C 1
ATOM 7199 O O . ALA A 1 908 ? 21.877 -23.657 -32.456 1.00 92.44 908 ALA A O 1
ATOM 7200 N N . TYR A 1 909 ? 24.053 -24.125 -32.151 1.00 93.69 909 TYR A N 1
ATOM 7201 C CA . TYR A 1 909 ? 24.120 -25.255 -33.066 1.00 93.69 909 TYR A CA 1
ATOM 7202 C C . TYR A 1 909 ? 23.213 -26.412 -32.661 1.00 93.69 909 TYR A C 1
ATOM 7204 O O . TYR A 1 909 ? 22.618 -27.039 -33.532 1.00 93.69 909 TYR A O 1
ATOM 7212 N N . ARG A 1 910 ? 23.023 -26.678 -31.364 1.00 88.94 910 ARG A N 1
ATOM 7213 C CA . ARG A 1 910 ? 22.089 -27.726 -30.922 1.00 88.94 910 ARG A CA 1
ATOM 7214 C C . ARG A 1 910 ? 20.660 -27.435 -31.366 1.00 88.94 910 ARG A C 1
ATOM 7216 O O . ARG A 1 910 ? 20.008 -28.329 -31.891 1.00 88.94 910 ARG A O 1
ATOM 7223 N N . VAL A 1 911 ? 20.185 -26.200 -31.200 1.00 88.94 911 VAL A N 1
ATOM 7224 C CA . VAL A 1 911 ? 18.833 -25.817 -31.634 1.00 88.94 911 VAL A CA 1
ATOM 7225 C C . VAL A 1 911 ? 18.709 -25.907 -33.159 1.00 88.94 911 VAL A C 1
ATOM 7227 O O . VAL A 1 911 ? 17.757 -26.508 -33.661 1.00 88.94 911 VAL A O 1
ATOM 7230 N N . ALA A 1 912 ? 19.709 -25.434 -33.901 1.00 92.25 912 ALA A N 1
ATOM 7231 C CA . ALA A 1 912 ? 19.696 -25.481 -35.363 1.00 92.25 912 ALA A CA 1
ATOM 7232 C C . ALA A 1 912 ? 19.667 -26.919 -35.916 1.00 92.25 912 ALA A C 1
ATOM 7234 O O . ALA A 1 912 ? 18.901 -27.237 -36.831 1.00 92.25 912 ALA A O 1
ATOM 7235 N N . LEU A 1 913 ? 20.454 -27.818 -35.316 1.00 89.31 913 LEU A N 1
ATOM 7236 C CA . LEU A 1 913 ? 20.514 -29.235 -35.687 1.00 89.31 913 LEU A CA 1
ATOM 7237 C C . LEU A 1 913 ? 19.227 -30.001 -35.336 1.00 89.31 913 LEU A C 1
ATOM 7239 O O . LEU A 1 913 ? 18.957 -31.037 -35.939 1.00 89.31 913 LEU A O 1
ATOM 7243 N N . THR A 1 914 ? 18.408 -29.490 -34.410 1.00 85.50 914 THR A N 1
ATOM 7244 C CA . THR A 1 914 ? 17.093 -30.072 -34.070 1.00 85.50 914 THR A CA 1
ATOM 7245 C C . THR A 1 914 ? 15.956 -29.661 -35.008 1.00 85.50 914 THR A C 1
ATOM 7247 O O . THR A 1 914 ? 14.825 -30.080 -34.786 1.00 85.50 914 THR A O 1
ATOM 7250 N N . GLY A 1 915 ? 16.240 -28.892 -36.066 1.00 84.75 915 GLY A N 1
ATOM 7251 C CA . GLY A 1 915 ? 15.252 -28.560 -37.098 1.00 84.75 915 GLY A CA 1
ATOM 7252 C C . GLY A 1 915 ? 14.710 -27.131 -37.058 1.00 84.75 915 GLY A C 1
ATOM 7253 O O . GLY A 1 915 ? 13.720 -26.869 -37.727 1.00 84.75 915 GLY A O 1
ATOM 7254 N N . HIS A 1 916 ? 15.364 -26.214 -36.342 1.00 90.44 916 HIS A N 1
ATOM 7255 C CA . HIS A 1 916 ? 14.954 -24.808 -36.242 1.00 90.44 916 HIS A CA 1
ATOM 7256 C C . HIS A 1 916 ? 15.853 -23.894 -37.081 1.00 90.44 916 HIS A C 1
ATOM 7258 O O . HIS A 1 916 ? 17.054 -24.158 -37.228 1.00 90.44 916 HIS A O 1
ATOM 7264 N N . LEU A 1 917 ? 15.299 -22.800 -37.607 1.00 95.19 917 LEU A N 1
ATOM 7265 C CA . LEU A 1 917 ? 16.081 -21.742 -38.249 1.00 95.19 917 LEU A CA 1
ATOM 7266 C C . LEU A 1 917 ? 16.538 -20.732 -37.194 1.00 95.19 917 LEU A C 1
ATOM 7268 O O . LEU A 1 917 ? 15.721 -20.204 -36.439 1.00 95.19 917 LEU A O 1
ATOM 7272 N N . ILE A 1 918 ? 17.838 -20.443 -37.156 1.00 95.69 918 ILE A N 1
ATOM 7273 C CA . ILE A 1 918 ? 18.419 -19.479 -36.222 1.00 95.69 918 ILE A CA 1
ATOM 7274 C C . ILE A 1 918 ? 19.023 -18.298 -36.965 1.00 95.69 918 ILE A C 1
ATOM 7276 O O . ILE A 1 918 ? 19.840 -18.475 -37.868 1.00 95.69 918 ILE A O 1
ATOM 7280 N N . LEU A 1 919 ? 18.672 -17.089 -36.534 1.00 96.50 919 LEU A N 1
ATOM 7281 C CA . LEU A 1 919 ? 19.301 -15.845 -36.970 1.00 96.50 919 LEU A CA 1
ATOM 7282 C C . LEU A 1 919 ? 20.174 -15.310 -35.837 1.00 96.50 919 LEU A C 1
ATOM 7284 O O . LEU A 1 919 ? 19.699 -15.170 -34.713 1.00 96.50 919 LEU A O 1
ATOM 7288 N N . THR A 1 920 ? 21.445 -15.015 -36.088 1.00 96.12 920 THR A N 1
ATOM 7289 C CA . THR A 1 920 ? 22.316 -14.496 -35.024 1.00 96.12 920 THR A CA 1
ATOM 7290 C C . THR A 1 920 ? 23.450 -13.628 -35.542 1.00 96.12 920 THR A C 1
ATOM 7292 O O . THR A 1 920 ? 23.718 -13.598 -36.745 1.00 96.12 920 THR A O 1
ATOM 7295 N N . THR A 1 921 ? 24.109 -12.906 -34.633 1.00 95.19 921 THR A N 1
ATOM 7296 C CA . THR A 1 921 ? 25.278 -12.091 -34.953 1.00 95.19 921 THR A CA 1
ATOM 7297 C C . THR A 1 921 ? 26.556 -12.597 -34.295 1.00 95.19 921 THR A C 1
ATOM 7299 O O . THR A 1 921 ? 26.531 -13.219 -33.231 1.00 95.19 921 THR A O 1
ATOM 7302 N N . LEU A 1 922 ? 27.693 -12.322 -34.937 1.00 93.75 922 LEU A N 1
ATOM 7303 C CA . LEU A 1 922 ? 29.021 -12.623 -34.406 1.00 93.75 922 LEU A CA 1
ATOM 7304 C C . LEU A 1 922 ? 30.030 -11.538 -34.801 1.00 93.75 922 LEU A C 1
ATOM 7306 O O . LEU A 1 922 ? 30.108 -11.110 -35.952 1.00 93.75 922 LEU A O 1
ATOM 7310 N N . HIS A 1 923 ? 30.891 -11.120 -33.878 1.00 90.88 923 HIS A N 1
ATOM 7311 C CA . HIS A 1 923 ? 31.992 -10.219 -34.216 1.00 90.88 923 HIS A CA 1
ATOM 7312 C C . HIS A 1 923 ? 33.094 -10.925 -35.026 1.00 90.88 923 HIS A C 1
ATOM 7314 O O . HIS A 1 923 ? 34.034 -11.493 -34.475 1.00 90.88 923 HIS A O 1
ATOM 7320 N N . ALA A 1 924 ? 33.039 -10.843 -36.350 1.00 87.75 924 ALA A N 1
ATOM 7321 C CA . ALA A 1 924 ? 34.133 -11.238 -37.234 1.00 87.75 924 ALA A CA 1
ATOM 7322 C C . ALA A 1 924 ? 34.394 -10.152 -38.283 1.00 87.75 924 ALA A C 1
ATOM 7324 O O . ALA A 1 924 ? 33.538 -9.319 -38.562 1.00 87.75 924 ALA A O 1
ATOM 7325 N N . ASN A 1 925 ? 35.608 -10.136 -38.834 1.00 84.06 925 ASN A N 1
ATOM 7326 C CA . ASN A 1 925 ? 35.990 -9.171 -39.867 1.00 84.06 925 ASN A CA 1
ATOM 7327 C C . ASN A 1 925 ? 35.671 -9.652 -41.288 1.00 84.06 925 ASN A C 1
ATOM 7329 O O . ASN A 1 925 ? 35.805 -8.855 -42.210 1.00 84.06 925 ASN A O 1
ATOM 7333 N N . SER A 1 926 ? 35.308 -10.926 -41.452 1.00 88.75 926 SER A N 1
ATOM 7334 C CA . SER A 1 926 ? 34.926 -11.545 -42.720 1.00 88.75 926 SER A CA 1
ATOM 7335 C C . SER A 1 926 ? 34.096 -12.809 -42.480 1.00 88.75 926 SER A C 1
ATOM 7337 O O . SER A 1 926 ? 34.175 -13.405 -41.400 1.00 88.75 926 SER A O 1
ATOM 7339 N N . ALA A 1 927 ? 33.362 -13.257 -43.497 1.00 90.56 927 ALA A N 1
ATOM 7340 C CA . ALA A 1 927 ? 32.537 -14.461 -43.471 1.00 90.56 927 ALA A CA 1
ATOM 7341 C C . ALA A 1 927 ? 33.389 -15.722 -43.248 1.00 90.56 927 ALA A C 1
ATOM 7343 O O . ALA A 1 927 ? 33.085 -16.540 -42.384 1.00 90.56 927 ALA A O 1
ATOM 7344 N N . ALA A 1 928 ? 34.528 -15.847 -43.939 1.00 89.56 928 ALA A N 1
ATOM 7345 C CA . ALA A 1 928 ? 35.477 -16.938 -43.691 1.00 89.56 928 ALA A CA 1
ATOM 7346 C C . ALA A 1 928 ? 36.110 -16.847 -42.286 1.00 89.56 928 ALA A C 1
ATOM 7348 O O . ALA A 1 928 ? 36.326 -17.859 -41.623 1.00 89.56 928 ALA A O 1
ATOM 7349 N N . GLY A 1 929 ? 36.371 -15.630 -41.793 1.00 89.75 929 GLY A N 1
ATOM 7350 C CA . GLY A 1 929 ? 36.881 -15.407 -40.438 1.00 89.75 929 GLY A CA 1
ATOM 7351 C C . GLY A 1 929 ? 35.891 -15.818 -39.342 1.00 89.75 929 GLY A C 1
ATOM 7352 O O . GLY A 1 929 ? 36.316 -16.232 -38.262 1.00 89.75 929 GLY A O 1
ATOM 7353 N N . ALA A 1 930 ? 34.586 -15.754 -39.620 1.00 92.75 930 ALA A N 1
ATOM 7354 C CA . ALA A 1 930 ? 33.544 -16.232 -38.718 1.00 92.75 930 ALA A CA 1
ATOM 7355 C C . ALA A 1 930 ? 33.652 -17.745 -38.465 1.00 92.75 930 ALA A C 1
ATOM 7357 O O . ALA A 1 930 ? 33.536 -18.176 -37.318 1.00 92.75 930 ALA A O 1
ATOM 7358 N N . VAL A 1 931 ? 33.977 -18.531 -39.501 1.00 93.25 931 VAL A N 1
ATOM 7359 C CA . VAL A 1 931 ? 34.209 -19.984 -39.388 1.00 93.25 931 VAL A CA 1
ATOM 7360 C C . VAL A 1 931 ? 35.319 -20.271 -38.376 1.00 93.25 931 VAL A C 1
ATOM 7362 O O . VAL A 1 931 ? 35.116 -21.022 -37.424 1.00 93.25 931 VAL A O 1
ATOM 7365 N N . GLN A 1 932 ? 36.470 -19.603 -38.510 1.00 89.88 932 GLN A N 1
ATOM 7366 C CA . GLN A 1 932 ? 37.588 -19.776 -37.577 1.00 89.88 932 GLN A CA 1
ATOM 7367 C C . GLN A 1 932 ? 37.237 -19.338 -36.151 1.00 89.88 932 GLN A C 1
ATOM 7369 O O . GLN A 1 932 ? 37.659 -19.969 -35.181 1.00 89.88 932 GLN A O 1
ATOM 7374 N N . ARG A 1 933 ? 36.458 -18.263 -35.999 1.00 92.38 933 ARG A N 1
ATOM 7375 C CA . ARG A 1 933 ? 36.024 -17.794 -34.679 1.00 92.38 933 ARG A CA 1
ATOM 7376 C C . ARG A 1 933 ? 35.137 -18.825 -33.977 1.00 92.38 933 ARG A C 1
ATOM 7378 O O . ARG A 1 933 ? 35.324 -19.045 -32.785 1.00 92.38 933 ARG A O 1
ATOM 7385 N N . LEU A 1 934 ? 34.240 -19.490 -34.703 1.00 94.62 934 LEU A N 1
ATOM 7386 C CA . LEU A 1 934 ? 33.395 -20.551 -34.151 1.00 94.62 934 LEU A CA 1
ATOM 7387 C C . LEU A 1 934 ? 34.181 -21.824 -33.810 1.00 94.62 934 LEU A C 1
ATOM 7389 O O . LEU A 1 934 ? 33.913 -22.436 -32.776 1.00 94.62 934 LEU A O 1
ATOM 7393 N N . LEU A 1 935 ? 35.194 -22.180 -34.607 1.00 91.50 935 LEU A N 1
ATOM 7394 C CA . LEU A 1 935 ? 36.131 -23.257 -34.257 1.00 91.50 935 LEU A CA 1
ATOM 7395 C C . LEU A 1 935 ? 36.858 -22.953 -32.943 1.00 91.50 935 LEU A C 1
ATOM 7397 O O . LEU A 1 935 ? 36.949 -23.810 -32.068 1.00 91.50 935 LEU A O 1
ATOM 7401 N N . ASN A 1 936 ? 37.315 -21.710 -32.762 1.00 91.44 936 ASN A N 1
ATOM 7402 C CA . ASN A 1 936 ? 37.954 -21.272 -31.518 1.00 91.44 936 ASN A CA 1
ATOM 7403 C C . ASN A 1 936 ? 36.981 -21.273 -30.322 1.00 91.44 936 ASN A C 1
ATOM 7405 O O . ASN A 1 936 ? 37.417 -21.395 -29.181 1.00 91.44 936 ASN A O 1
ATOM 7409 N N . MET A 1 937 ? 35.673 -21.155 -30.576 1.00 93.50 937 MET A N 1
ATOM 7410 C CA . MET A 1 937 ? 34.602 -21.306 -29.582 1.00 93.50 937 MET A CA 1
ATOM 7411 C C . MET A 1 937 ? 34.211 -22.776 -29.336 1.00 93.50 937 MET A C 1
ATOM 7413 O O . MET A 1 937 ? 33.327 -23.042 -28.524 1.00 93.50 937 MET A O 1
ATOM 7417 N N . GLY A 1 938 ? 34.869 -23.735 -29.996 1.00 91.25 938 GLY A N 1
ATOM 7418 C CA . GLY A 1 938 ? 34.679 -25.168 -29.774 1.00 91.25 938 GLY A CA 1
ATOM 7419 C C . GLY A 1 938 ? 33.579 -25.821 -30.613 1.00 91.25 938 GLY A C 1
ATOM 7420 O O . GLY A 1 938 ? 33.222 -26.962 -30.331 1.00 91.25 938 GLY A O 1
ATOM 7421 N N . ILE A 1 939 ? 33.045 -25.143 -31.633 1.00 95.25 939 ILE A N 1
ATOM 7422 C CA . ILE A 1 939 ? 32.109 -25.761 -32.585 1.00 95.25 939 ILE A CA 1
ATOM 7423 C C . ILE A 1 939 ? 32.899 -26.619 -33.572 1.00 95.25 939 ILE A C 1
ATOM 7425 O O . ILE A 1 939 ? 33.894 -26.159 -34.123 1.00 95.25 939 ILE A O 1
ATOM 7429 N N . SER A 1 940 ? 32.482 -27.864 -33.806 1.00 93.00 940 SER A N 1
ATOM 7430 C CA . SER A 1 940 ? 33.195 -28.764 -34.719 1.00 93.00 940 SER A CA 1
ATOM 7431 C C . SER A 1 940 ? 32.954 -28.397 -36.191 1.00 93.00 940 SER A C 1
ATOM 7433 O O . SER A 1 940 ? 31.874 -27.926 -36.544 1.00 93.00 940 SER A O 1
ATOM 7435 N N . MET A 1 941 ? 33.906 -28.681 -37.093 1.00 91.88 941 MET A N 1
ATOM 7436 C CA . MET A 1 941 ? 33.679 -28.504 -38.543 1.00 91.88 941 MET A CA 1
ATOM 7437 C C . MET A 1 941 ? 32.474 -29.308 -39.059 1.00 91.88 941 MET A C 1
ATOM 7439 O O . MET A 1 941 ? 31.804 -28.886 -40.001 1.00 91.88 941 MET A O 1
ATOM 7443 N N . SER A 1 942 ? 32.163 -30.448 -38.432 1.00 89.62 942 SER A N 1
ATOM 7444 C CA . SER A 1 942 ? 30.972 -31.236 -38.765 1.00 89.62 942 SER A CA 1
ATOM 7445 C C . SER A 1 942 ? 29.693 -30.454 -38.462 1.00 89.62 942 SER A C 1
ATOM 7447 O O . SER A 1 942 ? 28.823 -30.345 -39.328 1.00 89.62 942 SER A O 1
ATOM 7449 N N . ASP A 1 943 ? 29.601 -29.848 -37.278 1.00 92.88 943 ASP A N 1
ATOM 7450 C CA . ASP A 1 943 ? 28.442 -29.039 -36.884 1.00 92.88 943 ASP A CA 1
ATOM 7451 C C . ASP A 1 943 ? 28.353 -27.754 -37.713 1.00 92.88 943 ASP A C 1
ATOM 7453 O O . ASP A 1 943 ? 27.262 -27.376 -38.126 1.00 92.88 943 ASP A O 1
ATOM 7457 N N . LEU A 1 944 ? 29.488 -27.123 -38.043 1.00 92.38 944 LEU A N 1
ATOM 7458 C CA . LEU A 1 944 ? 29.538 -25.959 -38.940 1.00 92.38 944 LEU A CA 1
ATOM 7459 C C . LEU A 1 944 ? 29.021 -26.295 -40.340 1.00 92.38 944 LEU A C 1
ATOM 7461 O O . LEU A 1 944 ? 28.216 -25.555 -40.899 1.00 92.38 944 LEU A O 1
ATOM 7465 N N . SER A 1 945 ? 29.471 -27.416 -40.910 1.00 91.94 945 SER A N 1
ATOM 7466 C CA . SER A 1 945 ? 29.057 -27.828 -42.253 1.00 91.94 945 SER A CA 1
ATOM 7467 C C . SER A 1 945 ? 27.565 -28.180 -42.311 1.00 91.94 945 SER A C 1
ATOM 7469 O O . SER A 1 945 ? 26.873 -27.834 -43.265 1.00 91.94 945 SER A O 1
ATOM 7471 N N . THR A 1 946 ? 27.030 -28.840 -41.287 1.00 90.31 946 THR A N 1
ATOM 7472 C CA . THR A 1 946 ? 25.643 -29.329 -41.302 1.00 90.31 946 THR A CA 1
ATOM 7473 C C . THR A 1 946 ? 24.633 -28.332 -40.739 1.00 90.31 946 THR A C 1
ATOM 7475 O O . THR A 1 946 ? 23.501 -28.283 -41.219 1.00 90.31 946 THR A O 1
ATOM 7478 N N . GLY A 1 947 ? 25.031 -27.542 -39.743 1.00 92.75 947 GLY A N 1
ATOM 7479 C CA . GLY A 1 947 ? 24.168 -26.647 -38.976 1.00 92.75 947 GLY A CA 1
ATOM 7480 C C . GLY A 1 947 ? 24.119 -25.205 -39.476 1.00 92.75 947 GLY A C 1
ATOM 7481 O O . GLY A 1 947 ? 23.256 -24.457 -39.022 1.00 92.75 947 GLY A O 1
ATOM 7482 N N . THR A 1 948 ? 24.982 -24.801 -40.410 1.00 96.25 948 THR A N 1
ATOM 7483 C CA . THR A 1 948 ? 25.012 -23.428 -40.944 1.00 96.25 948 THR A CA 1
ATOM 7484 C C . THR A 1 948 ? 24.523 -23.379 -42.380 1.00 96.25 948 THR A C 1
ATOM 7486 O O . THR A 1 948 ? 24.882 -24.223 -43.194 1.00 96.25 948 THR A O 1
ATOM 7489 N N . ASN A 1 949 ? 23.720 -22.366 -42.702 1.00 96.38 949 ASN A N 1
ATOM 7490 C CA . ASN A 1 949 ? 23.232 -22.112 -44.054 1.00 96.38 949 ASN A CA 1
ATOM 7491 C C . ASN A 1 949 ? 24.133 -21.107 -44.774 1.00 96.38 949 ASN A C 1
ATOM 7493 O O . ASN A 1 949 ? 24.630 -21.393 -45.862 1.00 96.38 949 ASN A O 1
ATOM 7497 N N . CYS A 1 950 ? 24.390 -19.949 -44.162 1.00 96.44 950 CYS A N 1
ATOM 7498 C CA . CYS A 1 950 ? 25.341 -18.980 -44.698 1.00 96.44 950 CYS A CA 1
ATOM 7499 C C . CYS A 1 950 ? 25.912 -18.047 -43.624 1.00 96.44 950 CYS A C 1
ATOM 7501 O O . CYS A 1 950 ? 25.270 -17.766 -42.608 1.00 96.44 950 CYS A O 1
ATOM 7503 N N . PHE A 1 951 ? 27.099 -17.518 -43.909 1.00 96.38 951 PHE A N 1
ATOM 7504 C CA . PHE A 1 951 ? 27.704 -16.401 -43.194 1.00 96.38 951 PHE A CA 1
ATOM 7505 C C . PHE A 1 951 ? 27.586 -15.138 -44.038 1.00 96.38 951 PHE A C 1
ATOM 7507 O O . PHE A 1 951 ? 27.982 -15.126 -45.202 1.00 96.38 951 PHE A O 1
ATOM 7514 N N . ILE A 1 952 ? 27.071 -14.077 -43.436 1.00 95.38 952 ILE A N 1
ATOM 7515 C CA . ILE A 1 952 ? 27.038 -12.733 -43.995 1.00 95.38 952 ILE A CA 1
ATOM 7516 C C . ILE A 1 952 ? 28.115 -11.947 -43.253 1.00 95.38 952 ILE A C 1
ATOM 7518 O O . ILE A 1 952 ? 28.194 -12.009 -42.029 1.00 95.38 952 ILE A O 1
ATOM 7522 N N . ALA A 1 953 ? 28.982 -11.241 -43.961 1.00 93.12 953 ALA A N 1
ATOM 7523 C CA . ALA A 1 953 ? 29.845 -10.234 -43.358 1.00 93.12 953 ALA A CA 1
ATOM 7524 C C . ALA A 1 953 ? 29.503 -8.882 -43.953 1.00 93.12 953 ALA A C 1
ATOM 7526 O O . ALA A 1 953 ? 29.350 -8.772 -45.167 1.00 93.12 953 ALA A O 1
ATOM 7527 N N . GLN A 1 954 ? 29.384 -7.860 -43.111 1.00 91.62 954 GLN A N 1
ATOM 7528 C CA . GLN A 1 954 ? 29.026 -6.531 -43.580 1.00 91.62 954 GLN A CA 1
ATOM 7529 C C . GLN A 1 954 ? 29.760 -5.398 -42.872 1.00 91.62 954 GLN A C 1
ATOM 7531 O O . GLN A 1 954 ? 30.149 -5.483 -41.700 1.00 91.62 954 GLN A O 1
ATOM 7536 N N . ARG A 1 955 ? 29.909 -4.294 -43.605 1.00 90.69 955 ARG A N 1
ATOM 7537 C CA . ARG A 1 955 ? 30.357 -2.989 -43.109 1.00 90.69 955 ARG A CA 1
ATOM 7538 C C . ARG A 1 955 ? 29.514 -1.887 -43.737 1.00 90.69 955 ARG A C 1
ATOM 7540 O O . ARG A 1 955 ? 29.012 -2.053 -44.841 1.00 90.69 955 ARG A O 1
ATOM 7547 N N . LEU A 1 956 ? 29.389 -0.754 -43.050 1.00 89.38 956 LEU A N 1
ATOM 7548 C CA . LEU A 1 956 ? 28.716 0.425 -43.593 1.00 89.38 956 LEU A CA 1
ATOM 7549 C C . LEU A 1 956 ? 29.735 1.375 -44.218 1.00 89.38 956 LEU A C 1
ATOM 7551 O O . LEU A 1 956 ? 30.751 1.679 -43.595 1.00 89.38 956 LEU A O 1
ATOM 7555 N N . VAL A 1 957 ? 29.420 1.869 -45.410 1.00 90.25 957 VAL A N 1
ATOM 7556 C CA . VAL A 1 957 ? 30.161 2.913 -46.125 1.00 90.25 957 VAL A CA 1
ATOM 7557 C C . VAL A 1 957 ? 29.243 4.108 -46.351 1.00 90.25 957 VAL A C 1
ATOM 7559 O O . VAL A 1 957 ? 28.027 3.955 -46.502 1.00 90.25 957 VAL A O 1
ATOM 7562 N N . ARG A 1 958 ? 29.796 5.319 -46.332 1.00 90.00 958 ARG A N 1
ATOM 7563 C CA . ARG A 1 958 ? 29.026 6.543 -46.578 1.00 90.00 958 ARG A CA 1
ATOM 7564 C C . ARG A 1 958 ? 28.565 6.632 -48.033 1.00 90.00 958 ARG A C 1
ATOM 7566 O O . ARG A 1 958 ? 29.305 6.276 -48.952 1.00 90.00 958 ARG A O 1
ATOM 7573 N N . VAL A 1 959 ? 27.346 7.134 -48.229 1.00 90.38 959 VAL A N 1
ATOM 7574 C CA . VAL A 1 959 ? 26.744 7.334 -49.554 1.00 90.38 959 VAL A CA 1
ATOM 7575 C C . VAL A 1 959 ? 27.000 8.760 -50.022 1.00 90.38 959 VAL A C 1
ATOM 7577 O O . VAL A 1 959 ? 26.797 9.714 -49.267 1.00 90.38 959 VAL A O 1
ATOM 7580 N N . LEU A 1 960 ? 27.453 8.911 -51.264 1.00 92.06 960 LEU A N 1
ATOM 7581 C CA . LEU A 1 960 ? 27.650 10.209 -51.900 1.00 92.06 960 LEU A CA 1
ATOM 7582 C C . LEU A 1 960 ? 26.348 11.013 -51.902 1.00 92.06 960 LEU A C 1
ATOM 7584 O O . LEU A 1 960 ? 25.290 10.510 -52.281 1.00 92.06 960 LEU A O 1
ATOM 7588 N N . CYS A 1 961 ? 26.429 12.282 -51.505 1.00 88.00 961 CYS A N 1
ATOM 7589 C CA . CYS A 1 961 ? 25.252 13.137 -51.448 1.00 88.00 961 CYS A CA 1
ATOM 7590 C C . CYS A 1 961 ? 24.648 13.314 -52.857 1.00 88.00 961 CYS A C 1
ATOM 7592 O O . CYS A 1 961 ? 25.351 13.761 -53.771 1.00 88.00 961 CYS A O 1
ATOM 7594 N N . PRO A 1 962 ? 23.345 13.032 -53.054 1.00 87.44 962 PRO A N 1
ATOM 7595 C CA . PRO A 1 962 ? 22.720 13.113 -54.374 1.00 87.44 962 PRO A CA 1
ATOM 7596 C C . PRO A 1 962 ? 22.662 14.544 -54.929 1.00 87.44 962 PRO A C 1
ATOM 7598 O O . PRO A 1 962 ? 22.533 14.711 -56.137 1.00 87.44 962 PRO A O 1
ATOM 7601 N N . HIS A 1 963 ? 22.784 15.562 -54.071 1.00 88.25 963 HIS A N 1
ATOM 7602 C CA . HIS A 1 963 ? 22.685 16.974 -54.451 1.00 88.25 963 HIS A CA 1
ATOM 7603 C C . HIS A 1 963 ? 24.018 17.604 -54.873 1.00 88.25 963 HIS A C 1
ATOM 7605 O O . HIS A 1 963 ? 24.002 18.616 -55.568 1.00 88.25 963 HIS A O 1
ATOM 7611 N N . CYS A 1 964 ? 25.162 17.035 -54.472 1.00 90.00 964 CYS A N 1
ATOM 7612 C CA . CYS A 1 964 ? 26.473 17.641 -54.740 1.00 90.00 964 CYS A CA 1
ATOM 7613 C C . CYS A 1 964 ? 27.536 16.690 -55.293 1.00 90.00 964 CYS A C 1
ATOM 7615 O O . CYS A 1 964 ? 28.643 17.142 -55.576 1.00 90.00 964 CYS A O 1
ATOM 7617 N N . LYS A 1 965 ? 27.242 15.398 -55.480 1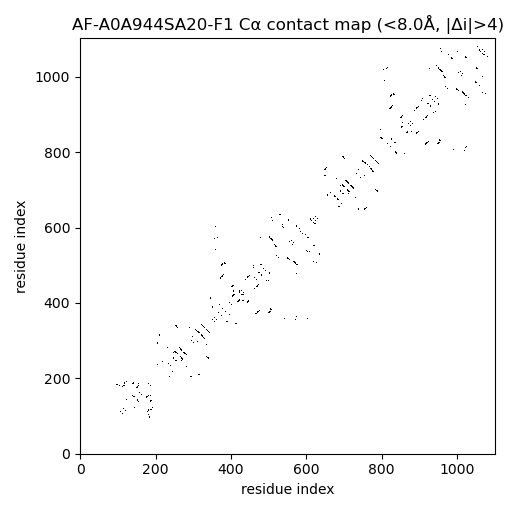.00 92.00 965 LYS A N 1
ATOM 7618 C CA . LYS A 1 965 ? 28.191 14.484 -56.126 1.00 92.00 965 LYS A CA 1
ATOM 7619 C C . LYS A 1 965 ? 28.541 14.950 -57.544 1.00 92.00 965 LYS A C 1
ATOM 7621 O O . LYS A 1 965 ? 27.670 15.414 -58.282 1.00 92.00 965 LYS A O 1
ATOM 7626 N N . LYS A 1 966 ? 29.807 14.796 -57.938 1.00 90.69 966 LYS A N 1
ATOM 7627 C CA . LYS A 1 966 ? 30.311 15.230 -59.251 1.00 90.69 966 LYS A CA 1
ATOM 7628 C C . LYS A 1 966 ? 31.065 14.110 -59.960 1.00 90.69 966 LYS A C 1
ATOM 7630 O O . LYS A 1 966 ? 31.772 13.343 -59.316 1.00 90.69 966 LYS A O 1
ATOM 7635 N N . GLU A 1 967 ? 30.914 14.017 -61.281 1.00 89.75 967 GLU A N 1
ATOM 7636 C CA . GLU A 1 967 ? 31.692 13.076 -62.095 1.00 89.75 967 GLU A CA 1
ATOM 7637 C C . GLU A 1 967 ? 33.166 13.504 -62.181 1.00 89.75 967 GLU A C 1
ATOM 7639 O O . GLU A 1 967 ? 33.473 14.650 -62.526 1.00 89.75 967 GLU A O 1
ATOM 7644 N N . LYS A 1 968 ? 34.066 12.548 -61.942 1.00 88.88 968 LYS A N 1
ATOM 7645 C CA . LYS A 1 968 ? 35.523 12.647 -62.075 1.00 88.88 968 LYS A CA 1
ATOM 7646 C C . LYS A 1 968 ? 36.005 11.570 -63.056 1.00 88.88 968 LYS A C 1
ATOM 7648 O O . LYS A 1 968 ? 35.513 10.441 -63.053 1.00 88.88 968 LYS A O 1
ATOM 7653 N N . THR A 1 969 ? 36.973 11.902 -63.909 1.00 87.50 969 THR A N 1
ATOM 7654 C CA . THR A 1 969 ? 37.682 10.905 -64.728 1.00 87.50 969 THR A CA 1
ATOM 7655 C C . THR A 1 969 ? 38.613 10.080 -63.850 1.00 87.50 969 THR A C 1
ATOM 7657 O O . THR A 1 969 ? 39.392 10.660 -63.095 1.00 87.50 969 THR A O 1
ATOM 7660 N N . VAL A 1 970 ? 38.556 8.756 -63.979 1.00 83.94 970 VAL A N 1
ATOM 7661 C CA . VAL A 1 970 ? 39.376 7.829 -63.184 1.00 83.94 970 VAL A CA 1
ATOM 7662 C C . VAL A 1 970 ? 40.859 8.060 -63.478 1.00 83.94 970 VAL A C 1
ATOM 7664 O O . VAL A 1 970 ? 41.260 8.077 -64.646 1.00 83.94 970 VAL A O 1
ATOM 7667 N N . ASP A 1 971 ? 41.677 8.235 -62.441 1.00 85.12 971 ASP A N 1
ATOM 7668 C CA . ASP A 1 971 ? 43.124 8.364 -62.608 1.00 85.12 971 ASP A CA 1
ATOM 7669 C C . ASP A 1 971 ? 43.816 7.007 -62.862 1.00 85.12 971 ASP A C 1
ATOM 7671 O O . ASP A 1 971 ? 43.209 5.933 -62.830 1.00 85.12 971 ASP A O 1
ATOM 7675 N N . SER A 1 972 ? 45.112 7.031 -63.189 1.00 79.00 972 SER A N 1
ATOM 7676 C CA . SER A 1 972 ? 45.842 5.812 -63.561 1.00 79.00 972 SER A CA 1
ATOM 7677 C C . SER A 1 972 ? 46.011 4.801 -62.422 1.00 79.00 972 SER A C 1
ATOM 7679 O O . SER A 1 972 ? 46.218 3.621 -62.707 1.00 79.00 972 SER A O 1
ATOM 7681 N N . GLU A 1 973 ? 45.972 5.234 -61.160 1.00 80.06 973 GLU A N 1
ATOM 7682 C CA . GLU A 1 973 ? 46.094 4.345 -59.999 1.00 80.06 973 GLU A CA 1
ATOM 7683 C C . GLU A 1 973 ? 44.732 3.758 -59.624 1.00 80.06 973 GLU A C 1
ATOM 7685 O O . GLU A 1 973 ? 44.602 2.536 -59.522 1.00 80.06 973 GLU A O 1
ATOM 7690 N N . GLU A 1 974 ? 43.697 4.598 -59.550 1.00 81.94 974 GLU A N 1
ATOM 7691 C CA . GLU A 1 974 ? 42.303 4.198 -59.346 1.00 81.94 974 GLU A CA 1
ATOM 7692 C C . GLU A 1 974 ? 41.870 3.169 -60.400 1.00 81.94 974 GLU A C 1
ATOM 7694 O O . GLU A 1 974 ? 41.277 2.139 -60.072 1.00 81.94 974 GLU A O 1
ATOM 7699 N N . LYS A 1 975 ? 42.242 3.385 -61.670 1.00 83.81 975 LYS A N 1
ATOM 7700 C CA . LYS A 1 975 ? 41.919 2.468 -62.770 1.00 83.81 975 LYS A CA 1
ATOM 7701 C C . LYS A 1 975 ? 42.551 1.090 -62.587 1.00 83.81 975 LYS A C 1
ATOM 7703 O O . LYS A 1 975 ? 41.877 0.081 -62.783 1.00 83.81 975 LYS A O 1
ATOM 7708 N N . LYS A 1 976 ? 43.821 1.030 -62.169 1.00 82.25 976 LYS A N 1
ATOM 7709 C CA . LYS A 1 976 ? 44.506 -0.242 -61.881 1.00 82.25 976 LYS A CA 1
ATOM 7710 C C . LYS A 1 976 ? 43.827 -0.990 -60.738 1.00 82.25 976 LYS A C 1
ATOM 7712 O O . LYS A 1 976 ? 43.675 -2.206 -60.825 1.00 82.25 976 LYS A O 1
ATOM 7717 N N . ILE A 1 977 ? 43.419 -0.277 -59.686 1.00 82.19 977 ILE A N 1
ATOM 7718 C CA . ILE A 1 977 ? 42.732 -0.863 -58.529 1.00 82.19 977 ILE A CA 1
ATOM 7719 C C . ILE A 1 977 ? 41.379 -1.444 -58.954 1.00 82.19 977 ILE A C 1
ATOM 7721 O O . ILE A 1 977 ? 41.119 -2.619 -58.690 1.00 82.19 977 ILE A O 1
ATOM 7725 N N . ILE A 1 978 ? 40.552 -0.664 -59.660 1.00 84.12 978 ILE A N 1
ATOM 7726 C CA . ILE A 1 978 ? 39.232 -1.101 -60.137 1.00 84.12 978 ILE A CA 1
ATOM 7727 C C . ILE A 1 978 ? 39.368 -2.334 -61.041 1.00 84.12 978 ILE A C 1
ATOM 7729 O O . ILE A 1 978 ? 38.730 -3.355 -60.787 1.00 84.12 978 ILE A O 1
ATOM 7733 N N . GLU A 1 979 ? 40.231 -2.283 -62.060 1.00 83.94 979 GLU A N 1
ATOM 7734 C CA . GLU A 1 979 ? 40.405 -3.396 -63.003 1.00 83.94 979 GLU A CA 1
ATOM 7735 C C . GLU A 1 979 ? 40.949 -4.661 -62.318 1.00 83.94 979 GLU A C 1
ATOM 7737 O O . GLU A 1 979 ? 40.493 -5.764 -62.618 1.00 83.94 979 GLU A O 1
ATOM 7742 N N . LYS A 1 980 ? 41.897 -4.528 -61.377 1.00 82.88 980 LYS A N 1
ATOM 7743 C CA . LYS A 1 980 ? 42.460 -5.665 -60.626 1.00 82.88 980 LYS A CA 1
ATOM 7744 C C . LYS A 1 980 ? 41.397 -6.352 -59.768 1.00 82.88 980 LYS A C 1
ATOM 7746 O O . LYS A 1 980 ? 41.319 -7.578 -59.767 1.00 82.88 980 LYS A O 1
ATOM 7751 N N . VAL A 1 981 ? 40.571 -5.577 -59.065 1.00 83.31 981 VAL A N 1
ATOM 7752 C CA . VAL A 1 981 ? 39.521 -6.113 -58.186 1.00 83.31 981 VAL A CA 1
ATOM 7753 C C . VAL A 1 981 ? 38.395 -6.761 -58.993 1.00 83.31 981 VAL A C 1
ATOM 7755 O O . VAL A 1 981 ? 37.975 -7.869 -58.654 1.00 83.31 981 VAL A O 1
ATOM 7758 N N . LEU A 1 982 ? 37.944 -6.124 -60.080 1.00 84.00 982 LEU A N 1
ATOM 7759 C CA . LEU A 1 982 ? 36.864 -6.651 -60.922 1.00 84.00 982 LEU A CA 1
ATOM 7760 C C . LEU A 1 982 ? 37.275 -7.914 -61.696 1.00 84.00 982 LEU A C 1
ATOM 7762 O O . LEU A 1 982 ? 36.463 -8.826 -61.823 1.00 84.00 982 LEU A O 1
ATOM 7766 N N . LYS A 1 983 ? 38.540 -8.038 -62.131 1.00 83.81 983 LYS A N 1
ATOM 7767 C CA . LYS A 1 983 ? 39.063 -9.286 -62.733 1.00 83.81 983 LYS A CA 1
ATOM 7768 C C . LYS A 1 983 ? 39.070 -10.473 -61.769 1.00 83.81 983 LYS A C 1
ATOM 7770 O O . LYS A 1 983 ? 39.039 -11.613 -62.218 1.00 83.81 983 LYS A O 1
ATOM 7775 N N . GLY A 1 984 ? 39.134 -10.217 -60.463 1.00 81.69 984 GLY A N 1
ATOM 7776 C CA . GLY A 1 984 ? 39.093 -11.258 -59.436 1.00 81.69 984 GLY A CA 1
ATOM 7777 C C . GLY A 1 984 ? 37.691 -11.809 -59.156 1.00 81.69 984 GLY A C 1
ATOM 7778 O O . GLY A 1 984 ? 37.555 -12.701 -58.319 1.00 81.69 984 GLY A O 1
ATOM 7779 N N . VAL A 1 985 ? 36.643 -11.267 -59.785 1.00 85.00 985 VAL A N 1
ATOM 7780 C CA . VAL A 1 985 ? 35.270 -11.751 -59.607 1.00 85.00 985 VAL A CA 1
ATOM 7781 C C . VAL A 1 985 ? 35.086 -13.065 -60.367 1.00 85.00 985 VAL A C 1
ATOM 7783 O O . VAL A 1 985 ? 35.460 -13.187 -61.531 1.00 85.00 985 VAL A O 1
ATOM 7786 N N . SER A 1 986 ? 34.510 -14.067 -59.702 1.00 86.06 986 SER A N 1
ATOM 7787 C CA . SER A 1 986 ? 34.309 -15.389 -60.300 1.00 86.06 986 SER A CA 1
ATOM 7788 C C . SER A 1 986 ? 33.338 -15.348 -61.488 1.00 86.06 986 SER A C 1
ATOM 7790 O O . SER A 1 986 ? 32.294 -14.698 -61.388 1.00 86.06 986 SER A O 1
ATOM 7792 N N . PRO A 1 987 ? 33.586 -16.126 -62.561 1.00 83.12 987 PRO A N 1
ATOM 7793 C CA . PRO A 1 987 ? 32.660 -16.265 -63.688 1.00 83.12 987 PRO A CA 1
ATOM 7794 C C . PRO A 1 987 ? 31.268 -16.793 -63.312 1.00 83.12 987 PRO A C 1
ATOM 7796 O O . PRO A 1 987 ? 30.341 -16.699 -64.110 1.00 83.12 987 PRO A O 1
ATOM 7799 N N . LYS A 1 988 ? 31.106 -17.380 -62.116 1.00 85.00 988 LYS A N 1
ATOM 7800 C CA . LYS A 1 988 ? 29.802 -17.838 -61.607 1.00 85.00 988 LYS A CA 1
ATOM 7801 C C . LYS A 1 988 ? 28.909 -16.693 -61.112 1.00 85.00 988 LYS A C 1
ATOM 7803 O O . LYS A 1 988 ? 27.724 -16.920 -60.877 1.00 85.00 988 LYS A O 1
ATOM 7808 N N . VAL A 1 989 ? 29.453 -15.487 -60.933 1.00 85.94 989 VAL A N 1
ATOM 7809 C CA . VAL A 1 989 ? 28.676 -14.307 -60.543 1.00 85.94 989 VAL A CA 1
ATOM 7810 C C . VAL A 1 989 ? 27.890 -13.803 -61.752 1.00 85.94 989 VAL A C 1
ATOM 7812 O O . VAL A 1 989 ? 28.465 -13.468 -62.780 1.00 85.94 989 VAL A O 1
ATOM 7815 N N . THR A 1 990 ? 26.566 -13.721 -61.627 1.00 82.12 990 THR A N 1
ATOM 7816 C CA . THR A 1 990 ? 25.651 -13.364 -62.729 1.00 82.12 990 THR A CA 1
ATOM 7817 C C . THR A 1 990 ? 25.434 -11.857 -62.899 1.00 82.12 990 THR A C 1
ATOM 7819 O O . THR A 1 990 ? 24.512 -11.448 -63.601 1.00 82.12 990 THR A O 1
ATOM 7822 N N . LEU A 1 991 ? 26.221 -11.023 -62.217 1.00 82.38 991 LEU A N 1
ATOM 7823 C CA . LEU A 1 991 ? 26.157 -9.568 -62.356 1.00 82.38 991 LEU A CA 1
ATOM 7824 C C . LEU A 1 991 ? 26.846 -9.122 -63.647 1.00 82.38 991 LEU A C 1
ATOM 7826 O O . LEU A 1 991 ? 27.847 -9.706 -64.050 1.00 82.38 991 LEU A O 1
ATOM 7830 N N . ASP A 1 992 ? 26.345 -8.043 -64.246 1.00 78.69 992 ASP A N 1
ATOM 7831 C CA . ASP A 1 992 ? 27.048 -7.348 -65.324 1.00 78.69 992 ASP A CA 1
ATOM 7832 C C . ASP A 1 992 ? 28.263 -6.607 -64.745 1.00 78.69 992 ASP A C 1
ATOM 7834 O O . ASP A 1 992 ? 28.117 -5.708 -63.906 1.00 78.69 992 ASP A O 1
ATOM 7838 N N . ILE A 1 993 ? 29.467 -7.038 -65.132 1.00 81.56 993 ILE A N 1
ATOM 7839 C CA . ILE A 1 993 ? 30.734 -6.492 -64.639 1.00 81.56 993 ILE A CA 1
ATOM 7840 C C . ILE A 1 993 ? 31.337 -5.629 -65.749 1.00 81.56 993 ILE A C 1
ATOM 7842 O O . ILE A 1 993 ? 31.721 -6.161 -66.792 1.00 81.56 993 ILE A O 1
ATOM 7846 N N . PRO A 1 994 ? 31.468 -4.308 -65.546 1.00 78.94 994 PRO A N 1
ATOM 7847 C CA . PRO A 1 994 ? 31.989 -3.425 -66.578 1.00 78.94 994 PRO A CA 1
ATOM 7848 C C . PRO A 1 994 ? 33.464 -3.727 -66.871 1.00 78.94 994 PRO A C 1
ATOM 7850 O O . PRO A 1 994 ? 34.314 -3.640 -65.986 1.00 78.94 994 PRO A O 1
ATOM 7853 N N . GLU A 1 995 ? 33.781 -4.028 -68.136 1.00 70.19 995 GLU A N 1
ATOM 7854 C CA . GLU A 1 995 ? 35.155 -4.317 -68.583 1.00 70.19 995 GLU A CA 1
ATOM 7855 C C . GLU A 1 995 ? 36.076 -3.087 -68.530 1.00 70.19 995 GLU A C 1
ATOM 7857 O O . GLU A 1 995 ? 37.294 -3.222 -68.406 1.00 70.19 995 GLU A O 1
ATOM 7862 N N . LYS A 1 996 ? 35.508 -1.878 -68.651 1.00 76.56 996 LYS A N 1
ATOM 7863 C CA . LYS A 1 996 ? 36.234 -0.601 -68.610 1.00 76.56 996 LYS A CA 1
ATOM 7864 C C . LYS A 1 996 ? 35.431 0.450 -67.854 1.00 76.56 996 LYS A C 1
ATOM 7866 O O . LYS A 1 996 ? 34.265 0.681 -68.160 1.00 76.56 996 LYS A O 1
ATOM 7871 N N . VAL A 1 997 ? 36.090 1.132 -66.919 1.00 81.75 997 VAL A N 1
ATOM 7872 C CA . VAL A 1 997 ? 35.520 2.245 -66.148 1.00 81.75 997 VAL A CA 1
ATOM 7873 C C . VAL A 1 997 ? 36.336 3.505 -66.437 1.00 81.75 997 VAL A C 1
ATOM 7875 O O . VAL A 1 997 ? 37.525 3.561 -66.133 1.00 81.75 997 VAL A O 1
ATOM 7878 N N . GLU A 1 998 ? 35.712 4.504 -67.065 1.00 82.88 998 GLU A N 1
ATOM 7879 C CA . GLU A 1 998 ? 36.366 5.778 -67.427 1.00 82.88 998 GLU A CA 1
ATOM 7880 C C . GLU A 1 998 ? 35.994 6.934 -66.490 1.00 82.88 998 GLU A C 1
ATOM 7882 O O . GLU A 1 998 ? 36.732 7.917 -66.384 1.00 82.88 998 GLU A O 1
ATOM 7887 N N . LYS A 1 999 ? 34.863 6.816 -65.787 1.00 87.12 999 LYS A N 1
ATOM 7888 C CA . LYS A 1 999 ? 34.329 7.842 -64.890 1.00 87.12 999 LYS A CA 1
ATOM 7889 C C . LYS A 1 999 ? 33.872 7.235 -63.566 1.00 87.12 999 LYS A C 1
ATOM 7891 O O . LYS A 1 999 ? 33.244 6.179 -63.562 1.00 87.12 999 LYS A O 1
ATOM 7896 N N . ILE A 1 1000 ? 34.154 7.940 -62.476 1.00 89.50 1000 ILE A N 1
ATOM 7897 C CA . ILE A 1 1000 ? 33.662 7.683 -61.115 1.00 89.50 1000 ILE A CA 1
ATOM 7898 C C . ILE A 1 1000 ? 33.113 8.987 -60.523 1.00 89.50 1000 ILE A C 1
ATOM 7900 O O . ILE A 1 1000 ? 33.076 10.015 -61.202 1.00 89.50 1000 ILE A O 1
ATOM 7904 N N . TRP A 1 1001 ? 32.665 8.955 -59.270 1.00 91.44 1001 TRP A N 1
ATOM 7905 C CA . TRP A 1 1001 ? 32.073 10.107 -58.595 1.00 91.44 1001 TRP A CA 1
ATOM 7906 C C . TRP A 1 1001 ? 32.894 10.536 -57.376 1.00 91.44 1001 TRP A C 1
ATOM 7908 O O . TRP A 1 1001 ? 33.405 9.689 -56.648 1.00 91.44 1001 TRP A O 1
ATOM 7918 N N . GLU A 1 1002 ? 32.981 11.847 -57.144 1.00 90.25 1002 GLU A N 1
ATOM 7919 C CA . GLU A 1 1002 ? 33.659 12.458 -55.994 1.00 90.25 1002 GLU A CA 1
ATOM 7920 C C . GLU A 1 1002 ? 32.684 13.229 -55.084 1.00 90.25 1002 GLU A C 1
ATOM 7922 O O . GLU A 1 1002 ? 31.605 13.664 -55.510 1.00 90.25 1002 GLU A O 1
ATOM 7927 N N . ALA A 1 1003 ? 33.073 13.397 -53.818 1.00 90.50 1003 ALA A N 1
ATOM 7928 C CA . ALA A 1 1003 ? 32.316 14.127 -52.803 1.00 90.50 1003 ALA A CA 1
ATOM 7929 C C . ALA A 1 1003 ? 32.695 15.621 -52.806 1.00 90.50 1003 ALA A C 1
ATOM 7931 O O . ALA A 1 1003 ? 33.864 15.951 -52.627 1.00 90.50 1003 ALA A O 1
ATOM 7932 N N . VAL A 1 1004 ? 31.718 16.524 -52.986 1.00 89.94 1004 VAL A N 1
ATOM 7933 C CA . VAL A 1 1004 ? 31.961 17.986 -53.070 1.00 89.94 1004 VAL A CA 1
ATOM 7934 C C . VAL A 1 1004 ? 31.509 18.745 -51.817 1.00 89.94 1004 VAL A C 1
ATOM 7936 O O . VAL A 1 1004 ? 32.237 19.599 -51.327 1.00 89.94 1004 VAL A O 1
ATOM 7939 N N . GLY A 1 1005 ? 30.321 18.433 -51.290 1.00 84.81 1005 GLY A N 1
ATOM 7940 C CA . GLY A 1 1005 ? 29.706 19.156 -50.168 1.00 84.81 1005 GLY A CA 1
ATOM 7941 C C . GLY A 1 1005 ? 28.692 20.219 -50.610 1.00 84.81 1005 GLY A C 1
ATOM 7942 O O . GLY A 1 1005 ? 28.883 20.906 -51.608 1.00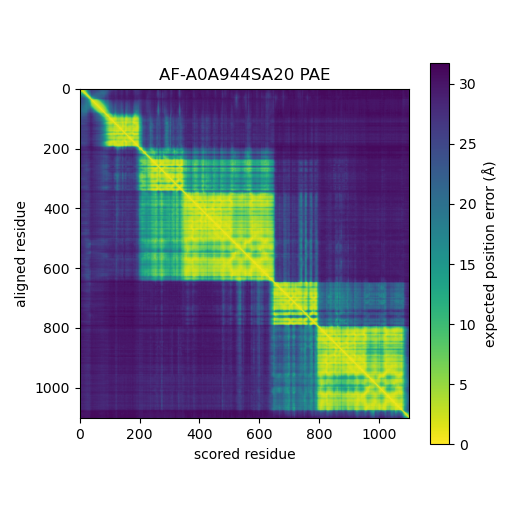 84.81 1005 GLY A O 1
ATOM 7943 N N . CYS A 1 1006 ? 27.576 20.318 -49.885 1.00 84.75 1006 CYS A N 1
ATOM 7944 C CA . CYS A 1 1006 ? 26.552 21.356 -50.037 1.00 84.75 1006 CYS A CA 1
ATOM 7945 C C . CYS A 1 1006 ? 25.792 21.556 -48.718 1.00 84.75 1006 CYS A C 1
ATOM 7947 O O . CYS A 1 1006 ? 25.929 20.740 -47.806 1.00 84.75 1006 CYS A O 1
ATOM 7949 N N . GLU A 1 1007 ? 24.936 22.577 -48.638 1.00 74.94 1007 GLU A N 1
ATOM 7950 C CA . GLU A 1 1007 ? 24.104 22.862 -47.454 1.00 74.94 1007 GLU A CA 1
ATOM 7951 C C . GLU A 1 1007 ? 23.262 21.649 -47.016 1.00 74.94 1007 GLU A C 1
ATOM 7953 O O . GLU A 1 1007 ? 23.272 21.290 -45.845 1.00 74.94 1007 GLU A O 1
ATOM 7958 N N . GLU A 1 1008 ? 22.669 20.919 -47.967 1.00 70.50 1008 GLU A N 1
ATOM 7959 C CA . GLU A 1 1008 ? 21.872 19.698 -47.724 1.00 70.50 1008 GLU A CA 1
ATOM 7960 C C . GLU A 1 1008 ? 22.622 18.539 -47.045 1.00 70.50 1008 GLU A C 1
ATOM 7962 O O . GLU A 1 1008 ? 21.997 17.585 -46.577 1.00 70.50 1008 GLU A O 1
ATOM 7967 N N . CYS A 1 1009 ? 23.954 18.560 -47.057 1.00 75.06 1009 CYS A N 1
ATOM 7968 C CA . CYS A 1 1009 ? 24.799 17.582 -46.373 1.00 75.06 1009 CYS A CA 1
ATOM 7969 C C . CYS A 1 1009 ? 25.808 18.258 -45.441 1.00 75.06 1009 CYS A C 1
ATOM 7971 O O . CYS A 1 1009 ? 26.870 17.695 -45.181 1.00 75.06 1009 CYS A O 1
ATOM 7973 N N . HIS A 1 1010 ? 25.515 19.486 -45.001 1.00 74.25 1010 HIS A N 1
ATOM 7974 C CA . HIS A 1 1010 ? 26.359 20.278 -44.105 1.00 74.25 1010 HIS A CA 1
ATOM 7975 C C . HIS A 1 1010 ? 27.819 20.398 -44.585 1.00 74.25 1010 HIS A C 1
ATOM 7977 O O . HIS A 1 1010 ? 28.761 20.362 -43.798 1.00 74.25 1010 HIS A O 1
ATOM 7983 N N . ASN A 1 1011 ? 28.012 20.524 -45.903 1.00 79.69 1011 ASN A N 1
ATOM 7984 C CA . ASN A 1 1011 ? 29.310 20.602 -46.584 1.00 79.69 1011 ASN A CA 1
ATOM 7985 C C . ASN A 1 1011 ? 30.220 19.365 -46.420 1.00 79.69 1011 ASN A C 1
ATOM 7987 O O . ASN A 1 1011 ? 31.425 19.458 -46.632 1.00 79.69 1011 ASN A O 1
ATOM 7991 N N . ILE A 1 1012 ? 29.656 18.192 -46.106 1.00 81.12 1012 ILE A N 1
ATOM 7992 C CA . ILE A 1 1012 ? 30.412 16.938 -45.909 1.00 81.12 1012 ILE A CA 1
ATOM 7993 C C . ILE A 1 1012 ? 30.631 16.178 -47.230 1.00 81.12 1012 ILE A C 1
ATOM 7995 O O . ILE A 1 1012 ? 31.623 15.472 -47.395 1.00 81.12 1012 ILE A O 1
ATOM 7999 N N . GLY A 1 1013 ? 29.689 16.283 -48.173 1.00 85.06 1013 GLY A N 1
ATOM 8000 C CA . GLY A 1 1013 ? 29.718 15.575 -49.463 1.00 85.06 1013 GLY A CA 1
ATOM 8001 C C . GLY A 1 1013 ? 29.106 14.168 -49.442 1.00 85.06 1013 GLY A C 1
ATOM 8002 O O . GLY A 1 1013 ? 28.924 13.557 -50.496 1.00 85.06 1013 GLY A O 1
ATOM 8003 N N . PHE A 1 1014 ? 28.692 13.691 -48.268 1.00 87.31 1014 PHE A N 1
ATOM 8004 C CA . PHE A 1 1014 ? 28.020 12.408 -48.058 1.00 87.31 1014 PHE A CA 1
ATOM 8005 C C . PHE A 1 1014 ? 26.694 12.617 -47.320 1.00 87.31 1014 PHE A C 1
ATOM 8007 O O . PHE A 1 1014 ? 26.597 13.510 -46.485 1.00 87.31 1014 PHE A O 1
ATOM 8014 N N . LYS A 1 1015 ? 25.673 11.809 -47.621 1.00 81.44 1015 LYS A N 1
ATOM 8015 C CA . LYS A 1 1015 ? 24.372 11.834 -46.931 1.00 81.44 1015 LYS A CA 1
ATOM 8016 C C . LYS A 1 1015 ? 23.832 10.406 -46.852 1.00 81.44 1015 LYS A C 1
ATOM 8018 O O . LYS A 1 1015 ? 23.446 9.833 -47.867 1.00 81.44 1015 LYS A O 1
ATOM 8023 N N . GLY A 1 1016 ? 23.831 9.831 -45.649 1.00 82.69 1016 GLY A N 1
ATOM 8024 C CA . GLY A 1 1016 ? 23.435 8.441 -45.402 1.00 82.69 1016 GLY A CA 1
ATOM 8025 C C . GLY A 1 1016 ? 24.573 7.416 -45.523 1.00 82.69 1016 GLY A C 1
ATOM 8026 O O . GLY A 1 1016 ? 25.728 7.743 -45.808 1.00 82.69 1016 GLY A O 1
ATOM 8027 N N . ARG A 1 1017 ? 24.241 6.145 -45.262 1.00 86.38 1017 ARG A N 1
ATOM 8028 C CA . ARG A 1 1017 ? 25.168 5.001 -45.270 1.00 86.38 1017 ARG A CA 1
ATOM 8029 C C . ARG A 1 1017 ? 24.531 3.794 -45.956 1.00 86.38 1017 ARG A C 1
ATOM 8031 O O . ARG A 1 1017 ? 23.316 3.630 -45.899 1.00 86.38 1017 ARG A O 1
ATOM 8038 N N . VAL A 1 1018 ? 25.355 2.942 -46.557 1.00 86.75 1018 VAL A N 1
ATOM 8039 C CA . VAL A 1 1018 ? 24.945 1.692 -47.209 1.00 86.75 1018 VAL A CA 1
ATOM 8040 C C . VAL A 1 1018 ? 25.849 0.538 -46.787 1.00 86.75 1018 VAL A C 1
ATOM 8042 O O . VAL A 1 1018 ? 27.022 0.753 -46.484 1.00 86.75 1018 VAL A O 1
ATOM 8045 N N . ALA A 1 1019 ? 25.308 -0.680 -46.742 1.00 87.62 1019 ALA A N 1
ATOM 8046 C CA . ALA A 1 1019 ? 26.080 -1.874 -46.430 1.00 87.62 1019 ALA A CA 1
ATOM 8047 C C . ALA A 1 1019 ? 26.853 -2.380 -47.656 1.00 87.62 1019 ALA A C 1
ATOM 8049 O O . ALA A 1 1019 ? 26.293 -2.522 -48.740 1.00 87.62 1019 ALA A O 1
ATOM 8050 N N . ILE A 1 1020 ? 28.130 -2.692 -47.462 1.00 89.69 1020 ILE A N 1
ATOM 8051 C CA . ILE A 1 1020 ? 28.895 -3.592 -48.326 1.00 89.69 1020 ILE A CA 1
ATOM 8052 C C . ILE A 1 1020 ? 28.908 -4.966 -47.668 1.00 89.69 1020 ILE A C 1
ATOM 8054 O O . ILE A 1 1020 ? 29.191 -5.071 -46.473 1.00 89.69 1020 ILE A O 1
ATOM 8058 N N . THR A 1 1021 ? 28.573 -6.002 -48.429 1.00 91.69 1021 THR A N 1
ATOM 8059 C CA . THR A 1 1021 ? 28.343 -7.346 -47.904 1.00 91.69 1021 THR A CA 1
ATOM 8060 C C . THR A 1 1021 ? 29.220 -8.393 -48.589 1.00 91.69 1021 THR A C 1
ATOM 8062 O O . THR A 1 1021 ? 29.643 -8.262 -49.732 1.00 91.69 1021 THR A O 1
ATOM 8065 N N . GLU A 1 1022 ? 29.504 -9.476 -47.889 1.00 91.50 1022 GLU A N 1
ATOM 8066 C CA . GLU A 1 1022 ? 30.002 -10.712 -48.482 1.00 91.50 1022 GLU A CA 1
ATOM 8067 C C . GLU A 1 1022 ? 29.193 -11.878 -47.920 1.00 91.50 1022 GLU A C 1
ATOM 8069 O O . GLU A 1 1022 ? 28.875 -11.902 -46.730 1.00 91.50 1022 GLU A O 1
ATOM 8074 N N . VAL A 1 1023 ? 28.818 -12.826 -48.780 1.00 94.75 1023 VAL A N 1
ATOM 8075 C CA . VAL A 1 1023 ? 27.915 -13.927 -48.418 1.00 94.75 1023 VAL A CA 1
ATOM 8076 C C . VAL A 1 1023 ? 28.564 -15.260 -48.766 1.00 94.75 1023 VAL A C 1
ATOM 8078 O O . VAL A 1 1023 ? 28.663 -15.632 -49.937 1.00 94.75 1023 VAL A O 1
ATOM 8081 N N . LEU A 1 1024 ? 28.985 -15.989 -47.734 1.00 95.44 1024 LEU A N 1
ATOM 8082 C CA . LEU A 1 1024 ? 29.545 -17.332 -47.840 1.00 95.44 1024 LEU A CA 1
ATOM 8083 C C . LEU A 1 1024 ? 28.441 -18.363 -47.590 1.00 95.44 1024 LEU A C 1
ATOM 8085 O O . LEU A 1 1024 ? 27.963 -18.513 -46.465 1.00 95.44 1024 LEU A O 1
ATOM 8089 N N . GLU A 1 1025 ? 28.025 -19.066 -48.639 1.00 95.12 1025 GLU A N 1
ATOM 8090 C CA . GLU A 1 1025 ? 27.003 -20.115 -48.565 1.00 95.12 1025 GLU A CA 1
ATOM 8091 C C . GLU A 1 1025 ? 27.628 -21.466 -48.194 1.00 95.12 1025 GLU A C 1
ATOM 8093 O O . GLU A 1 1025 ? 28.661 -21.863 -48.734 1.00 95.12 1025 GLU A O 1
ATOM 8098 N N . ILE A 1 1026 ? 26.976 -22.198 -47.293 1.00 94.56 1026 ILE A N 1
ATOM 8099 C CA . ILE A 1 1026 ? 27.354 -23.562 -46.914 1.00 94.56 1026 ILE A CA 1
ATOM 8100 C C . ILE A 1 1026 ? 26.492 -24.539 -47.722 1.00 94.56 1026 ILE A C 1
ATOM 8102 O O . ILE A 1 1026 ? 25.531 -25.145 -47.239 1.00 94.56 1026 ILE A O 1
ATOM 8106 N N . ASP A 1 1027 ? 26.809 -24.640 -49.010 1.00 90.75 1027 ASP A N 1
ATOM 8107 C CA . ASP A 1 1027 ? 26.180 -25.581 -49.935 1.00 90.75 1027 ASP A CA 1
ATOM 8108 C C . ASP A 1 1027 ? 26.838 -26.974 -49.870 1.00 90.75 1027 ASP A C 1
ATOM 8110 O O . ASP A 1 1027 ? 27.778 -27.209 -49.116 1.00 90.75 1027 ASP A O 1
ATOM 8114 N N . ARG A 1 1028 ? 26.381 -27.939 -50.678 1.00 90.44 1028 ARG A N 1
ATOM 8115 C CA . ARG A 1 1028 ? 26.943 -29.306 -50.656 1.00 90.44 1028 ARG A CA 1
ATOM 8116 C C . ARG A 1 1028 ? 28.437 -29.367 -50.996 1.00 90.44 1028 ARG A C 1
ATOM 8118 O O . ARG A 1 1028 ? 29.099 -30.323 -50.588 1.00 90.44 1028 ARG A O 1
ATOM 8125 N N . VAL A 1 1029 ? 28.950 -28.419 -51.781 1.00 93.06 1029 VAL A N 1
ATOM 8126 C CA . VAL A 1 1029 ? 30.369 -28.363 -52.154 1.00 93.06 1029 VAL A CA 1
ATOM 8127 C C . VAL A 1 1029 ? 31.169 -27.868 -50.958 1.00 93.06 1029 VAL A C 1
ATOM 8129 O O . VAL A 1 1029 ? 32.105 -28.544 -50.527 1.00 93.06 1029 VAL A O 1
ATOM 8132 N N . MET A 1 1030 ? 30.742 -26.754 -50.367 1.00 93.56 1030 MET A N 1
ATOM 8133 C CA . MET A 1 1030 ? 31.373 -26.168 -49.192 1.00 93.56 1030 MET A CA 1
ATOM 8134 C C . MET A 1 1030 ? 31.276 -27.090 -47.973 1.00 93.56 1030 MET A C 1
ATOM 8136 O O . MET A 1 1030 ? 32.250 -27.246 -47.249 1.00 93.56 1030 MET A O 1
ATOM 8140 N N . GLN A 1 1031 ? 30.157 -27.794 -47.787 1.00 92.69 1031 GLN A N 1
ATOM 8141 C CA . GLN A 1 1031 ? 29.990 -28.799 -46.735 1.00 92.69 1031 GLN A CA 1
ATOM 8142 C C . GLN A 1 1031 ? 31.073 -29.872 -46.792 1.00 92.69 1031 GLN A C 1
ATOM 8144 O O . GLN A 1 1031 ? 31.762 -30.112 -45.804 1.00 92.69 1031 GLN A O 1
ATOM 8149 N N . LYS A 1 1032 ? 31.260 -30.490 -47.964 1.00 91.62 1032 LYS A N 1
ATOM 8150 C CA . LYS A 1 1032 ? 32.307 -31.499 -48.165 1.00 91.62 1032 LYS A CA 1
ATOM 8151 C C . LYS A 1 1032 ? 33.694 -30.905 -47.957 1.00 91.62 1032 LYS A C 1
ATOM 8153 O O . LYS A 1 1032 ? 34.536 -31.548 -47.340 1.00 91.62 1032 LYS A O 1
ATOM 8158 N N . PHE A 1 1033 ? 33.921 -29.689 -48.440 1.00 93.50 1033 PHE A N 1
ATOM 8159 C CA . PHE A 1 1033 ? 35.206 -29.020 -48.289 1.00 93.50 1033 PHE A CA 1
ATOM 8160 C C . PHE A 1 1033 ? 35.545 -28.749 -46.817 1.00 93.50 1033 PHE A C 1
ATOM 8162 O O . PHE A 1 1033 ? 36.628 -29.101 -46.364 1.00 93.50 1033 PHE A O 1
ATOM 8169 N N . LEU A 1 1034 ? 34.593 -28.238 -46.032 1.00 91.69 1034 LEU A N 1
ATOM 8170 C CA . LEU A 1 1034 ? 34.782 -27.964 -44.606 1.00 91.69 1034 LEU A CA 1
ATOM 8171 C C . LEU A 1 1034 ? 35.093 -29.222 -43.785 1.00 91.69 1034 LEU A C 1
ATOM 8173 O O . LEU A 1 1034 ? 35.868 -29.141 -42.834 1.00 91.69 1034 LEU A O 1
ATOM 8177 N N . THR A 1 1035 ? 34.585 -30.401 -44.174 1.00 87.06 1035 THR A N 1
ATOM 8178 C CA . THR A 1 1035 ? 34.949 -31.663 -43.494 1.00 87.06 1035 THR A CA 1
ATOM 8179 C C . THR A 1 1035 ? 36.434 -32.027 -43.607 1.00 87.06 1035 THR A C 1
ATOM 8181 O O . THR A 1 1035 ? 36.916 -32.845 -42.827 1.00 87.06 1035 THR A O 1
ATOM 8184 N N . MET A 1 1036 ? 37.180 -31.399 -44.524 1.00 90.06 1036 MET A N 1
ATOM 8185 C CA . MET A 1 1036 ? 38.629 -31.579 -44.671 1.00 90.06 1036 MET A CA 1
ATOM 8186 C C . MET A 1 1036 ? 39.455 -30.682 -43.728 1.00 90.06 1036 MET A C 1
ATOM 8188 O O . MET A 1 1036 ? 40.678 -30.761 -43.754 1.00 90.06 1036 MET A O 1
ATOM 8192 N N . ASN A 1 1037 ? 38.814 -29.864 -42.880 1.00 87.19 1037 ASN A N 1
ATOM 8193 C CA . ASN A 1 1037 ? 39.451 -28.862 -42.010 1.00 87.19 1037 ASN A CA 1
ATOM 8194 C C . ASN A 1 1037 ? 40.388 -27.869 -42.745 1.00 87.19 1037 ASN A C 1
ATOM 8196 O O . ASN A 1 1037 ? 41.538 -27.703 -42.331 1.00 87.19 1037 ASN A O 1
ATOM 8200 N N . PRO A 1 1038 ? 39.924 -27.197 -43.816 1.00 90.25 1038 PRO A N 1
ATOM 8201 C CA . PRO A 1 1038 ? 40.711 -26.190 -44.528 1.00 90.25 1038 PRO A CA 1
ATOM 8202 C C . PRO A 1 1038 ? 41.005 -24.959 -43.659 1.00 90.25 1038 PRO A C 1
ATOM 8204 O O . PRO A 1 1038 ? 40.241 -24.624 -42.746 1.00 90.25 1038 PRO A O 1
ATOM 8207 N N . ILE A 1 1039 ? 42.084 -24.239 -43.974 1.00 88.31 1039 ILE A N 1
ATOM 8208 C CA . ILE A 1 1039 ? 42.398 -22.960 -43.314 1.00 88.31 1039 ILE A CA 1
ATOM 8209 C C . ILE A 1 1039 ? 41.538 -21.814 -43.873 1.00 88.31 1039 ILE A C 1
ATOM 8211 O O . ILE A 1 1039 ? 41.025 -21.877 -44.988 1.00 88.31 1039 ILE A O 1
ATOM 8215 N N . THR A 1 1040 ? 41.413 -20.707 -43.131 1.00 87.50 1040 THR A N 1
ATOM 8216 C CA . THR A 1 1040 ? 40.560 -19.553 -43.496 1.00 87.50 1040 THR A CA 1
ATOM 8217 C C . THR A 1 1040 ? 40.788 -19.019 -44.915 1.00 87.50 1040 THR A C 1
ATOM 8219 O O . THR A 1 1040 ? 39.839 -18.590 -45.570 1.00 87.50 1040 THR A O 1
ATOM 8222 N N . VAL A 1 1041 ? 42.039 -19.027 -45.390 1.00 86.31 1041 VAL A N 1
ATOM 8223 C CA . VAL A 1 1041 ? 42.396 -18.557 -46.739 1.00 86.31 1041 VAL A CA 1
ATOM 8224 C C . VAL A 1 1041 ? 41.807 -19.481 -47.806 1.00 86.31 1041 VAL A C 1
ATOM 8226 O O . VAL A 1 1041 ? 41.134 -19.001 -48.711 1.00 86.31 1041 VAL A O 1
ATOM 8229 N N . GLU A 1 1042 ? 41.958 -20.794 -47.639 1.00 90.00 1042 GLU A N 1
ATOM 8230 C CA . GLU A 1 1042 ? 41.419 -21.806 -48.554 1.00 90.00 1042 GLU A CA 1
ATOM 8231 C C . GLU A 1 1042 ? 39.885 -21.780 -48.590 1.00 90.00 1042 GLU A C 1
ATOM 8233 O O . GLU A 1 1042 ? 39.284 -21.878 -49.656 1.00 90.00 1042 GLU A O 1
ATOM 8238 N N . ILE A 1 1043 ? 39.233 -21.586 -47.434 1.00 90.50 1043 ILE A N 1
ATOM 8239 C CA . ILE A 1 1043 ? 37.771 -21.420 -47.349 1.00 90.50 1043 ILE A CA 1
ATOM 8240 C C . ILE A 1 1043 ? 37.323 -20.222 -48.185 1.00 90.50 1043 ILE A C 1
ATOM 8242 O O . ILE A 1 1043 ? 36.357 -20.311 -48.945 1.00 90.50 1043 ILE A O 1
ATOM 8246 N N . ARG A 1 1044 ? 38.028 -19.095 -48.054 1.00 89.88 1044 ARG A N 1
ATOM 8247 C CA . ARG A 1 1044 ? 37.723 -17.871 -48.793 1.00 89.88 1044 ARG A CA 1
ATOM 8248 C C . ARG A 1 1044 ? 37.934 -18.055 -50.295 1.00 89.88 1044 ARG A C 1
ATOM 8250 O O . ARG A 1 1044 ? 37.053 -17.684 -51.062 1.00 89.88 1044 ARG A O 1
ATOM 8257 N N . GLU A 1 1045 ? 39.062 -18.622 -50.712 1.00 89.56 1045 GLU A N 1
ATOM 8258 C CA . GLU A 1 1045 ? 39.363 -18.896 -52.124 1.00 89.56 1045 GLU A CA 1
ATOM 8259 C C . GLU A 1 1045 ? 38.321 -19.825 -52.744 1.00 89.56 1045 GLU A C 1
ATOM 8261 O O . GLU A 1 1045 ? 37.769 -19.519 -53.803 1.00 89.56 1045 GLU A O 1
ATOM 8266 N N . LYS A 1 1046 ? 37.969 -20.908 -52.040 1.00 91.81 1046 LYS A N 1
ATOM 8267 C CA . LYS A 1 1046 ? 36.939 -21.838 -52.497 1.00 91.81 1046 LYS A CA 1
ATOM 8268 C C . LYS A 1 1046 ? 35.572 -21.165 -52.593 1.00 91.81 1046 LYS A C 1
ATOM 8270 O O . LYS A 1 1046 ? 34.853 -21.379 -53.564 1.00 91.81 1046 LYS A O 1
ATOM 8275 N N . ALA A 1 1047 ? 35.208 -20.322 -51.629 1.00 91.12 1047 ALA A N 1
ATOM 8276 C CA . ALA A 1 1047 ? 33.952 -19.579 -51.678 1.00 91.12 1047 ALA A CA 1
ATOM 8277 C C . ALA A 1 1047 ? 33.909 -18.593 -52.859 1.00 91.12 1047 ALA A C 1
ATOM 8279 O O . ALA A 1 1047 ? 32.875 -18.484 -53.516 1.00 91.12 1047 ALA A O 1
ATOM 8280 N N . ILE A 1 1048 ? 35.021 -17.916 -53.173 1.00 90.06 1048 ILE A N 1
ATOM 8281 C CA . ILE A 1 1048 ? 35.129 -17.054 -54.361 1.00 90.06 1048 ILE A CA 1
ATOM 8282 C C . ILE A 1 1048 ? 34.947 -17.891 -55.633 1.00 90.06 1048 ILE A C 1
ATOM 8284 O O . ILE A 1 1048 ? 34.144 -17.524 -56.487 1.00 90.06 1048 ILE A O 1
ATOM 8288 N N . GLU A 1 1049 ? 35.608 -19.048 -55.744 1.00 89.00 1049 GLU A N 1
ATOM 8289 C CA . GLU A 1 1049 ? 35.443 -19.977 -56.874 1.00 89.00 1049 GLU A CA 1
ATOM 8290 C C . GLU A 1 1049 ? 33.977 -20.420 -57.058 1.00 89.00 1049 GLU A C 1
ATOM 8292 O O . GLU A 1 1049 ? 33.489 -20.543 -58.184 1.00 89.00 1049 GLU A O 1
ATOM 8297 N N . GLU A 1 1050 ? 33.241 -20.604 -55.959 1.00 90.94 1050 GLU A N 1
ATOM 8298 C CA . GLU A 1 1050 ? 31.803 -20.912 -55.943 1.00 90.94 1050 GLU A CA 1
ATOM 8299 C C . GLU A 1 1050 ? 30.890 -19.671 -56.074 1.00 90.94 1050 GLU A C 1
ATOM 8301 O O . GLU A 1 1050 ? 29.669 -19.765 -55.963 1.00 90.94 1050 GLU A O 1
ATOM 8306 N N . GLY A 1 1051 ? 31.452 -18.501 -56.389 1.00 89.31 1051 GLY A N 1
ATOM 8307 C CA . GLY A 1 1051 ? 30.694 -17.296 -56.728 1.00 89.31 1051 GLY A CA 1
ATOM 8308 C C . GLY A 1 1051 ? 30.348 -16.401 -55.536 1.00 89.31 1051 GLY A C 1
ATOM 8309 O O . GLY A 1 1051 ? 29.326 -15.714 -55.570 1.00 89.31 1051 GLY A O 1
ATOM 8310 N N . MET A 1 1052 ? 31.137 -16.406 -54.462 1.00 92.31 1052 MET A N 1
ATOM 8311 C CA . MET A 1 1052 ? 31.079 -15.374 -53.418 1.00 92.31 1052 MET A CA 1
ATOM 8312 C C . MET A 1 1052 ? 31.714 -14.069 -53.918 1.00 92.31 1052 MET A C 1
ATOM 8314 O O . MET A 1 1052 ? 32.829 -14.084 -54.435 1.00 92.31 1052 MET A O 1
ATOM 8318 N N . LEU A 1 1053 ? 31.027 -12.942 -53.711 1.00 91.06 1053 LEU A N 1
ATOM 8319 C CA . LEU A 1 1053 ? 31.616 -11.607 -53.841 1.00 91.06 1053 LEU A CA 1
ATOM 8320 C C . LEU A 1 1053 ? 32.275 -11.207 -52.523 1.00 91.06 1053 LEU A C 1
ATOM 8322 O O . LEU A 1 1053 ? 31.657 -11.340 -51.466 1.00 91.06 1053 LEU A O 1
ATOM 8326 N N . THR A 1 1054 ? 33.508 -10.712 -52.584 1.00 89.94 1054 THR A N 1
ATOM 8327 C CA . THR A 1 1054 ? 34.190 -10.151 -51.408 1.00 89.94 1054 THR A CA 1
ATOM 8328 C C . THR A 1 1054 ? 33.694 -8.733 -51.117 1.00 89.94 1054 THR A C 1
ATOM 8330 O O . THR A 1 1054 ? 33.229 -8.035 -52.023 1.00 89.94 1054 THR A O 1
ATOM 8333 N N . MET A 1 1055 ? 33.852 -8.259 -49.876 1.00 88.69 1055 MET A N 1
ATOM 8334 C CA . MET A 1 1055 ? 33.489 -6.878 -49.523 1.00 88.69 1055 MET A CA 1
ATOM 8335 C C . MET A 1 1055 ? 34.220 -5.837 -50.383 1.00 88.69 1055 MET A C 1
ATOM 8337 O O . MET A 1 1055 ? 33.614 -4.844 -50.782 1.00 88.69 1055 MET A O 1
ATOM 8341 N N . GLY A 1 1056 ? 35.499 -6.061 -50.708 1.00 87.62 1056 GLY A N 1
ATOM 8342 C CA . GLY A 1 1056 ? 36.245 -5.201 -51.630 1.00 87.62 1056 GLY A CA 1
ATOM 8343 C C . GLY A 1 1056 ? 35.667 -5.186 -53.049 1.00 87.62 1056 GLY A C 1
ATOM 8344 O O . GLY A 1 1056 ? 35.532 -4.116 -53.640 1.00 87.62 1056 GLY A O 1
ATOM 8345 N N . GLN A 1 1057 ? 35.268 -6.347 -53.582 1.00 88.81 1057 GLN A N 1
ATOM 8346 C CA . GLN A 1 1057 ? 34.622 -6.442 -54.897 1.00 88.81 1057 GLN A CA 1
ATOM 8347 C C . GLN A 1 1057 ? 33.267 -5.731 -54.914 1.00 88.81 1057 GLN A C 1
ATOM 8349 O O . GLN A 1 1057 ? 33.001 -4.951 -55.828 1.00 88.81 1057 GLN A O 1
ATOM 8354 N N . GLU A 1 1058 ? 32.433 -5.935 -53.890 1.00 89.44 1058 GLU A N 1
ATOM 8355 C CA . GLU A 1 1058 ? 31.157 -5.223 -53.775 1.00 89.44 1058 GLU A CA 1
ATOM 8356 C C . GLU A 1 1058 ? 31.371 -3.709 -53.626 1.00 89.44 1058 GLU A C 1
ATOM 8358 O O . GLU A 1 1058 ? 30.705 -2.924 -54.302 1.00 89.44 1058 GLU A O 1
ATOM 8363 N N . GLY A 1 1059 ? 32.327 -3.288 -52.793 1.00 89.94 1059 GLY A N 1
ATOM 8364 C CA . GLY A 1 1059 ? 32.667 -1.881 -52.597 1.00 89.94 1059 GLY A CA 1
ATOM 8365 C C . GLY A 1 1059 ? 33.066 -1.190 -53.901 1.00 89.94 1059 GLY A C 1
ATOM 8366 O O . GLY A 1 1059 ? 32.535 -0.127 -54.217 1.00 89.94 1059 GLY A O 1
ATOM 8367 N N . ILE A 1 1060 ? 33.926 -1.820 -54.709 1.00 89.38 1060 ILE A N 1
ATOM 8368 C CA . ILE A 1 1060 ? 34.309 -1.287 -56.023 1.00 89.38 1060 ILE A CA 1
ATOM 8369 C C . ILE A 1 1060 ? 33.118 -1.237 -56.987 1.00 89.38 1060 ILE A C 1
ATOM 8371 O O . ILE A 1 1060 ? 32.939 -0.228 -57.666 1.00 89.38 1060 ILE A O 1
ATOM 8375 N N . LEU A 1 1061 ? 32.246 -2.250 -57.013 1.00 89.06 1061 LEU A N 1
ATOM 8376 C CA . LEU A 1 1061 ? 31.024 -2.198 -57.829 1.00 89.06 1061 LEU A CA 1
ATOM 8377 C C . LEU A 1 1061 ? 30.127 -1.002 -57.454 1.00 89.06 1061 LEU A C 1
ATOM 8379 O O . LEU A 1 1061 ? 29.542 -0.375 -58.338 1.00 89.06 1061 LEU A O 1
ATOM 8383 N N . ARG A 1 1062 ? 30.051 -0.633 -56.168 1.00 89.75 1062 ARG A N 1
ATOM 8384 C CA . ARG A 1 1062 ? 29.304 0.552 -55.701 1.00 89.75 1062 ARG A CA 1
ATOM 8385 C C . ARG A 1 1062 ? 29.960 1.876 -56.080 1.00 89.75 1062 ARG A C 1
ATOM 8387 O O . ARG A 1 1062 ? 29.252 2.830 -56.407 1.00 89.75 1062 ARG A O 1
ATOM 8394 N N . VAL A 1 1063 ? 31.292 1.938 -56.087 1.00 90.00 1063 VAL A N 1
ATOM 8395 C CA . VAL A 1 1063 ? 32.034 3.101 -56.606 1.00 90.00 1063 VAL A CA 1
ATOM 8396 C C . VAL A 1 1063 ? 31.684 3.337 -58.074 1.00 90.00 1063 VAL A C 1
ATOM 8398 O O . VAL A 1 1063 ? 31.352 4.457 -58.459 1.00 90.00 1063 VAL A O 1
ATOM 8401 N N . VAL A 1 1064 ? 31.680 2.277 -58.888 1.00 88.31 1064 VAL A N 1
ATOM 8402 C CA . VAL A 1 1064 ? 31.347 2.373 -60.319 1.00 88.31 1064 VAL A CA 1
ATOM 8403 C C . VAL A 1 1064 ? 29.896 2.824 -60.540 1.00 88.31 1064 VAL A C 1
ATOM 8405 O O . VAL A 1 1064 ? 29.615 3.561 -61.482 1.00 88.31 1064 VAL A O 1
ATOM 8408 N N . ARG A 1 1065 ? 28.974 2.459 -59.639 1.00 87.62 1065 ARG A N 1
ATOM 8409 C CA . ARG A 1 1065 ? 27.570 2.920 -59.649 1.00 87.62 1065 ARG A CA 1
ATOM 8410 C C . ARG A 1 1065 ? 27.379 4.357 -59.146 1.00 87.62 1065 ARG A C 1
ATOM 8412 O O . ARG A 1 1065 ? 26.272 4.887 -59.217 1.00 87.62 1065 ARG A O 1
ATOM 8419 N N . GLY A 1 1066 ? 28.434 5.005 -58.650 1.00 88.19 1066 GLY A N 1
ATOM 8420 C CA . GLY A 1 1066 ? 28.361 6.365 -58.117 1.00 88.19 1066 GLY A CA 1
ATOM 8421 C C . GLY A 1 1066 ? 27.616 6.469 -56.789 1.00 88.19 1066 GLY A C 1
ATOM 8422 O O . GLY A 1 1066 ? 26.971 7.491 -56.529 1.00 88.19 1066 GLY A O 1
ATOM 8423 N N . GLU A 1 1067 ? 27.667 5.404 -55.986 1.00 89.56 1067 GLU A N 1
ATOM 8424 C CA . GLU A 1 1067 ? 27.072 5.344 -54.647 1.00 89.56 1067 GLU A CA 1
ATOM 8425 C C . GLU A 1 1067 ? 28.061 5.790 -53.560 1.00 89.56 1067 GLU A C 1
ATOM 8427 O O . GLU A 1 1067 ? 27.652 6.401 -52.579 1.00 89.56 1067 GLU A O 1
ATOM 8432 N N . THR A 1 1068 ? 29.359 5.516 -53.719 1.00 92.31 1068 THR A N 1
ATOM 8433 C CA . THR A 1 1068 ? 30.420 5.852 -52.749 1.00 92.31 1068 THR A CA 1
ATOM 8434 C C . THR A 1 1068 ? 31.760 6.102 -53.461 1.00 92.31 1068 THR A C 1
ATOM 8436 O O . THR A 1 1068 ? 31.801 6.075 -54.692 1.00 92.31 1068 THR A O 1
ATOM 8439 N N . THR A 1 1069 ? 32.847 6.355 -52.722 1.00 90.44 1069 THR A N 1
ATOM 8440 C CA . THR A 1 1069 ? 34.189 6.633 -53.277 1.00 90.44 1069 THR A CA 1
ATOM 8441 C C . THR A 1 1069 ? 35.223 5.575 -52.877 1.00 90.44 1069 THR A C 1
ATOM 8443 O O . THR A 1 1069 ? 35.030 4.830 -51.915 1.00 90.44 1069 THR A O 1
ATOM 8446 N N . ILE A 1 1070 ? 36.341 5.494 -53.608 1.00 86.44 1070 ILE A N 1
ATOM 8447 C CA . ILE A 1 1070 ? 37.417 4.518 -53.343 1.00 86.44 1070 ILE A CA 1
ATOM 8448 C C . ILE A 1 1070 ? 38.092 4.796 -51.997 1.00 86.44 1070 ILE A C 1
ATOM 8450 O O . ILE A 1 1070 ? 38.441 3.863 -51.269 1.00 86.44 1070 ILE A O 1
ATOM 8454 N N . GLU A 1 1071 ? 38.247 6.070 -51.640 1.00 85.88 1071 GLU A N 1
ATOM 8455 C CA . GLU A 1 1071 ? 38.818 6.498 -50.364 1.00 85.88 1071 GLU A CA 1
ATOM 8456 C C . GLU A 1 1071 ? 37.962 6.008 -49.197 1.00 85.88 1071 GLU A C 1
ATOM 8458 O O . GLU A 1 1071 ? 38.494 5.504 -48.207 1.00 85.88 1071 GLU A O 1
ATOM 8463 N N . GLU A 1 1072 ? 36.635 6.087 -49.331 1.00 88.81 1072 GLU A N 1
ATOM 8464 C CA . GLU A 1 1072 ? 35.710 5.587 -48.316 1.00 88.81 1072 GLU A CA 1
ATOM 8465 C C . GLU A 1 1072 ? 35.811 4.065 -48.162 1.00 88.81 1072 GLU A C 1
ATOM 8467 O O . GLU A 1 1072 ? 35.914 3.566 -47.038 1.00 88.81 1072 GLU A O 1
ATOM 8472 N N . ILE A 1 1073 ? 35.859 3.312 -49.270 1.00 87.06 1073 ILE A N 1
ATOM 8473 C CA . ILE A 1 1073 ? 36.054 1.855 -49.213 1.00 87.06 1073 ILE A CA 1
ATOM 8474 C C . ILE A 1 1073 ? 37.381 1.510 -48.525 1.00 87.06 1073 ILE A C 1
ATOM 8476 O O . ILE A 1 1073 ? 37.420 0.630 -47.666 1.00 87.06 1073 ILE A O 1
ATOM 8480 N N . SER A 1 1074 ? 38.456 2.226 -48.855 1.00 82.31 1074 SER A N 1
ATOM 8481 C CA . SER A 1 1074 ? 39.795 1.999 -48.295 1.00 82.31 1074 SER A CA 1
ATOM 8482 C C . SER A 1 1074 ? 39.871 2.339 -46.803 1.00 82.31 1074 SER A C 1
ATOM 8484 O O . SER A 1 1074 ? 40.598 1.696 -46.046 1.00 82.31 1074 SER A O 1
ATOM 8486 N N . HIS A 1 1075 ? 39.092 3.323 -46.350 1.00 81.69 1075 HIS A N 1
ATOM 8487 C CA . HIS A 1 1075 ? 38.975 3.671 -44.935 1.00 81.69 1075 HIS A CA 1
ATOM 8488 C C . HIS A 1 1075 ? 38.220 2.592 -44.141 1.00 81.69 1075 HIS A C 1
ATOM 8490 O O . HIS A 1 1075 ? 38.572 2.275 -43.000 1.00 81.69 1075 HIS A O 1
ATOM 8496 N N . VAL A 1 1076 ? 37.195 1.995 -44.754 1.00 81.19 1076 VAL A N 1
ATOM 8497 C CA . VAL A 1 1076 ? 36.339 0.988 -44.120 1.00 81.19 1076 VAL A CA 1
ATOM 8498 C C . VAL A 1 1076 ? 36.933 -0.421 -44.209 1.00 81.19 1076 VAL A C 1
ATOM 8500 O O . VAL A 1 1076 ? 36.716 -1.208 -43.292 1.00 81.19 1076 VAL A O 1
ATOM 8503 N N . ILE A 1 1077 ? 37.717 -0.761 -45.234 1.00 78.12 1077 ILE A N 1
ATOM 8504 C CA . ILE A 1 1077 ? 38.340 -2.082 -45.419 1.00 78.12 1077 ILE A CA 1
ATOM 8505 C C . ILE A 1 1077 ? 39.869 -1.953 -45.325 1.00 78.12 1077 ILE A C 1
ATOM 8507 O O . ILE A 1 1077 ? 40.519 -1.436 -46.226 1.00 78.12 1077 ILE A O 1
ATOM 8511 N N . LYS A 1 1078 ? 40.478 -2.472 -44.250 1.00 61.25 1078 LYS A N 1
ATOM 8512 C CA . LYS A 1 1078 ? 41.943 -2.449 -44.077 1.00 61.25 1078 LYS A CA 1
ATOM 8513 C C . LYS A 1 1078 ? 42.631 -3.505 -44.956 1.00 61.25 1078 LYS A C 1
ATOM 8515 O O . LYS A 1 1078 ? 42.531 -4.687 -44.643 1.00 61.25 1078 LYS A O 1
ATOM 8520 N N . GLU A 1 1079 ? 43.319 -3.049 -46.011 1.00 47.94 1079 GLU A N 1
ATOM 8521 C CA . GLU A 1 1079 ? 44.409 -3.636 -46.843 1.00 47.94 1079 GLU A CA 1
ATOM 8522 C C . GLU A 1 1079 ? 44.362 -5.106 -47.335 1.00 47.94 1079 GLU A C 1
ATOM 8524 O O . GLU A 1 1079 ? 45.113 -5.457 -48.245 1.00 47.94 1079 GLU A O 1
ATOM 8529 N N . ILE A 1 1080 ? 43.488 -5.980 -46.831 1.00 45.91 1080 ILE A N 1
ATOM 8530 C CA . ILE A 1 1080 ? 43.501 -7.419 -47.159 1.00 45.91 1080 ILE A CA 1
ATOM 8531 C C . ILE A 1 1080 ? 42.708 -7.752 -48.437 1.00 45.91 1080 ILE A C 1
ATOM 8533 O O . ILE A 1 1080 ? 42.932 -8.804 -49.027 1.00 45.91 1080 ILE A O 1
ATOM 8537 N N . ASP A 1 1081 ? 41.878 -6.838 -48.944 1.00 51.41 1081 ASP A N 1
ATOM 8538 C CA . ASP A 1 1081 ? 41.084 -7.079 -50.161 1.00 51.41 1081 ASP A CA 1
ATOM 8539 C C . ASP A 1 1081 ? 41.698 -6.503 -51.450 1.00 51.41 1081 ASP A C 1
ATOM 8541 O O . ASP A 1 1081 ? 41.221 -6.826 -52.535 1.00 51.41 1081 ASP A O 1
ATOM 8545 N N . PHE A 1 1082 ? 42.769 -5.700 -51.363 1.00 49.75 1082 PHE A N 1
ATOM 8546 C CA . PHE A 1 1082 ? 43.311 -4.976 -52.525 1.00 49.75 1082 PHE A CA 1
ATOM 8547 C C . PHE A 1 1082 ? 44.704 -5.439 -53.007 1.00 49.75 1082 PHE A C 1
ATOM 8549 O O . PHE A 1 1082 ? 45.024 -5.242 -54.181 1.00 49.75 1082 PHE A O 1
ATOM 8556 N N . VAL A 1 1083 ? 45.555 -6.051 -52.161 1.00 39.09 1083 VAL A N 1
ATOM 8557 C CA . VAL A 1 1083 ? 47.018 -6.041 -52.435 1.00 39.09 1083 VAL A CA 1
ATOM 8558 C C . VAL A 1 1083 ? 47.746 -7.398 -52.505 1.00 39.09 1083 VAL A C 1
ATOM 8560 O O . VAL A 1 1083 ? 48.807 -7.454 -53.116 1.00 39.09 1083 VAL A O 1
ATOM 8563 N N . LYS A 1 1084 ? 47.232 -8.543 -52.036 1.00 36.09 1084 LYS A N 1
ATOM 8564 C CA . LYS A 1 1084 ? 48.019 -9.806 -52.070 1.00 36.09 1084 LYS A CA 1
ATOM 8565 C C . LYS A 1 1084 ? 47.546 -10.841 -53.092 1.00 36.09 1084 LYS A C 1
ATOM 8567 O O . LYS A 1 1084 ? 47.101 -11.917 -52.725 1.00 36.09 1084 LYS A O 1
ATOM 8572 N N . VAL A 1 1085 ? 47.739 -10.535 -54.376 1.00 38.69 1085 VAL A N 1
ATOM 8573 C CA . VAL A 1 1085 ? 47.805 -11.549 -55.458 1.00 38.69 1085 VAL A CA 1
ATOM 8574 C C . VAL A 1 1085 ? 49.091 -11.399 -56.295 1.00 38.69 1085 VAL A C 1
ATOM 8576 O O . VAL A 1 1085 ? 49.335 -12.169 -57.211 1.00 38.69 1085 VAL A O 1
ATOM 8579 N N . GLU A 1 1086 ? 49.986 -10.463 -55.952 1.00 34.47 1086 GLU A N 1
ATOM 8580 C CA . GLU A 1 1086 ? 51.270 -10.316 -56.664 1.00 34.47 1086 GLU A CA 1
ATOM 8581 C C . GLU A 1 1086 ? 52.192 -11.530 -56.483 1.00 34.47 1086 GLU A C 1
ATOM 8583 O O . GLU A 1 1086 ? 52.882 -11.907 -57.415 1.00 34.47 1086 GLU A O 1
ATOM 8588 N N . LYS A 1 1087 ? 52.132 -12.239 -55.346 1.00 33.00 1087 LYS A N 1
ATOM 8589 C CA . LYS A 1 1087 ? 53.061 -13.352 -55.081 1.00 33.00 1087 LYS A CA 1
ATOM 8590 C C . LYS A 1 1087 ? 52.620 -14.745 -55.525 1.00 33.00 1087 LYS A C 1
ATOM 8592 O O . LYS A 1 1087 ? 53.444 -15.644 -55.479 1.00 33.00 1087 LYS A O 1
ATOM 8597 N N . GLN A 1 1088 ? 51.367 -14.963 -55.924 1.00 35.03 1088 GLN A N 1
ATOM 8598 C CA . GLN A 1 1088 ? 50.908 -16.300 -56.348 1.00 35.03 1088 GLN A CA 1
ATOM 8599 C C . GLN A 1 1088 ? 50.732 -16.436 -57.861 1.00 35.03 1088 GLN A C 1
ATOM 8601 O O . GLN A 1 1088 ? 50.748 -17.557 -58.361 1.00 35.03 1088 GLN A O 1
ATOM 8606 N N . ILE A 1 1089 ? 50.607 -15.322 -58.589 1.00 39.41 1089 ILE A N 1
ATOM 8607 C CA . ILE A 1 1089 ? 50.603 -15.345 -60.056 1.00 39.41 1089 ILE A CA 1
ATOM 8608 C C . ILE A 1 1089 ? 52.041 -15.325 -60.586 1.00 39.41 1089 ILE A C 1
ATOM 8610 O O . ILE A 1 1089 ? 52.330 -16.114 -61.473 1.00 39.41 1089 ILE A O 1
ATOM 8614 N N . GLU A 1 1090 ? 52.969 -14.578 -59.970 1.00 35.22 1090 GLU A N 1
ATOM 8615 C CA . GLU A 1 1090 ? 54.397 -14.664 -60.335 1.00 35.22 1090 GLU A CA 1
ATOM 8616 C C . GLU A 1 1090 ? 54.969 -16.075 -60.099 1.00 35.22 1090 GLU A C 1
ATOM 8618 O O . GLU A 1 1090 ? 55.695 -16.578 -60.946 1.00 35.22 1090 GLU A O 1
ATOM 8623 N N . LEU A 1 1091 ? 54.559 -16.774 -59.030 1.00 38.66 1091 LEU A N 1
ATOM 8624 C CA . LEU A 1 1091 ? 54.992 -18.159 -58.784 1.00 38.66 1091 LEU A CA 1
ATOM 8625 C C . LEU A 1 1091 ? 54.339 -19.181 -59.732 1.00 38.66 1091 LEU A C 1
ATOM 8627 O O . LEU A 1 1091 ? 54.987 -20.155 -60.093 1.00 38.66 1091 LEU A O 1
ATOM 8631 N N . LYS A 1 1092 ? 53.091 -18.969 -60.178 1.00 37.59 1092 LYS A N 1
ATOM 8632 C CA . LYS A 1 1092 ? 52.437 -19.866 -61.154 1.00 37.59 1092 LYS A CA 1
ATOM 8633 C C . LYS A 1 1092 ? 52.878 -19.609 -62.595 1.00 37.59 1092 LYS A C 1
ATOM 8635 O O . LYS A 1 1092 ? 52.931 -20.553 -63.378 1.00 37.59 1092 LYS A O 1
ATOM 8640 N N . GLU A 1 1093 ? 53.223 -18.372 -62.947 1.00 39.66 1093 GLU A N 1
ATOM 8641 C CA . GLU A 1 1093 ? 53.822 -18.058 -64.246 1.00 39.66 1093 GLU A CA 1
ATOM 8642 C C . GLU A 1 1093 ? 55.291 -18.518 -64.306 1.00 39.66 1093 GLU A C 1
ATOM 8644 O O . GLU A 1 1093 ? 55.687 -19.069 -65.331 1.00 39.66 1093 GLU A O 1
ATOM 8649 N N . GLU A 1 1094 ? 56.059 -18.451 -63.206 1.00 39.84 1094 GLU A N 1
ATOM 8650 C CA . GLU A 1 1094 ? 57.403 -19.057 -63.122 1.00 39.84 1094 GLU A CA 1
ATOM 8651 C C . GLU A 1 1094 ? 57.377 -20.601 -63.094 1.00 39.84 1094 GLU A C 1
ATOM 8653 O O . GLU A 1 1094 ? 58.232 -21.228 -63.725 1.00 39.84 1094 GLU A O 1
ATOM 8658 N N . GLU A 1 1095 ? 56.387 -21.239 -62.454 1.00 40.66 1095 GLU A N 1
ATOM 8659 C CA . GLU A 1 1095 ? 56.217 -22.706 -62.496 1.00 40.66 1095 GLU A CA 1
ATOM 8660 C C . GLU A 1 1095 ? 55.740 -23.197 -63.877 1.00 40.66 1095 GLU A C 1
ATOM 8662 O O . GLU A 1 1095 ? 56.221 -24.216 -64.367 1.00 40.66 1095 GLU A O 1
ATOM 8667 N N . SER A 1 1096 ? 54.888 -22.438 -64.582 1.00 38.69 1096 SER A N 1
ATOM 8668 C CA . SER A 1 1096 ? 54.482 -22.781 -65.958 1.00 38.69 1096 SER A CA 1
ATOM 8669 C C . SER A 1 1096 ? 55.570 -22.513 -67.011 1.00 38.69 1096 SER A C 1
ATOM 8671 O O . SER A 1 1096 ? 55.598 -23.173 -68.047 1.00 38.69 1096 SER A O 1
ATOM 8673 N N . ALA A 1 1097 ? 56.503 -21.592 -66.741 1.00 41.56 1097 ALA A N 1
ATOM 8674 C CA . ALA A 1 1097 ? 57.653 -21.319 -67.604 1.00 41.56 1097 ALA A CA 1
ATOM 8675 C C . ALA A 1 1097 ? 58.837 -22.280 -67.369 1.00 41.56 1097 ALA A C 1
ATOM 8677 O O . ALA A 1 1097 ? 59.777 -22.296 -68.165 1.00 41.56 1097 ALA A O 1
ATOM 8678 N N . THR A 1 1098 ? 58.804 -23.092 -66.305 1.00 41.91 1098 THR A N 1
ATOM 8679 C CA . THR A 1 1098 ? 59.853 -24.079 -65.991 1.00 41.91 1098 THR A CA 1
ATOM 8680 C C . THR A 1 1098 ? 59.503 -25.519 -66.386 1.00 41.91 1098 THR A C 1
ATOM 8682 O O . THR A 1 1098 ? 60.414 -26.341 -66.463 1.00 41.91 1098 THR A O 1
ATOM 8685 N N . GLU A 1 1099 ? 58.255 -25.826 -66.763 1.00 38.41 1099 GLU A N 1
ATOM 8686 C CA . GLU A 1 1099 ? 57.871 -27.150 -67.301 1.00 38.41 1099 GLU A CA 1
ATOM 8687 C C . GLU A 1 1099 ? 58.066 -27.321 -68.826 1.00 38.41 1099 GLU A C 1
ATOM 8689 O O . GLU A 1 1099 ? 57.982 -28.443 -69.322 1.00 38.41 1099 GLU A O 1
ATOM 8694 N N . GLU A 1 1100 ? 58.423 -26.278 -69.590 1.00 40.66 1100 GLU A N 1
ATOM 8695 C CA . GLU A 1 1100 ? 58.791 -26.427 -71.018 1.00 40.66 1100 GLU A CA 1
ATOM 8696 C C . GLU A 1 1100 ? 60.292 -26.672 -71.273 1.00 40.66 1100 GLU A C 1
ATOM 8698 O O . GLU A 1 1100 ? 60.715 -26.838 -72.420 1.00 40.66 1100 GLU A O 1
ATOM 8703 N N . VAL A 1 1101 ? 61.118 -26.784 -70.227 1.00 44.66 1101 VAL A N 1
ATOM 8704 C CA . VAL A 1 1101 ? 62.519 -27.211 -70.363 1.00 44.66 1101 VAL A CA 1
ATOM 8705 C C . VAL A 1 1101 ? 62.874 -28.199 -69.255 1.00 44.66 1101 VAL A C 1
ATOM 8707 O O . VAL A 1 1101 ? 63.511 -27.826 -68.279 1.00 44.66 1101 VAL A O 1
ATOM 8710 N N . VAL A 1 1102 ? 62.465 -29.461 -69.418 1.00 35.69 1102 VAL A N 1
ATOM 8711 C CA . VAL A 1 1102 ? 63.288 -30.679 -69.240 1.00 35.69 1102 VAL A CA 1
ATOM 8712 C C . VAL A 1 1102 ? 62.402 -31.914 -69.473 1.00 35.69 1102 VAL A C 1
ATOM 8714 O O . VAL A 1 1102 ? 61.380 -32.108 -68.824 1.00 35.69 1102 VAL A O 1
ATOM 8717 N N . VAL A 1 1103 ? 62.840 -32.718 -70.446 1.00 35.84 1103 VAL A N 1
ATOM 8718 C CA . VAL A 1 1103 ? 62.443 -34.109 -70.730 1.00 35.84 1103 VAL A CA 1
ATOM 8719 C C . VAL A 1 1103 ? 62.872 -35.038 -69.603 1.00 35.84 1103 VAL A C 1
ATOM 8721 O O . VAL A 1 1103 ? 64.014 -34.852 -69.120 1.00 35.84 1103 VAL A O 1
#

pLDDT: mean 79.65, std 16.14, range [25.41, 98.06]

Solvent-accessible surface area (backbone atoms only — not comparable to full-atom values): 60503 Å² total; per-residue (Å²): 142,84,61,70,72,64,54,63,65,58,62,67,62,57,65,74,67,70,78,78,80,86,84,87,87,82,89,84,89,83,85,88,69,94,74,77,97,76,57,76,71,57,57,52,50,52,50,50,51,52,50,51,49,54,52,50,52,51,50,52,49,54,51,46,50,54,47,52,53,50,48,50,54,46,50,54,51,48,51,52,50,48,55,50,50,53,50,52,50,52,51,50,53,53,52,49,53,54,50,39,46,53,49,24,45,50,52,12,63,75,70,74,38,52,57,49,62,50,87,79,46,80,70,47,53,77,31,34,64,74,47,58,69,70,59,27,62,74,61,45,40,47,33,48,42,71,52,102,53,38,34,38,37,36,25,68,56,82,83,41,67,69,49,50,54,52,50,49,53,45,40,74,74,63,33,47,76,46,65,28,28,23,21,70,74,31,52,53,57,55,57,61,43,70,79,60,78,67,66,65,64,53,48,55,63,50,63,60,73,69,51,26,68,64,38,51,59,54,57,67,44,82,71,50,69,90,43,39,56,64,56,62,76,80,48,59,73,81,50,48,59,49,49,50,50,26,47,34,60,74,61,60,28,45,32,41,37,39,43,49,39,91,60,80,36,25,42,32,29,34,23,41,74,84,43,81,40,82,63,38,60,40,60,53,84,59,45,64,58,52,52,44,34,52,25,55,57,23,73,44,67,74,90,62,64,84,58,72,48,71,29,53,43,72,39,50,40,75,98,50,78,63,36,45,33,42,36,43,36,36,55,47,100,57,44,65,30,39,39,40,35,53,47,84,84,72,65,93,75,54,47,61,76,78,41,53,56,57,49,44,56,36,52,48,55,52,58,55,67,70,42,66,42,15,23,40,41,34,22,23,64,91,88,24,50,55,70,61,53,54,49,22,51,47,64,70,64,63,43,99,90,49,44,38,39,35,43,20,82,67,71,88,74,89,57,89,89,49,51,73,42,60,61,38,69,96,77,67,35,38,71,52,58,43,51,61,52,48,68,74,65,72,48,42,31,38,38,40,58,58,52,88,48,38,68,41,43,52,53,49,44,51,42,10,64,68,57,19,24,31,38,36,27,42,80,29,92,39,27,60,46,41,56,57,53,42,45,76,40,68,46,54,48,79,56,47,50,79,14,38,40,33,27,29,16,36,38,59,40,51,18,37,21,92,89,37,51,38,82,45,73,69,57,68,69,60,47,51,52,53,50,48,45,56,70,63,54,29,83,70,20,61,65,92,75,81,89,75,78,73,52,37,34,43,70,63,30,38,83,94,35,73,57,66,12,37,53,55,69,36,40,26,53,15,51,41,66,64,46,74,70,52,33,55,36,45,60,69,64,54,56,60,69,57,51,43,52,56,38,25,69,70,19,32,49,47,47,65,48,45,38,47,55,37,12,59,76,46,49,22,31,63,68,53,41,37,73,72,79,42,87,56,63,66,47,51,54,47,41,51,52,50,43,46,67,69,76,45,38,52,48,80,46,52,68,69,59,54,56,63,42,62,78,40,59,91,37,56,69,55,49,31,57,52,57,74,73,45,58,47,85,56,38,60,61,54,54,53,51,49,33,58,73,55,61,31,48,37,40,38,39,43,50,44,97,69,34,27,38,38,29,37,22,39,94,85,46,80,41,85,44,34,80,43,59,48,85,44,48,62,52,42,51,46,51,52,33,52,40,38,72,44,75,84,90,71,90,67,68,76,48,73,37,49,28,32,40,34,51,79,59,65,40,88,88,77,65,47,62,52,34,43,32,42,38,41,35,37,80,43,100,59,40,63,31,39,38,37,34,60,43,72,74,77,66,68,71,48,54,65,79,71,52,57,56,56,67,74,57,44,53,53,50,55,59,48,65,70,41,69,42,14,27,41,37,35,25,23,60,92,88,24,52,55,67,60,52,52,50,11,49,51,61,71,67,66,43,98,91,51,42,39,37,38,43,20,83,65,75,87,75,93,55,89,90,45,53,73,43,61,52,37,70,95,75,70,35,35,69,51,51,47,56,65,55,45,65,79,67,66,56,47,34,40,35,39,58,62,52,86,51,41,62,42,43,52,47,49,46,54,49,16,66,72,59,24,23,32,41,35,30,37,84,21,95,34,36,44,50,38,56,57,52,40,44,75,40,68,50,49,51,64,53,52,32,71,22,30,34,32,27,33,15,35,38,58,40,62,20,43,19,91,89,39,50,41,84,39,71,56,48,81,64,60,41,52,52,51,53,56,45,59,68,69,56,34,90,68,45,87,70,92,74,80,93,74,76,66,58,36,41,46,68,65,30,38,80,97,36,76,54,66,11,40,52,65,69,40,46,33,48,24,53,43,64,45,45,80,66,48,25,60,49,38,67,70,69,64,53,55,66,57,49,42,53,51,36,28,68,74,34,30,54,47,44,53,45,44,41,49,56,34,21,65,70,51,42,26,42,70,68,54,46,53,72,71,46,80,70,76,73,81,65,88,60,66,73,60,50,56,51,50,54,53,53,62,66,52,68,82,71,73,135

Sequence (1103 aa):
MSEEEKQKQNEENSDDAQKASQTNVNDDEERVVYEEDESPEEKERRHLEARDKRRAERKALEEKEKRDVKERKKKKKEEMNFARKGKVQKTLTHLKKGSEEEEASKLANTLHIPYLDLNIFPIDQENVKFIEEDIAKELGIAVVHKLERSIKLVTTNPEEGKVRDFIAELEDDGMKVELFIVSQSSIERAWDEYGKENLVEILDTLRAGLTGEELAAFENDTKGVLDMDTKIRDLPVTKVLNMVLAGAIKLESSDIHFEPQQTSKVRLRFRIDGVLQTVASFPVHIYPTVVARVKVLGKMMINVRDIAQDGRFSVEREGQAPMDLRVSILPGNFGENIVVRLLSQNIDDLSLDKMGLEGLNYEWLINESEKKQGAIINSGPTGSGKTTTLYALINRLNSVDKKIISIENPIEYQVPGVSQTQIEERKGYTFESGLRAIMRQDPDIILVGEIRDEATAEIAIHASLTGHLVLSTTHANSATGVIGRFVDLGIKPNLIAPAINAFVAQRLLRRLCPHCKEEYKPASETIDMIKKMLALISPKADISIPKHIEKLWRPKGCHKCHGLGYKGRVGIFEILVISEEIKDEIERMSPEDEIRSVALENGMITLEQDGILKSVIGTTSIEELQRVVGKGEYLIDLYEKIVVQSLARGIFVKDEVLQAVDKIRDDYEAFEELYRKLPPKELIKYILIGAIYTGTGDIHIEPGMKQFKIRYRIDGALHDIALLAMNDYLTVLNEIKNLMGVKTGKREGVIDGRFKIMYTNKDKESGEESIDVRVSIILGGFGDVIVMRLLSQSVQVASLEKLNINEYNLEKIKRNVARPNGIIMDTGPTGSGKTTTLYSLLNYLKDPKLKLITIEDPIEYQMEGVLQTQVKEEEDYTFTTAMRVILRQDPDIVMVGEIRDSESANAAYRVALTGHLILTTLHANSAAGAVQRLLNMGISMSDLSTGTNCFIAQRLVRVLCPHCKKEKTVDSEEKKIIEKVLKGVSPKVTLDIPEKVEKIWEAVGCEECHNIGFKGRVAITEVLEIDRVMQKFLTMNPITVEIREKAIEEGMLTMGQEGILRVVRGETTIEEISHVIKEIDFVKVEKQIELKEEESATEEVVV

Nearest PDB structures (foldseek):
  1p9w-assembly1_A  TM=8.202E-01  e=1.590E-40  Vibrio cholerae
  1p9r-assembly1_A  TM=8.216E-01  e=2.398E-39  Vibrio cholerae
  4pht-assembly3_C  TM=5.927E-01  e=1.047E-43  Vibrio vulnificus CMCP6
  4pht-assembly2_B  TM=5.918E-01  e=1.301E-43  Vibrio vulnificus CMCP6
  4pht-assembly1_A  TM=5.896E-01  e=2.494E-43  Vibrio vulnificus CMCP6

Secondary structure (DSSP, 8-state):
--SSHHHHHHHTTSSTTSSSS------------------HHHHHHHHHHHHHHHHHHHHHHHHHHHHHHHHHHHHHHHHHHHHHHHHHHHHHHHHHHHHHHHHHHHHHHHHT--B--TTTS---HHHHTTS-HHHHHHTTEEEEEEETTEEEEEES-TT-HHHHHHHHHHHHTT-EEEEEE--HHHHHHHHTTTTPPPHHHHHHHHH----HHHHHHHHS-TTSSTTHHHHTTSS-HHHHHHHHHHHHHHTTEEEEEEEE-SSSEEEEEEEETTEEEEEEEEETTTHHHHHHHHHHHTT--TT--SS-EEEEEEEEETTEEEEEEEEEEE--BTB-EEEEEEE----TT--GGGTT--HHHHHHHHHHHSSSSEEEEEE-STTSSHHHHHHHHHHHH--TT--EEEEESS--S--TT-EEEE-BGGGTB-HHHHHHHHGGG--SEEEES---SHHHHHHHHHHHHTT-EEEEEE--SSSHHHHHHHHHTT--HHHHHHH-SEEEEEEEEEEEPTTT-EEE---HHHHHHHHHHHHTS-GGG-----S----EEE----GGGTTSSEEEEEEEEEEEE--HHHHHHHHTT--HHHHHHHHHHTT---HHHHHHHHHHHTSS-HHHHHHHT---HHHHHHHHHHHHHHH-SEEEE-HHHHHHHHTTTT-HHHHHHHHHHS-HHHHHHHHHHHHHHTTEEEEEEEE-SSEEEEEEEETTEEEEEEEEEHHHHHHHHHHHHHHTTPPTT---SEEEEEEEEEESS--TTT--SEEEEEEEEEEEBTEEEEEEEEE-TT-----GGGG---HHHHHHHHHHHTSSSEEEEEE-STTSSHHHHHHHHHHHH--TTS-EEEEESS--S--TTSEEEE-BGGGTB-HHHHHHHHGGG--SEEEES---SHHHHHHHHHHHHTT-EEEEEE--SSHHHHHHHHHHTT--HHHHHHHEEEEEEEEEEEEEPTTT-EEEEPPHHHHHHHHHHHHTS-TT--S---S---EEEE----GGGTTSSEEEEEEEEEEEE--HHHHHHHTT---HHHHHHHHHHTTPPPHHHHHHHHHHTTSS-HHHHHHHS-STTTSTTHHHHHHHHHHHHHTTS--

Mean predicted aligned error: 22.11 Å

Radius of gyration: 50.01 Å; Cα contacts (8 Å, |Δi|>4): 1822; chains: 1; bounding box: 113×89×149 Å

=== Feature glossary ===
Key to the feature types in this record:

— What the protein is —

Primary structure: the covalent order of the twenty standard amino acids along the backbone. Two proteins with the same sequence will (almost always) fold to the same structure; two with 30% identity often share a fold but not the details.

Database cross-references. InterPro integrates a dozen domain/family signature databases into unified entries with residue-range hits. GO terms attach function/process/location labels with evidence codes. CATH codes position the fold in a four-level structural taxonomy. Organism is the NCBI-taxonomy species name.

— Where its atoms are —

The mmCIF block holds the 3D Cartesian coordinates of each backbone atom (N, Cα, C, O) in ångströms. mmCIF is the PDB's canonical archive format — a tagged-loop text representation of the atomic model.

Six rendered views show the 3D structure from the faces of a cube — i.e. along ±x, ±y, ±z. Rendering representation is drawn randomly per protein from cartoon (secondary-structure ribbons), sticks (backbone bonds), or molecular surface; coloring is either N→C rainbow (blue at the N-terminus through red at the C-terminus) or one color per chain.

— Local backbone conformation —

DSSP 8-state secondary structure assigns each residue one of H (α-helix), G (3₁₀-helix), I (π-helix), E (extended β-strand), B (isolated β-bridge), T (hydrogen-bonded turn), S (bend), or '-' (coil). The assignment is computed from backbone hydrogen-bond geometry via the Kabsch–Sander algorithm.

P-SEA three-state annotation labels each residue as helix, strand, or coil based purely on the geometry of the Cα trace. It serves as a fallback when the full backbone (and thus DSSP) is unavailable.

The φ/ψ torsion pair specifies the backbone conformation at each residue. φ rotates about the N–Cα bond, ψ about the Cα–C bond. Steric clashes forbid most of the (φ, ψ) plane — the allowed regions (α-helix basin, β-sheet basin, left-handed helix) are the Ramachandran-allowed regions.

— Global shape and packing —

The geometric summary reports three shape descriptors. Rg (radius of gyration) measures how spread out the Cα atoms are about their centre of mass; compact globular proteins have small Rg, elongated or unfolded ones large. Cα contacts (<8 Å, |i−j|>4) count long-range residue pairs in spatial proximity — high for tightly packed folds, near zero for rods or random coil. The bounding-box extents give the protein's footprint along x, y, z in Å.

Accessible surface area quantifies burial. A residue with SASA near zero is packed into the hydrophobic core; one with SASA >100 Å² sits on the surface. Computed here via the Shrake–Rupley numerical algorithm with a 1.4 Å probe.

Plot images: a contact map (which residues are close in 3D, as an N×N binary image), a Ramachandran scatter (backbone torsion angles, revealing secondary-structure composition at a glance), and — for AlphaFold structures — a PAE heatmap (pairwise prediction confidence).

— Structural neighborhood —

The Foldseek 3Di string encodes local tertiary geometry as a 20-letter alphabet — one character per residue — derived from the relative positions of nearby Cα atoms. Unlike the amino-acid sequence, 3Di is a direct function of the 3D structure, so two proteins with the same fold have similar 3Di strings even at low sequence identity.

Nearest PDB neighbors are the top structural matches found by Foldseek when searching this structure against the entire Protein Data Bank. Each hit reports a TM-score (0 to 1; >0.5 almost always implies the same fold) and an E-value. These are *structural* homologs — they may share no detectable sequence similarity.

— Confidence and disorder —

For AlphaFold models, the B-factor field carries pLDDT — the model's own estimate of local accuracy on a 0–100 scale. Regions with pLDDT<50 should be treated as essentially unmodeled; they often correspond to intrinsically disordered segments.

B-factor (Debye–Waller factor) reflects atomic displacement in the crystal lattice. It is an experimental observable (units Å²), not a prediction; low values mean the atom is pinned down, high values mean it moves or is heterogeneous across the crystal.

Predicted aligned error is AlphaFold's pairwise confidence. Unlike pLDDT (per-residue), PAE is per-residue-pair and captures whether two parts of the structure are correctly placed relative to each other. Units are ångströms of expected positional error.